Protein AF-A0A936DJQ3-F1 (afdb_monomer)

Mean predicted aligned error: 15.25 Å

Foldseek 3Di:
DDAPVRLLQDPQWDKKKWKFWWQAQAIEICDPLQAQDAAPLRHHYHYFWDQAFFWWKWFFDLQLLETDKIKGKIKGFQPPCRVVVLPVDPWPVKDFCQPQDQLRQDWDFQQDQCQRVCSQAQKDFARAGQHNRRQTRRRGQDPPQRGHATFAGDDPLQRDGGTMITNHHPHQWFIKMWMWMWTFQCVVPVDCVCRNVRTDRCVSIFTQWIFGWHPDWDDDPRMIMTMTITPSRLLWDQFQQVFDQDWWFKFWFDDAACDDQAGFFFKWKWKFFAAPPDRDGDFTAFTDGRVDGQPDRALQSSLVSNQVVQVVRQQHGDPHYHQVVAPLFDWGADQQGKTKTADALPDRGKIKMKIKGACVNCQQSQADQLQLCPDDDDQPDLSNWNKDADPPDPDDDDSYHRMIITIDICFDPDPPTPQPRRNSSDMRIHHHNATSGWGKAALCQVVLLFIKMAIHCVSVPNVFDPLSGFALAKLLAFAAADPVDQQHADDDVNHGWDHKAKKKKWAWFDDRPDPDIDIFIWIFIKTAHADDGSRNRGGHRRMITTRDTADCLQQLDDGPPPSPGMGIAHDPDPDRNGGTMIMGTKHWQANPNRHFFHFLLLSLLLQAAAQQQWPGWPGGPPPPPIDTGAGPQFDDDDDPDHSHRTHNSRHSNHRNVQADDPVQSVVQCVQAPDNLLRGWIQMARRRDISSVSNSLSQVSSSWHWWQQQHHTHIHHPLGDDDLVLAPAEDDPVQQDPVPPPDDQWDKAQAPAAQAFKEKEQESADRSVRGGPDIDMDGAPPVDLPRHPNPHYRYHHNHTRSDPPSSNVSSNSVRVQSNFRWMKTWFRKGFCSNPLSSAIFFRKHFYWYQQDAQNVRHGTDHRWIWTFRMWMWTRRPSGIIITTMIGTGNDPVVPDPPDFQKWWFQDADPVQQKTWTAQCPPPPDDPLPGGSQVNQDFDPDPPLVVQDDWFKKWKWWDPPPDTDTFWIFTFPDWDNDHPTTITHGDPIDGDDDNPTTMMMGTDDPVDDGGRSCCQVPPDPDDPVRDNDPDDDDDDDGPSVD

Secondary structure (DSSP, 8-state):
---HHHHHTSTT--EEEEEEETT-SEEEES-TTTTT-B-TT--EEEE-B--TT-EEEEEEETTTTEEEP--EEEEEE-SSSHHHHHHH---TT-EEGGG-SSSTT--B-TT--GGG-GGGTT-EETTEEPPTTS-TTSS-SSTT--PPPPBPPP-TTTTPPPPEEESS----TT-EEEEEEEEB-TTT--SGGGGGGGBPPGGGPEEEEEEEEEEEEEEETTEEEEEEE-GGGGG--BTTTTS--S-EEEEE--PPP-SSTT---EEEEEEEEE-TTTS-EEEEEEEEEEEEE---SSHHHHHHHHHHHHHHHHHSEETTEEGGGSTT-EEEE-TT--EEEE--TT-SSEEEEEEEEEHHHHHHTT--HHHHHHS---TT-TT--EEEETTSS-S---SSS-EEEEEEESS---TT-TTTTTGGGPPEEE--SSTT-EEEE-SS-GGGT-EEEEEHHHHTT-SS-----B----TTSPPPBPSS-TTSB-EETTEE--EEEEEEEEEEE--TT----EEEEEEEEEEEPBPPGGGTTBBGGGEEEEEEEE-GGGGT---SS-TTS-EEEESS---TTS-PEEEEEEEEE-SS-SSSPEEHHHHHHHHHH--S----BSS-TT-TT--BPPPTTPPSS--SS-SS-S-GGG-----GGGB--HHHHHHHHTTSS-GGGGEE-EEE-TT-BHHHHHHHHHHHTT-EEE-GGG-BEEE-TTS---GGG-SEEE-TTTS-GGGTTS-PPEEES-S-PPP-EEEEEEEEEGGGTEEEEEEEEE-S-TT-TT--S--EEEEE-TTB---TTHHHHHHHHHHHHHS--EEEEEEEEETTTTGGG--TT-EEEEEEEEEEPTTS-EEEEEEEEEEEEEEEEE-SS-EEEEEEEEE-S--TTS------EEEEEEEETTTTEEEE-S-TT---SSS---GGGGGS---STTTTTS--PPEEEEEEE-SS-EEEEEEEEEEEEE--TT--EEEEEEEEE---TTSEEEEEEPPTTS---HHHHHHH--SS-TT----S--------TT--

Nearest PDB structures (foldseek):
  3gs9-assembly1_A  TM=3.770E-01  e=3.860E-04  Listeria monocytogenes EGD-e
  8kea-assembly1_C  TM=2.176E-01  e=6.802E-03  unclassified Caudoviricetes
  8pst-assembly1_A  TM=3.427E-01  e=3.350E+00  Homo sapiens
  8h2i-assembly1_bG  TM=1.828E-01  e=5.032E-01  Paramecium bursaria Chlorella virus 1

pLDDT: mean 82.33, std 13.19, range [28.97, 97.81]

Structure (mmCIF, N/CA/C/O backbone):
data_AF-A0A936DJQ3-F1
#
_entry.id   AF-A0A936DJQ3-F1
#
loop_
_atom_site.group_PDB
_atom_site.id
_atom_site.type_symbol
_atom_site.label_atom_id
_atom_site.label_alt_id
_atom_site.label_comp_id
_atom_site.label_asym_id
_atom_site.label_entity_id
_atom_site.label_seq_id
_atom_site.pdbx_PDB_ins_code
_atom_site.Cartn_x
_atom_site.Cartn_y
_atom_site.Cartn_z
_atom_site.occupancy
_atom_site.B_iso_or_equiv
_atom_site.auth_seq_id
_atom_site.auth_comp_id
_atom_site.auth_asym_id
_atom_site.auth_atom_id
_atom_site.pdbx_PDB_model_num
ATOM 1 N N . MET A 1 1 ? -40.110 3.380 19.541 1.00 77.56 1 MET A N 1
ATOM 2 C CA . MET A 1 1 ? -39.111 2.364 19.922 1.00 77.56 1 MET A CA 1
ATOM 3 C C . MET A 1 1 ? -37.805 3.095 20.155 1.00 77.56 1 MET A C 1
ATOM 5 O O . MET A 1 1 ? -37.527 3.978 19.347 1.00 77.56 1 MET A O 1
ATOM 9 N N . PRO A 1 2 ? -37.067 2.803 21.234 1.00 82.44 2 PRO A N 1
ATOM 10 C CA . PRO A 1 2 ? -35.755 3.392 21.459 1.00 82.44 2 PRO A CA 1
ATOM 11 C C . PRO A 1 2 ? -34.758 2.953 20.378 1.00 82.44 2 PRO A C 1
ATOM 13 O O . PRO A 1 2 ? -34.862 1.859 19.815 1.00 82.44 2 PRO A O 1
ATOM 16 N N . THR A 1 3 ? -33.794 3.817 20.095 1.00 85.25 3 THR A N 1
ATOM 17 C CA . THR A 1 3 ? -32.618 3.519 19.273 1.00 85.25 3 THR A CA 1
ATOM 18 C C . THR A 1 3 ? -31.639 2.623 20.033 1.00 85.25 3 THR A C 1
ATOM 20 O O . THR A 1 3 ? -31.651 2.562 21.266 1.00 85.25 3 THR A O 1
ATOM 23 N N . THR A 1 4 ? -30.734 1.954 19.315 1.00 83.50 4 THR A N 1
ATOM 24 C CA . THR A 1 4 ? -29.664 1.174 19.957 1.00 83.50 4 THR A CA 1
ATOM 25 C C . THR A 1 4 ? -28.762 2.045 20.839 1.00 83.50 4 THR A C 1
ATOM 27 O O . THR A 1 4 ? -28.363 1.614 21.918 1.00 83.50 4 THR A O 1
ATOM 30 N N . THR A 1 5 ? -28.515 3.301 20.454 1.00 81.62 5 THR A N 1
ATOM 31 C CA . THR A 1 5 ? -27.769 4.269 21.275 1.00 81.62 5 THR A CA 1
ATOM 32 C C . THR A 1 5 ? -28.487 4.591 22.588 1.00 81.62 5 THR A C 1
ATOM 34 O O . THR A 1 5 ? -27.849 4.619 23.638 1.00 81.62 5 THR A O 1
ATOM 37 N N . GLU A 1 6 ? -29.807 4.792 22.554 1.00 83.62 6 GLU A N 1
ATOM 38 C CA . GLU A 1 6 ? -30.612 5.035 23.759 1.00 83.62 6 GLU A CA 1
ATOM 39 C C . GLU A 1 6 ? -30.636 3.809 24.677 1.00 83.62 6 GLU A C 1
ATOM 41 O O . GLU A 1 6 ? -30.460 3.955 25.884 1.00 83.62 6 GLU A O 1
ATOM 46 N N . LEU A 1 7 ? -30.781 2.601 24.117 1.00 83.69 7 LEU A N 1
ATOM 47 C CA . LEU A 1 7 ? -30.715 1.351 24.882 1.00 83.69 7 LEU A CA 1
ATOM 48 C C . LEU A 1 7 ? -29.338 1.147 25.525 1.00 83.69 7 LEU A C 1
ATOM 50 O O . LEU A 1 7 ? -29.260 0.760 26.687 1.00 83.69 7 LEU A O 1
ATOM 54 N N . ALA A 1 8 ? -28.259 1.433 24.795 1.00 78.44 8 ALA A N 1
ATOM 55 C CA . ALA A 1 8 ? -26.889 1.294 25.281 1.00 78.44 8 ALA A CA 1
ATOM 56 C C . ALA A 1 8 ? -26.531 2.293 26.394 1.00 78.44 8 ALA A C 1
ATOM 58 O O . ALA A 1 8 ? -25.610 2.044 27.167 1.00 78.44 8 ALA A O 1
ATOM 59 N N . ALA A 1 9 ? -27.239 3.421 26.489 1.00 75.75 9 ALA A N 1
ATOM 60 C CA . ALA A 1 9 ? -27.050 4.399 27.557 1.00 75.75 9 ALA A CA 1
ATOM 61 C C . ALA A 1 9 ? -27.770 4.017 28.867 1.00 75.75 9 ALA A C 1
ATOM 63 O O . ALA A 1 9 ? -27.517 4.633 29.904 1.00 75.75 9 ALA A O 1
ATOM 64 N N . MET A 1 10 ? -28.663 3.020 28.845 1.00 77.25 10 MET A N 1
ATOM 65 C CA . MET A 1 10 ? -29.419 2.583 30.021 1.00 77.25 10 MET A CA 1
ATOM 66 C C . MET A 1 10 ? -28.579 1.698 30.950 1.00 77.25 10 MET A C 1
ATOM 68 O O . MET A 1 10 ? -27.869 0.798 30.509 1.00 77.25 10 MET A O 1
ATOM 72 N N . THR A 1 11 ? -28.725 1.901 32.262 1.00 64.50 11 THR A N 1
ATOM 73 C CA . THR A 1 11 ? -28.016 1.146 33.312 1.00 64.50 11 THR A CA 1
ATOM 74 C C . THR A 1 11 ? -28.347 -0.347 33.362 1.00 64.50 11 THR A C 1
ATOM 76 O O . THR A 1 11 ? -27.520 -1.110 33.837 1.00 64.50 11 THR A O 1
ATOM 79 N N . ASP A 1 12 ? -29.511 -0.767 32.857 1.00 69.19 12 ASP A N 1
ATOM 80 C CA . ASP A 1 12 ? -29.967 -2.168 32.866 1.00 69.19 12 ASP A CA 1
ATOM 81 C C . ASP A 1 12 ? -30.113 -2.734 31.440 1.00 69.19 12 ASP A C 1
ATOM 83 O O . ASP A 1 12 ? -30.992 -3.551 31.162 1.00 69.19 12 ASP A O 1
ATOM 87 N N . SER A 1 13 ? -29.278 -2.267 30.503 1.00 76.75 13 SER A N 1
ATOM 88 C CA . SER A 1 13 ? -29.360 -2.698 29.105 1.00 76.75 13 SER A CA 1
ATOM 89 C C . SER A 1 13 ? -29.174 -4.218 28.970 1.00 76.75 13 SER A C 1
ATOM 91 O O . SER A 1 13 ? -28.133 -4.784 29.315 1.00 76.75 13 SER A O 1
ATOM 93 N N . GLU A 1 14 ? -30.190 -4.904 28.447 1.00 85.50 14 GLU A N 1
ATOM 94 C CA . GLU A 1 14 ? -30.070 -6.322 28.115 1.00 85.50 14 GLU A CA 1
ATOM 95 C C . GLU A 1 14 ? -29.365 -6.489 26.761 1.00 85.50 14 GLU A C 1
ATOM 97 O O . GLU A 1 14 ? -29.779 -5.911 25.751 1.00 85.50 14 GLU A O 1
ATOM 102 N N . SER A 1 15 ? -28.286 -7.278 26.740 1.00 88.88 15 SER A N 1
ATOM 103 C CA . SER A 1 15 ? -27.482 -7.511 25.538 1.00 88.88 15 SER A CA 1
ATOM 104 C C . SER A 1 15 ? -26.876 -8.913 25.474 1.00 88.88 15 SER A C 1
ATOM 106 O O . SER A 1 15 ? -26.479 -9.488 26.494 1.00 88.88 15 SER A O 1
ATOM 108 N N . ALA A 1 16 ? -26.743 -9.409 24.249 1.00 91.56 16 ALA A N 1
ATOM 109 C CA . ALA A 1 16 ? -26.093 -10.666 23.900 1.00 91.56 16 ALA A CA 1
ATOM 110 C C . ALA A 1 16 ? -24.853 -10.400 23.044 1.00 91.56 16 ALA A C 1
ATOM 112 O O . ALA A 1 16 ? -24.745 -9.369 22.374 1.00 91.56 16 ALA A O 1
ATOM 113 N N . LEU A 1 17 ? -23.911 -11.329 23.079 1.00 93.62 17 LEU A N 1
ATOM 114 C CA . LEU A 1 17 ? -22.747 -11.366 22.214 1.00 93.62 17 LEU A CA 1
ATOM 115 C C . LEU A 1 17 ? -23.002 -12.304 21.038 1.00 93.62 17 LEU A C 1
ATOM 117 O O . LEU A 1 17 ? -23.672 -13.323 21.186 1.00 93.62 17 LEU A O 1
ATOM 121 N N . ALA A 1 18 ? -22.441 -11.976 19.881 1.00 95.00 18 ALA A N 1
ATOM 122 C CA . ALA A 1 18 ? -22.432 -12.843 18.713 1.00 95.00 18 ALA A CA 1
ATOM 123 C C . ALA A 1 18 ? -21.063 -12.774 18.034 1.00 95.00 18 ALA A C 1
ATOM 125 O O . ALA A 1 18 ? -20.568 -11.679 17.764 1.00 95.00 18 ALA A O 1
ATOM 126 N N . VAL A 1 19 ? -20.451 -13.927 17.768 1.00 95.81 19 VAL A N 1
ATOM 127 C CA . VAL A 1 19 ? -19.217 -14.026 16.979 1.00 95.81 19 VAL A CA 1
ATOM 128 C C . VAL A 1 19 ? -19.539 -14.536 15.578 1.00 95.81 19 VAL A C 1
ATOM 130 O O . VAL A 1 19 ? -20.241 -15.538 15.424 1.00 95.81 19 VAL A O 1
ATOM 133 N N . LEU A 1 20 ? -19.054 -13.814 14.568 1.00 95.75 20 LEU A N 1
ATOM 134 C CA . LEU A 1 20 ? -19.216 -14.126 13.147 1.00 95.75 20 LEU A CA 1
ATOM 135 C C . LEU A 1 20 ? -17.843 -14.433 12.549 1.00 95.75 20 LEU A C 1
ATOM 137 O O . LEU A 1 20 ? -16.872 -13.739 12.857 1.00 95.75 20 LEU A O 1
ATOM 141 N N . ILE A 1 21 ? -17.775 -15.448 11.688 1.00 95.31 21 ILE A N 1
ATOM 142 C CA . ILE A 1 21 ? -16.554 -15.885 11.002 1.00 95.31 21 ILE A CA 1
ATOM 143 C C . ILE A 1 21 ? -16.819 -15.852 9.496 1.00 95.31 21 ILE A C 1
ATOM 145 O O . ILE A 1 21 ? -17.820 -16.393 9.034 1.00 95.31 21 ILE A O 1
ATOM 149 N N . ASP A 1 22 ? -15.919 -15.221 8.748 1.00 94.69 22 ASP A N 1
ATOM 150 C CA . ASP A 1 22 ? -16.039 -15.018 7.303 1.00 94.69 22 ASP A CA 1
ATOM 151 C C . ASP A 1 22 ? -16.128 -16.363 6.561 1.00 94.69 22 ASP A C 1
ATOM 153 O O . ASP A 1 22 ? -15.335 -17.280 6.814 1.00 94.69 22 ASP A O 1
ATOM 157 N N . GLY A 1 23 ? -17.113 -16.494 5.670 1.00 93.12 23 GLY A N 1
ATOM 158 C CA . GLY A 1 23 ? -17.361 -17.703 4.879 1.00 93.12 23 GLY A CA 1
ATOM 159 C C . GLY A 1 23 ? -17.972 -18.882 5.652 1.00 93.12 23 GLY A C 1
ATOM 160 O O . GLY A 1 23 ? -18.104 -19.969 5.092 1.00 93.12 23 GLY A O 1
ATOM 161 N N . ILE A 1 24 ? -18.357 -18.699 6.920 1.00 93.44 24 ILE A N 1
ATOM 162 C CA . ILE A 1 24 ? -18.933 -19.749 7.773 1.00 93.44 24 ILE A CA 1
ATOM 163 C C . ILE A 1 24 ? -20.386 -19.405 8.112 1.00 93.44 24 ILE A C 1
ATOM 165 O O . ILE A 1 24 ? -20.662 -18.385 8.734 1.00 93.44 24 ILE A O 1
ATOM 169 N N . GLU A 1 25 ? -21.332 -20.272 7.740 1.00 92.81 25 GLU A N 1
ATOM 170 C CA . GLU A 1 25 ? -22.766 -20.034 7.964 1.00 92.81 25 GLU A CA 1
ATOM 171 C C . GLU A 1 25 ? -23.145 -19.829 9.447 1.00 92.81 25 GLU A C 1
ATOM 173 O O . GLU A 1 25 ? -23.802 -18.825 9.746 1.00 92.81 25 GLU A O 1
ATOM 178 N N . PRO A 1 26 ? -22.792 -20.726 10.393 1.00 94.44 26 PRO A N 1
ATOM 179 C CA . PRO A 1 26 ? -23.176 -20.534 11.784 1.00 94.44 26 PRO A CA 1
ATOM 180 C C . PRO A 1 26 ? -22.407 -19.375 12.431 1.00 94.44 26 PRO A C 1
ATOM 182 O O . PRO A 1 26 ? -21.178 -19.368 12.487 1.00 94.44 26 PRO A O 1
ATOM 185 N N . ALA A 1 27 ? -23.157 -18.428 12.989 1.00 94.75 27 ALA A N 1
ATOM 186 C CA . ALA A 1 27 ? -22.667 -17.469 13.974 1.00 94.75 27 ALA A CA 1
ATOM 187 C C . ALA A 1 27 ? -22.984 -17.988 15.381 1.00 94.75 27 ALA A C 1
ATOM 189 O O . ALA A 1 27 ? -23.994 -18.662 15.568 1.00 94.75 27 ALA A O 1
ATOM 190 N N . PHE A 1 28 ? -22.181 -17.654 16.391 1.00 95.88 28 PHE A N 1
ATOM 191 C CA . PHE A 1 28 ? -22.370 -18.199 17.744 1.00 95.88 28 PHE A CA 1
ATOM 192 C C . PHE A 1 28 ? -22.689 -17.108 18.764 1.00 95.88 28 PHE A C 1
ATOM 194 O O . PHE A 1 28 ? -21.957 -16.126 18.872 1.00 95.88 28 PHE A O 1
ATOM 201 N N . THR A 1 29 ? -23.762 -17.295 19.536 1.00 95.25 29 THR A N 1
ATOM 202 C CA . THR A 1 29 ? -24.233 -16.369 20.576 1.00 95.25 29 THR A CA 1
ATOM 203 C C . THR A 1 29 ? -24.241 -16.987 21.969 1.00 95.25 29 THR A C 1
ATOM 205 O O . THR A 1 29 ? -24.258 -18.211 22.118 1.00 95.25 29 THR A O 1
ATOM 208 N N . ASP A 1 30 ? -24.210 -16.131 22.989 1.00 93.75 30 ASP A N 1
ATOM 209 C CA . ASP A 1 30 ? -24.324 -16.484 24.404 1.00 93.75 30 ASP A CA 1
ATOM 210 C C . ASP A 1 30 ? -25.775 -16.486 24.926 1.00 93.75 30 ASP A C 1
ATOM 212 O O . ASP A 1 30 ? -26.003 -16.914 26.058 1.00 93.75 30 ASP A O 1
ATOM 216 N N . ASP A 1 31 ? -26.761 -16.047 24.130 1.00 92.12 31 ASP A N 1
ATOM 217 C CA . ASP A 1 31 ? -28.162 -15.940 24.556 1.00 92.12 31 ASP A CA 1
ATOM 218 C C . ASP A 1 31 ? -29.118 -16.792 23.702 1.00 92.12 31 ASP A C 1
ATOM 220 O O . ASP A 1 31 ? -29.224 -16.657 22.480 1.00 92.12 31 ASP A O 1
ATOM 224 N N . ALA A 1 32 ? -29.875 -17.666 24.369 1.00 89.38 32 ALA A N 1
ATOM 225 C CA . ALA A 1 32 ? -30.810 -18.587 23.726 1.00 89.38 32 ALA A CA 1
ATOM 226 C C . ALA A 1 32 ? -32.002 -17.889 23.045 1.00 89.38 32 ALA A C 1
ATOM 228 O O . ALA A 1 32 ? -32.647 -18.491 22.192 1.00 89.38 32 ALA A O 1
ATOM 229 N N . GLN A 1 33 ? -32.329 -16.648 23.419 1.00 88.19 33 GLN A N 1
ATOM 230 C CA . GLN A 1 33 ? -33.408 -15.874 22.800 1.00 88.19 33 GLN A CA 1
ATOM 231 C C . GLN A 1 33 ? -32.971 -15.188 21.505 1.00 88.19 33 GLN A C 1
ATOM 233 O O . GLN A 1 33 ? -33.834 -14.850 20.694 1.00 88.19 33 GLN A O 1
ATOM 238 N N . LEU A 1 34 ? -31.665 -14.951 21.340 1.00 87.69 34 LEU A N 1
ATOM 239 C CA . LEU A 1 34 ? -31.083 -14.468 20.088 1.00 87.69 34 LEU A CA 1
ATOM 240 C C . LEU A 1 34 ? -30.873 -15.629 19.101 1.00 87.69 34 LEU A C 1
ATOM 242 O O . LEU A 1 34 ? -30.971 -15.438 17.890 1.00 87.69 34 LEU A O 1
ATOM 246 N N . ALA A 1 35 ? -30.621 -16.839 19.611 1.00 88.44 35 ALA A N 1
ATOM 247 C CA . ALA A 1 35 ? -30.479 -18.037 18.791 1.00 88.44 35 ALA A CA 1
ATOM 248 C C . ALA A 1 35 ? -31.714 -18.289 17.898 1.00 88.44 35 ALA A C 1
ATOM 250 O O . ALA A 1 35 ? -32.866 -18.071 18.286 1.00 88.44 35 ALA A O 1
ATOM 251 N N . GLY A 1 36 ? -31.458 -18.749 16.673 1.00 82.75 36 GLY A N 1
ATOM 252 C CA . GLY A 1 36 ? -32.456 -18.972 15.627 1.00 82.75 36 GLY A CA 1
ATOM 253 C C . GLY A 1 36 ? -32.788 -17.738 14.781 1.00 82.75 36 GLY A C 1
ATOM 254 O O . GLY A 1 36 ? -33.620 -17.852 13.884 1.00 82.75 36 GLY A O 1
ATOM 255 N N . LEU A 1 37 ? -32.182 -16.578 15.054 1.00 85.69 37 LEU A N 1
ATOM 256 C CA . LEU A 1 37 ? -32.217 -15.430 14.146 1.00 85.69 37 LEU A CA 1
ATOM 257 C C . LEU A 1 37 ? -31.236 -15.619 12.987 1.00 85.69 37 LEU A C 1
ATOM 259 O O . LEU A 1 37 ? -30.216 -16.297 13.118 1.00 85.69 37 LEU A O 1
ATOM 263 N N . THR A 1 38 ? -31.529 -14.955 11.873 1.00 86.25 38 THR A N 1
ATOM 264 C CA . THR A 1 38 ? -30.610 -14.824 10.741 1.00 86.25 38 THR A CA 1
ATOM 265 C C . THR A 1 38 ? -30.121 -13.383 10.665 1.00 86.25 38 THR A C 1
ATOM 267 O O . THR A 1 38 ? -30.915 -12.451 10.814 1.00 86.25 38 THR A O 1
ATOM 270 N N . THR A 1 39 ? -28.820 -13.179 10.471 1.00 84.94 39 THR A N 1
ATOM 271 C CA . THR A 1 39 ? -28.274 -11.835 10.231 1.00 84.94 39 THR A CA 1
ATOM 272 C C . THR A 1 39 ? -28.686 -11.333 8.843 1.00 84.94 39 THR A C 1
ATOM 274 O O . THR A 1 39 ? -29.070 -12.122 7.981 1.00 84.94 39 THR A O 1
ATOM 277 N N . GLY A 1 40 ? -28.569 -10.024 8.586 1.00 76.31 40 GLY A N 1
ATOM 278 C CA . GLY A 1 40 ? -28.759 -9.480 7.228 1.00 76.31 40 GLY A CA 1
ATOM 279 C C . GLY A 1 40 ? -27.827 -10.126 6.192 1.00 76.31 40 GLY A C 1
ATOM 280 O O . GLY A 1 40 ? -28.215 -10.314 5.049 1.00 76.31 40 GLY A O 1
ATOM 281 N N . THR A 1 41 ? -26.656 -10.579 6.643 1.00 75.62 41 THR A N 1
ATOM 282 C CA . THR A 1 41 ? -25.625 -11.286 5.867 1.00 75.62 41 THR A CA 1
ATOM 283 C C . THR A 1 41 ? -25.841 -12.800 5.740 1.00 75.62 41 THR A C 1
ATOM 285 O O . THR A 1 41 ? -24.979 -13.522 5.239 1.00 75.62 41 THR A O 1
ATOM 288 N N . GLY A 1 42 ? -26.975 -13.316 6.222 1.00 86.44 42 GLY A N 1
ATOM 289 C CA . GLY A 1 42 ? -27.366 -14.715 6.064 1.00 86.44 42 GLY A CA 1
ATOM 290 C C . GLY A 1 42 ? -26.829 -15.690 7.115 1.00 86.44 42 GLY A C 1
ATOM 291 O O . GLY A 1 42 ? -27.178 -16.867 7.042 1.00 86.44 42 GLY A O 1
ATOM 292 N N . HIS A 1 43 ? -26.036 -15.259 8.104 1.00 92.19 43 HIS A N 1
ATOM 293 C CA . HIS A 1 43 ? -25.568 -16.168 9.157 1.00 92.19 43 HIS A CA 1
ATOM 294 C C . HIS A 1 43 ? -26.733 -16.685 9.995 1.00 92.19 43 HIS A C 1
ATOM 296 O O . HIS A 1 43 ? -27.567 -15.904 10.458 1.00 92.19 43 HIS A O 1
ATOM 302 N N . ALA A 1 44 ? -26.742 -17.987 10.270 1.00 93.00 44 ALA A N 1
ATOM 303 C CA . ALA A 1 44 ? -27.659 -18.581 11.233 1.00 93.00 44 ALA A CA 1
ATOM 304 C C . ALA A 1 44 ? -27.070 -18.446 12.644 1.00 93.00 44 ALA A C 1
ATOM 306 O O . ALA A 1 44 ? -26.034 -19.039 12.943 1.00 93.00 44 ALA A O 1
ATOM 307 N N . ILE A 1 45 ? -27.716 -17.677 13.522 1.00 93.06 45 ILE A N 1
ATOM 308 C CA . ILE A 1 45 ? -27.241 -17.479 14.895 1.00 93.06 45 ILE A CA 1
ATOM 309 C C . ILE A 1 45 ? -27.582 -18.715 15.738 1.00 93.06 45 ILE A C 1
ATOM 311 O O . ILE A 1 45 ? -28.750 -19.043 15.949 1.00 93.06 45 ILE A O 1
ATOM 315 N N . ARG A 1 46 ? -26.553 -19.379 16.261 1.00 94.44 46 ARG A N 1
ATOM 316 C CA . ARG A 1 46 ? -26.609 -20.592 17.084 1.00 94.44 46 ARG A CA 1
ATOM 317 C C . ARG A 1 46 ? -26.192 -20.291 18.512 1.00 94.44 46 ARG A C 1
ATOM 319 O O . ARG A 1 46 ? -25.277 -19.506 18.752 1.00 94.44 46 ARG A O 1
ATOM 326 N N . LEU A 1 47 ? -26.832 -20.939 19.477 1.00 94.69 47 LEU A N 1
ATOM 327 C CA . LEU A 1 47 ? -26.386 -20.866 20.866 1.00 94.69 47 LEU A CA 1
ATOM 328 C C . LEU A 1 47 ? -25.070 -21.637 21.023 1.00 94.69 47 LEU A C 1
ATOM 330 O O . LEU A 1 47 ? -24.966 -22.769 20.558 1.00 94.69 47 LEU A O 1
ATOM 334 N N . GLY A 1 48 ? -24.089 -21.062 21.717 1.00 94.00 48 GLY A N 1
ATOM 335 C CA . GLY A 1 48 ? -22.856 -21.780 22.043 1.00 94.00 48 GLY A CA 1
ATOM 336 C C . GLY A 1 48 ? -21.717 -20.920 22.574 1.00 94.00 48 GLY A C 1
ATOM 337 O O . GLY A 1 48 ? -20.866 -21.435 23.296 1.00 94.00 48 GLY A O 1
ATOM 338 N N . LEU A 1 49 ? -21.679 -19.620 22.270 1.00 95.44 49 LEU A N 1
ATOM 339 C CA . LEU A 1 49 ? -20.594 -18.750 22.722 1.00 95.44 49 LEU A CA 1
ATOM 340 C C . LEU A 1 49 ? -20.589 -18.655 24.253 1.00 95.44 49 LEU A C 1
ATOM 342 O O . LEU A 1 49 ? -21.576 -18.280 24.884 1.00 95.44 49 LEU A O 1
ATOM 346 N N . THR A 1 50 ? -19.452 -18.972 24.860 1.00 93.38 50 THR A N 1
ATOM 347 C CA . THR A 1 50 ? -19.274 -18.847 26.305 1.00 93.38 50 THR A CA 1
ATOM 348 C C . THR A 1 50 ? -18.934 -17.405 26.647 1.00 93.38 50 THR A C 1
ATOM 350 O O . THR A 1 50 ? -17.871 -16.904 26.285 1.00 93.38 50 THR A O 1
ATOM 353 N N . ARG A 1 51 ? -19.846 -16.734 27.355 1.00 90.88 51 ARG A N 1
ATOM 354 C CA . ARG A 1 51 ? -19.651 -15.353 27.814 1.00 90.88 51 ARG A CA 1
ATOM 355 C C . ARG A 1 51 ? -18.673 -15.259 28.980 1.00 90.88 51 ARG A C 1
ATOM 357 O O . ARG A 1 51 ? -17.818 -14.381 28.991 1.00 90.88 51 ARG A O 1
ATOM 364 N N . ASP A 1 52 ? -18.839 -16.113 29.987 1.00 86.31 52 ASP A N 1
ATOM 365 C CA . ASP A 1 52 ? -18.094 -15.997 31.241 1.00 86.31 52 ASP A CA 1
ATOM 366 C C . ASP A 1 52 ? -16.608 -16.302 31.023 1.00 86.31 52 ASP A C 1
ATOM 368 O O . ASP A 1 52 ? -16.252 -17.347 30.482 1.00 86.31 52 ASP A O 1
ATOM 372 N N . GLY A 1 53 ? -15.740 -15.366 31.408 1.00 84.44 53 GLY A N 1
ATOM 373 C CA . GLY A 1 53 ? -14.294 -15.486 31.217 1.00 84.44 53 GLY A CA 1
ATOM 374 C C . GLY A 1 53 ? -13.781 -15.093 29.827 1.00 84.44 53 GLY A C 1
ATOM 375 O O . GLY A 1 53 ? -12.563 -15.017 29.657 1.00 84.44 53 GLY A O 1
ATOM 376 N N . LEU A 1 54 ? -14.653 -14.770 28.859 1.00 93.12 54 LEU A N 1
ATOM 377 C CA . LEU A 1 54 ? -14.224 -14.230 27.565 1.00 93.12 54 LEU A CA 1
ATOM 378 C C . LEU A 1 54 ? -13.498 -12.899 27.786 1.00 93.12 54 LEU A C 1
ATOM 380 O O . LEU A 1 54 ? -14.071 -11.942 28.311 1.00 93.12 54 LEU A O 1
ATOM 384 N N . SER A 1 55 ? -12.231 -12.835 27.387 1.00 93.31 55 SER A N 1
ATOM 385 C CA . SER A 1 55 ? -11.379 -11.667 27.592 1.00 93.31 55 SER A CA 1
ATOM 386 C C . SER A 1 55 ? -10.601 -11.351 26.331 1.00 93.31 55 SER A C 1
ATOM 388 O O . SER A 1 55 ? -9.978 -12.239 25.755 1.00 93.31 55 SER A O 1
ATOM 390 N N . TRP A 1 56 ? -10.603 -10.085 25.933 1.00 94.69 56 TRP A N 1
ATOM 391 C CA . TRP A 1 56 ? -9.780 -9.583 24.839 1.00 94.69 56 TRP A CA 1
ATOM 392 C C . TRP A 1 56 ? -9.042 -8.327 25.275 1.00 94.69 56 TRP A C 1
ATOM 394 O O . TRP A 1 56 ? -9.478 -7.580 26.158 1.00 94.69 56 TRP A O 1
ATOM 404 N N . ARG A 1 57 ? -7.899 -8.097 24.641 1.00 94.88 57 ARG A N 1
ATOM 405 C CA . ARG A 1 57 ? -7.107 -6.881 24.786 1.00 94.88 57 ARG A CA 1
ATOM 406 C C . ARG A 1 57 ? -6.876 -6.302 23.402 1.00 94.88 57 ARG A C 1
ATOM 408 O O . ARG A 1 57 ? -6.809 -7.056 22.448 1.00 94.88 57 ARG A O 1
ATOM 415 N N . ILE A 1 58 ? -6.772 -4.986 23.302 1.00 96.38 58 ILE A N 1
ATOM 416 C CA . ILE A 1 58 ? -6.282 -4.291 22.114 1.00 96.38 58 ILE A CA 1
ATOM 417 C C . ILE A 1 58 ? -5.350 -3.199 22.618 1.00 96.38 58 ILE A C 1
ATOM 419 O O . ILE A 1 58 ? -5.715 -2.458 23.533 1.00 96.38 58 ILE A O 1
ATOM 423 N N . ALA A 1 59 ? -4.143 -3.112 22.073 1.00 95.31 59 ALA A N 1
ATOM 424 C CA . ALA A 1 59 ? -3.134 -2.174 22.544 1.00 95.31 59 ALA A CA 1
ATOM 425 C C . ALA A 1 59 ? -2.334 -1.574 21.387 1.00 95.31 59 ALA A C 1
ATOM 427 O O . ALA A 1 59 ? -2.214 -2.182 20.327 1.00 95.31 59 ALA A O 1
ATOM 428 N N . CYS A 1 60 ? -1.769 -0.390 21.605 1.00 94.69 60 CYS A N 1
ATOM 429 C CA . CYS A 1 60 ? -0.817 0.236 20.698 1.00 94.69 60 CYS A CA 1
ATOM 430 C C . CYS A 1 60 ? 0.494 0.555 21.416 1.00 94.69 60 CYS A C 1
ATOM 432 O O . CYS A 1 60 ? 0.535 0.782 22.627 1.00 94.69 60 CYS A O 1
ATOM 434 N N . ASP A 1 61 ? 1.575 0.584 20.647 1.00 91.88 61 ASP A N 1
ATOM 435 C CA . ASP A 1 61 ? 2.867 1.076 21.092 1.00 91.88 61 ASP A CA 1
ATOM 436 C C . ASP A 1 61 ? 3.186 2.384 20.371 1.00 91.88 61 ASP A C 1
ATOM 438 O O . ASP A 1 61 ? 3.439 2.426 19.169 1.00 91.88 61 ASP A O 1
ATOM 442 N N . LEU A 1 62 ? 3.194 3.470 21.140 1.00 89.31 62 LEU A N 1
ATOM 443 C CA . LEU A 1 62 ? 3.439 4.815 20.632 1.00 89.31 62 LEU A CA 1
ATOM 444 C C . LEU A 1 62 ? 4.889 5.035 20.176 1.00 89.31 62 LEU A C 1
ATOM 446 O O . LEU A 1 62 ? 5.133 5.981 19.434 1.00 89.31 62 LEU A O 1
ATOM 450 N N . ARG A 1 63 ? 5.854 4.192 20.584 1.00 84.81 63 ARG A N 1
ATOM 451 C CA . ARG A 1 63 ? 7.240 4.283 20.086 1.00 84.81 63 ARG A CA 1
ATOM 452 C C . ARG A 1 63 ? 7.387 3.676 18.702 1.00 84.81 63 ARG A C 1
ATOM 454 O O . ARG A 1 63 ? 8.066 4.244 17.853 1.00 84.81 63 ARG A O 1
ATOM 461 N N . THR A 1 64 ? 6.784 2.510 18.482 1.00 86.81 64 THR A N 1
ATOM 462 C CA . THR A 1 64 ? 6.799 1.871 17.161 1.00 86.81 64 THR A CA 1
ATOM 463 C C . THR A 1 64 ? 5.722 2.425 16.235 1.00 86.81 64 THR A C 1
ATOM 465 O O . THR A 1 64 ? 5.830 2.234 15.026 1.00 86.81 64 THR A O 1
ATOM 468 N N . GLY A 1 65 ? 4.711 3.103 16.779 1.00 91.62 65 GLY A N 1
ATOM 469 C CA . GLY A 1 65 ? 3.565 3.621 16.042 1.00 91.62 65 GLY A CA 1
ATOM 470 C C . GLY A 1 65 ? 2.581 2.536 15.596 1.00 91.62 65 GLY A C 1
ATOM 471 O O . GLY A 1 65 ? 1.710 2.815 14.779 1.00 91.62 65 GLY A O 1
ATOM 472 N N . MET A 1 66 ? 2.708 1.304 16.098 1.00 95.44 66 MET A N 1
ATOM 473 C CA . MET A 1 66 ? 1.942 0.144 15.631 1.00 95.44 66 MET A CA 1
ATOM 474 C C . MET A 1 66 ? 1.026 -0.420 16.720 1.00 95.44 66 MET A C 1
ATOM 476 O O . MET A 1 66 ? 1.227 -0.196 17.915 1.00 95.44 66 MET A O 1
ATOM 480 N N . LEU A 1 67 ? 0.016 -1.182 16.299 1.00 96.06 67 LEU A N 1
ATOM 481 C CA . LEU A 1 67 ? -0.774 -2.018 17.202 1.00 96.06 67 LEU A CA 1
ATOM 482 C C . LEU A 1 67 ? 0.075 -3.195 17.710 1.00 96.06 67 LEU A C 1
ATOM 484 O O . LEU A 1 67 ? 0.935 -3.699 16.987 1.00 96.06 67 LEU A O 1
ATOM 488 N N . LEU A 1 68 ? -0.165 -3.610 18.952 1.00 95.00 68 LEU A N 1
ATOM 489 C CA . LEU A 1 68 ? 0.492 -4.757 19.575 1.00 95.00 68 LEU A CA 1
ATOM 490 C C . LEU A 1 68 ? -0.325 -6.031 19.368 1.00 95.00 68 LEU A C 1
ATOM 492 O O . LEU A 1 68 ? -1.551 -6.002 19.471 1.00 95.00 68 LEU A O 1
ATOM 496 N N . ASP A 1 69 ? 0.377 -7.147 19.192 1.00 93.44 69 ASP A N 1
ATOM 497 C CA . ASP A 1 69 ? -0.207 -8.482 19.064 1.00 93.44 69 ASP A CA 1
ATOM 498 C C . ASP A 1 69 ? -1.110 -8.795 20.258 1.00 93.44 69 ASP A C 1
ATOM 500 O O . ASP A 1 69 ? -0.710 -8.720 21.427 1.00 93.44 69 ASP A O 1
ATOM 504 N N . SER A 1 70 ? -2.358 -9.111 19.940 1.00 92.19 70 SER A N 1
ATOM 505 C CA . SER A 1 70 ? -3.472 -9.108 20.874 1.00 92.19 70 SER A CA 1
ATOM 506 C C . SER A 1 70 ? -4.341 -10.355 20.679 1.00 92.19 70 SER A C 1
ATOM 508 O O . SER A 1 70 ? -5.495 -10.250 20.255 1.00 92.19 70 SER A O 1
ATOM 510 N N . PRO A 1 71 ? -3.811 -11.556 20.987 1.00 93.12 71 PRO A N 1
ATOM 511 C CA . PRO A 1 71 ? -4.538 -12.794 20.767 1.00 93.12 71 PRO A CA 1
ATOM 512 C C . PRO A 1 71 ? -5.769 -12.897 21.674 1.00 93.12 71 PRO A C 1
ATOM 514 O O . PRO A 1 71 ? -5.753 -12.477 22.836 1.00 93.12 71 PRO A O 1
ATOM 517 N N . VAL A 1 72 ? -6.819 -13.525 21.153 1.00 94.88 72 VAL A N 1
ATOM 518 C CA . VAL A 1 72 ? -8.053 -13.855 21.871 1.00 94.88 72 VAL A CA 1
ATOM 519 C C . VAL A 1 72 ? -8.368 -15.340 21.708 1.00 94.88 72 VAL A C 1
ATOM 521 O O . VAL A 1 72 ? -7.952 -15.991 20.748 1.00 94.88 72 VAL A O 1
ATOM 524 N N . THR A 1 73 ? -9.105 -15.902 22.661 1.00 95.44 73 THR A N 1
ATOM 525 C CA . THR A 1 73 ? -9.646 -17.259 22.556 1.00 95.44 73 THR A CA 1
ATOM 526 C C . THR A 1 73 ? -11.153 -17.216 22.740 1.00 95.44 73 THR A C 1
ATOM 528 O O . THR A 1 73 ? -11.644 -16.734 23.760 1.00 95.44 73 THR A O 1
ATOM 531 N N . PHE A 1 74 ? -11.880 -17.736 21.756 1.00 95.38 74 PHE A N 1
ATOM 532 C CA . PHE A 1 74 ? -13.321 -17.933 21.830 1.00 95.38 74 PHE A CA 1
ATOM 533 C C . PHE A 1 74 ? -13.608 -19.358 22.280 1.00 95.38 74 PHE A C 1
ATOM 535 O O . PHE A 1 74 ? -13.105 -20.305 21.684 1.00 95.38 74 PHE A O 1
ATOM 542 N N . THR A 1 75 ? -14.420 -19.517 23.324 1.00 95.31 75 THR A N 1
ATOM 543 C CA . THR A 1 75 ? -14.923 -20.831 23.737 1.00 95.31 75 THR A CA 1
ATOM 544 C C . THR A 1 75 ? -16.361 -20.990 23.266 1.00 95.31 75 THR A C 1
ATOM 546 O O . THR A 1 75 ? -17.227 -20.196 23.637 1.00 95.31 75 THR A O 1
ATOM 549 N N . ILE A 1 76 ? -16.619 -22.007 22.452 1.00 95.44 76 ILE A N 1
ATOM 550 C CA . ILE A 1 76 ? -17.927 -22.297 21.869 1.00 95.44 76 ILE A CA 1
ATOM 551 C C . ILE A 1 76 ? -18.343 -23.705 22.283 1.00 95.44 76 ILE A C 1
ATOM 553 O O . ILE A 1 76 ? -17.647 -24.682 22.018 1.00 95.44 76 ILE A O 1
ATOM 557 N N . TYR A 1 77 ? -19.486 -23.816 22.945 1.00 95.62 77 TYR A N 1
ATOM 558 C CA . TYR A 1 77 ? -20.098 -25.093 23.264 1.00 95.62 77 TYR A CA 1
ATOM 559 C C . TYR A 1 77 ? -20.995 -25.544 22.113 1.00 95.62 77 TYR A C 1
ATOM 561 O O . TYR A 1 77 ? -21.995 -24.904 21.792 1.00 95.62 77 TYR A O 1
ATOM 569 N N . ASP A 1 78 ? -20.645 -26.669 21.506 1.00 94.12 78 ASP A N 1
ATOM 570 C CA . ASP A 1 78 ? -21.311 -27.204 20.328 1.00 94.12 78 ASP A CA 1
ATOM 571 C C . ASP A 1 78 ? -22.562 -28.021 20.706 1.00 94.12 78 ASP A C 1
ATOM 573 O O . ASP A 1 78 ? -22.551 -29.255 20.833 1.00 94.12 78 ASP A O 1
ATOM 577 N N . PHE A 1 79 ? -23.667 -27.316 20.962 1.00 91.06 79 PHE A N 1
ATOM 578 C CA . PHE A 1 79 ? -24.946 -27.937 21.321 1.00 91.06 79 PHE A CA 1
ATOM 579 C C . PHE A 1 79 ? -25.558 -28.727 20.155 1.00 91.06 79 PHE A C 1
ATOM 581 O O . PHE A 1 79 ? -26.069 -29.833 20.364 1.00 91.06 79 PHE A O 1
ATOM 588 N N . GLU A 1 80 ? -25.475 -28.188 18.940 1.00 87.44 80 GLU A N 1
ATOM 589 C CA . GLU A 1 80 ? -26.143 -28.717 17.741 1.00 87.44 80 GLU A CA 1
ATOM 590 C C . GLU A 1 80 ? -25.235 -29.629 16.891 1.00 87.44 80 GLU A C 1
ATOM 592 O O . GLU A 1 80 ? -25.716 -30.316 15.986 1.00 87.44 80 GLU A O 1
ATOM 597 N N . GLY A 1 81 ? -23.943 -29.727 17.228 1.00 89.19 81 GLY A N 1
ATOM 598 C CA . GLY A 1 81 ? -22.963 -30.510 16.472 1.00 89.19 81 GLY A CA 1
ATOM 599 C C . GLY A 1 81 ? -22.478 -29.797 15.206 1.00 89.19 81 GLY A C 1
ATOM 600 O O . GLY A 1 81 ? -22.016 -30.464 14.284 1.00 89.19 81 GLY A O 1
ATOM 601 N N . ASP A 1 82 ? -22.642 -28.475 15.124 1.00 88.12 82 ASP A N 1
ATOM 602 C CA . ASP A 1 82 ? -22.308 -27.671 13.949 1.00 88.12 82 ASP A CA 1
ATOM 603 C C . ASP A 1 82 ? -20.796 -27.545 13.776 1.00 88.12 82 ASP A C 1
ATOM 605 O O . ASP A 1 82 ? -20.292 -27.779 12.680 1.00 88.12 82 ASP A O 1
ATOM 609 N N . LEU A 1 83 ? -20.056 -27.264 14.856 1.00 88.94 83 LEU A N 1
ATOM 610 C CA . LEU A 1 83 ? -18.590 -27.221 14.801 1.00 88.94 83 LEU A CA 1
ATOM 611 C C . LEU A 1 83 ? -18.022 -28.608 14.501 1.00 88.94 83 LEU A C 1
ATOM 613 O O . LEU A 1 83 ? -17.207 -28.756 13.595 1.00 88.94 83 LEU A O 1
ATOM 617 N N . ALA A 1 84 ? -18.514 -29.649 15.176 1.00 88.62 84 ALA A N 1
ATOM 618 C CA . ALA A 1 84 ? -18.106 -31.020 14.889 1.00 88.62 84 ALA A CA 1
ATOM 619 C C . ALA A 1 84 ? -18.371 -31.421 13.427 1.00 88.62 84 ALA A C 1
ATOM 621 O O . ALA A 1 84 ? -17.572 -32.151 12.849 1.00 88.62 84 ALA A O 1
ATOM 622 N N . ARG A 1 85 ? -19.458 -30.934 12.811 1.00 86.88 85 ARG A N 1
ATOM 623 C CA . ARG A 1 85 ? -19.760 -31.173 11.392 1.00 86.88 85 ARG A CA 1
ATOM 624 C C . ARG A 1 85 ? -18.809 -30.418 10.465 1.00 86.88 85 ARG A C 1
ATOM 626 O O . ARG A 1 85 ? -18.355 -31.008 9.493 1.00 86.88 85 ARG A O 1
ATOM 633 N N . LEU A 1 86 ? -18.493 -29.161 10.783 1.00 86.69 86 LEU A N 1
ATOM 634 C CA . LEU A 1 86 ? -17.564 -28.339 10.000 1.00 86.69 86 LEU A CA 1
ATOM 635 C C . LEU A 1 86 ? -16.145 -28.929 9.974 1.00 86.69 86 LEU A C 1
ATOM 637 O O . LEU A 1 86 ? -15.507 -28.899 8.930 1.00 86.69 86 LEU A O 1
ATOM 641 N N . PHE A 1 87 ? -15.673 -29.494 11.092 1.00 83.19 87 PHE A N 1
ATOM 642 C CA . PHE A 1 87 ? -14.338 -30.109 11.197 1.00 83.19 87 PHE A CA 1
ATOM 643 C C . PHE A 1 87 ? -14.302 -31.613 10.871 1.00 83.19 87 PHE A C 1
ATOM 645 O O . PHE A 1 87 ? -13.235 -32.158 10.608 1.00 83.19 87 PHE A O 1
ATOM 652 N N . GLY A 1 88 ? -15.436 -32.313 10.955 1.00 71.38 88 GLY A N 1
ATOM 653 C CA . GLY A 1 88 ? -15.512 -33.773 10.830 1.00 71.38 88 GLY A CA 1
ATOM 654 C C . GLY A 1 88 ? -15.790 -34.292 9.420 1.00 71.38 88 GLY A C 1
ATOM 655 O O . GLY A 1 88 ? -15.839 -35.507 9.226 1.00 71.38 88 GLY A O 1
ATOM 656 N N . ALA A 1 89 ? -16.017 -33.413 8.446 1.00 62.91 89 ALA A N 1
ATOM 657 C CA . ALA A 1 89 ? -16.187 -33.829 7.065 1.00 62.91 89 ALA A CA 1
ATOM 658 C C . ALA A 1 89 ? -14.825 -34.246 6.482 1.00 62.91 89 ALA A C 1
ATOM 660 O O . ALA A 1 89 ? -13.966 -33.401 6.251 1.00 62.91 89 ALA A O 1
ATOM 661 N N . ASN A 1 90 ? -14.618 -35.552 6.268 1.00 54.00 90 ASN A N 1
ATOM 662 C CA . ASN A 1 90 ? -13.494 -36.043 5.466 1.00 54.00 90 ASN A CA 1
ATOM 663 C C . ASN A 1 90 ? -13.620 -35.439 4.067 1.00 54.00 90 ASN A C 1
ATOM 665 O O . ASN A 1 90 ? -14.584 -35.735 3.359 1.00 54.00 90 ASN A O 1
ATOM 669 N N . ASP A 1 91 ? -12.685 -34.571 3.698 1.00 61.97 91 ASP A N 1
ATOM 670 C CA . ASP A 1 91 ? -12.784 -33.811 2.462 1.00 61.97 91 ASP A CA 1
ATOM 671 C C . ASP A 1 91 ? -12.139 -34.547 1.283 1.00 61.97 91 ASP A C 1
ATOM 673 O O . ASP A 1 91 ? -11.144 -34.111 0.710 1.00 61.97 91 ASP A O 1
ATOM 677 N N . ASP A 1 92 ? -12.746 -35.671 0.894 1.00 65.69 92 ASP A N 1
ATOM 678 C CA . ASP A 1 92 ? -12.425 -36.357 -0.366 1.00 65.69 92 ASP A CA 1
ATOM 679 C C . ASP A 1 92 ? -12.804 -35.493 -1.601 1.00 65.69 92 ASP A C 1
ATOM 681 O O . ASP A 1 92 ? -12.571 -35.910 -2.735 1.00 65.69 92 ASP A O 1
ATOM 685 N N . SER A 1 93 ? -13.410 -34.308 -1.392 1.00 73.62 93 SER A N 1
ATOM 686 C CA . SER A 1 93 ? -13.794 -33.342 -2.433 1.00 73.62 93 SER A CA 1
ATOM 687 C C . SER A 1 93 ? -12.741 -32.259 -2.691 1.00 73.62 93 SER A C 1
ATOM 689 O O . SER A 1 93 ? -12.893 -31.497 -3.647 1.00 73.62 93 SER A O 1
ATOM 691 N N . GLN A 1 94 ? -11.683 -32.187 -1.870 1.00 83.88 94 GLN A N 1
ATOM 692 C CA . GLN A 1 94 ? -10.639 -31.179 -2.021 1.00 83.88 94 GLN A CA 1
ATOM 693 C C . GLN A 1 94 ? -9.960 -31.307 -3.389 1.00 83.88 94 GLN A C 1
ATOM 695 O O . GLN A 1 94 ? -9.373 -32.335 -3.727 1.00 83.88 94 GLN A O 1
ATOM 700 N N . GLN A 1 95 ? -9.970 -30.210 -4.136 1.00 86.31 95 GLN A N 1
ATOM 701 C CA . GLN A 1 95 ? -9.278 -30.075 -5.414 1.00 86.31 95 GLN A CA 1
ATOM 702 C C . GLN A 1 95 ? -8.675 -28.674 -5.541 1.00 86.31 95 GLN A C 1
ATOM 704 O O . GLN A 1 95 ? -9.059 -27.756 -4.814 1.00 86.31 95 GLN A O 1
ATOM 709 N N . SER A 1 96 ? -7.704 -28.487 -6.433 1.00 86.69 96 SER A N 1
ATOM 710 C CA . SER A 1 96 ? -7.234 -27.139 -6.768 1.00 86.69 96 SER A CA 1
ATOM 711 C C . SER A 1 96 ? -8.283 -26.436 -7.631 1.00 86.69 96 SER A C 1
ATOM 713 O O . SER A 1 96 ? -8.980 -27.089 -8.407 1.00 86.69 96 SER A O 1
ATOM 715 N N . LEU A 1 97 ? -8.376 -25.105 -7.566 1.00 86.81 97 LEU A N 1
ATOM 716 C CA . LEU A 1 97 ? -9.258 -24.324 -8.445 1.00 86.81 97 LEU A CA 1
ATOM 717 C C . LEU A 1 97 ? -9.036 -24.641 -9.937 1.00 86.81 97 LEU A C 1
ATOM 719 O O . LEU A 1 97 ? -9.982 -24.628 -10.723 1.00 86.81 97 LEU A O 1
ATOM 723 N N . GLY A 1 98 ? -7.800 -24.982 -10.317 1.00 81.94 98 GLY A N 1
ATOM 724 C CA . GLY A 1 98 ? -7.456 -25.389 -11.681 1.00 81.94 98 GLY A CA 1
ATOM 725 C C . GLY A 1 98 ? -8.073 -26.717 -12.138 1.00 81.94 98 GLY A C 1
ATOM 726 O O . GLY A 1 98 ? -8.223 -26.912 -13.342 1.00 81.94 98 GLY A O 1
ATOM 727 N N . ASP A 1 99 ? -8.473 -27.590 -11.211 1.00 79.81 99 ASP A N 1
ATOM 728 C CA . ASP A 1 99 ? -8.955 -28.949 -11.498 1.00 79.81 99 ASP A CA 1
ATOM 729 C C . ASP A 1 99 ? -10.490 -29.031 -11.653 1.00 79.81 99 ASP A C 1
ATOM 731 O O . ASP A 1 99 ? -11.029 -30.081 -12.013 1.00 79.81 99 ASP A O 1
ATOM 735 N N . VAL A 1 100 ? -11.217 -27.932 -11.407 1.00 79.00 100 VAL A N 1
ATOM 736 C CA . VAL A 1 100 ? -12.690 -27.919 -11.393 1.00 79.00 100 VAL A CA 1
ATOM 737 C C . VAL A 1 100 ? -13.265 -27.916 -12.828 1.00 79.00 100 VAL A C 1
ATOM 739 O O . VAL A 1 100 ? -12.954 -27.003 -13.582 1.00 79.00 100 VAL A O 1
ATOM 742 N N . PRO A 1 101 ? -14.144 -28.859 -13.239 1.00 70.44 101 PRO A N 1
ATOM 743 C CA . PRO A 1 101 ? -14.456 -29.133 -14.658 1.00 70.44 101 PRO A CA 1
ATOM 744 C C . PRO A 1 101 ? -15.106 -28.029 -15.519 1.00 70.44 101 PRO A C 1
ATOM 746 O O . PRO A 1 101 ? -15.066 -28.128 -16.746 1.00 70.44 101 PRO A O 1
ATOM 749 N N . LEU A 1 102 ? -15.758 -27.019 -14.934 1.00 64.44 102 LEU A N 1
ATOM 750 C CA . LEU A 1 102 ? -16.531 -25.991 -15.654 1.00 64.44 102 LEU A CA 1
ATOM 751 C C . LEU A 1 102 ? -15.856 -24.637 -15.415 1.00 64.44 102 LEU A C 1
ATOM 753 O O . LEU A 1 102 ? -15.739 -24.208 -14.282 1.00 64.44 102 LEU A O 1
ATOM 757 N N . GLY A 1 103 ? -15.324 -23.992 -16.457 1.00 56.88 103 GLY A N 1
ATOM 758 C CA . GLY A 1 103 ? -14.392 -22.869 -16.253 1.00 56.88 103 GLY A CA 1
ATOM 759 C C . GLY A 1 103 ? -13.046 -23.292 -15.641 1.00 56.88 103 GLY A C 1
ATOM 760 O O . GLY A 1 103 ? -12.353 -22.454 -15.065 1.00 56.88 103 GLY A O 1
ATOM 761 N N . ALA A 1 104 ? -12.694 -24.580 -15.766 1.00 63.06 104 ALA A N 1
ATOM 762 C CA . ALA A 1 104 ? -11.395 -25.137 -15.402 1.00 63.06 104 ALA A CA 1
ATOM 763 C C . ALA A 1 104 ? -10.269 -24.256 -15.944 1.00 63.06 104 ALA A C 1
ATOM 765 O O . ALA A 1 104 ? -10.220 -23.981 -17.146 1.00 63.06 104 ALA A O 1
ATOM 766 N N . GLY A 1 105 ? -9.362 -23.832 -15.066 1.00 65.31 105 GLY A N 1
ATOM 767 C CA . GLY A 1 105 ? -8.187 -23.082 -15.484 1.00 65.31 105 GLY A CA 1
ATOM 768 C C . GLY A 1 105 ? -8.381 -21.582 -15.709 1.00 65.31 105 GLY A C 1
ATOM 769 O O . GLY A 1 105 ? -7.693 -21.023 -16.551 1.00 65.31 105 GLY A O 1
ATOM 770 N N . LEU A 1 106 ? -9.266 -20.912 -14.972 1.00 81.31 106 LEU A N 1
ATOM 771 C CA . LEU A 1 106 ? -9.262 -19.445 -14.889 1.00 81.31 106 LEU A CA 1
ATOM 772 C C . LEU A 1 106 ? -9.082 -19.004 -13.436 1.00 81.31 106 LEU A C 1
ATOM 774 O O . LEU A 1 106 ? -9.687 -19.597 -12.537 1.00 81.31 106 LEU A O 1
ATOM 778 N N . ALA A 1 107 ? -8.250 -17.984 -13.220 1.00 86.12 107 ALA A N 1
ATOM 779 C CA . ALA A 1 107 ? -8.195 -17.277 -11.945 1.00 86.12 107 ALA A CA 1
ATOM 780 C C . ALA A 1 107 ? -9.555 -16.617 -11.654 1.00 86.12 107 ALA A C 1
ATOM 782 O O . ALA A 1 107 ? -10.375 -16.452 -12.559 1.00 86.12 107 ALA A O 1
ATOM 783 N N . ILE A 1 108 ? -9.808 -16.283 -10.388 1.00 89.81 108 ILE A N 1
ATOM 784 C CA . ILE A 1 108 ? -11.007 -15.541 -9.985 1.00 89.81 108 ILE A CA 1
ATOM 785 C C . ILE A 1 108 ? -10.569 -14.217 -9.371 1.00 89.81 108 ILE A C 1
ATOM 787 O O . ILE A 1 108 ? -9.930 -14.196 -8.315 1.00 89.81 108 ILE A O 1
ATOM 791 N N . HIS A 1 109 ? -10.958 -13.117 -10.000 1.00 89.38 109 HIS A N 1
ATOM 792 C CA . HIS A 1 109 ? -10.715 -11.761 -9.521 1.00 89.38 109 HIS A CA 1
ATOM 793 C C . HIS A 1 109 ? -11.819 -11.297 -8.569 1.00 89.38 109 HIS A C 1
ATOM 795 O O . HIS A 1 109 ? -12.921 -11.849 -8.584 1.00 89.38 109 HIS A O 1
ATOM 801 N N . PRO A 1 110 ? -11.574 -10.292 -7.713 1.00 91.31 110 PRO A N 1
ATOM 802 C CA . PRO A 1 110 ? -12.570 -9.776 -6.768 1.00 91.31 110 PRO A CA 1
ATOM 803 C C . PRO A 1 110 ? -13.906 -9.347 -7.395 1.00 91.31 110 PRO A C 1
ATOM 805 O O . PRO A 1 110 ? -14.946 -9.571 -6.778 1.00 91.31 110 PRO A O 1
ATOM 808 N N . SER A 1 111 ? -13.879 -8.773 -8.603 1.00 87.69 111 SER A N 1
ATOM 809 C CA . SER A 1 111 ? -15.052 -8.249 -9.322 1.00 87.69 111 SER A CA 1
ATOM 810 C C . SER A 1 111 ? -15.773 -9.280 -10.203 1.00 87.69 111 SER A C 1
ATOM 812 O O . SER A 1 111 ? -16.838 -8.977 -10.741 1.00 87.69 111 SER A O 1
ATOM 814 N N . ASP A 1 112 ? -15.249 -10.505 -10.339 1.00 88.62 112 ASP A N 1
ATOM 815 C CA . ASP A 1 112 ? -15.843 -11.509 -11.230 1.00 88.62 112 ASP A CA 1
ATOM 816 C C . ASP A 1 112 ? -17.266 -11.917 -10.812 1.00 88.62 112 ASP A C 1
ATOM 818 O O . ASP A 1 112 ? -17.513 -12.303 -9.659 1.00 88.62 112 ASP A O 1
ATOM 822 N N . ASP A 1 113 ? -18.173 -11.951 -11.795 1.00 86.81 113 ASP A N 1
ATOM 823 C CA . ASP A 1 113 ? -19.503 -12.553 -11.674 1.00 86.81 113 ASP A CA 1
ATOM 824 C C . ASP A 1 113 ? -19.435 -14.080 -11.853 1.00 86.81 113 ASP A C 1
ATOM 826 O O . ASP A 1 113 ? -19.209 -14.612 -12.945 1.00 86.81 113 ASP A O 1
ATOM 830 N N . LEU A 1 114 ? -19.694 -14.805 -10.763 1.00 89.06 114 LEU A N 1
ATOM 831 C CA . LEU A 1 114 ? -19.679 -16.268 -10.733 1.00 89.06 114 LEU A CA 1
ATOM 832 C C . LEU A 1 114 ? -21.063 -16.899 -10.942 1.00 89.06 114 LEU A C 1
ATOM 834 O O . LEU A 1 114 ? -21.221 -18.110 -10.755 1.00 89.06 114 LEU A O 1
ATOM 838 N N . ALA A 1 115 ? -22.077 -16.144 -11.377 1.00 88.00 115 ALA A N 1
ATOM 839 C CA . ALA A 1 115 ? -23.388 -16.702 -11.716 1.00 88.00 115 ALA A CA 1
ATOM 840 C C . ALA A 1 115 ? -23.294 -17.809 -12.786 1.00 88.00 115 ALA A C 1
ATOM 842 O O . ALA A 1 115 ? -24.051 -18.781 -12.742 1.00 88.00 115 ALA A O 1
ATOM 843 N N . SER A 1 116 ? -22.333 -17.698 -13.712 1.00 86.38 116 SER A N 1
ATOM 844 C CA . SER A 1 116 ? -22.081 -18.683 -14.775 1.00 86.38 116 SER A CA 1
ATOM 845 C C . SER A 1 116 ? -21.228 -19.889 -14.338 1.00 86.38 116 SER A C 1
ATOM 847 O O . SER A 1 116 ? -21.292 -20.943 -14.972 1.00 86.38 116 SER A O 1
ATOM 849 N N . ARG A 1 117 ? -20.476 -19.773 -13.234 1.00 86.50 117 ARG A N 1
ATOM 850 C CA . ARG A 1 117 ? -19.607 -20.818 -12.659 1.00 86.50 117 ARG A CA 1
ATOM 851 C C . ARG A 1 117 ? -20.374 -21.704 -11.677 1.00 86.50 117 ARG A C 1
ATOM 853 O O . ARG A 1 117 ? -20.096 -21.739 -10.479 1.00 86.50 117 ARG A O 1
ATOM 860 N N . THR A 1 118 ? -21.385 -22.413 -12.186 1.00 90.31 118 THR A N 1
ATOM 861 C CA . THR A 1 118 ? -22.269 -23.272 -11.369 1.00 90.31 118 THR A CA 1
ATOM 862 C C . THR A 1 118 ? -21.536 -24.408 -10.656 1.00 90.31 118 THR A C 1
ATOM 864 O O . THR A 1 118 ? -22.049 -24.956 -9.688 1.00 90.31 118 THR A O 1
ATOM 867 N N . ASP A 1 119 ? -20.344 -24.761 -11.133 1.00 88.88 119 ASP A N 1
ATOM 868 C CA . ASP A 1 119 ? -19.418 -25.704 -10.508 1.00 88.88 119 ASP A CA 1
ATOM 869 C C . ASP A 1 119 ? -18.906 -25.241 -9.140 1.00 88.88 119 ASP A C 1
ATOM 871 O O . ASP A 1 119 ? -18.625 -26.081 -8.294 1.00 88.88 119 ASP A O 1
ATOM 875 N N . LEU A 1 120 ? -18.827 -23.928 -8.905 1.00 91.38 120 LEU A N 1
ATOM 876 C CA . LEU A 1 120 ? -18.376 -23.350 -7.637 1.00 91.38 120 LEU A CA 1
ATOM 877 C C . LEU A 1 120 ? -19.532 -23.030 -6.682 1.00 91.38 120 LEU A C 1
ATOM 879 O O . LEU A 1 120 ? -19.300 -22.628 -5.541 1.00 91.38 120 LEU A O 1
ATOM 883 N N . HIS A 1 121 ? -20.787 -23.159 -7.123 1.00 93.38 121 HIS A N 1
ATOM 884 C CA . HIS A 1 121 ? -21.944 -22.733 -6.334 1.00 93.38 121 HIS A CA 1
ATOM 885 C C . HIS A 1 121 ? -22.063 -23.550 -5.052 1.00 93.38 121 HIS A C 1
ATOM 887 O O . HIS A 1 121 ? -22.234 -24.765 -5.076 1.00 93.38 121 HIS A O 1
ATOM 893 N N . GLY A 1 122 ? -22.032 -22.861 -3.912 1.00 91.62 122 GLY A N 1
ATOM 894 C CA . GLY A 1 122 ? -22.078 -23.519 -2.613 1.00 91.62 122 GLY A CA 1
ATOM 895 C C . GLY A 1 122 ? -20.774 -24.209 -2.214 1.00 91.62 122 GLY A C 1
ATOM 896 O O . GLY A 1 122 ? -20.812 -24.982 -1.262 1.00 91.62 122 GLY A O 1
ATOM 897 N N . LEU A 1 123 ? -19.649 -23.937 -2.880 1.00 92.00 123 LEU A N 1
ATOM 898 C CA . LEU A 1 123 ? -18.321 -24.401 -2.473 1.00 92.00 123 LEU A CA 1
ATOM 899 C C . LEU A 1 123 ? -17.551 -23.304 -1.727 1.00 92.00 123 LEU A C 1
ATOM 901 O O . LEU A 1 123 ? -17.883 -22.117 -1.785 1.00 92.00 123 LEU A O 1
ATOM 905 N N . ASN A 1 124 ? -16.520 -23.707 -0.993 1.00 92.31 124 ASN A N 1
ATOM 906 C CA . ASN A 1 124 ? -15.484 -22.809 -0.498 1.00 92.31 124 ASN A CA 1
ATOM 907 C C . ASN A 1 124 ? -14.361 -22.728 -1.530 1.00 92.31 124 ASN A C 1
ATOM 909 O O . ASN A 1 124 ? -13.933 -23.759 -2.040 1.00 92.31 124 ASN A O 1
ATOM 913 N N . VAL A 1 125 ? -13.868 -21.520 -1.786 1.00 92.81 125 VAL A N 1
ATOM 914 C CA . VAL A 1 125 ? -12.649 -21.260 -2.556 1.00 92.81 125 VAL A CA 1
ATOM 915 C C . VAL A 1 125 ? -11.692 -20.530 -1.615 1.00 92.81 125 VAL A C 1
ATOM 917 O O . VAL A 1 125 ? -11.929 -19.387 -1.219 1.00 92.81 125 VAL A O 1
ATOM 920 N N . GLY A 1 126 ? -10.660 -21.230 -1.144 1.00 92.06 126 GLY A N 1
ATOM 921 C CA . GLY A 1 126 ? -9.807 -20.762 -0.054 1.00 92.06 126 GLY A CA 1
ATOM 922 C C . GLY A 1 126 ? -10.613 -20.451 1.215 1.00 92.06 126 GLY A C 1
ATOM 923 O O . GLY A 1 126 ? -11.219 -21.333 1.828 1.00 92.06 126 GLY A O 1
ATOM 924 N N . VAL A 1 127 ? -10.614 -19.178 1.623 1.00 92.88 127 VAL A N 1
ATOM 925 C CA . VAL A 1 127 ? -11.393 -18.685 2.775 1.00 92.88 127 VAL A CA 1
ATOM 926 C C . VAL A 1 127 ? -12.766 -18.116 2.388 1.00 92.88 127 VAL A C 1
ATOM 928 O O . VAL A 1 127 ? -13.591 -17.871 3.267 1.00 92.88 127 VAL A O 1
ATOM 931 N N . GLU A 1 128 ? -13.042 -17.924 1.098 1.00 94.31 128 GLU A N 1
ATOM 932 C CA . GLU A 1 128 ? -14.308 -17.381 0.600 1.00 94.31 128 GLU A CA 1
ATOM 933 C C . GLU A 1 128 ? -15.347 -18.497 0.434 1.00 94.31 128 GLU A C 1
ATOM 935 O O . GLU A 1 128 ? -15.036 -19.580 -0.059 1.00 94.31 128 GLU A O 1
ATOM 940 N N . ARG A 1 129 ? -16.602 -18.232 0.807 1.00 94.31 129 ARG A N 1
ATOM 941 C CA . ARG A 1 129 ? -17.734 -19.106 0.481 1.00 94.31 129 ARG A CA 1
ATOM 942 C C . ARG A 1 129 ? -18.477 -18.539 -0.720 1.00 94.31 129 ARG A C 1
ATOM 944 O O . ARG A 1 129 ? -18.960 -17.411 -0.654 1.00 94.31 129 ARG A O 1
ATOM 951 N N . ILE A 1 130 ? -18.639 -19.332 -1.773 1.00 94.56 130 ILE A N 1
ATOM 952 C CA . ILE A 1 130 ? -19.462 -18.959 -2.924 1.00 94.56 130 ILE A CA 1
ATOM 953 C C . ILE A 1 130 ? -20.907 -19.370 -2.660 1.00 94.56 130 ILE A C 1
ATOM 955 O O . ILE A 1 130 ? -21.209 -20.467 -2.182 1.00 94.56 130 ILE A O 1
ATOM 959 N N . GLY A 1 131 ? -21.835 -18.462 -2.936 1.00 92.50 131 GLY A N 1
ATOM 960 C CA . GLY A 1 131 ? -23.249 -18.700 -2.731 1.00 92.50 131 GLY A CA 1
ATOM 961 C C . GLY A 1 131 ? -23.865 -19.683 -3.720 1.00 92.50 131 GLY A C 1
ATOM 962 O O . GLY A 1 131 ? -23.333 -19.968 -4.786 1.00 92.50 131 GLY A O 1
ATOM 963 N N . SER A 1 132 ? -25.042 -20.192 -3.360 1.00 91.19 132 SER A N 1
ATOM 964 C CA . SER A 1 132 ? -25.831 -21.132 -4.166 1.00 91.19 132 SER A CA 1
ATOM 965 C C . SER A 1 132 ? -26.291 -20.586 -5.523 1.00 91.19 132 SER A C 1
ATOM 967 O O . SER A 1 132 ? -26.857 -21.340 -6.304 1.00 91.19 132 SER A O 1
ATOM 969 N N . SER A 1 133 ? -26.139 -19.285 -5.775 1.00 90.00 133 SER A N 1
ATOM 970 C CA . SER A 1 133 ? -26.395 -18.674 -7.086 1.00 90.00 133 SER A CA 1
ATOM 971 C C . SER A 1 133 ? -25.160 -17.959 -7.640 1.00 90.00 133 SER A C 1
ATOM 973 O O . SER A 1 133 ? -25.307 -17.096 -8.497 1.00 90.00 133 SER A O 1
ATOM 975 N N . GLY A 1 134 ? -23.965 -18.265 -7.124 1.00 88.69 134 GLY A N 1
ATOM 976 C CA . GLY A 1 134 ? -22.716 -17.614 -7.527 1.00 88.69 134 GLY A CA 1
ATOM 977 C C . GLY A 1 134 ? -22.411 -16.309 -6.792 1.00 88.69 134 GLY A C 1
ATOM 978 O O . GLY A 1 134 ? -21.502 -15.596 -7.196 1.00 88.69 134 GLY A O 1
ATOM 979 N N . GLN A 1 135 ? -23.139 -15.984 -5.714 1.00 90.88 135 GLN A N 1
ATOM 980 C CA . GLN A 1 135 ? -22.837 -14.790 -4.917 1.00 90.88 135 GLN A CA 1
ATOM 981 C C . GLN A 1 135 ? -21.415 -14.870 -4.348 1.00 90.88 135 GLN A C 1
ATOM 983 O O . GLN A 1 135 ? -21.058 -15.880 -3.732 1.00 90.88 135 GLN A O 1
ATOM 988 N N . ARG A 1 136 ? -20.635 -13.803 -4.522 1.00 91.81 136 ARG A N 1
ATOM 989 C CA . ARG A 1 136 ? -19.317 -13.655 -3.901 1.00 91.81 136 ARG A CA 1
ATOM 990 C C . ARG A 1 136 ? -19.448 -13.493 -2.391 1.00 91.81 136 ARG A C 1
ATOM 992 O O . ARG A 1 136 ? -20.481 -13.049 -1.896 1.00 91.81 136 ARG A O 1
ATOM 999 N N . ARG A 1 137 ? -18.410 -13.928 -1.674 1.00 90.62 137 ARG A N 1
ATOM 1000 C CA . ARG A 1 137 ? -18.226 -13.781 -0.223 1.00 90.62 137 ARG A CA 1
ATOM 1001 C C . ARG A 1 137 ? -19.499 -13.966 0.602 1.00 90.62 137 ARG A C 1
ATOM 1003 O O . ARG A 1 137 ? -19.889 -13.119 1.400 1.00 90.62 137 ARG A O 1
ATOM 1010 N N . ARG A 1 138 ? -20.153 -15.112 0.444 1.00 91.69 138 ARG A N 1
ATOM 1011 C CA . ARG A 1 138 ? -21.326 -15.451 1.247 1.00 91.69 138 ARG A CA 1
ATOM 1012 C C . ARG A 1 138 ? -20.937 -15.596 2.720 1.00 91.69 138 ARG A C 1
ATOM 1014 O O . ARG A 1 138 ? -19.929 -16.222 3.035 1.00 91.69 138 ARG A O 1
ATOM 1021 N N . TYR A 1 139 ? -21.785 -15.082 3.611 1.00 92.88 139 TYR A N 1
ATOM 1022 C CA . TYR A 1 139 ? -21.548 -15.029 5.061 1.00 92.88 139 TYR A CA 1
ATOM 1023 C C . TYR A 1 139 ? -20.358 -14.135 5.467 1.00 92.88 139 TYR A C 1
ATOM 1025 O O . TYR A 1 139 ? -19.431 -14.612 6.133 1.00 92.88 139 TYR A O 1
ATOM 1033 N N . PRO A 1 140 ? -20.353 -12.844 5.075 1.00 92.94 140 PRO A N 1
ATOM 1034 C CA . PRO A 1 140 ? -19.312 -11.924 5.497 1.00 92.94 140 PRO A CA 1
ATOM 1035 C C . PRO A 1 140 ? -19.413 -11.627 6.996 1.00 92.94 140 PRO A C 1
ATOM 1037 O O . PRO A 1 140 ? -20.484 -11.313 7.528 1.00 92.94 140 PRO A O 1
ATOM 1040 N N . CYS A 1 141 ? -18.269 -11.657 7.685 1.00 92.81 141 CYS A N 1
ATOM 1041 C CA . CYS A 1 141 ? -18.220 -11.332 9.113 1.00 92.81 141 CYS A CA 1
ATOM 1042 C C . CYS A 1 141 ? -18.478 -9.845 9.402 1.00 92.81 141 CYS A C 1
ATOM 1044 O O . CYS A 1 141 ? -18.819 -9.491 10.529 1.00 92.81 141 CYS A O 1
ATOM 1046 N N . THR A 1 142 ? -18.292 -8.980 8.403 1.00 90.56 142 THR A N 1
ATOM 1047 C CA . THR A 1 142 ? -18.656 -7.565 8.454 1.00 90.56 142 THR A CA 1
ATOM 1048 C C . THR A 1 142 ? -19.972 -7.380 7.696 1.00 90.56 142 THR A C 1
ATOM 1050 O O . THR A 1 142 ? -20.009 -7.686 6.505 1.00 90.56 142 THR A O 1
ATOM 1053 N N . PRO A 1 143 ? -21.042 -6.898 8.357 1.00 82.88 143 PRO A N 1
ATOM 1054 C CA . PRO A 1 143 ? -22.304 -6.581 7.705 1.00 82.88 143 PRO A CA 1
ATOM 1055 C C . PRO A 1 143 ? -22.109 -5.733 6.450 1.00 82.88 143 PRO A C 1
ATOM 1057 O O . PRO A 1 143 ? -21.317 -4.795 6.475 1.00 82.88 143 PRO A O 1
ATOM 1060 N N . ASP A 1 144 ? -22.822 -6.096 5.384 1.00 79.44 144 ASP A N 1
ATOM 1061 C CA . ASP A 1 144 ? -22.896 -5.369 4.110 1.00 79.44 144 ASP A CA 1
ATOM 1062 C C . ASP A 1 144 ? -21.559 -5.211 3.349 1.00 79.44 144 ASP A C 1
ATOM 1064 O O . ASP A 1 144 ? -21.465 -4.418 2.417 1.00 79.44 144 ASP A O 1
ATOM 1068 N N . PHE A 1 145 ? -20.526 -5.991 3.699 1.00 89.25 145 PHE A N 1
ATOM 1069 C CA . PHE A 1 145 ? -19.249 -6.026 2.977 1.00 89.25 145 PHE A CA 1
ATOM 1070 C C . PHE A 1 145 ? -19.070 -7.342 2.206 1.00 89.25 145 PHE A C 1
ATOM 1072 O O . PHE A 1 145 ? -18.459 -8.292 2.698 1.00 89.25 145 PHE A O 1
ATOM 1079 N N . GLU A 1 146 ? -19.608 -7.389 0.987 1.00 88.25 146 GLU A N 1
ATOM 1080 C CA . GLU A 1 146 ? -19.681 -8.596 0.140 1.00 88.25 146 GLU A CA 1
ATOM 1081 C C . GLU A 1 146 ? -18.605 -8.654 -0.963 1.00 88.25 146 GLU A C 1
ATOM 1083 O O . GLU A 1 146 ? -18.659 -9.509 -1.844 1.00 88.25 146 GLU A O 1
ATOM 1088 N N . VAL A 1 147 ? -17.592 -7.783 -0.902 1.00 92.31 147 VAL A N 1
ATOM 1089 C CA . VAL A 1 147 ? -16.504 -7.742 -1.894 1.00 92.31 147 VAL A CA 1
ATOM 1090 C C . VAL A 1 147 ? -15.722 -9.059 -1.904 1.00 92.31 147 VAL A C 1
ATOM 1092 O O . VAL A 1 147 ? -15.195 -9.462 -0.859 1.00 92.31 147 VAL A O 1
ATOM 1095 N N . GLY A 1 148 ? -15.640 -9.701 -3.076 1.00 92.25 148 GLY A N 1
ATOM 1096 C CA . GLY A 1 148 ? -14.963 -10.982 -3.300 1.00 92.25 148 GLY A CA 1
ATOM 1097 C C . GLY A 1 148 ? -13.450 -10.942 -3.057 1.00 92.25 148 GLY A C 1
ATOM 1098 O O . GLY A 1 148 ? -12.845 -9.878 -2.934 1.00 92.25 148 GLY A O 1
ATOM 1099 N N . LEU A 1 149 ? -12.824 -12.118 -2.959 1.00 92.06 149 LEU A N 1
ATOM 1100 C CA . LEU A 1 149 ? -11.370 -12.251 -2.821 1.00 92.06 149 LEU A CA 1
ATOM 1101 C C . LEU A 1 149 ? -10.713 -12.660 -4.146 1.00 92.06 149 LEU A C 1
ATOM 1103 O O . LEU A 1 149 ? -11.350 -13.252 -5.013 1.00 92.06 149 LEU A O 1
ATOM 1107 N N . GLU A 1 150 ? -9.426 -12.349 -4.284 1.00 90.44 150 GLU A N 1
ATOM 1108 C CA . GLU A 1 150 ? -8.591 -12.821 -5.392 1.00 90.44 150 GLU A CA 1
ATOM 1109 C C . GLU A 1 150 ? -8.169 -14.277 -5.147 1.00 90.44 150 GLU A C 1
ATOM 1111 O O . GLU A 1 150 ? -7.672 -14.610 -4.065 1.00 90.44 150 GLU A O 1
ATOM 1116 N N . HIS A 1 151 ? -8.353 -15.136 -6.151 1.00 89.25 151 HIS A N 1
ATOM 1117 C CA . HIS A 1 151 ? -7.980 -16.550 -6.114 1.00 89.25 151 HIS A CA 1
ATOM 1118 C C . HIS A 1 151 ? -7.157 -16.915 -7.344 1.00 89.25 151 HIS A C 1
ATOM 1120 O O . HIS A 1 151 ? -7.648 -16.883 -8.473 1.00 89.25 151 HIS A O 1
ATOM 1126 N N . GLY A 1 152 ? -5.904 -17.290 -7.104 1.00 83.56 152 GLY A N 1
ATOM 1127 C CA . GLY A 1 152 ? -4.971 -17.694 -8.149 1.00 83.56 152 GLY A CA 1
ATOM 1128 C C . GLY A 1 152 ? -5.051 -19.182 -8.488 1.00 83.56 152 GLY A C 1
ATOM 1129 O O . GLY A 1 152 ? -5.566 -20.009 -7.727 1.00 83.56 152 GLY A O 1
ATOM 1130 N N . LEU A 1 153 ? -4.484 -19.523 -9.641 1.00 81.81 153 LEU A N 1
ATOM 1131 C CA . LEU A 1 153 ? -4.251 -20.897 -10.071 1.00 81.81 153 LEU A CA 1
ATOM 1132 C C . LEU A 1 153 ? -2.845 -21.351 -9.679 1.00 81.81 153 LEU A C 1
ATOM 1134 O O . LEU A 1 153 ? -1.960 -20.535 -9.429 1.00 81.81 153 LEU A O 1
ATOM 1138 N N . SER A 1 154 ? -2.633 -22.667 -9.654 1.00 75.94 154 SER A N 1
ATOM 1139 C CA . SER A 1 154 ? -1.274 -23.186 -9.546 1.00 75.94 154 SER A CA 1
ATOM 1140 C C . SER A 1 154 ? -0.582 -23.092 -10.898 1.00 75.94 154 SER A C 1
ATOM 1142 O O . SER A 1 154 ? -1.099 -23.602 -11.892 1.00 75.94 154 SER A O 1
ATOM 1144 N N . LEU A 1 155 ? 0.589 -22.462 -10.915 1.00 70.19 155 LEU A N 1
ATOM 1145 C CA . LEU A 1 155 ? 1.465 -22.416 -12.077 1.00 70.19 155 LEU A CA 1
ATOM 1146 C C . LEU A 1 155 ? 2.763 -23.163 -11.732 1.00 70.19 155 LEU A C 1
ATOM 1148 O O . LEU A 1 155 ? 3.533 -22.673 -10.899 1.00 70.19 155 LEU A O 1
ATOM 1152 N N . PRO A 1 156 ? 3.014 -24.344 -12.336 1.00 64.69 156 PRO A N 1
ATOM 1153 C CA . PRO A 1 156 ? 4.167 -25.187 -12.005 1.00 64.69 156 PRO A CA 1
ATOM 1154 C C . PRO A 1 156 ? 5.522 -24.484 -12.152 1.00 64.69 156 PRO A C 1
ATOM 1156 O O . PRO A 1 156 ? 6.465 -24.813 -11.438 1.00 64.69 156 PRO A O 1
ATOM 1159 N N . GLU A 1 157 ? 5.612 -23.514 -13.061 1.00 65.75 157 GLU A N 1
ATOM 1160 C CA . GLU A 1 157 ? 6.827 -22.744 -13.358 1.00 65.75 157 GLU A CA 1
ATOM 1161 C C . GLU A 1 157 ? 7.214 -21.760 -12.240 1.00 65.75 157 GLU A C 1
ATOM 1163 O O . GLU A 1 157 ? 8.390 -21.421 -12.108 1.00 65.75 157 GLU A O 1
ATOM 1168 N N . PHE A 1 158 ? 6.258 -21.351 -11.397 1.00 64.69 158 PHE A N 1
ATOM 1169 C CA . PHE A 1 158 ? 6.440 -20.292 -10.392 1.00 64.69 158 PHE A CA 1
ATOM 1170 C C . PHE A 1 158 ? 6.280 -20.759 -8.942 1.00 64.69 158 PHE A C 1
ATOM 1172 O O . PHE A 1 158 ? 6.334 -19.935 -8.034 1.00 64.69 158 PHE A O 1
ATOM 1179 N N . ASP A 1 159 ? 6.072 -22.061 -8.713 1.00 64.94 159 ASP A N 1
ATOM 1180 C CA . ASP A 1 159 ? 5.808 -22.634 -7.380 1.00 64.94 159 ASP A CA 1
ATOM 1181 C C . ASP A 1 159 ? 4.638 -21.935 -6.645 1.00 64.94 159 ASP A C 1
ATOM 1183 O O . ASP A 1 159 ? 4.616 -21.797 -5.420 1.00 64.94 159 ASP A O 1
ATOM 1187 N N . LEU A 1 160 ? 3.646 -21.458 -7.410 1.00 68.12 160 LEU A N 1
ATOM 1188 C CA . LEU A 1 160 ? 2.442 -20.835 -6.865 1.00 68.12 160 LEU A CA 1
ATOM 1189 C C . LEU A 1 160 ? 1.413 -21.910 -6.507 1.00 68.12 160 LEU A C 1
ATOM 1191 O O . LEU A 1 160 ? 1.061 -22.773 -7.320 1.00 68.12 160 LEU A O 1
ATOM 1195 N N . VAL A 1 161 ? 0.901 -21.841 -5.278 1.00 74.31 161 VAL A N 1
ATOM 1196 C CA . VAL A 1 161 ? -0.161 -22.728 -4.793 1.00 74.31 161 VAL A CA 1
ATOM 1197 C C . VAL A 1 161 ? -1.511 -22.159 -5.220 1.00 74.31 161 VAL A C 1
ATOM 1199 O O . VAL A 1 161 ? -1.849 -21.029 -4.874 1.00 74.31 161 VAL A O 1
ATOM 1202 N N . GLY A 1 162 ? -2.287 -22.949 -5.961 1.00 80.94 162 GLY A N 1
ATOM 1203 C CA . GLY A 1 162 ? -3.644 -22.570 -6.355 1.00 80.94 162 GLY A CA 1
ATOM 1204 C C . GLY A 1 162 ? -4.607 -22.546 -5.168 1.00 80.94 162 GLY A C 1
ATOM 1205 O O . GLY A 1 162 ? -4.426 -23.280 -4.192 1.00 80.94 162 GLY A O 1
ATOM 1206 N N . SER A 1 163 ? -5.657 -21.729 -5.259 1.00 90.44 163 SER A N 1
ATOM 1207 C CA . SER A 1 163 ? -6.698 -21.701 -4.229 1.00 90.44 163 SER A CA 1
ATOM 1208 C C . SER A 1 163 ? -7.385 -23.071 -4.121 1.00 90.44 163 SER A C 1
ATOM 1210 O O . SER A 1 163 ? -7.851 -23.599 -5.134 1.00 90.44 163 SER A O 1
ATOM 1212 N N . PRO A 1 164 ? -7.480 -23.666 -2.918 1.00 90.69 164 PRO A N 1
ATOM 1213 C CA . PRO A 1 164 ? -8.189 -24.924 -2.744 1.00 90.69 164 PRO A CA 1
ATOM 1214 C C . PRO A 1 164 ? -9.699 -24.714 -2.880 1.00 90.69 164 PRO A C 1
ATOM 1216 O O . PRO A 1 164 ? -10.234 -23.710 -2.406 1.00 90.69 164 PRO A O 1
ATOM 1219 N N . VAL A 1 165 ? -10.380 -25.683 -3.484 1.00 91.56 165 VAL A N 1
ATOM 1220 C CA . VAL A 1 165 ? -11.834 -25.717 -3.647 1.00 91.56 165 VAL A CA 1
ATOM 1221 C C . VAL A 1 165 ? -12.396 -26.941 -2.939 1.00 91.56 165 VAL A C 1
ATOM 1223 O O . VAL A 1 165 ? -11.896 -28.051 -3.129 1.00 91.56 165 VAL A O 1
ATOM 1226 N N . SER A 1 166 ? -13.428 -26.734 -2.124 1.00 91.12 166 SER A N 1
ATOM 1227 C CA . SER A 1 166 ? -13.994 -27.786 -1.277 1.00 91.12 166 SER A CA 1
ATOM 1228 C C . SER A 1 166 ? -15.436 -27.525 -0.847 1.00 91.12 166 SER A C 1
ATOM 1230 O O . SER A 1 166 ? -15.862 -26.380 -0.664 1.00 91.12 166 SER A O 1
ATOM 1232 N N . ASP A 1 167 ? -16.189 -28.591 -0.568 1.00 88.00 167 ASP A N 1
ATOM 1233 C CA . ASP A 1 167 ? -17.529 -28.483 0.027 1.00 88.00 167 ASP A CA 1
ATOM 1234 C C . ASP A 1 167 ? -17.485 -27.842 1.426 1.00 88.00 167 ASP A C 1
ATOM 1236 O O . ASP A 1 167 ? -18.353 -27.037 1.789 1.00 88.00 167 ASP A O 1
ATOM 1240 N N . ASN A 1 168 ? -16.447 -28.166 2.204 1.00 87.75 168 ASN A N 1
ATOM 1241 C CA . ASN A 1 168 ? -16.277 -27.768 3.602 1.00 87.75 168 ASN A CA 1
ATOM 1242 C C . ASN A 1 168 ? -15.122 -26.770 3.773 1.00 87.75 168 ASN A C 1
ATOM 1244 O O . ASN A 1 168 ? -14.189 -26.765 2.973 1.00 87.75 168 ASN A O 1
ATOM 1248 N N . PRO A 1 169 ? -15.153 -25.903 4.798 1.00 88.88 169 PRO A N 1
ATOM 1249 C CA . PRO A 1 169 ? -14.076 -24.951 5.037 1.00 88.88 169 PRO A CA 1
ATOM 1250 C C . PRO A 1 169 ? -12.834 -25.683 5.563 1.00 88.88 169 PRO A C 1
ATOM 1252 O O . PRO A 1 169 ? -12.732 -25.959 6.754 1.00 88.88 169 PRO A O 1
ATOM 1255 N N . ILE A 1 170 ? -11.885 -25.995 4.681 1.00 87.00 170 ILE A N 1
ATOM 1256 C CA . ILE A 1 170 ? -10.620 -26.641 5.070 1.00 87.00 170 ILE A CA 1
ATOM 1257 C C . ILE A 1 170 ? -9.533 -25.636 5.452 1.00 87.00 170 ILE A C 1
ATOM 1259 O O . ILE A 1 170 ? -8.680 -25.935 6.281 1.00 87.00 170 ILE A O 1
ATOM 1263 N N . VAL A 1 171 ? -9.582 -24.422 4.894 1.00 88.44 171 VAL A N 1
ATOM 1264 C CA . VAL A 1 171 ? -8.682 -23.327 5.273 1.00 88.44 171 VAL A CA 1
ATOM 1265 C C . VAL A 1 171 ? -9.346 -22.510 6.374 1.00 88.44 171 VAL A C 1
ATOM 1267 O O . VAL A 1 171 ? -10.305 -21.780 6.112 1.00 88.44 171 VAL A O 1
ATOM 1270 N N . TRP A 1 172 ? -8.849 -22.631 7.606 1.00 89.62 172 TRP A N 1
ATOM 1271 C CA . TRP A 1 172 ? -9.324 -21.853 8.759 1.00 89.62 172 TRP A CA 1
ATOM 1272 C C . TRP A 1 172 ? -8.430 -20.659 9.075 1.00 89.62 172 TRP A C 1
ATOM 1274 O O . TRP A 1 172 ? -8.936 -19.594 9.437 1.00 89.62 172 TRP A O 1
ATOM 1284 N N . ALA A 1 173 ? -7.114 -20.815 8.924 1.00 91.38 173 ALA A N 1
ATOM 1285 C CA . ALA A 1 173 ? -6.157 -19.742 9.150 1.00 91.38 173 ALA A CA 1
ATOM 1286 C C . ALA A 1 173 ? -6.439 -18.569 8.200 1.00 91.38 173 ALA A C 1
ATOM 1288 O O . ALA A 1 173 ? -6.696 -18.756 7.013 1.00 91.38 173 ALA A O 1
ATOM 1289 N N . GLY A 1 174 ? -6.403 -17.346 8.728 1.00 91.38 174 GLY A N 1
ATOM 1290 C CA . GLY A 1 174 ? -6.613 -16.125 7.948 1.00 91.38 174 GLY A CA 1
ATOM 1291 C C . GLY A 1 174 ? -8.076 -15.713 7.749 1.00 91.38 174 GLY A C 1
ATOM 1292 O O . GLY A 1 174 ? -8.313 -14.576 7.341 1.00 91.38 174 GLY A O 1
ATOM 1293 N N . ARG A 1 175 ? -9.068 -16.551 8.098 1.00 94.31 175 ARG A N 1
ATOM 1294 C CA . ARG A 1 175 ? -10.485 -16.135 8.090 1.00 94.31 175 ARG A CA 1
ATOM 1295 C C . ARG A 1 175 ? -10.699 -14.957 9.032 1.00 94.31 175 ARG A C 1
ATOM 1297 O O . ARG A 1 175 ? -10.286 -15.005 10.194 1.00 94.31 175 ARG A O 1
ATOM 1304 N N . ARG A 1 176 ? -11.376 -13.914 8.548 1.00 95.56 176 ARG A N 1
ATOM 1305 C CA . ARG A 1 176 ? -11.751 -12.761 9.372 1.00 95.56 176 ARG A CA 1
ATOM 1306 C C . ARG A 1 176 ? -12.834 -13.162 10.374 1.00 95.56 176 ARG A C 1
ATOM 1308 O O . ARG A 1 176 ? -13.718 -13.960 10.073 1.00 95.56 176 ARG A O 1
ATOM 1315 N N . VAL A 1 177 ? -12.752 -12.616 11.581 1.00 96.06 177 VAL A N 1
ATOM 1316 C CA . VAL A 1 177 ? -13.681 -12.894 12.680 1.00 96.06 177 VAL A CA 1
ATOM 1317 C C . VAL A 1 177 ? -14.004 -11.604 13.423 1.00 96.06 177 VAL A C 1
ATOM 1319 O O . VAL A 1 177 ? -13.128 -10.764 13.636 1.00 96.06 177 VAL A O 1
ATOM 1322 N N . VAL A 1 178 ? -15.265 -11.431 13.816 1.00 96.50 178 VAL A N 1
ATOM 1323 C CA . VAL A 1 178 ? -15.740 -10.220 14.496 1.00 96.50 178 VAL A CA 1
ATOM 1324 C C . VAL A 1 178 ? -16.671 -10.587 15.647 1.00 96.50 178 VAL A C 1
ATOM 1326 O O . VAL A 1 178 ? -17.533 -11.455 15.515 1.00 96.50 178 VAL A O 1
ATOM 1329 N N . LEU A 1 179 ? -16.499 -9.908 16.783 1.00 95.38 179 LEU A N 1
ATOM 1330 C CA . LEU A 1 179 ? -17.370 -10.007 17.950 1.00 95.38 179 LEU A CA 1
ATOM 1331 C C . LEU A 1 179 ? -18.295 -8.788 18.012 1.00 95.38 179 LEU A C 1
ATOM 1333 O O . LEU A 1 179 ? -17.840 -7.647 18.141 1.00 95.38 179 LEU A O 1
ATOM 1337 N N . TYR A 1 180 ? -19.595 -9.051 18.002 1.00 94.38 180 TYR A N 1
ATOM 1338 C CA . TYR A 1 180 ? -20.655 -8.059 18.101 1.00 94.38 180 TYR A CA 1
ATOM 1339 C C . TYR A 1 180 ? -21.408 -8.159 19.420 1.00 94.38 180 TYR A C 1
ATOM 1341 O O . TYR A 1 180 ? -21.542 -9.230 20.012 1.00 94.38 180 TYR A O 1
ATOM 1349 N N . ARG A 1 181 ? -21.962 -7.025 19.842 1.00 92.00 181 ARG A N 1
ATOM 1350 C CA . ARG A 1 181 ? -22.976 -6.911 20.881 1.00 92.00 181 ARG A CA 1
ATOM 1351 C C . ARG A 1 181 ? -24.307 -6.524 20.251 1.00 92.00 181 ARG A C 1
ATOM 1353 O O . ARG A 1 181 ? -24.429 -5.462 19.645 1.00 92.00 181 ARG A O 1
ATOM 1360 N N . CYS A 1 182 ? -25.312 -7.358 20.469 1.00 91.50 182 CYS A N 1
ATOM 1361 C CA . CYS A 1 182 ? -26.693 -7.110 20.076 1.00 91.50 182 CYS A CA 1
ATOM 1362 C C . CYS A 1 182 ? -27.487 -6.634 21.295 1.00 91.50 182 CYS A C 1
ATOM 1364 O O . CYS A 1 182 ? -27.341 -7.198 22.380 1.00 91.50 182 CYS A O 1
ATOM 1366 N N . PHE A 1 183 ? -28.329 -5.615 21.129 1.00 90.62 183 PHE A N 1
ATOM 1367 C CA . PHE A 1 183 ? -29.169 -5.082 22.205 1.00 90.62 183 PHE A CA 1
ATOM 1368 C C . PHE A 1 183 ? -30.609 -5.581 22.092 1.00 90.62 183 PHE A C 1
ATOM 1370 O O . PHE A 1 183 ? -31.153 -5.712 20.994 1.00 90.62 183 PHE A O 1
ATOM 1377 N N . ARG A 1 184 ? -31.245 -5.815 23.241 1.00 89.00 184 ARG A N 1
ATOM 1378 C CA . ARG A 1 184 ? -32.676 -6.104 23.336 1.00 89.00 184 ARG A CA 1
ATOM 1379 C C . ARG A 1 184 ? -33.449 -4.820 23.640 1.00 89.00 184 ARG A C 1
ATOM 1381 O O . ARG A 1 184 ? -33.158 -4.115 24.610 1.00 89.00 184 ARG A O 1
ATOM 1388 N N . ASP A 1 185 ? -34.487 -4.553 22.855 1.00 89.44 185 ASP A N 1
ATOM 1389 C CA . ASP A 1 185 ? -35.489 -3.518 23.110 1.00 89.44 185 ASP A CA 1
ATOM 1390 C C . ASP A 1 185 ? -36.450 -3.960 24.224 1.00 89.44 185 ASP A C 1
ATOM 1392 O O . ASP A 1 185 ? -37.615 -4.304 24.016 1.00 89.44 185 ASP A O 1
ATOM 1396 N N . HIS A 1 186 ? -35.930 -3.953 25.448 1.00 84.31 186 HIS A N 1
ATOM 1397 C CA . HIS A 1 186 ? -36.674 -4.262 26.664 1.00 84.31 186 HIS A CA 1
ATOM 1398 C C . HIS A 1 186 ? -37.630 -3.129 27.091 1.00 84.31 186 HIS A C 1
ATOM 1400 O O . HIS A 1 186 ? -38.382 -3.297 28.048 1.00 84.31 186 HIS A O 1
ATOM 1406 N N . VAL A 1 187 ? -37.629 -1.988 26.391 1.00 86.44 187 VAL A N 1
ATOM 1407 C CA . VAL A 1 187 ? -38.545 -0.866 26.649 1.00 86.44 187 VAL A CA 1
ATOM 1408 C C . VAL A 1 187 ? -39.856 -1.091 25.906 1.00 86.44 187 VAL A C 1
ATOM 1410 O O . VAL A 1 187 ? -40.927 -1.047 26.509 1.00 86.44 187 VAL A O 1
ATOM 1413 N N . THR A 1 188 ? -39.779 -1.370 24.601 1.00 87.69 188 THR A N 1
ATOM 1414 C CA . THR A 1 188 ? -40.955 -1.701 23.787 1.00 87.69 188 THR A CA 1
ATOM 1415 C C . THR A 1 188 ? -41.457 -3.109 24.110 1.00 87.69 188 THR A C 1
ATOM 1417 O O . THR A 1 188 ? -42.665 -3.336 24.180 1.00 87.69 188 THR A O 1
ATOM 1420 N N . TYR A 1 189 ? -40.540 -4.050 24.361 1.00 87.31 189 TYR A N 1
ATOM 1421 C CA . TYR A 1 189 ? -40.847 -5.450 24.651 1.00 87.31 189 TYR A CA 1
ATOM 1422 C C . TYR A 1 189 ? -40.304 -5.869 26.024 1.00 87.31 189 TYR A C 1
ATOM 1424 O O . TYR A 1 189 ? -39.340 -6.633 26.098 1.00 87.31 189 TYR A O 1
ATOM 1432 N N . PRO A 1 190 ? -40.921 -5.430 27.137 1.00 82.31 190 PRO A N 1
ATOM 1433 C CA . PRO A 1 190 ? -40.411 -5.701 28.484 1.00 82.31 190 PRO A CA 1
ATOM 1434 C C . PRO A 1 190 ? -40.393 -7.194 28.832 1.00 82.31 190 PRO A C 1
ATOM 1436 O O . PRO A 1 190 ? -39.433 -7.696 29.421 1.00 82.31 190 PRO A O 1
ATOM 1439 N N . SER A 1 191 ? -41.402 -7.953 28.397 1.00 82.75 191 SER A N 1
ATOM 1440 C CA . SER A 1 191 ? -41.451 -9.400 28.627 1.00 82.75 191 SER A CA 1
ATOM 1441 C C . SER A 1 191 ? -40.469 -10.164 27.739 1.00 82.75 191 SER A C 1
ATOM 1443 O O . SER A 1 191 ? -40.487 -10.028 26.514 1.00 82.75 191 SER A O 1
ATOM 1445 N N . ARG A 1 192 ? -39.687 -11.067 28.344 1.00 78.25 192 ARG A N 1
ATOM 1446 C CA . ARG A 1 192 ? -38.812 -12.014 27.628 1.00 78.25 192 ARG A CA 1
ATOM 1447 C C . ARG A 1 192 ? -39.576 -13.002 26.742 1.00 78.25 192 ARG A C 1
ATOM 1449 O O . ARG A 1 192 ? -38.969 -13.644 25.893 1.00 78.25 192 ARG A O 1
ATOM 1456 N N . SER A 1 193 ? -40.899 -13.105 26.891 1.00 81.25 193 SER A N 1
ATOM 1457 C CA . SER A 1 193 ? -41.754 -13.925 26.022 1.00 81.25 193 SER A CA 1
ATOM 1458 C C . SER A 1 193 ? -41.840 -13.417 24.580 1.00 81.25 193 SER A C 1
ATOM 1460 O O . SER A 1 193 ? -42.262 -14.172 23.713 1.00 81.25 193 SER A O 1
ATOM 1462 N N . ALA A 1 194 ? -41.455 -12.163 24.312 1.00 79.38 194 ALA A N 1
ATOM 1463 C CA . ALA A 1 194 ? -41.377 -11.628 22.951 1.00 79.38 194 ALA A CA 1
ATOM 1464 C C . ALA A 1 194 ? -40.250 -12.278 22.117 1.00 79.38 194 ALA A C 1
ATOM 1466 O O . ALA A 1 194 ? -40.228 -12.138 20.893 1.00 79.38 194 ALA A O 1
ATOM 1467 N N . GLY A 1 195 ? -39.341 -13.024 22.762 1.00 82.38 195 GLY A N 1
ATOM 1468 C CA . GLY A 1 195 ? -38.301 -13.807 22.096 1.00 82.38 195 GLY A CA 1
ATOM 1469 C C . GLY A 1 195 ? -37.495 -12.972 21.102 1.00 82.38 195 GLY A C 1
ATOM 1470 O O . GLY A 1 195 ? -37.072 -11.860 21.412 1.00 82.38 195 GLY A O 1
ATOM 1471 N N . GLN A 1 196 ? -37.338 -13.500 19.890 1.00 81.25 196 GLN A N 1
ATOM 1472 C CA . GLN A 1 196 ? -36.553 -12.899 18.811 1.00 81.25 196 GLN A CA 1
ATOM 1473 C C . GLN A 1 196 ? -37.016 -11.488 18.405 1.00 81.25 196 GLN A C 1
ATOM 1475 O O . GLN A 1 196 ? -36.188 -10.637 18.103 1.00 81.25 196 GLN A O 1
ATOM 1480 N N . THR A 1 197 ? -38.322 -11.198 18.466 1.00 82.94 197 THR A N 1
ATOM 1481 C CA . THR A 1 197 ? -38.870 -9.880 18.071 1.00 82.94 197 THR A CA 1
ATOM 1482 C C . THR A 1 197 ? -38.471 -8.732 18.998 1.00 82.94 197 THR A C 1
ATOM 1484 O O . THR A 1 197 ? -38.609 -7.570 18.623 1.00 82.94 197 THR A O 1
ATOM 1487 N N . ALA A 1 198 ? -37.963 -9.041 20.196 1.00 87.50 198 ALA A N 1
ATOM 1488 C CA . ALA A 1 198 ? -37.470 -8.038 21.131 1.00 87.50 198 ALA A CA 1
ATOM 1489 C C . ALA A 1 198 ? -36.034 -7.584 20.835 1.00 87.50 198 ALA A C 1
ATOM 1491 O O . ALA A 1 198 ? -35.571 -6.637 21.463 1.00 87.50 198 ALA A O 1
ATOM 1492 N N . TRP A 1 199 ? -35.304 -8.249 19.938 1.00 89.75 199 TRP A N 1
ATOM 1493 C CA . TRP A 1 199 ? -33.925 -7.885 19.618 1.00 89.75 199 TRP A CA 1
ATOM 1494 C C . TRP A 1 199 ? -33.869 -6.807 18.541 1.00 89.75 199 TRP A C 1
ATOM 1496 O O . TRP A 1 199 ? -34.667 -6.797 17.604 1.00 89.75 199 TRP A O 1
ATOM 1506 N N . ARG A 1 200 ? -32.913 -5.883 18.679 1.00 89.00 200 ARG A N 1
ATOM 1507 C CA . ARG A 1 200 ? -32.624 -4.906 17.629 1.00 89.00 200 ARG A CA 1
ATOM 1508 C C . ARG A 1 200 ? -32.094 -5.627 16.382 1.00 89.00 200 ARG A C 1
ATOM 1510 O O . ARG A 1 200 ? -31.437 -6.662 16.525 1.00 89.00 200 ARG A O 1
ATOM 1517 N N . PRO A 1 201 ? -32.356 -5.097 15.173 1.00 85.12 201 PRO A N 1
ATOM 1518 C CA . PRO A 1 201 ? -31.785 -5.642 13.949 1.00 85.12 201 PRO A CA 1
ATOM 1519 C C . PRO A 1 201 ? -30.266 -5.776 14.061 1.00 85.12 201 PRO A C 1
ATOM 1521 O O . PRO A 1 201 ? -29.605 -4.895 14.608 1.00 85.12 201 PRO A O 1
ATOM 1524 N N . PHE A 1 202 ? -29.704 -6.852 13.508 1.00 84.56 202 PHE A N 1
ATOM 1525 C CA . PHE A 1 202 ? -28.263 -7.101 13.603 1.00 84.56 202 PHE A CA 1
ATOM 1526 C C . PHE A 1 202 ? -27.417 -6.007 12.925 1.00 84.56 202 PHE A C 1
ATOM 1528 O O . PHE A 1 202 ? -26.300 -5.753 13.356 1.00 84.56 202 PHE A O 1
ATOM 1535 N N . ALA A 1 203 ? -27.963 -5.303 11.926 1.00 82.69 203 ALA A N 1
ATOM 1536 C CA . ALA A 1 203 ? -27.325 -4.131 11.317 1.00 82.69 203 ALA A CA 1
ATOM 1537 C C . ALA A 1 203 ? -27.055 -2.988 12.323 1.00 82.69 203 ALA A C 1
ATOM 1539 O O . ALA A 1 203 ? -26.191 -2.151 12.093 1.00 82.69 203 ALA A O 1
ATOM 1540 N N . GLU A 1 204 ? -27.759 -2.959 13.461 1.00 87.38 204 GLU A N 1
ATOM 1541 C CA . GLU A 1 204 ? -27.520 -2.005 14.552 1.00 87.38 204 GLU A CA 1
ATOM 1542 C C . GLU A 1 204 ? -26.563 -2.553 15.632 1.00 87.38 204 GLU A C 1
ATOM 1544 O O . GLU A 1 204 ? -26.350 -1.900 16.655 1.00 87.38 204 GLU A O 1
ATOM 1549 N N . ALA A 1 205 ? -26.007 -3.759 15.463 1.00 89.31 205 ALA A N 1
ATOM 1550 C CA . ALA A 1 205 ? -25.132 -4.368 16.457 1.00 89.31 205 ALA A CA 1
ATOM 1551 C C . ALA A 1 205 ? -23.817 -3.587 16.617 1.00 89.31 205 ALA A C 1
ATOM 1553 O O . ALA A 1 205 ? -23.204 -3.121 15.658 1.00 89.31 205 ALA A O 1
ATOM 1554 N N . VAL A 1 206 ? -23.338 -3.487 17.857 1.00 90.31 206 VAL A N 1
ATOM 1555 C CA . VAL A 1 206 ? -22.110 -2.758 18.184 1.00 90.31 206 VAL A CA 1
ATOM 1556 C C . VAL A 1 206 ? -20.925 -3.710 18.127 1.00 90.31 206 VAL A C 1
ATOM 1558 O O . VAL A 1 206 ? -20.858 -4.680 18.880 1.00 90.31 206 VAL A O 1
ATOM 1561 N N . ARG A 1 207 ? -19.956 -3.428 17.260 1.00 92.44 207 ARG A N 1
ATOM 1562 C CA . ARG A 1 207 ? -18.695 -4.176 17.197 1.00 92.44 207 ARG A CA 1
ATOM 1563 C C . ARG A 1 207 ? -17.853 -3.922 18.450 1.00 92.44 207 ARG A C 1
ATOM 1565 O O . ARG A 1 207 ? -17.588 -2.774 18.796 1.00 92.44 207 ARG A O 1
ATOM 1572 N N . LEU A 1 208 ? -17.382 -4.994 19.084 1.00 92.12 208 LEU A N 1
ATOM 1573 C CA . LEU A 1 208 ? -16.536 -4.943 20.283 1.00 92.12 208 LEU A CA 1
ATOM 1574 C C . LEU A 1 208 ? -15.074 -5.329 20.024 1.00 92.12 208 LEU A C 1
ATOM 1576 O O . LEU A 1 208 ? -14.191 -4.889 20.759 1.00 92.12 208 LEU A O 1
ATOM 1580 N N . TRP A 1 209 ? -14.823 -6.176 19.023 1.00 95.06 209 TRP A N 1
ATOM 1581 C CA . TRP A 1 209 ? -13.497 -6.694 18.672 1.00 95.06 209 TRP A CA 1
ATOM 1582 C C . TRP A 1 209 ? -13.526 -7.316 17.265 1.00 95.06 209 TRP A C 1
ATOM 1584 O O . TRP A 1 209 ? -14.586 -7.758 16.824 1.00 95.06 209 TRP A O 1
ATOM 1594 N N . TRP A 1 210 ? -12.386 -7.372 16.572 1.00 96.88 210 TRP A N 1
ATOM 1595 C CA . TRP A 1 210 ? -12.219 -8.087 15.300 1.00 96.88 210 TRP A CA 1
ATOM 1596 C C . TRP A 1 210 ? -10.782 -8.590 15.120 1.00 96.88 210 TRP A C 1
ATOM 1598 O O . TRP A 1 210 ? -9.876 -8.123 15.812 1.00 96.88 210 TRP A O 1
ATOM 1608 N N . GLY A 1 211 ? -10.583 -9.519 14.184 1.00 97.06 211 GLY A N 1
ATOM 1609 C CA . GLY A 1 211 ? -9.304 -10.196 14.006 1.00 97.06 211 GLY A CA 1
ATOM 1610 C C . GLY A 1 211 ? -9.293 -11.292 12.940 1.00 97.06 211 GLY A C 1
ATOM 1611 O O . GLY A 1 211 ? -10.210 -11.357 12.116 1.00 97.06 211 GLY A O 1
ATOM 1612 N N . THR A 1 212 ? -8.275 -12.157 12.946 1.00 97.00 212 THR A N 1
ATOM 1613 C CA . THR A 1 212 ? -8.178 -13.340 12.065 1.00 97.00 212 THR A CA 1
ATOM 1614 C C . THR A 1 212 ? -7.962 -14.628 12.853 1.00 97.00 212 THR A C 1
ATOM 1616 O O . THR A 1 212 ? -7.287 -14.636 13.879 1.00 97.00 212 THR A O 1
ATOM 1619 N N . LEU A 1 213 ? -8.529 -15.739 12.384 1.00 96.19 213 LEU A N 1
ATOM 1620 C CA . LEU A 1 213 ? -8.304 -17.063 12.973 1.00 96.19 213 LEU A CA 1
ATOM 1621 C C . LEU A 1 213 ? -6.884 -17.579 12.682 1.00 96.19 213 LEU A C 1
ATOM 1623 O O . LEU A 1 213 ? -6.338 -17.330 11.607 1.00 96.19 213 LEU A O 1
ATOM 1627 N N . ARG A 1 214 ? -6.312 -18.342 13.624 1.00 93.06 214 ARG A N 1
ATOM 1628 C CA . ARG A 1 214 ? -4.959 -18.930 13.512 1.00 93.06 214 ARG A CA 1
ATOM 1629 C C . ARG A 1 214 ? -4.916 -20.388 13.043 1.00 93.06 214 ARG A C 1
ATOM 1631 O O . ARG A 1 214 ? -3.827 -20.914 12.869 1.00 93.06 214 ARG A O 1
ATOM 1638 N N . ASP A 1 215 ? -6.072 -21.034 12.889 1.00 87.44 215 ASP A N 1
ATOM 1639 C CA . ASP A 1 215 ? -6.173 -22.504 12.782 1.00 87.44 215 ASP A CA 1
ATOM 1640 C C . ASP A 1 215 ? -5.527 -23.240 13.973 1.00 87.44 215 ASP A C 1
ATOM 1642 O O . ASP A 1 215 ? -4.917 -24.298 13.866 1.00 87.44 215 ASP A O 1
ATOM 1646 N N . GLU A 1 216 ? -5.648 -22.637 15.156 1.00 88.00 216 GLU A N 1
ATOM 1647 C CA . GLU A 1 216 ? -5.209 -23.219 16.417 1.00 88.00 216 GLU A CA 1
ATOM 1648 C C . GLU A 1 216 ? -6.396 -23.316 17.372 1.00 88.00 216 GLU A C 1
ATOM 1650 O O . GLU A 1 216 ? -7.156 -22.355 17.555 1.00 88.00 216 GLU A O 1
ATOM 1655 N N . GLY A 1 217 ? -6.522 -24.456 18.046 1.00 86.44 217 GLY A N 1
ATOM 1656 C CA . GLY A 1 217 ? -7.597 -24.672 18.994 1.00 86.44 217 GLY A CA 1
ATOM 1657 C C . GLY A 1 217 ? -7.512 -25.991 19.746 1.00 86.44 217 GLY A C 1
ATOM 1658 O O . GLY A 1 217 ? -6.658 -26.832 19.482 1.00 86.44 217 GLY A O 1
ATOM 1659 N N . GLU A 1 218 ? -8.412 -26.154 20.708 1.00 92.81 218 GLU A N 1
ATOM 1660 C CA . GLU A 1 218 ? -8.537 -27.366 21.518 1.00 92.81 218 GLU A CA 1
ATOM 1661 C C . GLU A 1 218 ? -10.008 -27.753 21.645 1.00 92.81 218 GLU A C 1
ATOM 1663 O O . GLU A 1 218 ? -10.884 -26.888 21.702 1.00 92.81 218 GLU A O 1
ATOM 1668 N N . VAL A 1 219 ? -10.282 -29.055 21.734 1.00 91.69 219 VAL A N 1
ATOM 1669 C CA . VAL A 1 219 ? -11.635 -29.579 21.941 1.00 91.69 219 VAL A CA 1
ATOM 1670 C C . VAL A 1 219 ? -11.653 -30.459 23.180 1.00 91.69 219 VAL A C 1
ATOM 1672 O O . VAL A 1 219 ? -10.868 -31.397 23.305 1.00 91.69 219 VAL A O 1
ATOM 1675 N N . SER A 1 220 ? -12.579 -30.174 24.094 1.00 91.88 220 SER A N 1
ATOM 1676 C CA . SER A 1 220 ? -12.837 -30.986 25.283 1.00 91.88 220 SER A CA 1
ATOM 1677 C C . SER A 1 220 ? -14.320 -31.339 25.355 1.00 91.88 220 SER A C 1
ATOM 1679 O O . SER A 1 220 ? -15.176 -30.516 25.696 1.00 91.88 220 SER A O 1
ATOM 1681 N N . GLY A 1 221 ? -14.649 -32.576 24.978 1.00 90.56 221 GLY A N 1
ATOM 1682 C CA . GLY A 1 221 ? -16.035 -33.012 24.817 1.00 90.56 221 GLY A CA 1
ATOM 1683 C C . GLY A 1 221 ? -16.736 -32.232 23.701 1.00 90.56 221 GLY A C 1
ATOM 1684 O O . GLY A 1 221 ? -16.458 -32.458 22.531 1.00 90.56 221 GLY A O 1
ATOM 1685 N N . ARG A 1 222 ? -17.655 -31.331 24.072 1.00 92.88 222 ARG A N 1
ATOM 1686 C CA . ARG A 1 222 ? -18.379 -30.433 23.148 1.00 92.88 222 ARG A CA 1
ATOM 1687 C C . ARG A 1 222 ? -17.923 -28.975 23.226 1.00 92.88 222 ARG A C 1
ATOM 1689 O O . ARG A 1 222 ? -18.474 -28.139 22.522 1.00 92.88 222 ARG A O 1
ATOM 1696 N N . ALA A 1 223 ? -16.967 -28.649 24.091 1.00 94.19 223 ALA A N 1
ATOM 1697 C CA . ALA A 1 223 ? -16.418 -27.302 24.185 1.00 94.19 223 ALA A CA 1
ATOM 1698 C C . ALA A 1 223 ? -15.225 -27.165 23.234 1.00 94.19 223 ALA A C 1
ATOM 1700 O O . ALA A 1 223 ? -14.254 -27.912 23.353 1.00 94.19 223 ALA A O 1
ATOM 1701 N N . TRP A 1 224 ? -15.313 -26.206 22.319 1.00 94.31 224 TRP A N 1
ATOM 1702 C CA . TRP A 1 224 ? -14.288 -25.850 21.346 1.00 94.31 224 TRP A CA 1
ATOM 1703 C C . TRP A 1 224 ? -13.642 -24.531 21.746 1.00 94.31 224 TRP A C 1
ATOM 1705 O O . TRP A 1 224 ? -14.342 -23.560 22.019 1.00 94.31 224 TRP A O 1
ATOM 1715 N N . SER A 1 225 ? -12.318 -24.483 21.742 1.00 94.12 225 SER A N 1
ATOM 1716 C CA . SER A 1 225 ? -11.533 -23.271 21.958 1.00 94.12 225 SER A CA 1
ATOM 1717 C C . SER A 1 225 ? -10.869 -22.884 20.647 1.00 94.12 225 SER A C 1
ATOM 1719 O O . SER A 1 225 ? -10.004 -23.616 20.184 1.00 94.12 225 SER A O 1
ATOM 1721 N N . LEU A 1 226 ? -11.252 -21.750 20.061 1.00 94.19 226 LEU A N 1
ATOM 1722 C CA . LEU A 1 226 ? -10.690 -21.232 18.810 1.00 94.19 226 LEU A CA 1
ATOM 1723 C C . LEU A 1 226 ? -9.813 -20.013 19.100 1.00 94.19 226 LEU A C 1
ATOM 1725 O O . LEU A 1 226 ? -10.253 -19.089 19.792 1.00 94.19 226 LEU A O 1
ATOM 1729 N N . ARG A 1 227 ? -8.584 -19.994 18.577 1.00 95.75 227 ARG A N 1
ATOM 1730 C CA . ARG A 1 227 ? -7.648 -18.875 18.752 1.00 95.75 227 ARG A CA 1
ATOM 1731 C C . ARG A 1 227 ? -7.658 -17.934 17.554 1.00 95.75 227 ARG A C 1
ATOM 1733 O O . ARG A 1 227 ? -7.682 -18.368 16.401 1.00 95.75 227 ARG A O 1
ATOM 1740 N N . ALA A 1 228 ? -7.582 -16.642 17.850 1.00 96.94 228 ALA A N 1
ATOM 1741 C CA . ALA A 1 228 ? -7.540 -15.585 16.852 1.00 96.94 228 ALA A CA 1
ATOM 1742 C C . ALA A 1 228 ? -6.552 -14.478 17.244 1.00 96.94 228 ALA A C 1
ATOM 1744 O O . ALA A 1 228 ? -6.332 -14.231 18.431 1.00 96.94 228 ALA A O 1
ATOM 1745 N N . ASP A 1 229 ? -5.984 -13.812 16.245 1.00 97.00 229 ASP A N 1
ATOM 1746 C CA . ASP A 1 229 ? -5.220 -12.572 16.388 1.00 97.00 229 ASP A CA 1
ATOM 1747 C C . ASP A 1 229 ? -6.130 -11.354 16.370 1.00 97.00 229 ASP A C 1
ATOM 1749 O O . ASP A 1 229 ? -7.196 -11.407 15.770 1.00 97.00 229 ASP A O 1
ATOM 1753 N N . GLY A 1 230 ? -5.720 -10.260 17.013 1.00 96.06 230 GLY A N 1
ATOM 1754 C CA . GLY A 1 230 ? -6.513 -9.041 17.145 1.00 96.06 230 GLY A CA 1
ATOM 1755 C C . GLY A 1 230 ? -6.548 -8.178 15.879 1.00 96.06 230 GLY A C 1
ATOM 1756 O O . GLY A 1 230 ? -6.123 -8.612 14.805 1.00 96.06 230 GLY A O 1
ATOM 1757 N N . PRO A 1 231 ? -7.021 -6.923 15.984 1.00 96.56 231 PRO A N 1
ATOM 1758 C CA . PRO A 1 231 ? -7.100 -5.981 14.865 1.00 96.56 231 PRO A CA 1
ATOM 1759 C C . PRO A 1 231 ? -5.788 -5.768 14.097 1.00 96.56 231 PRO A C 1
ATOM 1761 O O . PRO A 1 231 ? -5.797 -5.427 12.917 1.00 96.56 231 PRO A O 1
ATOM 1764 N N . GLU A 1 232 ? -4.639 -5.951 14.737 1.00 96.25 232 GLU A N 1
ATOM 1765 C CA . GLU A 1 232 ? -3.325 -5.873 14.101 1.00 96.25 232 GLU A CA 1
ATOM 1766 C C . GLU A 1 232 ? -3.133 -6.896 12.973 1.00 96.25 232 GLU A C 1
ATOM 1768 O O . GLU A 1 232 ? -2.347 -6.652 12.059 1.00 96.25 232 GLU A O 1
ATOM 1773 N N . SER A 1 233 ? -3.858 -8.017 13.008 1.00 96.31 233 SER A N 1
ATOM 1774 C CA . SER A 1 233 ? -3.785 -9.058 11.980 1.00 96.31 233 SER A CA 1
ATOM 1775 C C . SER A 1 233 ? -4.320 -8.609 10.624 1.00 96.31 233 SER A C 1
ATOM 1777 O O . SER A 1 233 ? -3.777 -9.006 9.601 1.00 96.31 233 SER A O 1
ATOM 1779 N N . TRP A 1 234 ? -5.316 -7.717 10.587 1.00 96.19 234 TRP A N 1
ATOM 1780 C CA . TRP A 1 234 ? -5.858 -7.186 9.327 1.00 96.19 234 TRP A CA 1
ATOM 1781 C C . TRP A 1 234 ? -4.880 -6.239 8.623 1.00 96.19 234 TRP A C 1
ATOM 1783 O O . TRP A 1 234 ? -5.063 -5.922 7.453 1.00 96.19 234 TRP A O 1
ATOM 1793 N N . LEU A 1 235 ? -3.827 -5.802 9.322 1.00 96.50 235 LEU A N 1
ATOM 1794 C CA . LEU A 1 235 ? -2.737 -5.006 8.761 1.00 96.50 235 LEU A CA 1
ATOM 1795 C C . LEU A 1 235 ? -1.598 -5.872 8.201 1.00 96.50 235 LEU A C 1
ATOM 1797 O O . LEU A 1 235 ? -0.587 -5.320 7.761 1.00 96.50 235 LEU A O 1
ATOM 1801 N N . ARG A 1 236 ? -1.726 -7.208 8.242 1.00 94.38 236 ARG A N 1
ATOM 1802 C CA . ARG A 1 236 ? -0.702 -8.172 7.818 1.00 94.38 236 ARG A CA 1
ATOM 1803 C C . ARG A 1 236 ? -1.155 -8.932 6.578 1.00 94.38 236 ARG A C 1
ATOM 1805 O O . ARG A 1 236 ? -2.114 -9.694 6.617 1.00 94.38 236 ARG A O 1
ATOM 1812 N N . LYS A 1 237 ? -0.409 -8.753 5.496 1.00 92.06 237 LYS A N 1
ATOM 1813 C CA . LYS A 1 237 ? -0.523 -9.503 4.251 1.00 92.06 237 LYS A CA 1
ATOM 1814 C C . LYS A 1 237 ? 0.832 -9.460 3.533 1.00 92.06 237 LYS A C 1
ATOM 1816 O O . LYS A 1 237 ? 1.425 -8.377 3.467 1.00 92.06 237 LYS A O 1
ATOM 1821 N N . PRO A 1 238 ? 1.331 -10.584 2.990 1.00 90.19 238 PRO A N 1
ATOM 1822 C CA . PRO A 1 238 ? 2.403 -10.541 2.004 1.00 90.19 238 PRO A CA 1
ATOM 1823 C C . PRO A 1 238 ? 1.854 -9.902 0.724 1.00 90.19 238 PRO A C 1
ATOM 1825 O O . PRO A 1 238 ? 0.939 -10.432 0.095 1.00 90.19 238 PRO A O 1
ATOM 1828 N N . LEU A 1 239 ? 2.371 -8.730 0.369 1.00 89.81 239 LEU A N 1
ATOM 1829 C CA . LEU A 1 239 ? 1.933 -8.006 -0.819 1.00 89.81 239 LEU A CA 1
ATOM 1830 C C . LEU A 1 239 ? 2.545 -8.640 -2.066 1.00 89.81 239 LEU A C 1
ATOM 1832 O O . LEU A 1 239 ? 3.714 -9.026 -2.057 1.00 89.81 239 LEU A O 1
ATOM 1836 N N . ALA A 1 240 ? 1.748 -8.729 -3.133 1.00 86.31 240 ALA A N 1
ATOM 1837 C CA . ALA A 1 240 ? 2.185 -9.196 -4.447 1.00 86.31 240 ALA A CA 1
ATOM 1838 C C . ALA A 1 240 ? 2.897 -10.554 -4.462 1.00 86.31 240 ALA A C 1
ATOM 1840 O O . ALA A 1 240 ? 3.818 -10.766 -5.240 1.00 86.31 240 ALA A O 1
ATOM 1841 N N . ILE A 1 241 ? 2.465 -11.487 -3.612 1.00 80.19 241 ILE A N 1
ATOM 1842 C CA . ILE A 1 241 ? 3.059 -12.829 -3.530 1.00 80.19 241 ILE A CA 1
ATOM 1843 C C . ILE A 1 241 ? 2.962 -13.619 -4.846 1.00 80.19 241 ILE A C 1
ATOM 1845 O O . ILE A 1 241 ? 3.763 -14.512 -5.075 1.00 80.19 241 ILE A O 1
ATOM 1849 N N . ALA A 1 242 ? 2.000 -13.272 -5.707 1.00 77.19 242 ALA A N 1
ATOM 1850 C CA . ALA A 1 242 ? 1.821 -13.882 -7.020 1.00 77.19 242 ALA A CA 1
ATOM 1851 C C . ALA A 1 242 ? 2.755 -13.309 -8.102 1.00 77.19 242 ALA A C 1
ATOM 1853 O O . ALA A 1 242 ? 2.767 -13.824 -9.208 1.00 77.19 242 ALA A O 1
ATOM 1854 N N . TYR A 1 243 ? 3.502 -12.234 -7.831 1.00 85.69 243 TYR A N 1
ATOM 1855 C CA . TYR A 1 243 ? 4.363 -11.592 -8.829 1.00 85.69 243 TYR A CA 1
ATOM 1856 C C . TYR A 1 243 ? 5.712 -12.305 -8.906 1.00 85.69 243 TYR A C 1
ATOM 1858 O O . TYR A 1 243 ? 6.196 -12.841 -7.909 1.00 85.69 243 TYR A O 1
ATOM 1866 N N . GLN A 1 244 ? 6.354 -12.223 -10.070 1.00 85.75 244 GLN A N 1
ATOM 1867 C CA . GLN A 1 244 ? 7.697 -12.747 -10.288 1.00 85.75 244 GLN A CA 1
ATOM 1868 C C . GLN A 1 244 ? 8.700 -12.090 -9.324 1.00 85.75 244 GLN A C 1
ATOM 1870 O O . GLN A 1 244 ? 9.008 -10.905 -9.438 1.00 85.75 244 GLN A O 1
ATOM 1875 N N . ASP A 1 245 ? 9.233 -12.858 -8.377 1.00 80.44 245 ASP A N 1
ATOM 1876 C CA . ASP A 1 245 ? 10.199 -12.383 -7.381 1.00 80.44 245 ASP A CA 1
ATOM 1877 C C . ASP A 1 245 ? 11.651 -12.473 -7.879 1.00 80.44 245 ASP A C 1
ATOM 1879 O O . ASP A 1 245 ? 12.488 -11.630 -7.546 1.00 80.44 245 ASP A O 1
ATOM 1883 N N . LYS A 1 246 ? 11.947 -13.481 -8.706 1.00 85.25 246 LYS A N 1
ATOM 1884 C CA . LYS A 1 246 ? 13.272 -13.713 -9.282 1.00 85.25 246 LYS A CA 1
ATOM 1885 C C . LYS A 1 246 ? 13.482 -12.861 -10.534 1.00 85.25 246 LYS A C 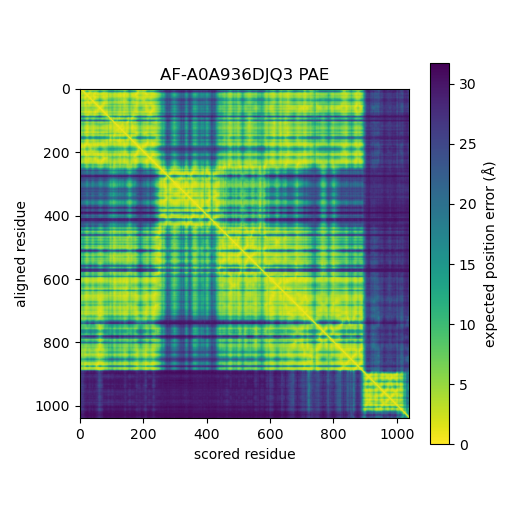1
ATOM 1887 O O . LYS A 1 246 ? 12.679 -12.957 -11.464 1.00 85.25 246 LYS A O 1
ATOM 1892 N N . PRO A 1 247 ? 14.577 -12.088 -10.610 1.00 87.44 247 PRO A N 1
ATOM 1893 C CA . PRO A 1 247 ? 14.937 -11.364 -11.820 1.00 87.44 247 PRO A CA 1
ATOM 1894 C C . PRO A 1 247 ? 15.068 -12.290 -13.032 1.00 87.44 247 PRO A C 1
ATOM 1896 O O . PRO A 1 247 ? 15.589 -13.399 -12.921 1.00 87.44 247 PRO A O 1
ATOM 1899 N N . VAL A 1 248 ? 14.642 -11.806 -14.195 1.00 87.75 248 VAL A N 1
ATOM 1900 C CA . VAL A 1 248 ? 14.736 -12.503 -15.483 1.00 87.75 248 VAL A CA 1
ATOM 1901 C C . VAL A 1 248 ? 15.640 -11.731 -16.437 1.00 87.75 248 VAL A C 1
ATOM 1903 O O . VAL A 1 248 ? 15.770 -10.512 -16.320 1.00 87.75 248 VAL A O 1
ATOM 1906 N N . ARG A 1 249 ? 16.272 -12.420 -17.392 1.00 87.62 249 ARG A N 1
ATOM 1907 C CA . ARG A 1 249 ? 17.061 -11.753 -18.440 1.00 87.62 249 ARG A CA 1
ATOM 1908 C C . ARG A 1 249 ? 16.154 -10.831 -19.255 1.00 87.62 249 ARG A C 1
ATOM 1910 O O . ARG A 1 249 ? 15.022 -11.207 -19.552 1.00 87.62 249 ARG A O 1
ATOM 1917 N N . ALA A 1 250 ? 16.661 -9.661 -19.633 1.00 89.12 250 ALA A N 1
ATOM 1918 C CA . ALA A 1 250 ? 15.965 -8.716 -20.494 1.00 89.12 250 ALA A CA 1
ATOM 1919 C C . ALA A 1 250 ? 16.825 -8.314 -21.697 1.00 89.12 250 ALA A C 1
ATOM 1921 O O . ALA A 1 250 ? 18.006 -7.994 -21.560 1.00 89.12 250 ALA A O 1
ATOM 1922 N N . VAL A 1 251 ? 16.213 -8.304 -22.878 1.00 85.75 251 VAL A N 1
ATOM 1923 C CA . VAL A 1 251 ? 16.837 -7.903 -24.142 1.00 85.75 251 VAL A CA 1
ATOM 1924 C C . VAL A 1 251 ? 15.975 -6.833 -24.796 1.00 85.75 251 VAL A C 1
ATOM 1926 O O . VAL A 1 251 ? 14.810 -7.076 -25.103 1.00 85.75 251 VAL A O 1
ATOM 1929 N N . GLY A 1 252 ? 16.544 -5.642 -24.989 1.00 86.31 252 GLY A N 1
ATOM 1930 C CA . GLY A 1 252 ? 15.887 -4.550 -25.702 1.00 86.31 252 GLY A CA 1
ATOM 1931 C C . GLY A 1 252 ? 15.989 -4.743 -27.211 1.00 86.31 252 GLY A C 1
ATOM 1932 O O . GLY A 1 252 ? 17.085 -4.903 -27.747 1.00 86.31 252 GLY A O 1
ATOM 1933 N N . GLU A 1 253 ? 14.855 -4.697 -27.900 1.00 83.38 253 GLU A N 1
ATOM 1934 C CA . GLU A 1 253 ? 14.805 -4.636 -29.355 1.00 83.38 253 GLU A CA 1
ATOM 1935 C C . GLU A 1 253 ? 15.079 -3.206 -29.815 1.00 83.38 253 GLU A C 1
ATOM 1937 O O . GLU A 1 253 ? 14.573 -2.235 -29.244 1.00 83.38 253 GLU A O 1
ATOM 1942 N N . VAL A 1 254 ? 15.890 -3.061 -30.858 1.00 79.56 254 VAL A N 1
ATOM 1943 C CA . VAL A 1 254 ? 16.153 -1.767 -31.484 1.00 79.56 254 VAL A CA 1
ATOM 1944 C C . VAL A 1 254 ? 15.491 -1.770 -32.849 1.00 79.56 254 VAL A C 1
ATOM 1946 O O . VAL A 1 254 ? 15.911 -2.477 -33.760 1.00 79.56 254 VAL A O 1
ATOM 1949 N N . THR A 1 255 ? 14.436 -0.973 -32.984 1.00 79.50 255 THR A N 1
ATOM 1950 C CA . THR A 1 255 ? 13.763 -0.755 -34.263 1.00 79.50 255 THR A CA 1
ATOM 1951 C C . THR A 1 255 ? 14.370 0.461 -34.943 1.00 79.50 255 THR A C 1
ATOM 1953 O O . THR A 1 255 ? 14.415 1.540 -34.350 1.00 79.50 255 THR A O 1
ATOM 1956 N N . LEU A 1 256 ? 14.809 0.286 -36.186 1.00 84.31 256 LEU A N 1
ATOM 1957 C CA . LEU A 1 256 ? 15.294 1.379 -37.019 1.00 84.31 256 LEU A CA 1
ATOM 1958 C C . LEU A 1 256 ? 14.116 2.066 -37.708 1.00 84.31 256 LEU A C 1
ATOM 1960 O O . LEU A 1 256 ? 13.205 1.411 -38.221 1.00 84.31 256 LEU A O 1
ATOM 1964 N N . VAL A 1 257 ? 14.127 3.394 -37.740 1.00 83.31 257 VAL A N 1
ATOM 1965 C CA . VAL A 1 257 ? 13.169 4.159 -38.545 1.00 83.31 257 VAL A CA 1
ATOM 1966 C C . VAL A 1 257 ? 13.537 4.012 -40.025 1.00 83.31 257 VAL A C 1
ATOM 1968 O O . VAL A 1 257 ? 14.611 4.421 -40.443 1.00 83.31 257 VAL A O 1
ATOM 1971 N N . THR A 1 258 ? 12.646 3.456 -40.845 1.00 85.25 258 THR A N 1
ATOM 1972 C CA . THR A 1 258 ? 12.934 3.136 -42.261 1.00 85.25 258 THR A CA 1
ATOM 1973 C C . THR A 1 258 ? 12.354 4.139 -43.265 1.00 85.25 258 THR A C 1
ATOM 1975 O O . THR A 1 258 ? 12.433 3.946 -44.478 1.00 85.25 258 THR A O 1
ATOM 1978 N N . SER A 1 259 ? 11.739 5.230 -42.797 1.00 80.81 259 SER A N 1
ATOM 1979 C CA . SER A 1 259 ? 11.077 6.214 -43.666 1.00 80.81 259 SER A CA 1
ATOM 1980 C C . SER A 1 259 ? 10.986 7.600 -43.025 1.00 80.81 259 SER A C 1
ATOM 1982 O O . SER A 1 259 ? 10.913 7.698 -41.802 1.00 80.81 259 SER A O 1
ATOM 1984 N N . GLY A 1 260 ? 10.885 8.647 -43.848 1.00 81.25 260 GLY A N 1
ATOM 1985 C CA . GLY A 1 260 ? 10.794 10.043 -43.400 1.00 81.25 260 GLY A CA 1
ATOM 1986 C C . GLY A 1 260 ? 12.162 10.687 -43.163 1.00 81.25 260 GLY A C 1
ATOM 1987 O O . GLY A 1 260 ? 13.186 10.107 -43.511 1.00 81.25 260 GLY A O 1
ATOM 1988 N N . ASP A 1 261 ? 12.164 11.884 -42.575 1.00 79.31 261 ASP A N 1
ATOM 1989 C CA . ASP A 1 261 ? 13.382 12.682 -42.342 1.00 79.31 261 ASP A CA 1
ATOM 1990 C C . ASP A 1 261 ? 14.223 12.177 -41.148 1.00 79.31 261 ASP A C 1
ATOM 1992 O O . ASP A 1 261 ? 15.339 12.637 -40.921 1.00 79.31 261 ASP A O 1
ATOM 1996 N N . GLU A 1 262 ? 13.699 11.216 -40.384 1.00 82.00 262 GLU A N 1
ATOM 1997 C CA . GLU A 1 262 ? 14.348 10.595 -39.218 1.00 82.00 262 GLU A CA 1
ATOM 1998 C C . GLU A 1 262 ? 14.869 9.184 -39.537 1.00 82.00 262 GLU A C 1
ATOM 2000 O O . GLU A 1 262 ? 14.908 8.324 -38.669 1.00 82.00 262 GLU A O 1
ATOM 2005 N N . ARG A 1 263 ? 15.200 8.898 -40.800 1.00 86.19 263 ARG A N 1
ATOM 2006 C CA . ARG A 1 263 ? 15.530 7.546 -41.269 1.00 86.19 263 ARG A CA 1
ATOM 2007 C C . ARG A 1 263 ? 16.897 7.051 -40.759 1.00 86.19 263 ARG A C 1
ATOM 2009 O O . ARG A 1 263 ? 17.900 7.731 -40.942 1.00 86.19 263 ARG A O 1
ATOM 2016 N N . GLU A 1 264 ? 16.966 5.836 -40.213 1.00 88.38 264 GLU A N 1
ATOM 2017 C CA . GLU A 1 264 ? 18.109 5.254 -39.469 1.00 88.38 264 GLU A CA 1
ATOM 2018 C C . GLU A 1 264 ? 18.701 3.971 -40.096 1.00 88.38 264 GLU A C 1
ATOM 2020 O O . GLU A 1 264 ? 19.684 3.432 -39.594 1.00 88.38 264 GLU A O 1
ATOM 2025 N N . ASP A 1 265 ? 18.097 3.447 -41.163 1.00 90.81 265 ASP A N 1
ATOM 2026 C CA . ASP A 1 265 ? 18.415 2.153 -41.795 1.00 90.81 265 ASP A CA 1
ATOM 2027 C C . ASP A 1 265 ? 19.421 2.249 -42.958 1.00 90.81 265 ASP A C 1
ATOM 2029 O O . ASP A 1 265 ? 19.704 1.247 -43.610 1.00 90.81 265 ASP A O 1
ATOM 2033 N N . GLY A 1 266 ? 19.940 3.437 -43.273 1.00 90.12 266 GLY A N 1
ATOM 2034 C CA . GLY A 1 266 ? 20.834 3.640 -44.412 1.00 90.12 266 GLY A CA 1
ATOM 2035 C C . GLY A 1 266 ? 22.247 3.102 -44.189 1.00 90.12 266 GLY A C 1
ATOM 2036 O O . GLY A 1 266 ? 22.817 3.266 -43.111 1.00 90.12 266 GLY A O 1
ATOM 2037 N N . ILE A 1 267 ? 22.849 2.546 -45.244 1.00 92.31 267 ILE A N 1
ATOM 2038 C CA . ILE A 1 267 ? 24.266 2.161 -45.262 1.00 92.31 267 ILE A CA 1
ATOM 2039 C C . ILE A 1 267 ? 24.993 2.937 -46.366 1.00 92.31 267 ILE A C 1
ATOM 2041 O O . ILE A 1 267 ? 24.489 3.072 -47.481 1.00 92.31 267 ILE A O 1
ATOM 2045 N N . LEU A 1 268 ? 26.186 3.455 -46.071 1.00 91.31 268 LEU A N 1
ATOM 2046 C CA . LEU A 1 268 ? 27.102 3.983 -47.083 1.00 91.31 268 LEU A CA 1
ATOM 2047 C C . LEU A 1 268 ? 28.476 3.340 -46.925 1.00 91.31 268 LEU A C 1
ATOM 2049 O O . LEU A 1 268 ? 29.043 3.344 -45.834 1.00 91.31 268 LEU A O 1
ATOM 2053 N N . VAL A 1 269 ? 29.025 2.849 -48.035 1.00 92.06 269 VAL A N 1
ATOM 2054 C CA . VAL A 1 269 ? 30.392 2.333 -48.138 1.00 92.06 269 VAL A CA 1
ATOM 2055 C C . VAL A 1 269 ? 31.111 3.026 -49.295 1.00 92.06 269 VAL A C 1
ATOM 2057 O O . VAL A 1 269 ? 30.648 3.000 -50.436 1.00 92.06 269 VAL A O 1
ATOM 2060 N N . ASN A 1 270 ? 32.257 3.642 -49.014 1.00 89.88 270 ASN A N 1
ATOM 2061 C CA . ASN A 1 270 ? 33.129 4.263 -50.012 1.00 89.88 270 ASN A CA 1
ATOM 2062 C C . ASN A 1 270 ? 34.551 3.705 -49.885 1.00 89.88 270 ASN A C 1
ATOM 2064 O O . ASN A 1 270 ? 35.147 3.778 -48.812 1.00 89.88 270 ASN A O 1
ATOM 2068 N N . LEU A 1 271 ? 35.087 3.165 -50.976 1.00 92.50 271 LEU A N 1
ATOM 2069 C CA . LEU A 1 271 ? 36.402 2.541 -51.070 1.00 92.50 271 LEU A CA 1
ATOM 2070 C C . LEU A 1 271 ? 37.295 3.357 -52.005 1.00 92.50 271 LEU A C 1
ATOM 2072 O O . LEU A 1 271 ? 37.010 3.492 -53.200 1.00 92.50 271 LEU A O 1
ATOM 2076 N N . TYR A 1 272 ? 38.394 3.880 -51.468 1.00 89.19 272 TYR A N 1
ATOM 2077 C CA . TYR A 1 272 ? 39.348 4.689 -52.224 1.00 89.19 272 TYR A CA 1
ATOM 2078 C C . TYR A 1 272 ? 40.774 4.577 -51.689 1.00 89.19 272 TYR A C 1
ATOM 2080 O O . TYR A 1 272 ? 41.017 4.050 -50.602 1.00 89.19 272 TYR A O 1
ATOM 2088 N N . THR A 1 273 ? 41.732 5.093 -52.453 1.00 87.88 273 THR A N 1
ATOM 2089 C CA . THR A 1 273 ? 43.114 5.314 -52.012 1.00 87.88 273 THR A CA 1
ATOM 2090 C C . THR A 1 273 ? 43.388 6.802 -51.803 1.00 87.88 273 THR A C 1
ATOM 2092 O O . THR A 1 273 ? 42.730 7.668 -52.377 1.00 87.88 273 THR A O 1
ATOM 2095 N N . THR A 1 274 ? 44.349 7.121 -50.937 1.00 81.38 274 THR A N 1
ATOM 2096 C CA . THR A 1 274 ? 44.789 8.503 -50.673 1.00 81.38 274 THR A CA 1
ATOM 2097 C C . THR A 1 274 ? 46.240 8.702 -51.059 1.00 81.38 274 THR A C 1
ATOM 2099 O O . THR A 1 274 ? 47.063 7.840 -50.770 1.00 81.38 274 THR A O 1
ATOM 2102 N N . SER A 1 275 ? 46.585 9.859 -51.625 1.00 68.00 275 SER A N 1
ATOM 2103 C CA . SER A 1 275 ? 47.981 10.153 -51.967 1.00 68.00 275 SER A CA 1
ATOM 2104 C C . SER A 1 275 ? 48.855 10.372 -50.722 1.00 68.00 275 SER A C 1
ATOM 2106 O O . SER A 1 275 ? 48.395 10.836 -49.672 1.00 68.00 275 SER A O 1
ATOM 2108 N N . SER A 1 276 ? 50.167 10.148 -50.858 1.00 59.75 276 SER A N 1
ATOM 2109 C CA . SER A 1 276 ? 51.172 10.426 -49.816 1.00 59.75 276 SER A CA 1
ATOM 2110 C C . SER A 1 276 ? 51.290 11.910 -49.422 1.00 59.75 276 SER A C 1
ATOM 2112 O O . SER A 1 276 ? 52.063 12.246 -48.526 1.00 59.75 276 SER A O 1
ATOM 2114 N N . SER A 1 277 ? 50.561 12.809 -50.098 1.00 52.22 277 SER A N 1
ATOM 2115 C CA . SER A 1 277 ? 50.788 14.261 -50.103 1.00 52.22 277 SER A CA 1
ATOM 2116 C C . SER A 1 277 ? 49.606 15.084 -49.571 1.00 52.22 277 SER A C 1
ATOM 2118 O O . SER A 1 277 ? 49.440 16.229 -49.988 1.00 52.22 277 SER A O 1
ATOM 2120 N N . GLY A 1 278 ? 48.786 14.541 -48.661 1.00 51.47 278 GLY A N 1
ATOM 2121 C CA . GLY A 1 278 ? 47.832 15.362 -47.894 1.00 51.47 278 GLY A CA 1
ATOM 2122 C C . GLY A 1 278 ? 46.390 14.865 -47.782 1.00 51.47 278 GLY A C 1
ATOM 2123 O O . GLY A 1 278 ? 45.497 15.699 -47.678 1.00 51.47 278 GLY A O 1
ATOM 2124 N N . GLY A 1 279 ? 46.134 13.551 -47.790 1.00 56.69 279 GLY A N 1
ATOM 2125 C CA . GLY A 1 279 ? 44.805 13.009 -47.449 1.00 56.69 279 GLY A CA 1
ATOM 2126 C C . GLY A 1 279 ? 43.704 13.283 -48.481 1.00 56.69 279 GLY A C 1
ATOM 2127 O O . GLY A 1 279 ? 42.523 13.173 -48.165 1.00 56.69 279 GLY A O 1
ATOM 2128 N N . ILE A 1 280 ? 44.082 13.644 -49.709 1.00 64.38 280 ILE A N 1
ATOM 2129 C CA . ILE A 1 280 ? 43.163 13.811 -50.840 1.00 64.38 280 ILE A CA 1
ATOM 2130 C C . ILE A 1 280 ? 42.864 12.424 -51.427 1.00 64.38 280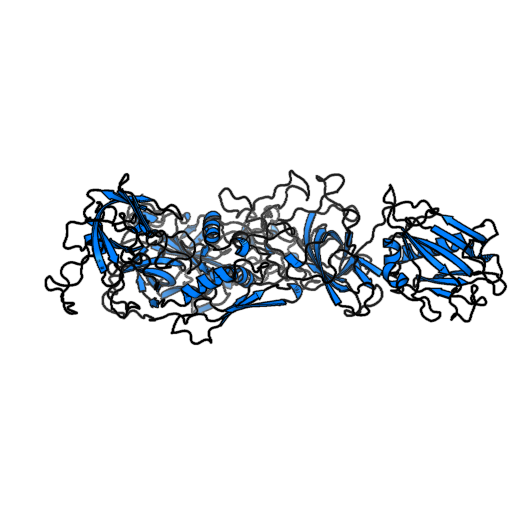 ILE A C 1
ATOM 2132 O O . ILE A 1 280 ? 43.792 11.628 -51.599 1.00 64.38 280 ILE A O 1
ATOM 2136 N N . ILE A 1 281 ? 41.584 12.152 -51.712 1.00 70.69 281 ILE A N 1
ATOM 2137 C CA . ILE A 1 281 ? 41.119 10.968 -52.455 1.00 70.69 281 ILE A CA 1
ATOM 2138 C C . ILE A 1 281 ? 41.807 10.970 -53.828 1.00 70.69 281 ILE A C 1
ATOM 2140 O O . ILE A 1 281 ? 41.630 11.931 -54.575 1.00 70.69 281 ILE A O 1
ATOM 2144 N N . ASP A 1 282 ? 42.606 9.943 -54.118 1.00 72.31 282 ASP A N 1
ATOM 2145 C CA . ASP A 1 282 ? 43.413 9.841 -55.345 1.00 72.31 282 ASP A CA 1
ATOM 2146 C C . ASP A 1 282 ? 42.685 8.991 -56.394 1.00 72.31 282 ASP A C 1
ATOM 2148 O O . ASP A 1 282 ? 42.347 9.497 -57.460 1.00 72.31 282 ASP A O 1
ATOM 2152 N N . ASP A 1 283 ? 42.316 7.758 -56.028 1.00 83.94 283 ASP A N 1
ATOM 2153 C CA . ASP A 1 283 ? 41.532 6.851 -56.871 1.00 83.94 283 ASP A CA 1
ATOM 2154 C C . ASP A 1 283 ? 40.321 6.307 -56.098 1.00 83.94 283 ASP A C 1
ATOM 2156 O O . ASP A 1 283 ? 40.453 5.836 -54.962 1.00 83.94 283 ASP A O 1
ATOM 2160 N N . GLN A 1 284 ? 39.142 6.306 -56.720 1.00 86.81 284 GLN A N 1
ATOM 2161 C CA . GLN A 1 284 ? 37.913 5.751 -56.153 1.00 86.81 284 GLN A CA 1
ATOM 2162 C C . GLN A 1 284 ? 37.524 4.454 -56.871 1.00 86.81 284 GLN A C 1
ATOM 2164 O O . GLN A 1 284 ? 37.244 4.431 -58.069 1.00 86.81 284 GLN A O 1
ATOM 2169 N N . TYR A 1 285 ? 37.445 3.361 -56.114 1.00 88.06 285 TYR A N 1
ATOM 2170 C CA . TYR A 1 285 ? 37.264 2.006 -56.647 1.00 88.06 285 TYR A CA 1
ATOM 2171 C C . TYR A 1 285 ? 35.892 1.398 -56.331 1.00 88.06 285 TYR A C 1
ATOM 2173 O O . TYR A 1 285 ? 35.523 0.391 -56.921 1.00 88.06 285 TYR A O 1
ATOM 2181 N N . GLY A 1 286 ? 35.125 1.973 -55.405 1.00 87.44 286 GLY A N 1
ATOM 2182 C CA . GLY A 1 286 ? 33.780 1.491 -55.092 1.00 87.44 286 GLY A CA 1
ATOM 2183 C C . GLY A 1 286 ? 33.004 2.499 -54.257 1.00 87.44 286 GLY A C 1
ATOM 2184 O O . GLY A 1 286 ? 33.528 3.021 -53.278 1.00 87.44 286 GLY A O 1
ATOM 2185 N N . LEU A 1 287 ? 31.763 2.791 -54.643 1.00 88.12 287 LEU A N 1
ATOM 2186 C CA . LEU A 1 287 ? 30.864 3.663 -53.890 1.00 88.12 287 LEU A CA 1
ATOM 2187 C C . LEU A 1 287 ? 29.453 3.084 -53.920 1.00 88.12 287 LEU A C 1
ATOM 2189 O O . LEU A 1 287 ? 28.835 3.004 -54.980 1.00 88.12 287 LEU A O 1
ATOM 2193 N N . GLN A 1 288 ? 28.942 2.742 -52.744 1.00 87.69 288 GLN A N 1
ATOM 2194 C CA . GLN A 1 288 ? 27.532 2.472 -52.508 1.00 87.69 288 GLN A CA 1
ATOM 2195 C C . GLN A 1 288 ? 27.041 3.484 -51.480 1.00 87.69 288 GLN A C 1
ATOM 2197 O O . GLN A 1 288 ? 27.448 3.463 -50.322 1.00 87.69 288 GLN A O 1
ATOM 2202 N N . GLN A 1 289 ? 26.218 4.433 -51.914 1.00 87.25 289 GLN A N 1
ATOM 2203 C CA . GLN A 1 289 ? 25.731 5.512 -51.061 1.00 87.25 289 GLN A CA 1
ATOM 2204 C C . GLN A 1 289 ? 24.228 5.365 -50.847 1.00 87.25 289 GLN A C 1
ATOM 2206 O O . GLN A 1 289 ? 23.451 5.759 -51.715 1.00 87.25 289 GLN A O 1
ATOM 2211 N N . PHE A 1 290 ? 23.830 4.828 -49.689 1.00 84.56 290 PHE A N 1
ATOM 2212 C CA . PHE A 1 290 ? 22.427 4.669 -49.283 1.00 84.56 290 PHE A CA 1
ATOM 2213 C C . PHE A 1 290 ? 21.569 3.983 -50.360 1.00 84.56 290 PHE A C 1
ATOM 2215 O O . PHE A 1 290 ? 20.417 4.354 -50.590 1.00 84.56 290 PHE A O 1
ATOM 2222 N N . VAL A 1 291 ? 22.173 3.018 -51.063 1.00 78.19 291 VAL A N 1
ATOM 2223 C CA . VAL A 1 291 ? 21.531 2.223 -52.119 1.00 78.19 291 VAL A CA 1
ATOM 2224 C C . VAL A 1 291 ? 20.800 1.035 -51.496 1.00 78.19 291 VAL A C 1
ATOM 2226 O O . VAL A 1 291 ? 19.667 0.741 -51.881 1.00 78.19 291 VAL A O 1
ATOM 2229 N N . THR A 1 292 ? 21.425 0.416 -50.493 1.00 80.19 292 THR A N 1
ATOM 2230 C CA . THR A 1 292 ? 20.848 -0.635 -49.654 1.00 80.19 292 THR A CA 1
ATOM 2231 C C . THR A 1 292 ? 20.462 -0.071 -48.290 1.00 80.19 292 THR A C 1
ATOM 2233 O O . THR A 1 292 ? 21.040 0.902 -47.794 1.00 80.19 292 THR A O 1
ATOM 2236 N N . PHE A 1 293 ? 19.459 -0.698 -47.685 1.00 86.69 293 PHE A N 1
ATOM 2237 C CA . PHE A 1 293 ? 18.970 -0.369 -46.357 1.00 86.69 293 PHE A CA 1
ATOM 2238 C C . PHE A 1 293 ? 18.932 -1.627 -45.505 1.00 86.69 293 PHE A C 1
ATOM 2240 O O . PHE A 1 293 ? 18.693 -2.717 -46.023 1.00 86.69 293 PHE A O 1
ATOM 2247 N N . ILE A 1 294 ? 19.148 -1.455 -44.208 1.00 90.00 294 ILE A N 1
ATOM 2248 C CA . ILE A 1 294 ? 19.067 -2.525 -43.223 1.00 90.00 294 ILE A CA 1
ATOM 2249 C C . ILE A 1 294 ? 17.627 -3.039 -43.180 1.00 90.00 294 ILE A C 1
ATOM 2251 O O . ILE A 1 294 ? 16.681 -2.284 -42.950 1.00 90.00 294 ILE A O 1
ATOM 2255 N N . THR A 1 295 ? 17.473 -4.339 -43.400 1.00 86.56 295 THR A N 1
ATOM 2256 C CA . THR A 1 295 ? 16.195 -5.060 -43.332 1.00 86.56 295 THR A CA 1
ATOM 2257 C C . THR A 1 295 ? 16.165 -6.073 -42.193 1.00 86.56 295 THR A C 1
ATOM 2259 O O . THR A 1 295 ? 15.085 -6.477 -41.756 1.00 86.56 295 THR A O 1
ATOM 2262 N N . GLY A 1 296 ? 17.339 -6.462 -41.690 1.00 81.81 296 GLY A N 1
ATOM 2263 C CA . GLY A 1 296 ? 17.499 -7.315 -40.529 1.00 81.81 296 GLY A CA 1
ATOM 2264 C C . GLY A 1 296 ? 16.925 -6.686 -39.261 1.00 81.81 296 GLY A C 1
ATOM 2265 O O . GLY A 1 296 ? 17.033 -5.485 -39.022 1.00 81.81 296 GLY A O 1
ATOM 2266 N N . THR A 1 297 ? 16.326 -7.528 -38.422 1.00 75.06 297 THR A N 1
ATOM 2267 C CA . THR A 1 297 ? 15.730 -7.132 -37.134 1.00 75.06 297 THR A CA 1
ATOM 2268 C C . THR A 1 297 ? 16.503 -7.667 -35.927 1.00 75.06 297 THR A C 1
ATOM 2270 O O . THR A 1 297 ? 16.224 -7.280 -34.796 1.00 75.06 297 THR A O 1
ATOM 2273 N N . THR A 1 298 ? 17.488 -8.540 -36.151 1.00 76.19 298 THR A N 1
ATOM 2274 C CA . THR A 1 298 ? 18.399 -9.074 -35.130 1.00 76.19 298 THR A CA 1
ATOM 2275 C C . THR A 1 298 ? 19.813 -8.570 -35.381 1.00 76.19 298 THR A C 1
ATOM 2277 O O . THR A 1 298 ? 20.166 -8.272 -36.520 1.00 76.19 298 THR A O 1
ATOM 2280 N N . THR A 1 299 ? 20.654 -8.512 -34.346 1.00 78.75 299 THR A N 1
ATOM 2281 C CA . THR A 1 299 ? 22.045 -8.051 -34.479 1.00 78.75 299 THR A CA 1
ATOM 2282 C C . THR A 1 299 ? 22.821 -8.824 -35.551 1.00 78.75 299 THR A C 1
ATOM 2284 O O . THR A 1 299 ? 23.539 -8.214 -36.339 1.00 78.75 299 THR A O 1
ATOM 2287 N N . ASP A 1 300 ? 22.628 -10.143 -35.640 1.00 81.56 300 ASP A N 1
ATOM 2288 C CA . ASP A 1 300 ? 23.269 -10.978 -36.662 1.00 81.56 300 ASP A CA 1
ATOM 2289 C C . ASP A 1 300 ? 22.746 -10.687 -38.074 1.00 81.56 300 ASP A C 1
ATOM 2291 O O . ASP A 1 300 ? 23.535 -10.612 -39.012 1.00 81.56 300 ASP A O 1
ATOM 2295 N N . ALA A 1 301 ? 21.434 -10.478 -38.239 1.00 85.25 301 ALA A N 1
ATOM 2296 C CA . ALA A 1 301 ? 20.857 -10.129 -39.537 1.00 85.25 301 ALA A CA 1
ATOM 2297 C C . ALA A 1 301 ? 21.287 -8.724 -39.989 1.00 85.25 301 ALA A C 1
ATOM 2299 O O . ALA A 1 301 ? 21.653 -8.538 -41.143 1.00 85.25 301 ALA A O 1
ATOM 2300 N N . ILE A 1 302 ? 21.321 -7.755 -39.069 1.00 88.44 302 ILE A N 1
ATOM 2301 C CA . ILE A 1 302 ? 21.832 -6.402 -39.329 1.00 88.44 302 ILE A CA 1
ATOM 2302 C C . ILE A 1 302 ? 23.315 -6.460 -39.713 1.00 88.44 302 ILE A C 1
ATOM 2304 O O . ILE A 1 302 ? 23.740 -5.794 -40.654 1.00 88.44 302 ILE A O 1
ATOM 2308 N N . ARG A 1 303 ? 24.115 -7.279 -39.017 1.00 89.50 303 ARG A N 1
ATOM 2309 C CA . ARG A 1 303 ? 25.519 -7.510 -39.378 1.00 89.50 303 ARG A CA 1
ATOM 2310 C C . ARG A 1 303 ? 25.637 -8.095 -40.777 1.00 89.50 303 ARG A C 1
ATOM 2312 O O . ARG A 1 303 ? 26.487 -7.639 -41.534 1.00 89.50 303 ARG A O 1
ATOM 2319 N N . GLN A 1 304 ? 24.793 -9.064 -41.122 1.00 91.31 304 GLN A N 1
ATOM 2320 C CA . GLN A 1 304 ? 24.791 -9.659 -42.453 1.00 91.31 304 GLN A CA 1
ATOM 2321 C C . GLN A 1 304 ? 24.461 -8.626 -43.537 1.00 91.31 304 GLN A C 1
ATOM 2323 O O . GLN A 1 304 ? 25.177 -8.580 -44.531 1.00 91.31 304 GLN A O 1
ATOM 2328 N N . ASP A 1 305 ? 23.481 -7.743 -43.318 1.00 92.19 305 ASP A N 1
ATOM 2329 C CA . ASP A 1 305 ? 23.167 -6.654 -44.256 1.00 92.19 305 ASP A CA 1
ATOM 2330 C C . ASP A 1 305 ? 24.383 -5.734 -44.489 1.00 92.19 305 ASP A C 1
ATOM 2332 O O . ASP A 1 305 ? 24.663 -5.328 -45.617 1.00 92.19 305 ASP A O 1
ATOM 2336 N N . VAL A 1 306 ? 25.152 -5.431 -43.435 1.00 93.00 306 VAL A N 1
ATOM 2337 C CA . VAL A 1 306 ? 26.382 -4.625 -43.545 1.00 93.00 306 VAL A CA 1
ATOM 2338 C C . VAL A 1 306 ? 27.513 -5.394 -44.237 1.00 93.00 306 VAL A C 1
ATOM 2340 O O . VAL A 1 306 ? 28.227 -4.814 -45.055 1.00 93.00 306 VAL A O 1
ATOM 2343 N N . ILE A 1 307 ? 27.677 -6.691 -43.953 1.00 94.00 307 ILE A N 1
ATOM 2344 C CA . ILE A 1 307 ? 28.641 -7.567 -44.643 1.00 94.00 307 ILE A CA 1
ATOM 2345 C C . ILE A 1 307 ? 28.342 -7.603 -46.145 1.00 94.00 307 ILE A C 1
ATOM 2347 O O . ILE A 1 307 ? 29.254 -7.430 -46.958 1.00 94.00 307 ILE A O 1
ATOM 2351 N N . ASP A 1 308 ? 27.073 -7.794 -46.504 1.00 92.94 308 ASP A N 1
ATOM 2352 C CA . ASP A 1 308 ? 26.617 -7.871 -47.888 1.00 92.94 308 ASP A CA 1
ATOM 2353 C C . ASP A 1 308 ? 26.846 -6.539 -48.613 1.00 92.94 308 ASP A C 1
ATOM 2355 O O . ASP A 1 308 ? 27.304 -6.537 -49.757 1.00 92.94 308 ASP A O 1
ATOM 2359 N N . GLU A 1 309 ? 26.629 -5.404 -47.940 1.00 93.31 309 GLU A N 1
ATOM 2360 C CA . GLU A 1 309 ? 26.878 -4.084 -48.524 1.00 93.31 309 GLU A CA 1
ATOM 2361 C C . GLU A 1 309 ? 28.376 -3.783 -48.703 1.00 93.31 309 GLU A C 1
ATOM 2363 O O . GLU A 1 309 ? 28.777 -3.226 -49.728 1.00 93.31 309 GLU A O 1
ATOM 2368 N N . ILE A 1 310 ? 29.234 -4.195 -47.761 1.00 94.06 310 ILE A N 1
ATOM 2369 C CA . ILE A 1 310 ? 30.696 -4.088 -47.917 1.00 94.06 310 ILE A CA 1
ATOM 2370 C C . ILE A 1 310 ? 31.159 -4.903 -49.133 1.00 94.06 310 ILE A C 1
ATOM 2372 O O . ILE A 1 310 ? 31.943 -4.402 -49.942 1.00 94.06 310 ILE A O 1
ATOM 2376 N N . ALA A 1 311 ? 30.650 -6.127 -49.296 1.00 92.50 311 ALA A N 1
ATOM 2377 C CA . ALA A 1 311 ? 30.955 -6.974 -50.450 1.00 92.50 311 ALA A CA 1
ATOM 2378 C C . ALA A 1 311 ? 30.386 -6.399 -51.764 1.00 92.50 311 ALA A C 1
ATOM 2380 O O . ALA A 1 311 ? 31.027 -6.449 -52.815 1.00 92.50 311 ALA A O 1
ATOM 2381 N N . ALA A 1 312 ? 29.196 -5.796 -51.727 1.00 91.31 312 ALA A N 1
ATOM 2382 C CA . ALA A 1 312 ? 28.613 -5.129 -52.887 1.00 91.31 312 ALA A CA 1
ATOM 2383 C C . ALA A 1 312 ? 29.432 -3.899 -53.309 1.00 91.31 312 ALA A C 1
ATOM 2385 O O . ALA A 1 312 ? 29.617 -3.660 -54.505 1.00 91.31 312 ALA A O 1
ATOM 2386 N N . ALA A 1 313 ? 29.951 -3.129 -52.350 1.00 91.25 313 ALA A N 1
ATOM 2387 C CA . ALA A 1 313 ? 30.828 -1.995 -52.615 1.00 91.25 313 ALA A CA 1
ATOM 2388 C C . ALA A 1 313 ? 32.206 -2.428 -53.133 1.00 91.25 313 ALA A C 1
ATOM 2390 O O . ALA A 1 313 ? 32.745 -1.767 -54.020 1.00 91.25 313 ALA A O 1
ATOM 2391 N N . SER A 1 314 ? 32.754 -3.546 -52.643 1.00 92.38 314 SER A N 1
ATOM 2392 C CA . SER A 1 314 ? 34.040 -4.085 -53.106 1.00 92.38 314 SER A CA 1
ATOM 2393 C C . SER A 1 314 ? 33.985 -4.609 -54.549 1.00 92.38 314 SER A C 1
ATOM 2395 O O . SER A 1 314 ? 34.986 -4.531 -55.271 1.00 92.38 314 SER A O 1
ATOM 2397 N N . ALA A 1 315 ? 32.809 -5.076 -54.985 1.00 90.50 315 ALA A N 1
ATOM 2398 C CA . ALA A 1 315 ? 32.520 -5.523 -56.348 1.00 90.50 315 ALA A CA 1
ATOM 2399 C C . ALA A 1 315 ? 32.002 -4.409 -57.285 1.00 90.50 315 ALA A C 1
ATOM 2401 O O . ALA A 1 315 ? 31.987 -4.588 -58.509 1.00 90.50 315 ALA A O 1
ATOM 2402 N N . ALA A 1 316 ? 31.564 -3.269 -56.742 1.00 87.75 316 ALA A N 1
ATOM 2403 C CA . ALA A 1 316 ? 31.099 -2.130 -57.526 1.00 87.75 316 ALA A CA 1
ATOM 2404 C C . ALA A 1 316 ? 32.249 -1.493 -58.319 1.00 87.75 316 ALA A C 1
ATOM 2406 O O . ALA A 1 316 ? 33.401 -1.508 -57.903 1.00 87.75 316 ALA A O 1
ATOM 2407 N N . THR A 1 317 ? 31.937 -0.920 -59.484 1.00 87.62 317 THR A N 1
ATOM 2408 C CA . THR A 1 317 ? 32.918 -0.174 -60.285 1.00 87.62 317 THR A CA 1
ATOM 2409 C C . THR A 1 317 ? 32.894 1.297 -59.878 1.00 87.62 317 THR A C 1
ATOM 2411 O O . THR A 1 317 ? 31.920 1.994 -60.165 1.00 87.62 317 THR A O 1
ATOM 2414 N N . GLY A 1 318 ? 33.953 1.762 -59.212 1.00 84.62 318 GLY A N 1
ATOM 2415 C CA . GLY A 1 318 ? 34.234 3.186 -59.016 1.00 84.62 318 GLY A CA 1
ATOM 2416 C C . GLY A 1 318 ? 34.773 3.854 -60.287 1.00 84.62 318 GLY A C 1
ATOM 2417 O O . GLY A 1 318 ? 34.794 3.253 -61.364 1.00 84.62 318 GLY A O 1
ATOM 2418 N N . THR A 1 319 ? 35.224 5.106 -60.184 1.00 84.56 319 THR A N 1
ATOM 2419 C CA . THR A 1 319 ? 35.833 5.832 -61.316 1.00 84.56 319 THR A CA 1
ATOM 2420 C C . THR A 1 319 ? 37.106 5.166 -61.829 1.00 84.56 319 THR A C 1
ATOM 2422 O O . THR A 1 319 ? 37.376 5.222 -63.029 1.00 84.56 319 THR A O 1
ATOM 2425 N N . ASP A 1 320 ? 37.832 4.482 -60.945 1.00 86.62 320 ASP A N 1
ATOM 2426 C CA . ASP A 1 320 ? 39.182 3.972 -61.196 1.00 86.62 320 ASP A CA 1
ATOM 2427 C C . ASP A 1 320 ? 39.248 2.433 -61.226 1.00 86.62 320 ASP A C 1
ATOM 2429 O O . ASP A 1 320 ? 40.316 1.828 -61.339 1.00 86.62 320 ASP A O 1
ATOM 2433 N N . GLY A 1 321 ? 38.086 1.773 -61.202 1.00 87.81 321 GLY A N 1
ATOM 2434 C CA . GLY A 1 321 ? 37.946 0.324 -61.353 1.00 87.81 321 GLY A CA 1
ATOM 2435 C C . GLY A 1 321 ? 37.167 -0.313 -60.210 1.00 87.81 321 GLY A C 1
ATOM 2436 O O . GLY A 1 321 ? 36.439 0.369 -59.507 1.00 87.81 321 GLY A O 1
ATOM 2437 N N . VAL A 1 322 ? 37.300 -1.631 -60.057 1.00 91.31 322 VAL A N 1
ATOM 2438 C CA . VAL A 1 322 ? 36.683 -2.415 -58.971 1.00 91.31 322 VAL A CA 1
ATOM 2439 C C . VAL A 1 322 ? 37.744 -2.716 -57.915 1.00 91.31 322 VAL A C 1
ATOM 2441 O O . VAL A 1 322 ? 38.838 -3.153 -58.288 1.00 91.31 322 VAL A O 1
ATOM 2444 N N . TRP A 1 323 ? 37.437 -2.542 -56.626 1.00 92.19 323 TRP A N 1
ATOM 2445 C CA . TRP A 1 323 ? 38.406 -2.725 -55.531 1.00 92.19 323 TRP A CA 1
ATOM 2446 C C . TRP A 1 323 ? 39.062 -4.112 -55.558 1.00 92.19 323 TRP A C 1
ATOM 2448 O O . TRP A 1 323 ? 40.281 -4.214 -55.667 1.00 92.19 323 TRP A O 1
ATOM 2458 N N . GLU A 1 324 ? 38.271 -5.188 -55.570 1.00 88.75 324 GLU A N 1
ATOM 2459 C CA . GLU A 1 324 ? 38.797 -6.568 -55.548 1.00 88.75 324 GLU A CA 1
ATOM 2460 C C . GLU A 1 324 ? 39.442 -7.029 -56.863 1.00 88.75 324 GLU A C 1
ATOM 2462 O O . GLU A 1 324 ? 40.099 -8.069 -56.911 1.00 88.75 324 GLU A O 1
ATOM 2467 N N . SER A 1 325 ? 39.291 -6.264 -57.950 1.00 88.44 325 SER A N 1
ATOM 2468 C CA . SER A 1 325 ? 39.982 -6.569 -59.211 1.00 88.44 325 SER A CA 1
ATOM 2469 C C . SER A 1 325 ? 41.471 -6.208 -59.171 1.00 88.44 325 SER A C 1
ATOM 2471 O O . SER A 1 325 ? 42.249 -6.684 -60.004 1.00 88.44 325 SER A O 1
ATOM 2473 N N . GLN A 1 326 ? 41.877 -5.389 -58.195 1.00 86.62 326 GLN A N 1
ATOM 2474 C CA . GLN A 1 326 ? 43.257 -4.970 -58.007 1.00 86.62 326 GLN A CA 1
ATOM 2475 C C . GLN A 1 326 ? 44.035 -6.009 -57.197 1.00 86.62 326 GLN A C 1
ATOM 2477 O O . GLN A 1 326 ? 43.590 -6.525 -56.172 1.00 86.62 326 GLN A O 1
ATOM 2482 N N . THR A 1 327 ? 45.249 -6.325 -57.649 1.00 86.00 327 THR A N 1
ATOM 2483 C CA . THR A 1 327 ? 46.073 -7.344 -56.985 1.00 86.00 327 THR A CA 1
ATOM 2484 C C . THR A 1 327 ? 46.479 -6.880 -55.583 1.00 86.00 327 THR A C 1
ATOM 2486 O O . THR A 1 327 ? 47.185 -5.886 -55.434 1.00 86.00 327 THR A O 1
ATOM 2489 N N . GLY A 1 328 ? 46.070 -7.635 -54.559 1.00 84.00 328 GLY A N 1
ATOM 2490 C CA . GLY A 1 328 ? 46.384 -7.355 -53.152 1.00 84.00 328 GLY A CA 1
ATOM 2491 C C . GLY A 1 328 ? 45.385 -6.442 -52.431 1.00 84.00 328 GLY A C 1
ATOM 2492 O O . GLY A 1 328 ? 45.623 -6.108 -51.276 1.00 84.00 328 GLY A O 1
ATOM 2493 N N . TYR A 1 329 ? 44.283 -6.052 -53.078 1.00 91.88 329 TYR A N 1
ATOM 2494 C CA . TYR A 1 329 ? 43.227 -5.239 -52.474 1.00 91.88 329 TYR A CA 1
ATOM 2495 C C . TYR A 1 329 ? 42.133 -6.152 -51.920 1.00 91.88 329 TYR A C 1
ATOM 2497 O O . TYR A 1 329 ? 41.686 -7.074 -52.600 1.00 91.88 329 TYR A O 1
ATOM 2505 N N . HIS A 1 330 ? 41.719 -5.922 -50.675 1.00 91.25 330 HIS A N 1
ATOM 2506 C CA . HIS A 1 330 ? 40.703 -6.740 -50.010 1.00 91.25 330 HIS A CA 1
ATOM 2507 C C . HIS A 1 330 ? 39.987 -5.941 -48.921 1.00 91.25 330 HIS A C 1
ATOM 2509 O O . HIS A 1 330 ? 40.632 -5.192 -48.186 1.00 91.25 330 HIS A O 1
ATOM 2515 N N . VAL A 1 331 ? 38.672 -6.113 -48.798 1.00 93.69 331 VAL A N 1
ATOM 2516 C CA . VAL A 1 331 ? 37.877 -5.570 -47.693 1.00 93.69 331 VAL A CA 1
ATOM 2517 C C . VAL A 1 331 ? 36.792 -6.567 -47.298 1.00 93.69 331 VAL A C 1
ATOM 2519 O O . VAL A 1 331 ? 36.206 -7.214 -48.155 1.00 93.69 331 VAL A O 1
ATOM 2522 N N . SER A 1 332 ? 36.549 -6.736 -46.001 1.00 94.19 332 SER A N 1
ATOM 2523 C CA . SER A 1 332 ? 35.524 -7.660 -45.503 1.00 94.19 332 SER A CA 1
ATOM 2524 C C . SER A 1 332 ? 35.149 -7.335 -44.065 1.00 94.19 332 SER A C 1
ATOM 2526 O O . SER A 1 332 ? 35.990 -6.831 -43.321 1.00 94.19 332 SER A O 1
ATOM 2528 N N . MET A 1 333 ? 33.969 -7.758 -43.631 1.00 93.94 333 MET A N 1
ATOM 2529 C CA . MET A 1 333 ? 33.605 -7.869 -42.219 1.00 93.94 333 MET A CA 1
ATOM 2530 C C . MET A 1 333 ? 33.286 -9.338 -41.918 1.00 93.94 333 MET A C 1
ATOM 2532 O O . MET A 1 333 ? 32.704 -10.015 -42.764 1.00 93.94 333 MET A O 1
ATOM 2536 N N . ASP A 1 334 ? 33.731 -9.865 -40.775 1.00 89.06 334 ASP A N 1
ATOM 2537 C CA . ASP A 1 334 ? 33.393 -11.239 -40.375 1.00 89.06 334 ASP A CA 1
ATOM 2538 C C . ASP A 1 334 ? 32.151 -11.322 -39.482 1.00 89.06 334 ASP A C 1
ATOM 2540 O O . ASP A 1 334 ? 31.532 -10.318 -39.129 1.00 89.06 334 ASP A O 1
ATOM 2544 N N . SER A 1 335 ? 31.799 -12.553 -39.107 1.00 81.81 335 SER A N 1
ATOM 2545 C CA . SER A 1 335 ? 30.665 -12.859 -38.240 1.00 81.81 335 SER A CA 1
ATOM 2546 C C . SER A 1 335 ? 30.794 -12.303 -36.819 1.00 81.81 335 SER A C 1
ATOM 2548 O O . SER A 1 335 ? 29.763 -12.104 -36.185 1.00 81.81 335 SER A O 1
ATOM 2550 N N . GLU A 1 336 ? 32.012 -12.038 -36.333 1.00 80.00 336 GLU A N 1
ATOM 2551 C CA . GLU A 1 336 ? 32.273 -11.396 -35.030 1.00 80.00 336 GLU A CA 1
ATOM 2552 C C . GLU A 1 336 ? 32.192 -9.861 -35.131 1.00 80.00 336 GLU A C 1
ATOM 2554 O O . GLU A 1 336 ? 32.175 -9.165 -34.118 1.00 80.00 336 GLU A O 1
ATOM 2559 N N . GLY A 1 337 ? 32.104 -9.324 -36.350 1.00 84.06 337 GLY A N 1
ATOM 2560 C CA . GLY A 1 337 ? 32.042 -7.900 -36.648 1.00 84.06 337 GLY A CA 1
ATOM 2561 C C . GLY A 1 337 ? 33.402 -7.240 -36.865 1.00 84.06 337 GLY A C 1
ATOM 2562 O O . GLY A 1 337 ? 33.472 -6.019 -36.999 1.00 84.06 337 GLY A O 1
ATOM 2563 N N . ALA A 1 338 ? 34.490 -8.009 -36.944 1.00 89.56 338 ALA A N 1
ATOM 2564 C CA . ALA A 1 338 ? 35.807 -7.457 -37.220 1.00 89.56 338 ALA A CA 1
ATOM 2565 C C . ALA A 1 338 ? 35.938 -7.067 -38.699 1.00 89.56 338 ALA A C 1
ATOM 2567 O O . ALA A 1 338 ? 35.774 -7.887 -39.610 1.00 89.56 338 ALA A O 1
ATOM 2568 N N . ILE A 1 339 ? 36.286 -5.805 -38.932 1.00 92.62 339 ILE A N 1
ATOM 2569 C CA . ILE A 1 339 ? 36.472 -5.218 -40.256 1.00 92.62 339 ILE A CA 1
ATOM 2570 C C . ILE A 1 339 ? 37.933 -5.390 -40.669 1.00 92.62 339 ILE A C 1
ATOM 2572 O O . ILE A 1 339 ? 38.854 -5.061 -39.924 1.00 92.62 339 ILE A O 1
ATOM 2576 N N . ARG A 1 340 ? 38.166 -5.890 -41.880 1.00 92.38 340 ARG A N 1
ATOM 2577 C CA . ARG A 1 340 ? 39.498 -6.121 -42.445 1.00 92.38 340 ARG A CA 1
ATOM 2578 C C . ARG A 1 340 ? 39.676 -5.314 -43.715 1.00 92.38 340 ARG A C 1
ATOM 2580 O O . ARG A 1 340 ? 38.790 -5.335 -44.563 1.00 92.38 340 ARG A O 1
ATOM 2587 N N . ILE A 1 341 ? 40.833 -4.678 -43.874 1.00 91.81 341 ILE A N 1
ATOM 2588 C CA . ILE A 1 341 ? 41.195 -3.941 -45.090 1.00 91.81 341 ILE A CA 1
ATOM 2589 C C . ILE A 1 341 ? 42.659 -4.192 -45.476 1.00 91.81 341 ILE A C 1
ATOM 2591 O O . ILE A 1 341 ? 43.531 -4.306 -44.613 1.00 91.81 341 ILE A O 1
ATOM 2595 N N . ALA A 1 342 ? 42.934 -4.287 -46.774 1.00 90.88 342 ALA A N 1
ATOM 2596 C CA . ALA A 1 342 ? 44.273 -4.370 -47.352 1.00 90.88 342 ALA A CA 1
ATOM 2597 C C . ALA A 1 342 ? 44.312 -3.697 -48.734 1.00 90.88 342 ALA A C 1
ATOM 2599 O O . ALA A 1 342 ? 43.304 -3.683 -49.443 1.00 90.88 342 ALA A O 1
ATOM 2600 N N . VAL A 1 343 ? 45.485 -3.190 -49.121 1.00 89.94 343 VAL A N 1
ATOM 2601 C CA . VAL A 1 343 ? 45.815 -2.744 -50.489 1.00 89.94 343 VAL A CA 1
ATOM 2602 C C . VAL A 1 343 ? 47.127 -3.377 -50.936 1.00 89.94 343 VAL A C 1
ATOM 2604 O O . VAL A 1 343 ? 47.875 -3.899 -50.116 1.00 89.94 343 VAL A O 1
ATOM 2607 N N . GLY A 1 344 ? 47.436 -3.341 -52.231 1.00 88.06 344 GLY A N 1
ATOM 2608 C CA . GLY A 1 344 ? 48.681 -3.901 -52.752 1.00 88.06 344 GLY A CA 1
ATOM 2609 C C . GLY A 1 344 ? 49.933 -3.240 -52.155 1.00 88.06 344 GLY A C 1
ATOM 2610 O O . GLY A 1 344 ? 49.997 -2.028 -51.978 1.00 88.06 344 GLY A O 1
ATOM 2611 N N . ALA A 1 345 ? 50.990 -4.023 -51.913 1.00 84.19 345 ALA A N 1
ATOM 2612 C CA . ALA A 1 345 ? 52.258 -3.511 -51.368 1.00 84.19 345 ALA A CA 1
ATOM 2613 C C . ALA A 1 345 ? 52.959 -2.471 -52.272 1.00 84.19 345 ALA A C 1
ATOM 2615 O O . ALA A 1 345 ? 53.832 -1.738 -51.813 1.00 84.19 345 ALA A O 1
ATOM 2616 N N . ALA A 1 346 ? 52.600 -2.431 -53.560 1.00 83.75 346 ALA A N 1
ATOM 2617 C CA . ALA A 1 346 ? 53.112 -1.478 -54.545 1.00 83.75 346 ALA A CA 1
ATOM 2618 C C . ALA A 1 346 ? 52.211 -0.240 -54.726 1.00 83.75 346 ALA A C 1
ATOM 2620 O O . ALA A 1 346 ? 52.531 0.611 -55.550 1.00 83.75 346 ALA A O 1
ATOM 2621 N N . THR A 1 347 ? 51.091 -0.149 -54.002 1.00 82.56 347 THR A N 1
ATOM 2622 C CA . THR A 1 347 ? 50.181 0.998 -54.054 1.00 82.56 347 THR A CA 1
ATOM 2623 C C . THR A 1 347 ? 50.829 2.207 -53.387 1.00 82.56 347 THR A C 1
ATOM 2625 O O . THR A 1 347 ? 51.244 2.121 -52.227 1.00 82.56 347 THR A O 1
ATOM 2628 N N . ASP A 1 348 ? 50.888 3.329 -54.105 1.00 76.69 348 ASP A N 1
ATOM 2629 C CA . ASP A 1 348 ? 51.237 4.631 -53.537 1.00 76.69 348 ASP A CA 1
ATOM 2630 C C . ASP A 1 348 ? 50.032 5.145 -52.739 1.00 76.69 348 ASP A C 1
ATOM 2632 O O . ASP A 1 348 ? 49.016 5.518 -53.319 1.00 76.69 348 ASP A O 1
ATOM 2636 N N . GLY A 1 349 ? 50.121 5.128 -51.403 1.00 78.62 349 GLY A N 1
ATOM 2637 C CA . GLY A 1 349 ? 49.063 5.656 -50.536 1.00 78.62 349 GLY A CA 1
ATOM 2638 C C . GLY A 1 349 ? 48.429 4.671 -49.559 1.00 78.62 349 GLY A C 1
ATOM 2639 O O . GLY A 1 349 ? 48.816 3.509 -49.486 1.00 78.62 349 GLY A O 1
ATOM 2640 N N . ALA A 1 350 ? 47.449 5.147 -48.784 1.00 83.12 350 ALA A N 1
ATOM 2641 C CA . ALA A 1 350 ? 46.638 4.292 -47.912 1.00 83.12 350 ALA A CA 1
ATOM 2642 C C . ALA A 1 350 ? 45.338 3.907 -48.612 1.00 83.12 350 ALA A C 1
ATOM 2644 O O . ALA A 1 350 ? 44.683 4.771 -49.197 1.00 83.12 350 ALA A O 1
ATOM 2645 N N . GLY A 1 351 ? 44.945 2.641 -48.491 1.00 87.56 351 GLY A N 1
ATOM 2646 C CA . GLY A 1 351 ? 43.576 2.220 -48.747 1.00 87.56 351 GLY A CA 1
ATOM 2647 C C . GLY A 1 351 ? 42.663 2.677 -47.625 1.00 87.56 351 GLY A C 1
ATOM 2648 O O . GLY A 1 351 ? 43.025 2.569 -46.452 1.00 87.56 351 GLY A O 1
ATOM 2649 N N . VAL A 1 352 ? 41.491 3.182 -47.983 1.00 87.94 352 VAL A N 1
ATOM 2650 C CA . VAL A 1 352 ? 40.509 3.707 -47.043 1.00 87.94 352 VAL A CA 1
ATOM 2651 C C . VAL A 1 352 ? 39.135 3.153 -47.388 1.00 87.94 352 VAL A C 1
ATOM 2653 O O . VAL A 1 352 ? 38.676 3.273 -48.523 1.00 87.94 352 VAL A O 1
ATOM 2656 N N . MET A 1 353 ? 38.466 2.592 -46.384 1.00 91.00 353 MET A N 1
ATOM 2657 C CA . MET A 1 353 ? 37.025 2.391 -46.393 1.00 91.00 353 MET A CA 1
ATOM 2658 C C . MET A 1 353 ? 36.381 3.438 -45.486 1.00 91.00 353 MET A C 1
ATOM 2660 O O . MET A 1 353 ? 36.714 3.542 -44.304 1.00 91.00 353 MET A O 1
ATOM 2664 N N . GLN A 1 354 ? 35.442 4.201 -46.039 1.00 89.94 354 GLN A N 1
ATOM 2665 C CA . GLN A 1 354 ? 34.487 4.968 -45.251 1.00 89.94 354 GLN A CA 1
ATOM 2666 C C . GLN A 1 354 ? 33.203 4.163 -45.152 1.00 89.94 354 GLN A C 1
ATOM 2668 O O . GLN A 1 354 ? 32.502 4.001 -46.148 1.00 89.94 354 GLN A O 1
ATOM 2673 N N . LEU A 1 355 ? 32.916 3.661 -43.956 1.00 92.19 355 LEU A N 1
ATOM 2674 C CA . LEU A 1 355 ? 31.641 3.033 -43.631 1.00 92.19 355 LEU A CA 1
ATOM 2675 C C . LEU A 1 355 ? 30.831 4.033 -42.814 1.00 92.19 355 LEU A C 1
ATOM 2677 O O . LEU A 1 355 ? 31.323 4.544 -41.812 1.00 92.19 355 LEU A O 1
ATOM 2681 N N . CYS A 1 356 ? 29.621 4.350 -43.253 1.00 91.31 356 CYS A N 1
ATOM 2682 C CA . CYS A 1 356 ? 28.731 5.266 -42.561 1.00 91.31 356 CYS A CA 1
ATOM 2683 C C . CYS A 1 356 ? 27.420 4.560 -42.234 1.00 91.31 356 CYS A C 1
ATOM 2685 O O . CYS A 1 356 ? 26.746 4.030 -43.119 1.00 91.31 356 CYS A O 1
ATOM 2687 N N . LEU A 1 357 ? 27.097 4.561 -40.944 1.00 92.69 357 LEU A N 1
ATOM 2688 C CA . LEU A 1 357 ? 25.917 3.935 -40.361 1.00 92.69 357 LEU A CA 1
ATOM 2689 C C . LEU A 1 357 ? 25.324 4.882 -39.316 1.00 92.69 357 LEU A C 1
ATOM 2691 O O . LEU A 1 357 ? 26.016 5.748 -38.770 1.00 92.69 357 LEU A O 1
ATOM 2695 N N . HIS A 1 358 ? 24.044 4.698 -39.010 1.00 90.00 358 HIS A N 1
ATOM 2696 C CA . HIS A 1 358 ? 23.421 5.375 -37.880 1.00 90.00 358 HIS A CA 1
ATOM 2697 C C . HIS A 1 358 ? 24.057 4.923 -36.554 1.00 90.00 358 HIS A C 1
ATOM 2699 O O . HIS A 1 358 ? 24.439 3.757 -36.408 1.00 90.00 358 HIS A O 1
ATOM 2705 N N . ARG A 1 359 ? 24.134 5.812 -35.554 1.00 86.31 359 ARG A N 1
ATOM 2706 C CA . ARG A 1 359 ? 24.738 5.517 -34.240 1.00 86.31 359 ARG A CA 1
ATOM 2707 C C . ARG A 1 359 ? 24.190 4.239 -33.591 1.00 86.31 359 ARG A C 1
ATOM 2709 O O . ARG A 1 359 ? 24.965 3.426 -33.094 1.00 86.31 359 ARG A O 1
ATOM 2716 N N . LYS A 1 360 ? 22.870 4.021 -33.664 1.00 84.81 360 LYS A N 1
ATOM 2717 C CA . LYS A 1 360 ? 22.216 2.799 -33.149 1.00 84.81 360 LYS A CA 1
ATOM 2718 C C . LYS A 1 360 ? 22.783 1.523 -33.777 1.00 84.81 360 LYS A C 1
ATOM 2720 O O . LYS A 1 360 ? 22.996 0.539 -33.077 1.00 84.81 360 LYS A O 1
ATOM 2725 N N . VAL A 1 361 ? 23.035 1.545 -35.086 1.00 89.19 361 VAL A N 1
ATOM 2726 C CA . VAL A 1 361 ? 23.562 0.394 -35.831 1.00 89.19 361 VAL A CA 1
ATOM 2727 C C . VAL A 1 361 ? 24.997 0.108 -35.398 1.00 89.19 361 VAL A C 1
ATOM 2729 O O . VAL A 1 361 ? 25.327 -1.041 -35.124 1.00 89.19 361 VAL A O 1
ATOM 2732 N N . TRP A 1 362 ? 25.829 1.145 -35.243 1.00 88.62 362 TRP A N 1
ATOM 2733 C CA . TRP A 1 362 ? 27.182 0.988 -34.702 1.00 88.62 362 TRP A CA 1
ATOM 2734 C C . TRP A 1 362 ? 27.182 0.322 -33.325 1.00 88.62 362 TRP A C 1
ATOM 2736 O O . TRP A 1 362 ? 27.904 -0.657 -33.123 1.00 88.62 362 TRP A O 1
ATOM 2746 N N . SER A 1 363 ? 26.329 0.797 -32.413 1.00 82.88 363 SER A N 1
ATOM 2747 C CA . SER A 1 363 ? 26.206 0.220 -31.073 1.00 82.88 363 SER A CA 1
ATOM 2748 C C . SER A 1 363 ? 25.773 -1.244 -31.118 1.00 82.88 363 SER A C 1
ATOM 2750 O O . SER A 1 363 ? 26.433 -2.076 -30.496 1.00 82.88 363 SER A O 1
ATOM 2752 N N . LEU A 1 364 ? 24.750 -1.591 -31.910 1.00 84.12 364 LEU A N 1
ATOM 2753 C CA . LEU A 1 364 ? 24.302 -2.981 -32.090 1.00 84.12 364 LEU A CA 1
ATOM 2754 C C . LEU A 1 364 ? 25.425 -3.895 -32.589 1.00 84.12 364 LEU A C 1
ATOM 2756 O O . LEU A 1 364 ? 25.599 -4.995 -32.070 1.00 84.12 364 LEU A O 1
ATOM 2760 N N . LEU A 1 365 ? 26.233 -3.428 -33.542 1.00 86.75 365 LEU A N 1
ATOM 2761 C CA . LEU A 1 365 ? 27.381 -4.169 -34.074 1.00 86.75 365 LEU A CA 1
ATOM 2762 C C . LEU A 1 365 ? 28.554 -4.285 -33.084 1.00 86.75 365 LEU A C 1
ATOM 2764 O O . LEU A 1 365 ? 29.529 -4.967 -33.384 1.00 86.75 365 LEU A O 1
ATOM 2768 N N . GLY A 1 366 ? 28.452 -3.662 -31.907 1.00 80.88 366 GLY A N 1
ATOM 2769 C CA . GLY A 1 366 ? 29.442 -3.735 -30.836 1.00 80.88 366 GLY A CA 1
ATOM 2770 C C . GLY A 1 366 ? 30.509 -2.648 -30.881 1.00 80.88 366 GLY A C 1
ATOM 2771 O O . GLY A 1 366 ? 31.476 -2.722 -30.122 1.00 80.88 366 GLY A O 1
ATOM 2772 N N . PHE A 1 367 ? 30.338 -1.636 -31.733 1.00 84.62 367 PHE A N 1
ATOM 2773 C CA . PHE A 1 367 ? 31.216 -0.473 -31.799 1.00 84.62 367 PHE A CA 1
ATOM 2774 C C . PHE A 1 367 ? 30.733 0.628 -30.854 1.00 84.62 367 PHE A C 1
ATOM 2776 O O . PHE A 1 367 ? 29.535 0.880 -30.714 1.00 84.62 367 PHE A O 1
ATOM 2783 N N . ASP A 1 368 ? 31.678 1.323 -30.232 1.00 80.00 368 ASP A N 1
ATOM 2784 C CA . ASP A 1 368 ? 31.408 2.515 -29.431 1.00 80.00 368 ASP A CA 1
ATOM 2785 C C . ASP A 1 368 ? 32.148 3.693 -30.067 1.00 80.00 368 ASP A C 1
ATOM 2787 O O . ASP A 1 368 ? 33.373 3.813 -29.975 1.00 80.00 368 ASP A O 1
ATOM 2791 N N . VAL A 1 369 ? 31.377 4.530 -30.767 1.00 82.88 369 VAL A N 1
ATOM 2792 C CA . VAL A 1 369 ? 31.904 5.608 -31.613 1.00 82.88 369 VAL A CA 1
ATOM 2793 C C . VAL A 1 369 ? 32.695 6.649 -30.818 1.00 82.88 369 VAL A C 1
ATOM 2795 O O . VAL A 1 369 ? 33.659 7.208 -31.341 1.00 82.88 369 VAL A O 1
ATOM 2798 N N . ASP A 1 370 ? 32.348 6.873 -29.549 1.00 76.62 370 ASP A N 1
ATOM 2799 C CA . ASP A 1 370 ? 33.026 7.852 -28.698 1.00 76.62 370 ASP A CA 1
ATOM 2800 C C . ASP A 1 370 ? 34.308 7.253 -28.097 1.00 76.62 370 ASP A C 1
ATOM 2802 O O . ASP A 1 370 ? 35.360 7.895 -28.098 1.00 76.62 370 ASP A O 1
ATOM 2806 N N . LEU A 1 371 ? 34.247 6.000 -27.624 1.00 72.81 371 LEU A N 1
ATOM 2807 C CA . LEU A 1 371 ? 35.394 5.285 -27.053 1.00 72.81 371 LEU A CA 1
ATOM 2808 C C . LEU A 1 371 ? 36.508 5.053 -28.060 1.00 72.81 371 LEU A C 1
ATOM 2810 O O . LEU A 1 371 ? 37.673 5.333 -27.784 1.00 72.81 371 LEU A O 1
ATOM 2814 N N . GLN A 1 372 ? 36.150 4.497 -29.212 1.00 79.81 372 GLN A N 1
ATOM 2815 C CA . GLN A 1 372 ? 37.132 4.030 -30.182 1.00 79.81 372 GLN A CA 1
ATOM 2816 C C . GLN A 1 372 ? 37.837 5.193 -30.881 1.00 79.81 372 GLN A C 1
ATOM 2818 O O . GLN A 1 372 ? 39.006 5.053 -31.237 1.00 79.81 372 GLN A O 1
ATOM 2823 N N . THR A 1 373 ? 37.174 6.353 -30.973 1.00 77.88 373 THR A N 1
ATOM 2824 C CA . THR A 1 373 ? 37.765 7.607 -31.468 1.00 77.88 373 THR A CA 1
ATOM 2825 C C . THR A 1 373 ? 38.757 8.219 -30.481 1.00 77.88 373 THR A C 1
ATOM 2827 O O . THR A 1 373 ? 39.686 8.908 -30.897 1.00 77.88 373 THR A O 1
ATOM 2830 N N . ALA A 1 374 ? 38.582 7.977 -29.178 1.00 74.75 374 ALA A N 1
ATOM 2831 C CA . ALA A 1 374 ? 39.474 8.487 -28.137 1.00 74.75 374 ALA A CA 1
ATOM 2832 C C . ALA A 1 374 ? 40.767 7.664 -27.977 1.00 74.75 374 ALA A C 1
ATOM 2834 O O . ALA A 1 374 ? 41.687 8.112 -27.290 1.00 74.75 374 ALA A O 1
ATOM 2835 N N . LEU A 1 375 ? 40.846 6.474 -28.582 1.00 73.94 375 LEU A N 1
ATOM 2836 C CA . LEU A 1 375 ? 42.047 5.642 -28.562 1.00 73.94 375 LEU A CA 1
ATOM 2837 C C . LEU A 1 375 ? 43.116 6.176 -29.522 1.00 73.94 375 LEU A C 1
ATOM 2839 O O . LEU A 1 375 ? 42.818 6.616 -30.633 1.00 73.94 375 LEU A O 1
ATOM 2843 N N . GLU A 1 376 ? 44.384 6.074 -29.121 1.00 68.81 376 GLU A N 1
ATOM 2844 C CA . GLU A 1 376 ? 45.496 6.362 -30.024 1.00 68.81 376 GLU A CA 1
ATOM 2845 C C . GLU A 1 376 ? 45.648 5.220 -31.045 1.00 68.81 376 GLU A C 1
ATOM 2847 O O . GLU A 1 376 ? 45.754 4.054 -30.656 1.00 68.81 376 GLU A O 1
ATOM 2852 N N . PRO A 1 377 ? 45.668 5.511 -32.357 1.00 63.88 377 PRO A N 1
ATOM 2853 C CA . PRO A 1 377 ? 45.817 4.477 -33.369 1.00 63.88 377 PRO A CA 1
ATOM 2854 C C . PRO A 1 377 ? 47.237 3.901 -33.332 1.00 63.88 377 PRO A C 1
ATOM 2856 O O . PRO A 1 377 ? 48.164 4.526 -33.849 1.00 63.88 377 PRO A O 1
ATOM 2859 N N . ALA A 1 378 ? 47.402 2.683 -32.814 1.00 64.00 378 ALA A N 1
ATOM 2860 C CA . ALA A 1 378 ? 48.637 1.888 -32.857 1.00 64.00 378 ALA A CA 1
ATOM 2861 C C . ALA A 1 378 ? 48.449 0.587 -33.671 1.00 64.00 378 ALA A C 1
ATOM 2863 O O . ALA A 1 378 ? 47.320 0.184 -33.961 1.00 64.00 378 ALA A O 1
ATOM 2864 N N . ASP A 1 379 ? 49.549 -0.060 -34.075 1.00 58.69 379 ASP A N 1
ATOM 2865 C CA . ASP A 1 379 ? 49.511 -1.329 -34.830 1.00 58.69 379 ASP A CA 1
ATOM 2866 C C . ASP A 1 379 ? 48.994 -2.509 -33.985 1.00 58.69 379 ASP A C 1
ATOM 2868 O O . ASP A 1 379 ? 48.439 -3.466 -34.526 1.00 58.69 379 ASP A O 1
ATOM 2872 N N . ASP A 1 380 ? 49.164 -2.446 -32.664 1.00 67.12 380 ASP A N 1
ATOM 2873 C CA . ASP A 1 380 ? 48.739 -3.457 -31.692 1.00 67.12 380 ASP A CA 1
ATOM 2874 C C . ASP A 1 380 ? 47.393 -3.147 -31.018 1.00 67.12 380 ASP A C 1
ATOM 2876 O O . ASP A 1 380 ? 46.913 -3.968 -30.236 1.00 67.12 380 ASP A O 1
ATOM 2880 N N . GLU A 1 381 ? 46.752 -2.022 -31.359 1.00 77.25 381 GLU A N 1
ATOM 2881 C CA . GLU A 1 381 ? 45.447 -1.621 -30.823 1.00 77.25 381 GLU A CA 1
ATOM 2882 C C . GLU A 1 381 ? 44.343 -1.719 -31.897 1.00 77.25 381 GLU A C 1
ATOM 2884 O O . GLU A 1 381 ? 43.996 -0.725 -32.547 1.00 77.25 381 GLU A O 1
ATOM 2889 N N . PRO A 1 382 ? 43.759 -2.914 -32.120 1.00 80.62 382 PRO A N 1
ATOM 2890 C CA . PRO A 1 382 ? 42.744 -3.128 -33.149 1.00 80.62 382 PRO A CA 1
ATOM 2891 C C . PRO A 1 382 ? 41.413 -2.422 -32.851 1.00 80.62 382 PRO A C 1
ATOM 2893 O O . PRO A 1 382 ? 40.541 -2.412 -33.719 1.00 80.62 382 PRO A O 1
ATOM 2896 N N . ARG A 1 383 ? 41.207 -1.852 -31.655 1.00 81.44 383 ARG A N 1
ATOM 2897 C CA . ARG A 1 383 ? 39.973 -1.123 -31.320 1.00 81.44 383 ARG A CA 1
ATOM 2898 C C . ARG A 1 383 ? 40.028 0.356 -31.685 1.00 81.44 383 ARG A C 1
ATOM 2900 O O . ARG A 1 383 ? 38.974 0.988 -31.674 1.00 81.44 383 ARG A O 1
ATOM 2907 N N . ALA A 1 384 ? 41.197 0.911 -32.002 1.00 81.75 384 ALA A N 1
ATOM 2908 C CA . ALA A 1 384 ? 41.329 2.319 -32.359 1.00 81.75 384 ALA A CA 1
ATOM 2909 C C . ALA A 1 384 ? 40.760 2.586 -33.763 1.00 81.75 384 ALA A C 1
ATOM 2911 O O . ALA A 1 384 ? 41.361 2.221 -34.775 1.00 81.75 384 ALA A O 1
ATOM 2912 N N . ILE A 1 385 ? 39.593 3.231 -33.824 1.00 84.38 385 ILE A N 1
ATOM 2913 C CA . ILE A 1 385 ? 38.879 3.574 -35.062 1.00 84.38 385 ILE A CA 1
ATOM 2914 C C . ILE A 1 385 ? 38.512 5.051 -35.000 1.00 84.38 385 ILE A C 1
ATOM 2916 O O . ILE A 1 385 ? 37.937 5.505 -34.017 1.00 84.38 385 ILE A O 1
ATOM 2920 N N . SER A 1 386 ? 38.794 5.801 -36.063 1.00 83.69 386 SER A N 1
ATOM 2921 C CA . SER A 1 386 ? 38.357 7.195 -36.138 1.00 83.69 386 SER A CA 1
ATOM 2922 C C . SER A 1 386 ? 36.895 7.252 -36.571 1.00 83.69 386 SER A C 1
ATOM 2924 O O . SER A 1 386 ? 36.592 6.951 -37.726 1.00 83.69 386 SER A O 1
ATOM 2926 N N . PHE A 1 387 ? 36.004 7.640 -35.655 1.00 86.56 387 PHE A N 1
ATOM 2927 C CA . PHE A 1 387 ? 34.626 7.985 -35.983 1.00 86.56 387 PHE A CA 1
ATOM 2928 C C . PHE A 1 387 ? 34.431 9.500 -36.054 1.00 86.56 387 PHE A C 1
ATOM 2930 O O . PHE A 1 387 ? 35.030 10.255 -35.289 1.00 86.56 387 PHE A O 1
ATOM 2937 N N . GLN A 1 388 ? 33.574 9.953 -36.970 1.00 85.19 388 GLN A N 1
ATOM 2938 C CA . GLN A 1 388 ? 33.180 11.360 -37.083 1.00 85.19 388 GLN A CA 1
ATOM 2939 C C . GLN A 1 388 ? 31.682 11.491 -37.404 1.00 85.19 388 GLN A C 1
ATOM 2941 O O . GLN A 1 388 ? 31.171 10.720 -38.227 1.00 85.19 388 GLN A O 1
ATOM 2946 N N . PRO A 1 389 ? 30.967 12.464 -36.808 1.00 84.81 389 PRO A N 1
ATOM 2947 C CA . PRO A 1 389 ? 29.557 12.698 -37.096 1.00 84.81 389 PRO A CA 1
ATOM 2948 C C . PRO A 1 389 ? 29.372 13.315 -38.489 1.00 84.81 389 PRO A C 1
ATOM 2950 O O . PRO A 1 389 ? 30.075 14.247 -38.892 1.00 84.81 389 PRO A O 1
ATOM 2953 N N . VAL A 1 390 ? 28.381 12.826 -39.234 1.00 76.31 390 VAL A N 1
ATOM 2954 C CA . VAL A 1 390 ? 28.068 13.317 -40.579 1.00 76.31 390 VAL A CA 1
ATOM 2955 C C . VAL A 1 390 ? 27.249 14.605 -40.468 1.00 76.31 390 VAL A C 1
ATOM 2957 O O . VAL A 1 390 ? 26.027 14.596 -40.375 1.00 76.31 390 VAL A O 1
ATOM 2960 N N . GLY A 1 391 ? 27.952 15.736 -40.423 1.00 61.91 391 GLY A N 1
ATOM 2961 C CA . GLY A 1 391 ? 27.360 17.073 -40.293 1.00 61.91 391 GLY A CA 1
ATOM 2962 C C . GLY A 1 391 ? 28.388 18.200 -40.165 1.00 61.91 391 GLY A C 1
ATOM 2963 O O . GLY A 1 391 ? 28.097 19.332 -40.546 1.00 61.91 391 GLY A O 1
ATOM 2964 N N . GLU A 1 392 ? 29.610 17.898 -39.712 1.00 52.19 392 GLU A N 1
ATOM 2965 C CA . GLU A 1 392 ? 30.689 18.894 -39.589 1.00 52.19 392 GLU A CA 1
ATOM 2966 C C . GLU A 1 392 ? 31.491 19.106 -40.889 1.00 52.19 392 GLU A C 1
ATOM 2968 O O . GLU A 1 392 ? 32.061 20.179 -41.094 1.00 52.19 392 GLU A O 1
ATOM 2973 N N . HIS A 1 393 ? 31.472 18.146 -41.823 1.00 48.03 393 HIS A N 1
ATOM 2974 C CA . HIS A 1 393 ? 32.175 18.237 -43.107 1.00 48.03 393 HIS A CA 1
ATOM 2975 C C . HIS A 1 393 ? 31.292 17.739 -44.267 1.00 48.03 393 HIS A C 1
ATOM 2977 O O . HIS A 1 393 ? 30.988 16.556 -44.404 1.00 48.03 393 HIS A O 1
ATOM 2983 N N . VAL A 1 394 ? 30.838 18.681 -45.099 1.00 49.81 394 VAL A N 1
ATOM 2984 C CA . VAL A 1 394 ? 29.842 18.493 -46.168 1.00 49.81 394 VAL A CA 1
ATOM 2985 C C . VAL A 1 394 ? 30.403 17.634 -47.309 1.00 49.81 394 VAL A C 1
ATOM 2987 O O . VAL A 1 394 ? 31.009 18.171 -48.233 1.00 49.81 394 VAL A O 1
ATOM 2990 N N . THR A 1 395 ? 30.187 16.314 -47.275 1.00 57.38 395 THR A N 1
ATOM 2991 C CA . THR A 1 395 ? 30.545 15.436 -48.414 1.00 57.38 395 THR A CA 1
ATOM 2992 C C . THR A 1 395 ? 29.385 14.553 -48.897 1.00 57.38 395 THR A C 1
ATOM 2994 O O . THR A 1 395 ? 29.289 14.306 -50.094 1.00 57.38 395 THR A O 1
ATOM 2997 N N . PHE A 1 396 ? 28.438 14.162 -48.030 1.00 66.00 396 PHE A N 1
ATOM 2998 C CA . PHE A 1 396 ? 27.297 13.304 -48.396 1.00 66.00 396 PHE A CA 1
ATOM 2999 C C . PHE A 1 396 ? 25.995 13.754 -47.706 1.00 66.00 396 PHE A C 1
ATOM 3001 O O . PHE A 1 396 ? 26.022 14.170 -46.551 1.00 66.00 396 PHE A O 1
ATOM 3008 N N . LEU A 1 397 ? 24.856 13.674 -48.409 1.00 71.00 397 LEU A N 1
ATOM 3009 C CA . LEU A 1 397 ? 23.518 13.859 -47.826 1.00 71.00 397 LEU A CA 1
ATOM 3010 C C . LEU A 1 397 ? 23.103 12.559 -47.130 1.00 71.00 397 LEU A C 1
ATOM 3012 O O . LEU A 1 397 ? 23.058 11.518 -47.788 1.00 71.00 397 LEU A O 1
ATOM 3016 N N . THR A 1 398 ? 22.825 12.610 -45.828 1.00 80.12 398 THR A N 1
ATOM 3017 C CA . THR A 1 398 ? 22.358 11.451 -45.056 1.00 80.12 398 THR A CA 1
ATOM 3018 C C . THR A 1 398 ? 20.840 11.288 -45.159 1.00 80.12 398 THR A C 1
ATOM 3020 O O . THR A 1 398 ? 20.134 12.279 -45.357 1.00 80.12 398 THR A O 1
ATOM 3023 N N . PRO A 1 399 ? 20.310 10.058 -45.010 1.00 80.81 399 PRO A N 1
ATOM 3024 C CA . PRO A 1 399 ? 18.867 9.812 -44.983 1.00 80.81 399 PRO A CA 1
ATOM 3025 C C . PRO A 1 399 ? 18.164 10.416 -43.761 1.00 80.81 399 PRO A C 1
ATOM 3027 O O . PRO A 1 399 ? 16.966 10.670 -43.817 1.00 80.81 399 PRO A O 1
ATOM 3030 N N . GLY A 1 400 ? 18.904 10.628 -42.672 1.00 83.31 400 GLY A N 1
ATOM 3031 C CA . GLY A 1 400 ? 18.406 11.175 -41.416 1.00 83.31 400 GLY A CA 1
ATOM 3032 C C . GLY A 1 400 ? 19.538 11.721 -40.533 1.00 83.31 400 GLY A C 1
ATOM 3033 O O . GLY A 1 400 ? 20.687 11.816 -40.990 1.00 83.31 400 GLY A O 1
ATOM 3034 N N . PRO A 1 401 ? 19.231 12.121 -39.288 1.00 84.25 401 PRO A N 1
ATOM 3035 C CA . PRO A 1 401 ? 20.207 12.629 -38.323 1.00 84.25 401 PRO A CA 1
ATOM 3036 C C . PRO A 1 401 ? 21.077 11.514 -37.709 1.00 84.25 401 PRO A C 1
ATOM 3038 O O . PRO A 1 401 ? 20.794 10.338 -37.882 1.00 84.25 401 PRO A O 1
ATOM 3041 N N . ASP A 1 402 ? 22.137 11.900 -36.986 1.00 85.00 402 ASP A N 1
ATOM 3042 C CA . ASP A 1 402 ? 22.997 11.028 -36.150 1.00 85.00 402 ASP A CA 1
ATOM 3043 C C . ASP A 1 402 ? 23.656 9.827 -36.870 1.00 85.00 402 ASP A C 1
ATOM 3045 O O . ASP A 1 402 ? 23.871 8.746 -36.312 1.00 85.00 402 ASP A O 1
ATOM 3049 N N . TYR A 1 403 ? 24.026 10.037 -38.134 1.00 88.00 403 TYR A N 1
ATOM 3050 C CA . TYR A 1 403 ? 24.923 9.143 -38.868 1.00 88.00 403 TYR A CA 1
ATOM 3051 C C . TYR A 1 403 ? 26.382 9.448 -38.542 1.00 88.00 403 TYR A C 1
ATOM 3053 O O . TYR A 1 403 ? 26.783 10.610 -38.444 1.00 88.00 403 TYR A O 1
ATOM 3061 N N . TRP A 1 404 ? 27.182 8.392 -38.428 1.00 89.75 404 TRP A N 1
ATOM 3062 C CA . TRP A 1 404 ? 28.604 8.460 -38.110 1.00 89.75 404 TRP A CA 1
ATOM 3063 C C . TRP A 1 404 ? 29.412 7.673 -39.130 1.00 89.75 404 TRP A C 1
ATOM 3065 O O . TRP A 1 404 ? 29.078 6.535 -39.467 1.00 89.75 404 TRP A O 1
ATOM 3075 N N . TYR A 1 405 ? 30.501 8.280 -39.587 1.00 87.50 405 TYR A N 1
ATOM 3076 C CA . TYR A 1 405 ? 31.470 7.671 -40.483 1.00 87.50 405 TYR A CA 1
ATOM 3077 C C . TYR A 1 405 ? 32.631 7.082 -39.678 1.00 87.50 405 TYR A C 1
ATOM 3079 O O . TYR A 1 405 ? 33.201 7.777 -38.845 1.00 87.50 405 TYR A O 1
ATOM 3087 N N . ALA A 1 406 ? 32.999 5.835 -39.971 1.00 89.44 406 ALA A N 1
ATOM 3088 C CA . ALA A 1 406 ? 34.229 5.192 -39.527 1.00 89.44 406 ALA A CA 1
ATOM 3089 C C . ALA A 1 406 ? 35.299 5.245 -40.627 1.00 89.44 406 ALA A C 1
ATOM 3091 O O . ALA A 1 406 ? 35.084 4.731 -41.732 1.00 89.44 406 ALA A O 1
ATOM 3092 N N . GLN A 1 407 ? 36.464 5.823 -40.321 1.00 86.25 407 GLN A N 1
ATOM 3093 C CA . GLN A 1 407 ? 37.635 5.826 -41.196 1.00 86.25 407 GLN A CA 1
ATOM 3094 C C . GLN A 1 407 ? 38.489 4.581 -40.964 1.00 86.25 407 GLN A C 1
ATOM 3096 O O . GLN A 1 407 ? 39.293 4.517 -40.034 1.00 86.25 407 GLN A O 1
ATOM 3101 N N . ILE A 1 408 ? 38.339 3.600 -41.847 1.00 88.81 408 ILE A N 1
ATOM 3102 C CA . ILE A 1 408 ? 39.057 2.329 -41.790 1.00 88.81 408 ILE A CA 1
ATOM 3103 C C . ILE A 1 408 ? 40.213 2.396 -42.791 1.00 88.81 408 ILE A C 1
ATOM 3105 O O . ILE A 1 408 ? 39.984 2.373 -43.999 1.00 88.81 408 ILE A O 1
ATOM 3109 N N . VAL A 1 409 ? 41.454 2.517 -42.310 1.00 86.25 409 VAL A N 1
ATOM 3110 C CA . VAL A 1 409 ? 42.640 2.754 -43.158 1.00 86.25 409 VAL A CA 1
ATOM 3111 C C . VAL A 1 409 ? 43.610 1.583 -43.131 1.00 86.25 409 VAL A C 1
ATOM 3113 O O . VAL A 1 409 ? 43.737 0.891 -42.129 1.00 86.25 409 VAL A O 1
ATOM 3116 N N . THR A 1 410 ? 44.367 1.368 -44.202 1.00 86.19 410 THR A N 1
ATOM 3117 C CA . THR A 1 410 ? 45.386 0.309 -44.211 1.00 86.19 410 THR A CA 1
ATOM 3118 C C . THR A 1 410 ? 46.575 0.620 -43.300 1.00 86.19 410 THR A C 1
ATOM 3120 O O . THR A 1 410 ? 47.059 -0.296 -42.650 1.00 86.19 410 THR A O 1
ATOM 3123 N N . GLY A 1 411 ? 46.999 1.887 -43.170 1.00 73.69 411 GLY A N 1
ATOM 3124 C CA . GLY A 1 411 ? 48.147 2.326 -42.352 1.00 73.69 411 GLY A CA 1
ATOM 3125 C C . GLY A 1 411 ? 48.020 3.781 -41.858 1.00 73.69 411 GLY A C 1
ATOM 3126 O O . GLY A 1 411 ? 47.095 4.484 -42.258 1.00 73.69 411 GLY A O 1
ATOM 3127 N N . SER A 1 412 ? 48.909 4.234 -40.961 1.00 64.62 412 SER A N 1
ATOM 3128 C CA . SER A 1 412 ? 48.880 5.580 -40.335 1.00 64.62 412 SER A CA 1
ATOM 3129 C C . SER A 1 412 ? 49.988 6.516 -40.850 1.00 64.62 412 SER A C 1
ATOM 3131 O O . SER A 1 412 ? 50.999 6.067 -41.386 1.00 64.62 412 SER A O 1
ATOM 3133 N N . THR A 1 413 ? 49.814 7.831 -40.659 1.00 52.38 413 THR A N 1
ATOM 3134 C CA . THR A 1 413 ? 50.771 8.905 -41.008 1.00 52.38 413 THR A CA 1
ATOM 3135 C C . THR A 1 413 ? 51.767 9.253 -39.887 1.00 52.38 413 THR A C 1
ATOM 3137 O O . THR A 1 413 ? 52.529 10.211 -40.028 1.00 52.38 413 THR A O 1
ATOM 3140 N N . GLY A 1 414 ? 51.746 8.545 -38.753 1.00 55.12 414 GLY A N 1
ATOM 3141 C CA . GLY A 1 414 ? 52.615 8.838 -37.606 1.00 55.12 414 GLY A CA 1
ATOM 3142 C C . GLY A 1 414 ? 54.099 8.501 -37.856 1.00 55.12 414 GLY A C 1
ATOM 3143 O O . GLY A 1 414 ? 54.388 7.504 -38.514 1.00 55.12 414 GLY A O 1
ATOM 3144 N N . PRO A 1 415 ? 55.057 9.281 -37.314 1.00 45.06 415 PRO A N 1
ATOM 3145 C CA . PRO A 1 415 ? 56.497 9.037 -37.484 1.00 45.06 415 PRO A CA 1
ATOM 3146 C C . PRO A 1 415 ? 56.994 7.721 -36.855 1.00 45.06 415 PRO A C 1
ATOM 3148 O O . PRO A 1 415 ? 58.075 7.261 -37.213 1.00 45.06 415 PRO A O 1
ATOM 3151 N N . ASP A 1 416 ? 56.204 7.112 -35.964 1.00 47.94 416 ASP A N 1
ATOM 3152 C CA . ASP A 1 416 ? 56.519 5.857 -35.270 1.00 47.94 416 ASP A CA 1
ATOM 3153 C C . ASP A 1 416 ? 55.916 4.602 -35.943 1.00 47.94 416 ASP A C 1
ATOM 3155 O O . ASP A 1 416 ? 56.097 3.495 -35.441 1.00 47.94 416 ASP A O 1
ATOM 3159 N N . TYR A 1 417 ? 55.223 4.738 -37.085 1.00 55.91 417 TYR A N 1
ATOM 3160 C CA . TYR A 1 417 ? 54.625 3.602 -37.802 1.00 55.91 417 TYR A CA 1
ATOM 3161 C C . TYR A 1 417 ? 55.633 2.911 -38.747 1.00 55.91 417 TYR A C 1
ATOM 3163 O O . TYR A 1 417 ? 56.102 3.530 -39.706 1.00 55.91 417 TYR A O 1
ATOM 3171 N N . PRO A 1 418 ? 55.948 1.616 -38.554 1.00 50.72 418 PRO A N 1
ATOM 3172 C CA . PRO A 1 418 ? 57.010 0.923 -39.289 1.00 50.72 418 PRO A CA 1
ATOM 3173 C C . PRO A 1 418 ? 56.654 0.518 -40.734 1.00 50.72 418 PRO A C 1
ATOM 3175 O O . PRO A 1 418 ? 57.563 0.202 -41.503 1.00 50.72 418 PRO A O 1
ATOM 3178 N N . ALA A 1 419 ? 55.369 0.512 -41.119 1.00 57.81 419 ALA A N 1
ATOM 3179 C CA . ALA A 1 419 ? 54.887 -0.118 -42.360 1.00 57.81 419 ALA A CA 1
ATOM 3180 C C . ALA A 1 419 ? 54.380 0.845 -43.461 1.00 57.81 419 ALA A C 1
ATOM 3182 O O . ALA A 1 419 ? 53.969 0.389 -44.529 1.00 57.81 419 ALA A O 1
ATOM 3183 N N . GLY A 1 420 ? 54.433 2.166 -43.246 1.00 67.75 420 GLY A N 1
ATOM 3184 C CA . GLY A 1 420 ? 53.944 3.164 -44.211 1.00 67.75 420 GLY A CA 1
ATOM 3185 C C . GLY A 1 420 ? 52.418 3.144 -44.428 1.00 67.75 420 GLY A C 1
ATOM 3186 O O . GLY A 1 420 ? 51.683 2.411 -43.772 1.00 67.75 420 GLY A O 1
ATOM 3187 N N . LEU A 1 421 ? 51.923 3.966 -45.362 1.00 75.69 421 LEU A N 1
ATOM 3188 C CA . LEU A 1 421 ? 50.481 4.179 -45.597 1.00 75.69 421 LEU A CA 1
ATOM 3189 C C . LEU A 1 421 ? 49.733 2.931 -46.113 1.00 75.69 421 LEU A C 1
ATOM 3191 O O . LEU A 1 421 ? 48.571 2.711 -45.768 1.00 75.69 421 LEU A O 1
ATOM 3195 N N . ASN A 1 422 ? 50.403 2.085 -46.898 1.00 78.31 422 ASN A N 1
ATOM 3196 C CA . ASN A 1 422 ? 49.842 0.854 -47.470 1.00 78.31 422 ASN A CA 1
ATOM 3197 C C . ASN A 1 422 ? 50.057 -0.393 -46.589 1.00 78.31 422 ASN A C 1
ATOM 3199 O O . ASN A 1 422 ? 49.705 -1.500 -46.999 1.00 78.31 422 ASN A O 1
ATOM 3203 N N . ASN A 1 423 ? 50.666 -0.229 -45.408 1.00 82.44 423 ASN A N 1
ATOM 3204 C CA . ASN A 1 423 ? 50.977 -1.305 -44.465 1.00 82.44 423 ASN A CA 1
ATOM 3205 C C . ASN A 1 423 ? 51.770 -2.479 -45.078 1.00 82.44 423 ASN A C 1
ATOM 3207 O O . ASN A 1 423 ? 51.579 -3.638 -44.710 1.00 82.44 423 ASN A O 1
ATOM 3211 N N . GLY A 1 424 ? 52.607 -2.214 -46.089 1.00 80.00 424 GLY A N 1
ATOM 3212 C CA . GLY A 1 424 ? 53.364 -3.251 -46.802 1.00 80.00 424 GLY A CA 1
ATOM 3213 C C . GLY A 1 424 ? 52.495 -4.327 -47.469 1.00 80.00 424 GLY A C 1
ATOM 3214 O O . GLY A 1 424 ? 52.976 -5.429 -47.732 1.00 80.00 424 GLY A O 1
ATOM 3215 N N . GLY A 1 425 ? 51.216 -4.030 -47.715 1.00 80.19 425 GLY A N 1
ATOM 3216 C CA . GLY A 1 425 ? 50.218 -4.969 -48.220 1.00 80.19 425 GLY A CA 1
ATOM 3217 C C . GLY A 1 425 ? 49.677 -5.977 -47.204 1.00 80.19 425 GLY A C 1
ATOM 3218 O O . GLY A 1 425 ? 48.972 -6.910 -47.588 1.00 80.19 425 GLY A O 1
ATOM 3219 N N . ALA A 1 426 ? 49.988 -5.813 -45.915 1.00 85.00 426 ALA A N 1
ATOM 3220 C CA . ALA A 1 426 ? 49.408 -6.620 -44.851 1.00 85.00 426 ALA A CA 1
ATOM 3221 C C . ALA A 1 426 ? 47.981 -6.160 -44.514 1.00 85.00 426 ALA A C 1
ATOM 3223 O O . ALA A 1 426 ? 47.673 -4.966 -44.482 1.00 85.00 426 ALA A O 1
ATOM 3224 N N . THR A 1 427 ? 47.104 -7.120 -44.217 1.00 87.62 427 THR A N 1
ATOM 3225 C CA . THR A 1 427 ? 45.731 -6.842 -43.788 1.00 87.62 427 THR A CA 1
ATOM 3226 C C . THR A 1 427 ? 45.710 -6.213 -42.400 1.00 87.62 427 THR A C 1
ATOM 3228 O O . THR A 1 427 ? 46.222 -6.801 -41.448 1.00 87.62 427 THR A O 1
ATOM 3231 N N . ARG A 1 428 ? 45.058 -5.055 -42.272 1.00 86.00 428 ARG A N 1
ATOM 3232 C CA . ARG A 1 428 ? 44.736 -4.450 -40.978 1.00 86.00 428 ARG A CA 1
ATOM 3233 C C . ARG A 1 428 ? 43.359 -4.916 -40.518 1.00 86.00 428 ARG A C 1
ATOM 3235 O O . ARG A 1 428 ? 42.443 -5.026 -41.334 1.00 86.00 428 ARG A O 1
ATOM 3242 N N . VAL A 1 429 ? 43.229 -5.203 -39.225 1.00 88.69 429 VAL A N 1
ATOM 3243 C CA . VAL A 1 429 ? 41.985 -5.666 -38.601 1.00 88.69 429 VAL A CA 1
ATOM 3244 C C . VAL A 1 429 ? 41.535 -4.644 -37.569 1.00 88.69 429 VAL A C 1
ATOM 3246 O O . VAL A 1 429 ? 42.300 -4.294 -36.675 1.00 88.69 429 VAL A O 1
ATOM 3249 N N . TYR A 1 430 ? 40.287 -4.217 -37.688 1.00 88.38 430 TYR A N 1
ATOM 3250 C CA . TYR A 1 430 ? 39.599 -3.350 -36.750 1.00 88.38 430 TYR A CA 1
ATOM 3251 C C . TYR A 1 430 ? 38.517 -4.151 -36.047 1.00 88.38 430 TYR A C 1
ATOM 3253 O O . TYR A 1 430 ? 37.688 -4.784 -36.703 1.00 88.38 430 TYR A O 1
ATOM 3261 N N . ARG A 1 431 ? 38.546 -4.162 -34.719 1.00 86.81 431 ARG A N 1
ATOM 3262 C CA . ARG A 1 431 ? 37.622 -4.950 -33.906 1.00 86.81 431 ARG A CA 1
ATOM 3263 C C . ARG A 1 431 ? 36.558 -4.060 -33.269 1.00 86.81 431 ARG A C 1
ATOM 3265 O O . ARG A 1 431 ? 36.871 -2.927 -32.884 1.00 86.81 431 ARG A O 1
ATOM 3272 N N . PRO A 1 432 ? 35.324 -4.566 -33.124 1.00 84.12 432 PRO A N 1
ATOM 3273 C CA . PRO A 1 432 ? 34.360 -3.935 -32.243 1.00 84.12 432 PRO A CA 1
ATOM 3274 C C . PRO A 1 432 ? 34.888 -3.935 -30.802 1.00 84.12 432 PRO A C 1
ATOM 3276 O O . PRO A 1 432 ? 35.821 -4.656 -30.428 1.00 84.12 432 PRO A O 1
ATOM 3279 N N . TRP A 1 433 ? 34.286 -3.098 -29.966 1.00 76.75 433 TRP A N 1
ATOM 3280 C CA . TRP A 1 433 ? 34.551 -3.126 -28.532 1.00 76.75 433 TRP A CA 1
ATOM 3281 C C . TRP A 1 433 ? 33.987 -4.400 -27.884 1.00 76.75 433 TRP A C 1
ATOM 3283 O O . TRP A 1 433 ? 34.566 -4.937 -26.933 1.00 76.75 433 TRP A O 1
ATOM 3293 N N . TYR A 1 434 ? 32.872 -4.883 -28.434 1.00 75.06 434 TYR A N 1
ATOM 3294 C CA . TYR A 1 434 ? 32.181 -6.106 -28.050 1.00 75.06 434 TYR A CA 1
ATOM 3295 C C . TYR A 1 434 ? 32.030 -7.014 -29.275 1.00 75.06 434 TYR A C 1
ATOM 3297 O O . TYR A 1 434 ? 31.261 -6.700 -30.185 1.00 75.06 434 TYR A O 1
ATOM 3305 N N . ASP A 1 435 ? 32.775 -8.119 -29.294 1.00 71.75 435 ASP A N 1
ATOM 3306 C CA . ASP A 1 435 ? 32.690 -9.124 -30.358 1.00 71.75 435 ASP A CA 1
ATOM 3307 C C . ASP A 1 435 ? 31.249 -9.699 -30.436 1.00 71.75 435 ASP A C 1
ATOM 3309 O O . ASP A 1 435 ? 30.505 -9.680 -29.451 1.00 71.75 435 ASP A O 1
ATOM 3313 N N . SER A 1 436 ? 30.813 -10.057 -31.651 1.00 68.81 436 SER A N 1
ATOM 3314 C CA . SER A 1 436 ? 29.453 -10.512 -32.032 1.00 68.81 436 SER A CA 1
ATOM 3315 C C . SER A 1 436 ? 28.275 -9.630 -31.590 1.00 68.81 436 SER A C 1
ATOM 3317 O O . SER A 1 436 ? 27.115 -10.053 -31.637 1.00 68.81 436 SER A O 1
ATOM 3319 N N . GLY A 1 437 ? 28.538 -8.358 -31.286 1.00 71.19 437 GLY A N 1
ATOM 3320 C CA . GLY A 1 437 ? 27.528 -7.322 -31.095 1.00 71.19 437 GLY A CA 1
ATOM 3321 C C . GLY A 1 437 ? 26.921 -7.254 -29.694 1.00 71.19 437 GLY A C 1
ATOM 3322 O O . GLY A 1 437 ? 27.295 -7.977 -28.768 1.00 71.19 437 GLY A O 1
ATOM 3323 N N . THR A 1 438 ? 25.985 -6.324 -29.515 1.00 76.62 438 THR A N 1
ATOM 3324 C CA . THR A 1 438 ? 25.478 -5.934 -28.191 1.00 76.62 438 THR A CA 1
ATOM 3325 C C . THR A 1 438 ? 23.958 -5.911 -28.121 1.00 76.62 438 THR A C 1
ATOM 3327 O O . THR A 1 438 ? 23.256 -5.826 -29.131 1.00 76.62 438 THR A O 1
ATOM 3330 N N . HIS A 1 439 ? 23.456 -5.932 -26.890 1.00 78.88 439 HIS A N 1
ATOM 3331 C CA . HIS A 1 439 ? 22.114 -5.480 -26.561 1.00 78.88 439 HIS A CA 1
ATOM 3332 C C . HIS A 1 439 ? 22.180 -4.030 -26.088 1.00 78.88 439 HIS A C 1
ATOM 3334 O O . HIS A 1 439 ? 23.036 -3.679 -25.276 1.00 78.88 439 HIS A O 1
ATOM 3340 N N . VAL A 1 440 ? 21.269 -3.187 -26.575 1.00 80.25 440 VAL A N 1
ATOM 3341 C CA . VAL A 1 440 ? 21.279 -1.752 -26.275 1.00 80.25 440 VAL A CA 1
ATOM 3342 C C . VAL A 1 440 ? 19.957 -1.342 -25.644 1.00 80.25 440 VAL A C 1
ATOM 3344 O O . VAL A 1 440 ? 18.888 -1.501 -26.233 1.00 80.25 440 VAL A O 1
ATOM 3347 N N . LEU A 1 441 ? 20.038 -0.779 -24.445 1.00 86.88 441 LEU A N 1
ATOM 3348 C CA . LEU A 1 441 ? 18.951 -0.056 -23.800 1.00 86.88 441 LEU A CA 1
ATOM 3349 C C . LEU A 1 441 ? 19.062 1.412 -24.208 1.00 86.88 441 LEU A C 1
ATOM 3351 O O . LEU A 1 441 ? 20.024 2.093 -23.843 1.00 86.88 441 LEU A O 1
ATOM 3355 N N . LEU A 1 442 ? 18.085 1.891 -24.973 1.00 83.25 442 LEU A N 1
ATOM 3356 C CA . LEU A 1 442 ? 18.099 3.245 -25.514 1.00 83.25 442 LEU A CA 1
ATOM 3357 C C . LEU A 1 442 ? 17.747 4.249 -24.417 1.00 83.25 442 LEU A C 1
ATOM 3359 O O . LEU A 1 442 ? 16.665 4.173 -23.836 1.00 83.25 442 LEU A O 1
ATOM 3363 N N . ALA A 1 443 ? 18.614 5.228 -24.164 1.00 81.38 443 ALA A N 1
ATOM 3364 C CA . ALA A 1 443 ? 18.294 6.339 -23.269 1.00 81.38 443 ALA A CA 1
ATOM 3365 C C . ALA A 1 443 ? 17.182 7.218 -23.861 1.00 81.38 443 ALA A C 1
ATOM 3367 O O . ALA A 1 443 ? 16.250 7.616 -23.160 1.00 81.38 443 ALA A O 1
ATOM 3368 N N . ALA A 1 444 ? 17.247 7.469 -25.172 1.00 82.62 444 ALA A N 1
ATOM 3369 C CA . ALA A 1 444 ? 16.179 8.102 -25.935 1.00 82.62 444 ALA A CA 1
ATOM 3370 C C . ALA A 1 444 ? 15.277 7.025 -26.557 1.00 82.62 444 ALA A C 1
ATOM 3372 O O . ALA A 1 444 ? 15.607 6.423 -27.576 1.00 82.62 444 ALA A O 1
ATOM 3373 N N . LEU A 1 445 ? 14.120 6.787 -25.939 1.00 82.44 445 LEU A N 1
ATOM 3374 C CA . LEU A 1 445 ? 13.160 5.752 -26.334 1.00 82.44 445 LEU A CA 1
ATOM 3375 C C . LEU A 1 445 ? 12.532 6.018 -27.718 1.00 82.44 445 LEU A C 1
ATOM 3377 O O . LEU A 1 445 ? 11.458 6.612 -27.786 1.00 82.44 445 LEU A O 1
ATOM 3381 N N . ASN A 1 446 ? 13.200 5.605 -28.804 1.00 73.69 446 ASN A N 1
ATOM 3382 C CA . ASN A 1 446 ? 12.764 5.686 -30.213 1.00 73.69 446 ASN A CA 1
ATOM 3383 C C . ASN A 1 446 ? 11.903 6.923 -30.541 1.00 73.69 446 ASN A C 1
ATOM 3385 O O . ASN A 1 446 ? 10.789 6.795 -31.042 1.00 73.69 446 ASN A O 1
ATOM 3389 N N . TYR A 1 447 ? 12.394 8.121 -30.208 1.00 70.62 447 TYR A N 1
ATOM 3390 C CA . TYR A 1 447 ? 11.684 9.395 -30.422 1.00 70.62 447 TYR A CA 1
ATOM 3391 C C . TYR A 1 447 ? 10.288 9.453 -29.776 1.00 70.62 447 TYR A C 1
ATOM 3393 O O . TYR A 1 447 ? 9.301 9.851 -30.387 1.00 70.62 447 TYR A O 1
ATOM 3401 N N . GLY A 1 448 ? 10.192 9.001 -28.526 1.00 73.56 448 GLY A N 1
ATOM 3402 C CA . GLY A 1 448 ? 8.936 8.901 -27.780 1.00 73.56 448 GLY A CA 1
ATOM 3403 C C . GLY A 1 448 ? 8.152 7.625 -28.082 1.00 73.56 448 GLY A C 1
ATOM 3404 O O . GLY A 1 448 ? 7.262 7.268 -27.313 1.00 73.56 448 GLY A O 1
ATOM 3405 N N . ARG A 1 449 ? 8.513 6.878 -29.138 1.00 76.56 449 ARG A N 1
ATOM 3406 C CA . ARG A 1 449 ? 7.877 5.607 -29.497 1.00 76.56 449 ARG A CA 1
ATOM 3407 C C . ARG A 1 449 ? 8.253 4.461 -28.578 1.00 76.56 449 ARG A C 1
ATOM 3409 O O . ARG A 1 449 ? 7.840 3.368 -28.904 1.00 76.56 449 ARG A O 1
ATOM 3416 N N . GLY A 1 450 ? 8.951 4.615 -27.459 1.00 87.56 450 GLY A N 1
ATOM 3417 C CA . GLY A 1 450 ? 9.211 3.480 -26.560 1.00 87.56 450 GLY A CA 1
ATOM 3418 C C . GLY A 1 450 ? 10.166 2.423 -27.141 1.00 87.56 450 GLY A C 1
ATOM 3419 O O . GLY A 1 450 ? 10.536 2.459 -28.314 1.00 87.56 450 GLY A O 1
ATOM 3420 N N . GLN A 1 451 ? 10.567 1.460 -26.317 1.00 90.75 451 GLN A N 1
ATOM 3421 C CA . GLN A 1 451 ? 11.427 0.341 -26.711 1.00 90.75 451 GLN A CA 1
ATOM 3422 C C . GLN A 1 451 ? 10.789 -0.982 -26.273 1.00 90.75 451 GLN A C 1
ATOM 3424 O O . GLN A 1 451 ? 10.366 -1.109 -25.125 1.00 90.75 451 GLN A O 1
ATOM 3429 N N . VAL A 1 452 ? 10.691 -1.952 -27.187 1.00 91.69 452 VAL A N 1
ATOM 3430 C CA . VAL A 1 452 ? 10.192 -3.300 -26.875 1.00 91.69 452 VAL A CA 1
ATOM 3431 C C . VAL A 1 452 ? 11.305 -4.099 -26.203 1.00 91.69 452 VAL A C 1
ATOM 3433 O O . VAL A 1 452 ? 12.460 -4.020 -26.610 1.00 91.69 452 VAL A O 1
ATOM 3436 N N . PHE A 1 453 ? 10.963 -4.852 -25.164 1.00 91.75 453 PHE A N 1
ATOM 3437 C CA . PHE A 1 453 ? 11.867 -5.747 -24.456 1.00 91.75 453 PHE A CA 1
ATOM 3438 C C . PHE A 1 453 ? 11.304 -7.161 -24.449 1.00 91.75 453 PHE A C 1
ATOM 3440 O O . PHE A 1 453 ? 10.139 -7.366 -24.106 1.00 91.75 453 PHE A O 1
ATOM 3447 N N . ARG A 1 454 ? 12.167 -8.127 -24.759 1.00 90.19 454 ARG A N 1
ATOM 3448 C CA . ARG A 1 454 ? 11.929 -9.554 -24.536 1.00 90.19 454 ARG A CA 1
ATOM 3449 C C . ARG A 1 454 ? 12.507 -9.942 -23.180 1.00 90.19 454 ARG A C 1
ATOM 3451 O O . ARG A 1 454 ? 13.620 -9.530 -22.844 1.00 90.19 454 ARG A O 1
ATOM 3458 N N . LEU A 1 455 ? 11.756 -10.713 -22.408 1.00 91.06 455 LEU A N 1
ATOM 3459 C CA . LEU A 1 455 ? 12.087 -11.149 -21.055 1.00 91.06 455 LEU A CA 1
ATOM 3460 C C . LEU A 1 455 ? 12.207 -12.677 -20.997 1.00 91.06 455 LEU A C 1
ATOM 3462 O O . LEU A 1 455 ? 11.697 -13.370 -21.873 1.00 91.06 455 LEU A O 1
ATOM 3466 N N . GLY A 1 456 ? 12.873 -13.204 -19.968 1.00 87.75 456 GLY A N 1
ATOM 3467 C CA . GLY A 1 456 ? 12.856 -14.639 -19.648 1.00 87.75 456 GLY A CA 1
ATOM 3468 C C . GLY A 1 456 ? 13.195 -15.533 -20.847 1.00 87.75 456 GLY A C 1
ATOM 3469 O O . GLY A 1 456 ? 14.234 -15.350 -21.486 1.00 87.75 456 GLY A O 1
ATOM 3470 N N . ASP A 1 457 ? 12.299 -16.466 -21.168 1.00 84.56 457 ASP A N 1
ATOM 3471 C CA . ASP A 1 457 ? 12.452 -17.402 -22.287 1.00 84.56 457 ASP A CA 1
ATOM 3472 C C . ASP A 1 457 ? 12.504 -16.701 -23.656 1.00 84.56 457 ASP A C 1
ATOM 3474 O O . ASP A 1 457 ? 13.268 -17.100 -24.544 1.00 84.56 457 ASP A O 1
ATOM 3478 N N . ALA A 1 458 ? 11.752 -15.609 -23.831 1.00 84.56 458 ALA A N 1
ATOM 3479 C CA . ALA A 1 458 ? 11.807 -14.815 -25.057 1.00 84.56 458 ALA A CA 1
ATOM 3480 C C . ALA A 1 458 ? 13.174 -14.126 -25.225 1.00 84.56 458 ALA A C 1
ATOM 3482 O O . ALA A 1 458 ? 13.683 -14.021 -26.341 1.00 84.56 458 ALA A O 1
ATOM 3483 N N . ALA A 1 459 ? 13.816 -13.714 -24.126 1.00 83.19 459 ALA A N 1
ATOM 3484 C CA . ALA A 1 459 ? 15.143 -13.091 -24.154 1.00 83.19 459 ALA A CA 1
ATOM 3485 C C . ALA A 1 459 ? 16.271 -14.057 -24.569 1.00 83.19 459 ALA A C 1
ATOM 3487 O O . ALA A 1 459 ? 17.342 -13.606 -24.975 1.00 83.19 459 ALA A O 1
ATOM 3488 N N . VAL A 1 460 ? 16.056 -15.374 -24.469 1.00 77.31 460 VAL A N 1
ATOM 3489 C CA . VAL A 1 460 ? 17.029 -16.409 -24.873 1.00 77.31 460 VAL A CA 1
ATOM 3490 C C . VAL A 1 460 ? 16.716 -17.038 -26.236 1.00 77.31 460 VAL A C 1
ATOM 3492 O O . VAL A 1 460 ? 17.393 -17.980 -26.646 1.00 77.31 460 VAL A O 1
ATOM 3495 N N . GLY A 1 461 ? 15.722 -16.514 -26.962 1.00 71.00 461 GLY A N 1
ATOM 3496 C CA . GLY A 1 461 ? 15.375 -16.980 -28.307 1.00 71.00 461 GLY A CA 1
ATOM 3497 C C . GLY A 1 461 ? 14.626 -18.316 -28.339 1.00 71.00 461 GLY A C 1
ATOM 3498 O O . GLY A 1 461 ? 14.685 -19.023 -29.348 1.00 71.00 461 GLY A O 1
ATOM 3499 N N . ALA A 1 462 ? 13.929 -18.693 -27.259 1.00 65.19 462 ALA A N 1
ATOM 3500 C CA . ALA A 1 462 ? 13.057 -19.863 -27.278 1.00 65.19 462 ALA A CA 1
ATOM 3501 C C . ALA A 1 462 ? 11.912 -19.652 -28.291 1.00 65.19 462 ALA A C 1
ATOM 3503 O O . ALA A 1 462 ? 11.199 -18.655 -28.242 1.00 65.19 462 ALA A O 1
ATOM 3504 N N . GLY A 1 463 ? 11.725 -20.600 -29.220 1.00 52.81 463 GLY A N 1
ATOM 3505 C CA . GLY A 1 463 ? 10.793 -20.471 -30.356 1.00 52.81 463 GLY A CA 1
ATOM 3506 C C . GLY A 1 463 ? 9.300 -20.360 -30.002 1.00 52.81 463 GLY A C 1
ATOM 3507 O O . GLY A 1 463 ? 8.488 -20.123 -30.892 1.00 52.81 463 GLY A O 1
ATOM 3508 N N . ALA A 1 464 ? 8.939 -20.532 -28.728 1.00 58.75 464 ALA A N 1
ATOM 3509 C CA . ALA A 1 464 ? 7.651 -20.161 -28.151 1.00 58.75 464 ALA A CA 1
ATOM 3510 C C . ALA A 1 46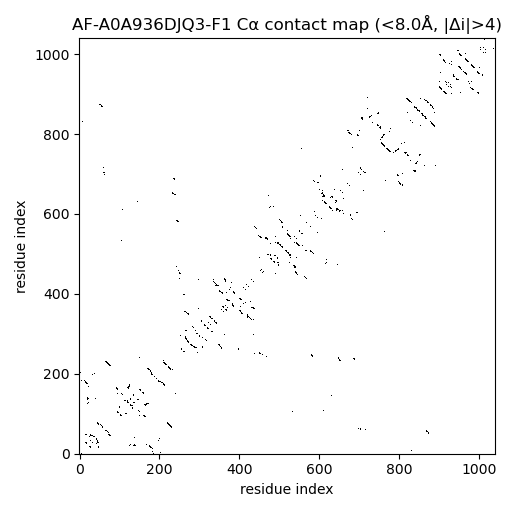4 ? 7.857 -19.903 -26.649 1.00 58.75 464 ALA A C 1
ATOM 3512 O O . ALA A 1 464 ? 8.133 -20.844 -25.906 1.00 58.75 464 ALA A O 1
ATOM 3513 N N . SER A 1 465 ? 7.750 -18.644 -26.214 1.00 63.69 465 SER A N 1
ATOM 3514 C CA . SER A 1 465 ? 7.681 -18.307 -24.785 1.00 63.69 465 SER A CA 1
ATOM 3515 C C . SER A 1 465 ? 6.368 -18.851 -24.213 1.00 63.69 465 SER A C 1
ATOM 3517 O O . SER A 1 465 ? 5.311 -18.700 -24.832 1.00 63.69 465 SER A O 1
ATOM 3519 N N . GLN A 1 466 ? 6.432 -19.499 -23.048 1.00 65.62 466 GLN A N 1
ATOM 3520 C CA . GLN A 1 466 ? 5.249 -19.979 -22.325 1.00 65.62 466 GLN A CA 1
ATOM 3521 C C . GLN A 1 466 ? 4.673 -18.921 -21.372 1.00 65.62 466 GLN A C 1
ATOM 3523 O O . GLN A 1 466 ? 3.904 -19.276 -20.490 1.00 65.62 466 GLN A O 1
ATOM 3528 N N . SER A 1 467 ? 4.979 -17.629 -21.557 1.00 70.88 467 SER A N 1
ATOM 3529 C CA . SER A 1 467 ? 4.616 -16.570 -20.603 1.00 70.88 467 SER A CA 1
ATOM 3530 C C . SER A 1 467 ? 5.142 -16.874 -19.196 1.00 70.88 467 SER A C 1
ATOM 3532 O O . SER A 1 467 ? 4.391 -16.920 -18.221 1.00 70.88 467 SER A O 1
ATOM 3534 N N . THR A 1 468 ? 6.461 -17.066 -19.100 1.00 79.44 468 THR A N 1
ATOM 3535 C CA . THR A 1 468 ? 7.178 -17.412 -17.867 1.00 79.44 468 THR A CA 1
ATOM 3536 C C . THR A 1 468 ? 7.478 -16.188 -16.992 1.00 79.44 468 THR A C 1
ATOM 3538 O O . THR A 1 468 ? 8.390 -16.221 -16.166 1.00 79.44 468 THR A O 1
ATOM 3541 N N . VAL A 1 469 ? 6.758 -15.079 -17.160 1.00 88.94 469 VAL A N 1
ATOM 3542 C CA . VAL A 1 469 ? 6.945 -13.867 -16.360 1.00 88.94 469 VAL A CA 1
ATOM 3543 C C . VAL A 1 469 ? 5.614 -13.399 -15.781 1.00 88.94 469 VAL A C 1
ATOM 3545 O O . VAL A 1 469 ? 4.746 -12.917 -16.506 1.00 88.94 469 VAL A O 1
ATOM 3548 N N . VAL A 1 470 ? 5.469 -13.474 -14.454 1.00 88.56 470 VAL A N 1
ATOM 3549 C CA . VAL A 1 470 ? 4.247 -13.034 -13.762 1.00 88.56 470 VAL A CA 1
ATOM 3550 C C . VAL A 1 470 ? 4.326 -11.564 -13.360 1.00 88.56 470 VAL A C 1
ATOM 3552 O O . VAL A 1 470 ? 5.107 -11.172 -12.489 1.00 88.56 470 VAL A O 1
ATOM 3555 N N . HIS A 1 471 ? 3.475 -10.743 -13.968 1.00 91.06 471 HIS A N 1
ATOM 3556 C CA . HIS A 1 471 ? 3.202 -9.378 -13.539 1.00 91.06 471 HIS A CA 1
ATOM 3557 C C . HIS A 1 471 ? 1.742 -9.040 -13.902 1.00 91.06 471 HIS A C 1
ATOM 3559 O O . HIS A 1 471 ? 1.478 -8.622 -15.027 1.00 91.06 471 HIS A O 1
ATOM 3565 N N . PRO A 1 472 ? 0.793 -9.128 -12.951 1.00 86.94 472 PRO A N 1
ATOM 3566 C CA . PRO A 1 472 ? -0.622 -8.836 -13.212 1.00 86.94 472 PRO A CA 1
ATOM 3567 C C . PRO A 1 472 ? -0.912 -7.398 -13.642 1.00 86.94 472 PRO A C 1
ATOM 3569 O O . PRO A 1 472 ? -1.899 -7.115 -14.313 1.00 86.94 472 PRO A O 1
ATOM 3572 N N . GLY A 1 473 ? -0.027 -6.478 -13.264 1.00 88.81 473 GLY A N 1
ATOM 3573 C CA . GLY A 1 473 ? -0.097 -5.062 -13.617 1.00 88.81 473 GLY A CA 1
ATOM 3574 C C . GLY A 1 473 ? -0.448 -4.217 -12.406 1.00 88.81 473 GLY A C 1
ATOM 3575 O O . GLY A 1 473 ? -0.371 -4.685 -11.269 1.00 88.81 473 GLY A O 1
ATOM 3576 N N . GLN A 1 474 ? -0.779 -2.956 -12.648 1.00 88.19 474 GLN A N 1
ATOM 3577 C CA . GLN A 1 474 ? -1.334 -2.032 -11.669 1.00 88.19 474 GLN A CA 1
ATOM 3578 C C . GLN A 1 474 ? -2.504 -1.291 -12.316 1.00 88.19 474 GLN A C 1
ATOM 3580 O O . GLN A 1 474 ? -2.326 -0.651 -13.351 1.00 88.19 474 GLN A O 1
ATOM 3585 N N . LEU A 1 475 ? -3.685 -1.373 -11.705 1.00 84.75 475 LEU A N 1
ATOM 3586 C CA . LEU A 1 475 ? -4.928 -0.818 -12.259 1.00 84.75 475 LEU A CA 1
ATOM 3587 C C . LEU A 1 475 ? -4.951 0.712 -12.243 1.00 84.75 475 LEU A C 1
ATOM 3589 O O . LEU A 1 475 ? -5.491 1.338 -13.147 1.00 84.75 475 LEU A O 1
ATOM 3593 N N . ASP A 1 476 ? -4.269 1.329 -11.278 1.00 84.00 476 ASP A N 1
ATOM 3594 C CA . ASP A 1 476 ? -4.143 2.783 -11.182 1.00 84.00 476 ASP A CA 1
ATOM 3595 C C . ASP A 1 476 ? -3.226 3.390 -12.261 1.00 84.00 476 ASP A C 1
ATOM 3597 O O . ASP A 1 476 ? -2.992 4.600 -12.303 1.00 84.00 476 ASP A O 1
ATOM 3601 N N . ARG A 1 477 ? -2.691 2.580 -13.177 1.00 86.56 477 ARG A N 1
ATOM 3602 C CA . ARG A 1 477 ? -1.760 3.029 -14.210 1.00 86.56 477 ARG A CA 1
ATOM 3603 C C . ARG A 1 477 ? -2.370 2.796 -15.593 1.00 86.56 477 ARG A C 1
ATOM 3605 O O . ARG A 1 477 ? -2.551 1.642 -15.965 1.00 86.56 477 ARG A O 1
ATOM 3612 N N . PRO A 1 478 ? -2.647 3.860 -16.371 1.00 90.06 478 PRO A N 1
ATOM 3613 C CA . PRO A 1 478 ? -3.278 3.691 -17.671 1.00 90.06 478 PRO A CA 1
ATOM 3614 C C . PRO A 1 478 ? -2.280 3.022 -18.624 1.00 90.06 478 PRO A C 1
ATOM 3616 O O . PRO A 1 478 ? -1.127 3.469 -18.653 1.00 90.06 478 PRO A O 1
ATOM 3619 N N . PRO A 1 479 ? -2.669 1.987 -19.390 1.00 92.62 479 PRO A N 1
ATOM 3620 C CA . PRO A 1 479 ? -1.796 1.375 -20.388 1.00 92.62 479 PRO A CA 1
ATOM 3621 C C . PRO A 1 479 ? -1.333 2.385 -21.446 1.00 92.62 479 PRO A C 1
ATOM 3623 O O . PRO A 1 479 ? -1.940 3.441 -21.628 1.00 92.62 479 PRO A O 1
ATOM 3626 N N . ALA A 1 480 ? -0.242 2.085 -22.146 1.00 93.06 480 ALA A N 1
ATOM 3627 C CA . ALA A 1 480 ? 0.293 2.977 -23.168 1.00 93.06 480 ALA A CA 1
ATOM 3628 C C . ALA A 1 480 ? -0.678 3.178 -24.343 1.00 93.06 480 ALA A C 1
ATOM 3630 O O . ALA A 1 480 ? -1.238 2.213 -24.864 1.00 93.06 480 ALA A O 1
ATOM 3631 N N . SER A 1 481 ? -0.808 4.425 -24.794 1.00 93.00 481 SER A N 1
ATOM 3632 C CA . SER A 1 481 ? -1.543 4.784 -26.006 1.00 93.00 481 SER A CA 1
ATOM 3633 C C . SER A 1 481 ? -0.682 4.711 -27.260 1.00 93.00 481 SER A C 1
ATOM 3635 O O . SER A 1 481 ? 0.557 4.750 -27.201 1.00 93.00 481 SER A O 1
ATOM 3637 N N . ASP A 1 482 ? -1.347 4.634 -28.409 1.00 89.81 482 ASP A N 1
ATOM 3638 C CA . ASP A 1 482 ? -0.716 4.897 -29.692 1.00 89.81 482 ASP A CA 1
ATOM 3639 C C . ASP A 1 482 ? -0.343 6.387 -29.820 1.00 89.81 482 ASP A C 1
ATOM 3641 O O . ASP A 1 482 ? -1.068 7.283 -29.392 1.00 89.81 482 ASP A O 1
ATOM 3645 N N . LEU A 1 483 ? 0.821 6.680 -30.402 1.00 84.94 483 LEU A N 1
ATOM 3646 C CA . LEU A 1 483 ? 1.302 8.062 -30.540 1.00 84.94 483 LEU A CA 1
ATOM 3647 C C . LEU A 1 483 ? 0.618 8.846 -31.661 1.00 84.94 483 LEU A C 1
ATOM 3649 O O . LEU A 1 483 ? 0.745 10.069 -31.722 1.00 84.94 483 LEU A O 1
ATOM 3653 N N . THR A 1 484 ? -0.044 8.150 -32.579 1.00 87.00 484 THR A N 1
ATOM 3654 C CA . THR A 1 484 ? -0.810 8.749 -33.673 1.00 87.00 484 THR A CA 1
ATOM 3655 C C . THR A 1 484 ? -2.278 8.944 -33.303 1.00 87.00 484 THR A C 1
ATOM 3657 O O . THR A 1 484 ? -2.907 9.859 -33.836 1.00 87.00 484 THR A O 1
ATOM 3660 N N . ASP A 1 485 ? -2.790 8.161 -32.347 1.00 90.25 485 ASP A N 1
ATOM 3661 C CA . ASP A 1 485 ? -4.121 8.307 -31.762 1.00 90.25 485 ASP A CA 1
ATOM 3662 C C . ASP A 1 485 ? -4.117 7.914 -30.275 1.00 90.25 485 ASP A C 1
ATOM 3664 O O . ASP A 1 485 ? -4.069 6.737 -29.923 1.00 90.25 485 ASP A O 1
ATOM 3668 N N . TYR A 1 486 ? -4.216 8.908 -29.387 1.00 92.81 486 TYR A N 1
ATOM 3669 C CA . TYR A 1 486 ? -4.165 8.663 -27.944 1.00 92.81 486 TYR A CA 1
ATOM 3670 C C . TYR A 1 486 ? -5.378 7.903 -27.392 1.00 92.81 486 TYR A C 1
ATOM 3672 O O . TYR A 1 486 ? -5.325 7.448 -26.251 1.00 92.81 486 TYR A O 1
ATOM 3680 N N . THR A 1 487 ? -6.456 7.766 -28.172 1.00 92.56 487 THR A N 1
ATOM 3681 C CA . THR A 1 487 ? -7.658 7.014 -27.775 1.00 92.56 487 THR A CA 1
ATOM 3682 C C . THR A 1 487 ? -7.558 5.518 -28.067 1.00 92.56 487 THR A C 1
ATOM 3684 O O . THR A 1 487 ? -8.419 4.757 -27.634 1.00 92.56 487 THR A O 1
ATOM 3687 N N . GLU A 1 488 ? -6.492 5.086 -28.744 1.00 93.12 488 GLU A N 1
ATOM 3688 C CA . GLU A 1 488 ? -6.236 3.690 -29.089 1.00 93.12 488 GLU A CA 1
ATOM 3689 C C . GLU A 1 488 ? -5.062 3.118 -28.286 1.00 93.12 488 GLU A C 1
ATOM 3691 O O . GLU A 1 488 ? -4.114 3.821 -27.909 1.00 93.12 488 GLU A O 1
ATOM 3696 N N . ALA A 1 489 ? -5.110 1.807 -28.041 1.00 92.50 489 ALA A N 1
ATOM 3697 C CA . ALA A 1 489 ? -4.033 1.100 -27.365 1.00 92.50 489 ALA A CA 1
ATOM 3698 C C . ALA A 1 489 ? -2.788 1.053 -28.243 1.00 92.50 489 ALA A C 1
ATOM 3700 O O . ALA A 1 489 ? -2.835 0.709 -29.428 1.00 92.50 489 ALA A O 1
ATOM 3701 N N . ARG A 1 490 ? -1.630 1.230 -27.616 1.00 91.75 490 ARG A N 1
ATOM 3702 C CA . ARG A 1 490 ? -0.380 0.826 -28.240 1.00 91.75 490 ARG A CA 1
ATOM 3703 C C . ARG A 1 490 ? -0.376 -0.683 -28.500 1.00 91.75 490 ARG A C 1
ATOM 3705 O O . ARG A 1 490 ? -0.807 -1.453 -27.651 1.00 91.75 490 ARG A O 1
ATOM 3712 N N . SER A 1 491 ? 0.200 -1.119 -29.618 1.00 90.19 491 SER A N 1
ATOM 3713 C CA . SER A 1 491 ? 0.372 -2.549 -29.914 1.00 90.19 491 SER A CA 1
ATOM 3714 C C . SER A 1 491 ? 1.821 -3.036 -29.780 1.00 90.19 491 SER A C 1
ATOM 3716 O O . SER A 1 491 ? 2.765 -2.308 -30.097 1.00 90.19 491 SER A O 1
ATOM 3718 N N . ILE A 1 492 ? 1.988 -4.288 -29.348 1.00 88.44 492 ILE A N 1
ATOM 3719 C CA . ILE A 1 492 ? 3.229 -5.076 -29.397 1.00 88.44 492 ILE A CA 1
ATOM 3720 C C . ILE A 1 492 ? 2.958 -6.259 -30.326 1.00 88.44 492 ILE A C 1
ATOM 3722 O O . ILE A 1 492 ? 2.000 -6.995 -30.110 1.00 88.44 492 ILE A O 1
ATOM 3726 N N . ASP A 1 493 ? 3.747 -6.414 -31.391 1.00 81.69 493 ASP A N 1
ATOM 3727 C CA . ASP A 1 493 ? 3.561 -7.479 -32.392 1.00 81.69 493 ASP A CA 1
ATOM 3728 C C . ASP A 1 493 ? 2.112 -7.580 -32.928 1.00 81.69 493 ASP A C 1
ATOM 3730 O O . ASP A 1 493 ? 1.587 -8.659 -33.196 1.00 81.69 493 ASP A O 1
ATOM 3734 N N . GLY A 1 494 ? 1.436 -6.430 -33.061 1.00 84.12 494 GLY A N 1
ATOM 3735 C CA . GLY A 1 494 ? 0.045 -6.335 -33.526 1.00 84.12 494 GLY A CA 1
ATOM 3736 C C . GLY A 1 494 ? -1.027 -6.629 -32.470 1.00 84.12 494 GLY A C 1
ATOM 3737 O O . GLY A 1 494 ? -2.210 -6.599 -32.802 1.00 84.12 494 GLY A O 1
ATOM 3738 N N . THR A 1 495 ? -0.641 -6.886 -31.217 1.00 89.94 495 THR A N 1
ATOM 3739 C CA . THR A 1 495 ? -1.567 -7.122 -30.100 1.00 89.94 495 THR A CA 1
ATOM 3740 C C . THR A 1 495 ? -1.628 -5.887 -29.195 1.00 89.94 495 THR A C 1
ATOM 3742 O O . THR A 1 495 ? -0.572 -5.409 -28.775 1.00 89.94 495 THR A O 1
ATOM 3745 N N . PRO A 1 496 ? -2.820 -5.343 -28.889 1.00 93.38 496 PRO A N 1
ATOM 3746 C CA . PRO A 1 496 ? -2.953 -4.159 -28.046 1.00 93.38 496 PRO A CA 1
ATOM 3747 C C . PRO A 1 496 ? -2.539 -4.450 -26.599 1.00 93.38 496 PRO A C 1
ATOM 3749 O O . PRO A 1 496 ? -2.836 -5.516 -26.054 1.00 93.38 496 PRO A O 1
ATOM 3752 N N . VAL A 1 497 ? -1.857 -3.491 -25.973 1.00 93.94 497 VAL A N 1
ATOM 3753 C CA . VAL A 1 497 ? -1.514 -3.554 -24.549 1.00 93.94 497 VAL A CA 1
ATOM 3754 C C . VAL A 1 497 ? -2.725 -3.199 -23.691 1.00 93.94 497 VAL A C 1
ATOM 3756 O O . VAL A 1 497 ? -3.479 -2.278 -24.002 1.00 93.94 497 VAL A O 1
ATOM 3759 N N . ASP A 1 498 ? -2.889 -3.906 -22.580 1.00 92.25 498 ASP A N 1
ATOM 3760 C CA . ASP A 1 498 ? -4.021 -3.759 -21.658 1.00 92.25 498 ASP A CA 1
ATOM 3761 C C . ASP A 1 498 ? -3.584 -3.705 -20.185 1.00 92.25 498 ASP A C 1
ATOM 3763 O O . ASP A 1 498 ? -4.410 -3.550 -19.280 1.00 92.25 498 ASP A O 1
ATOM 3767 N N . ARG A 1 499 ? -2.277 -3.818 -19.928 1.00 92.19 499 ARG A N 1
ATOM 3768 C CA . ARG A 1 499 ? -1.670 -3.712 -18.603 1.00 92.19 499 ARG A CA 1
ATOM 3769 C C . ARG A 1 499 ? -0.481 -2.772 -18.607 1.00 92.19 499 ARG A C 1
ATOM 3771 O O . ARG A 1 499 ? 0.170 -2.528 -19.624 1.00 92.19 499 ARG A O 1
ATOM 3778 N N . GLN A 1 500 ? -0.189 -2.257 -17.419 1.00 92.31 500 GLN A N 1
ATOM 3779 C CA . GLN A 1 500 ? 0.976 -1.435 -17.143 1.00 92.31 500 GLN A CA 1
ATOM 3780 C C . GLN A 1 500 ? 1.499 -1.694 -15.735 1.00 92.31 500 GLN A C 1
ATOM 3782 O O . GLN A 1 500 ? 0.753 -2.050 -14.826 1.00 92.31 500 GLN A O 1
ATOM 3787 N N . GLY A 1 501 ? 2.794 -1.471 -15.544 1.00 91.19 501 GLY A N 1
ATOM 3788 C CA . GLY A 1 501 ? 3.462 -1.583 -14.257 1.00 91.19 501 GLY A CA 1
ATOM 3789 C C . GLY A 1 501 ? 4.864 -1.001 -14.300 1.00 91.19 501 GLY A C 1
ATOM 3790 O O . GLY A 1 501 ? 5.292 -0.423 -15.308 1.00 91.19 501 GLY A O 1
ATOM 3791 N N . LEU A 1 502 ? 5.563 -1.121 -13.175 1.00 90.75 502 LEU A N 1
ATOM 3792 C CA . LEU A 1 502 ? 6.938 -0.668 -13.053 1.00 90.75 502 LEU A CA 1
ATOM 3793 C C . LEU A 1 502 ? 7.901 -1.843 -13.119 1.00 90.75 502 LEU A C 1
ATOM 3795 O O . LEU A 1 502 ? 7.665 -2.909 -12.556 1.00 90.75 502 LEU A O 1
ATOM 3799 N N . TRP A 1 503 ? 9.027 -1.593 -13.768 1.00 92.00 503 TRP A N 1
ATOM 3800 C CA . TRP A 1 503 ? 10.104 -2.555 -13.917 1.00 92.00 503 TRP A CA 1
ATOM 3801 C C . TRP A 1 503 ? 11.411 -1.921 -13.473 1.00 92.00 503 TRP A C 1
ATOM 3803 O O . TRP A 1 503 ? 11.673 -0.747 -13.753 1.00 92.00 503 TRP A O 1
ATOM 3813 N N . LEU A 1 504 ? 12.230 -2.702 -12.779 1.00 90.94 504 LEU A N 1
ATOM 3814 C CA . LEU A 1 504 ? 13.605 -2.339 -12.483 1.00 90.94 504 LEU A CA 1
ATOM 3815 C C . LEU A 1 504 ? 14.520 -3.141 -13.398 1.00 90.94 504 LEU A C 1
ATOM 3817 O O . LEU A 1 504 ? 14.561 -4.366 -13.304 1.00 90.94 504 LEU A O 1
ATOM 3821 N N . PHE A 1 505 ? 15.273 -2.427 -14.226 1.00 91.19 505 PHE A N 1
ATOM 3822 C CA . PHE A 1 505 ? 16.360 -2.963 -15.029 1.00 91.19 505 PHE A CA 1
ATOM 3823 C C . PHE A 1 505 ? 17.676 -2.724 -14.302 1.00 91.19 505 PHE A C 1
ATOM 3825 O O . PHE A 1 505 ? 17.946 -1.607 -13.850 1.00 91.19 505 PHE A O 1
ATOM 3832 N N . PHE A 1 506 ? 18.491 -3.760 -14.162 1.00 88.50 506 PHE A N 1
ATOM 3833 C CA . PHE A 1 506 ? 19.760 -3.670 -13.454 1.00 88.50 506 PHE A CA 1
ATOM 3834 C C . PHE A 1 506 ? 20.811 -4.612 -14.043 1.00 88.50 506 PHE A C 1
ATOM 3836 O O . PHE A 1 506 ? 20.487 -5.594 -14.706 1.00 88.50 506 PHE A O 1
ATOM 3843 N N . GLY A 1 507 ? 22.080 -4.292 -13.811 1.00 84.31 507 GLY A N 1
ATOM 3844 C CA . GLY A 1 507 ? 23.217 -5.020 -14.364 1.00 84.31 507 GLY A CA 1
ATOM 3845 C C . GLY A 1 507 ? 24.486 -4.176 -14.340 1.00 84.31 507 GLY A C 1
ATOM 3846 O O . GLY A 1 507 ? 24.512 -3.079 -13.773 1.00 84.31 507 GLY A O 1
ATOM 3847 N N . LYS A 1 508 ? 25.540 -4.665 -14.992 1.00 80.69 508 LYS A N 1
ATOM 3848 C CA . LYS A 1 508 ? 26.804 -3.931 -15.124 1.00 80.69 508 LYS A CA 1
ATOM 3849 C C . LYS A 1 508 ? 26.777 -2.989 -16.328 1.00 80.69 508 LYS A C 1
ATOM 3851 O O . LYS A 1 508 ? 26.337 -3.363 -17.416 1.00 80.69 508 LYS A O 1
ATOM 3856 N N . ARG A 1 509 ? 27.312 -1.781 -16.151 1.00 77.75 509 ARG A N 1
ATOM 3857 C CA . ARG A 1 509 ? 27.513 -0.780 -17.207 1.00 77.75 509 ARG A CA 1
ATOM 3858 C C . ARG A 1 509 ? 28.953 -0.262 -17.192 1.00 77.75 509 ARG A C 1
ATOM 3860 O O . ARG A 1 509 ? 29.601 -0.248 -16.148 1.00 77.75 509 ARG A O 1
ATOM 3867 N N . ARG A 1 510 ? 29.454 0.168 -18.353 1.00 71.38 510 ARG A N 1
ATOM 3868 C CA . ARG A 1 510 ? 30.748 0.854 -18.530 1.00 71.38 510 ARG A CA 1
ATOM 3869 C C . ARG A 1 510 ? 30.522 2.177 -19.270 1.00 71.38 510 ARG A C 1
ATOM 3871 O O . ARG A 1 510 ? 29.651 2.231 -20.136 1.00 71.38 510 ARG A O 1
ATOM 3878 N N . PHE A 1 511 ? 31.263 3.234 -18.922 1.00 62.75 511 PHE A N 1
ATOM 3879 C CA . PHE A 1 511 ? 31.247 4.504 -19.665 1.00 62.75 511 PHE A CA 1
ATOM 3880 C C . PHE A 1 511 ? 32.395 4.596 -20.658 1.00 62.75 511 PHE A C 1
ATOM 3882 O O . PHE A 1 511 ? 33.430 3.942 -20.503 1.00 62.75 511 PHE A O 1
ATOM 3889 N N . ALA A 1 512 ? 32.233 5.508 -21.617 1.00 49.12 512 ALA A N 1
ATOM 3890 C CA . ALA A 1 512 ? 33.332 5.941 -22.449 1.00 49.12 512 ALA A CA 1
ATOM 3891 C C . ALA A 1 512 ? 34.483 6.512 -21.591 1.00 49.12 512 ALA A C 1
ATOM 3893 O O . ALA A 1 512 ? 34.280 7.425 -20.792 1.00 49.12 512 ALA A O 1
ATOM 3894 N N . GLY A 1 513 ? 35.684 5.944 -21.731 1.00 48.88 513 GLY A N 1
ATOM 3895 C CA . GLY A 1 513 ? 36.916 6.332 -21.044 1.00 48.88 513 GLY A CA 1
ATOM 3896 C C . GLY A 1 513 ? 37.223 5.580 -19.742 1.00 48.88 513 GLY A C 1
ATOM 3897 O O . GLY A 1 513 ? 38.226 5.899 -19.108 1.00 48.88 513 GLY A O 1
ATOM 3898 N N . SER A 1 514 ? 36.405 4.603 -19.322 1.00 52.91 514 SER A N 1
ATOM 3899 C CA . SER A 1 514 ? 36.632 3.832 -18.085 1.00 52.91 514 SER A CA 1
ATOM 3900 C C . SER A 1 514 ? 36.743 2.326 -18.336 1.00 52.91 514 SER A C 1
ATOM 3902 O O . SER A 1 514 ? 35.845 1.733 -18.932 1.00 52.91 514 SER A O 1
ATOM 3904 N N . GLU A 1 515 ? 37.780 1.683 -17.799 1.00 56.28 515 GLU A N 1
ATOM 3905 C CA . GLU A 1 515 ? 37.899 0.214 -17.814 1.00 56.28 515 GLU A CA 1
ATOM 3906 C C . GLU A 1 515 ? 37.006 -0.477 -16.761 1.00 56.28 515 GLU A C 1
ATOM 3908 O O . GLU A 1 515 ? 36.727 -1.671 -16.874 1.00 56.28 515 GLU A O 1
ATOM 3913 N N . GLU A 1 516 ? 36.529 0.261 -15.750 1.00 68.38 516 GLU A N 1
ATOM 3914 C CA . GLU A 1 516 ? 35.789 -0.285 -14.606 1.00 68.38 516 GLU A CA 1
ATOM 3915 C C . GLU A 1 516 ? 34.277 -0.382 -14.882 1.00 68.38 516 GLU A C 1
ATOM 3917 O O . GLU A 1 516 ? 33.608 0.610 -15.179 1.00 68.38 516 GLU A O 1
ATOM 3922 N N . ALA A 1 517 ? 33.727 -1.591 -14.750 1.00 73.38 517 ALA A N 1
ATOM 3923 C CA . ALA A 1 517 ? 32.287 -1.822 -14.751 1.00 73.38 517 ALA A CA 1
ATOM 3924 C C . ALA A 1 517 ? 31.671 -1.446 -13.398 1.00 73.38 517 ALA A C 1
ATOM 3926 O O . ALA A 1 517 ? 32.239 -1.739 -12.347 1.00 73.38 517 ALA A O 1
ATOM 3927 N N . PHE A 1 518 ? 30.482 -0.852 -13.406 1.00 77.38 518 PHE A N 1
ATOM 3928 C CA . PHE A 1 518 ? 29.736 -0.519 -12.191 1.00 77.38 518 PHE A CA 1
ATOM 3929 C C . PHE A 1 518 ? 28.282 -0.988 -12.286 1.00 77.38 518 PHE A C 1
ATOM 3931 O O . PHE A 1 518 ? 27.754 -1.174 -13.381 1.00 77.38 518 PHE A O 1
ATOM 3938 N N . ASP A 1 519 ? 27.637 -1.168 -11.131 1.00 80.56 519 ASP A N 1
ATOM 3939 C CA . ASP A 1 519 ? 26.213 -1.507 -11.060 1.00 80.56 519 ASP A CA 1
ATOM 3940 C C . ASP A 1 519 ? 25.356 -0.301 -11.451 1.00 80.56 519 ASP A C 1
ATOM 3942 O O . ASP A 1 519 ? 25.492 0.781 -10.870 1.00 80.56 519 ASP A O 1
ATOM 3946 N N . GLU A 1 520 ? 24.456 -0.501 -12.406 1.00 84.62 520 GLU A N 1
ATOM 3947 C CA . GLU A 1 520 ? 23.510 0.502 -12.882 1.00 84.62 520 GLU A CA 1
ATOM 3948 C C . GLU A 1 520 ? 22.067 0.015 -12.667 1.00 84.62 520 GLU A C 1
ATOM 3950 O O . GLU A 1 520 ? 21.785 -1.183 -12.705 1.00 84.62 520 GLU A O 1
ATOM 3955 N N . TYR A 1 521 ? 21.156 0.964 -12.418 1.00 86.62 521 TYR A N 1
ATOM 3956 C CA . TYR A 1 521 ? 19.745 0.716 -12.106 1.00 86.62 521 TYR A CA 1
ATOM 3957 C C . TYR A 1 521 ? 18.853 1.708 -12.853 1.00 86.62 521 TYR A C 1
ATOM 3959 O O . TYR A 1 521 ? 18.912 2.918 -12.591 1.00 86.62 521 TYR A O 1
ATOM 3967 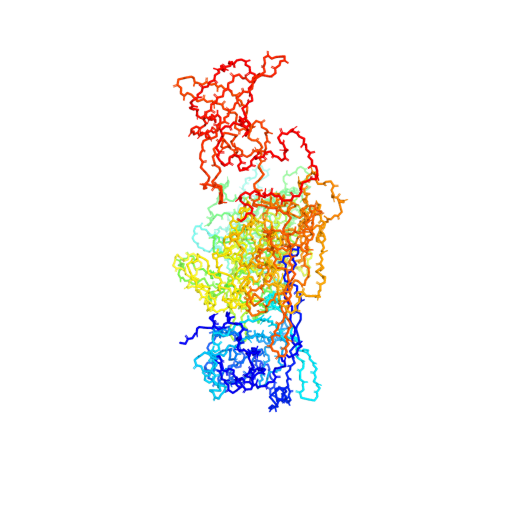N N . TRP A 1 522 ? 18.026 1.212 -13.770 1.00 89.38 522 TRP A N 1
ATOM 3968 C CA . TRP A 1 522 ? 17.074 2.002 -14.548 1.00 89.38 522 TRP A CA 1
ATOM 3969 C C . TRP A 1 522 ? 15.646 1.587 -14.199 1.00 89.38 522 TRP A C 1
ATOM 3971 O O . TRP A 1 522 ? 15.286 0.413 -14.261 1.00 89.38 522 TRP A O 1
ATOM 3981 N N . TRP A 1 523 ? 14.826 2.564 -13.824 1.00 89.56 523 TRP A N 1
ATOM 3982 C CA . TRP A 1 523 ? 13.412 2.353 -13.534 1.00 89.56 523 TRP A CA 1
ATOM 3983 C C . TRP A 1 523 ? 12.595 2.654 -14.774 1.00 89.56 523 TRP A C 1
ATOM 3985 O O . TRP A 1 523 ? 12.767 3.704 -15.384 1.00 89.56 523 TRP A O 1
ATOM 3995 N N . ALA A 1 524 ? 11.690 1.757 -15.128 1.00 91.69 524 ALA A N 1
ATOM 3996 C CA . ALA A 1 524 ? 10.864 1.890 -16.312 1.00 91.69 524 ALA A CA 1
ATOM 3997 C C . ALA A 1 524 ? 9.387 1.832 -15.966 1.00 91.69 524 ALA A C 1
ATOM 3999 O O . ALA A 1 524 ? 8.956 1.035 -15.129 1.00 91.69 524 ALA A O 1
ATOM 4000 N N . ARG A 1 525 ? 8.604 2.614 -16.702 1.00 92.06 525 ARG A N 1
ATOM 4001 C CA . ARG A 1 525 ? 7.188 2.335 -16.910 1.00 92.06 525 ARG A CA 1
ATOM 4002 C C . ARG A 1 525 ? 7.053 1.498 -18.173 1.00 92.06 525 ARG A C 1
ATOM 4004 O O . ARG A 1 525 ? 7.478 1.934 -19.246 1.00 92.06 525 ARG A O 1
ATOM 4011 N N . ALA A 1 526 ? 6.453 0.321 -18.043 1.00 94.44 526 ALA A N 1
ATOM 4012 C CA . ALA A 1 526 ? 6.235 -0.566 -19.174 1.00 94.44 526 ALA A CA 1
ATOM 4013 C C . ALA A 1 526 ? 4.780 -1.010 -19.271 1.00 94.44 526 ALA A C 1
ATOM 4015 O O . ALA A 1 526 ? 4.108 -1.166 -18.250 1.00 94.44 526 ALA A O 1
ATOM 4016 N N . SER A 1 527 ? 4.323 -1.227 -20.499 1.00 95.19 527 SER A N 1
ATOM 4017 C CA . SER A 1 527 ? 3.014 -1.800 -20.804 1.00 95.19 527 SER A CA 1
ATOM 4018 C C . SER A 1 527 ? 3.174 -3.133 -21.518 1.00 95.19 527 SER A C 1
ATOM 4020 O O . SER A 1 527 ? 4.190 -3.372 -22.168 1.00 95.19 527 SER A O 1
ATOM 4022 N N . TRP A 1 528 ? 2.185 -4.004 -21.387 1.00 94.94 528 TRP A N 1
ATOM 4023 C CA . TRP A 1 528 ? 2.157 -5.304 -22.050 1.00 94.94 528 TRP A CA 1
ATOM 4024 C C . TRP A 1 528 ? 0.722 -5.770 -22.237 1.00 94.94 528 TRP A C 1
ATOM 4026 O O . TRP A 1 528 ? -0.215 -5.170 -21.705 1.00 94.94 528 TRP A O 1
ATOM 4036 N N . THR A 1 529 ? 0.573 -6.836 -23.010 1.00 94.31 529 THR A N 1
ATOM 4037 C CA . THR A 1 529 ? -0.673 -7.586 -23.094 1.00 94.31 529 THR A CA 1
ATOM 4038 C C . THR A 1 529 ? -0.659 -8.657 -22.010 1.00 94.31 529 THR A C 1
ATOM 4040 O O . THR A 1 529 ? 0.300 -9.422 -21.906 1.00 94.31 529 THR A O 1
ATOM 4043 N N . ASN A 1 530 ? -1.695 -8.713 -21.185 1.00 90.81 530 ASN A N 1
ATOM 4044 C CA . ASN A 1 530 ? -1.904 -9.777 -20.215 1.00 90.81 530 ASN A CA 1
ATOM 4045 C C . ASN A 1 530 ? -2.136 -11.114 -20.929 1.00 90.81 530 ASN A C 1
ATOM 4047 O O . ASN A 1 530 ? -2.906 -11.190 -21.889 1.00 90.81 530 ASN A O 1
ATOM 4051 N N . ALA A 1 531 ? -1.495 -12.182 -20.465 1.00 87.81 531 ALA A N 1
ATOM 4052 C CA . ALA A 1 531 ? -1.804 -13.511 -20.969 1.00 87.81 531 ALA A CA 1
ATOM 4053 C C . ALA A 1 531 ? -3.232 -13.904 -20.546 1.00 87.81 531 ALA A C 1
ATOM 4055 O O . ALA A 1 531 ? -3.685 -13.578 -19.456 1.00 87.81 531 ALA A O 1
ATOM 4056 N N . GLY A 1 532 ? -3.981 -14.558 -21.433 1.00 83.88 532 GLY A N 1
ATOM 4057 C CA . GLY A 1 532 ? -5.348 -14.995 -21.143 1.00 83.88 532 GLY A CA 1
ATOM 4058 C C . GLY A 1 532 ? -5.400 -16.407 -20.560 1.00 83.88 532 GLY A C 1
ATOM 4059 O O . GLY A 1 532 ? -4.436 -17.171 -20.621 1.00 83.88 532 GLY A O 1
ATOM 4060 N N . GLY A 1 533 ? -6.569 -16.813 -20.068 1.00 82.31 533 GLY A N 1
ATOM 4061 C CA . GLY A 1 533 ? -6.785 -18.202 -19.665 1.00 82.31 533 GLY A CA 1
ATOM 4062 C C . GLY A 1 533 ? -6.127 -18.545 -18.324 1.00 82.31 533 GLY A C 1
ATOM 4063 O O . GLY A 1 533 ? -6.239 -17.798 -17.356 1.00 82.31 533 GLY A O 1
ATOM 4064 N N . GLN A 1 534 ? -5.420 -19.678 -18.280 1.00 76.12 534 GLN A N 1
ATOM 4065 C CA . GLN A 1 534 ? -4.688 -20.134 -17.088 1.00 76.12 534 GLN A CA 1
ATOM 4066 C C . GLN A 1 534 ? -3.499 -19.242 -16.725 1.00 76.12 534 GLN A C 1
ATOM 4068 O O . GLN A 1 534 ? -3.018 -19.305 -15.599 1.00 76.12 534 GLN A O 1
ATOM 4073 N N . GLN A 1 535 ? -3.025 -18.438 -17.676 1.00 80.56 535 GLN A N 1
ATOM 4074 C CA . GLN A 1 535 ? -1.856 -17.576 -17.529 1.00 80.56 535 GLN A CA 1
ATOM 4075 C C . GLN A 1 535 ? -2.238 -16.134 -17.182 1.00 80.56 535 GLN A C 1
ATOM 4077 O O . GLN A 1 535 ? -1.386 -15.253 -17.233 1.00 80.56 535 GLN A O 1
ATOM 4082 N N . ASP A 1 536 ? -3.501 -15.884 -16.831 1.00 85.19 536 ASP A N 1
ATOM 4083 C CA . ASP A 1 536 ? -3.955 -14.571 -16.385 1.00 85.19 536 ASP A CA 1
ATOM 4084 C C . ASP A 1 536 ? -3.072 -14.027 -15.254 1.00 85.19 536 ASP A C 1
ATOM 4086 O O . ASP A 1 536 ? -2.805 -14.704 -14.260 1.00 85.19 536 ASP A O 1
ATOM 4090 N N . GLY A 1 537 ? -2.560 -12.815 -15.453 1.00 85.44 537 GLY A N 1
ATOM 4091 C CA . GLY A 1 537 ? -1.553 -12.197 -14.604 1.00 85.44 537 GLY A CA 1
ATOM 4092 C C . GLY A 1 537 ? -0.111 -12.343 -15.108 1.00 85.44 537 GLY A C 1
ATOM 4093 O O . GLY A 1 537 ? 0.797 -11.757 -14.514 1.00 85.44 537 GLY A O 1
ATOM 4094 N N . CYS A 1 538 ? 0.130 -13.084 -16.193 1.00 89.88 538 CYS A N 1
ATOM 4095 C CA . CYS A 1 538 ? 1.441 -13.203 -16.833 1.00 89.88 538 CYS A CA 1
ATOM 4096 C C . CYS A 1 538 ? 1.606 -12.217 -17.996 1.00 89.88 538 CYS A C 1
ATOM 4098 O O . CYS A 1 538 ? 0.644 -11.770 -18.621 1.00 89.88 538 CYS A O 1
ATOM 4100 N N . VAL A 1 539 ? 2.854 -11.891 -18.317 1.00 92.50 539 VAL A N 1
ATOM 4101 C CA . VAL A 1 539 ? 3.209 -11.084 -19.485 1.00 92.50 539 VAL A CA 1
ATOM 4102 C C . VAL A 1 539 ? 3.087 -11.954 -20.738 1.00 92.50 539 VAL A C 1
ATOM 4104 O O . VAL A 1 539 ? 3.807 -12.944 -20.888 1.00 92.50 539 VAL A O 1
ATOM 4107 N N . PHE A 1 540 ? 2.180 -11.609 -21.656 1.00 91.19 540 PHE A N 1
ATOM 4108 C CA . PHE A 1 540 ? 1.979 -12.376 -22.885 1.00 91.19 540 PHE A CA 1
ATOM 4109 C C . PHE A 1 540 ? 3.259 -12.417 -23.731 1.00 91.19 540 PHE A C 1
ATOM 4111 O O . PHE A 1 540 ? 3.837 -11.377 -24.061 1.00 91.19 540 PHE A O 1
ATOM 4118 N N . GLY A 1 541 ? 3.718 -13.631 -24.051 1.00 89.31 541 GLY A N 1
ATOM 4119 C CA . GLY A 1 541 ? 4.942 -13.864 -24.823 1.00 89.31 541 GLY A CA 1
ATOM 4120 C C . GLY A 1 541 ? 6.209 -13.283 -24.187 1.00 89.31 541 GLY A C 1
ATOM 4121 O O . GLY A 1 541 ? 7.153 -12.976 -24.914 1.00 89.31 541 GLY A O 1
ATOM 4122 N N . ASP A 1 542 ? 6.206 -13.045 -22.869 1.00 91.75 542 ASP A N 1
ATOM 4123 C CA . ASP A 1 542 ? 7.297 -12.418 -22.112 1.00 91.75 542 ASP A CA 1
ATOM 4124 C C . ASP A 1 542 ? 7.814 -11.126 -22.756 1.00 91.75 542 ASP A C 1
ATOM 4126 O O . ASP A 1 542 ? 9.013 -10.846 -22.778 1.00 91.75 542 ASP A O 1
ATOM 4130 N N . THR A 1 543 ? 6.904 -10.338 -23.329 1.00 92.69 543 THR A N 1
ATOM 4131 C CA . THR A 1 543 ? 7.248 -9.122 -24.062 1.00 92.69 543 THR A CA 1
ATOM 4132 C C . THR A 1 543 ? 6.569 -7.907 -23.454 1.00 92.69 543 THR A C 1
ATOM 4134 O O . THR A 1 543 ? 5.355 -7.873 -23.265 1.00 92.69 543 THR A O 1
ATOM 4137 N N . ILE A 1 544 ? 7.363 -6.876 -23.180 1.00 95.12 544 ILE A N 1
ATOM 4138 C CA . ILE A 1 544 ? 6.889 -5.593 -22.660 1.00 95.12 544 ILE A CA 1
ATOM 4139 C C . ILE A 1 544 ? 7.345 -4.460 -23.574 1.00 95.12 544 ILE A C 1
ATOM 4141 O O . ILE A 1 544 ? 8.328 -4.585 -24.301 1.00 95.12 544 ILE A O 1
ATOM 4145 N N . VAL A 1 545 ? 6.679 -3.313 -23.502 1.00 94.19 545 VAL A N 1
ATOM 4146 C CA . VAL A 1 545 ? 7.160 -2.073 -24.109 1.00 94.19 545 VAL A CA 1
ATOM 4147 C C . VAL A 1 545 ? 7.421 -1.025 -23.042 1.00 94.19 545 VAL A C 1
ATOM 4149 O O . VAL A 1 545 ? 6.511 -0.593 -22.337 1.00 94.19 545 VAL A O 1
ATOM 4152 N N . VAL A 1 546 ? 8.678 -0.606 -22.920 1.00 94.31 546 VAL A N 1
ATOM 4153 C CA . VAL A 1 546 ? 9.087 0.492 -22.044 1.00 94.31 546 VAL A CA 1
ATOM 4154 C C . VAL A 1 546 ? 8.768 1.805 -22.743 1.00 94.31 546 VAL A C 1
ATOM 4156 O O . VAL A 1 546 ? 9.277 2.084 -23.828 1.00 94.31 546 VAL A O 1
ATOM 4159 N N . THR A 1 547 ? 7.913 2.613 -22.123 1.00 90.31 547 THR A N 1
ATOM 4160 C CA . THR A 1 547 ? 7.467 3.901 -22.679 1.00 90.31 547 THR A CA 1
ATOM 4161 C C . THR A 1 547 ? 8.132 5.097 -22.024 1.00 90.31 547 THR A C 1
ATOM 4163 O O . THR A 1 547 ? 8.169 6.172 -22.616 1.00 90.31 547 THR A O 1
ATOM 4166 N N . GLU A 1 548 ? 8.674 4.924 -20.821 1.00 89.56 548 GLU A N 1
ATOM 4167 C CA . GLU A 1 548 ? 9.348 5.990 -20.092 1.00 89.56 548 GLU A CA 1
ATOM 4168 C C . GLU A 1 548 ? 10.392 5.413 -19.135 1.00 89.56 548 GLU A C 1
ATOM 4170 O O . GLU A 1 548 ? 10.094 4.492 -18.367 1.00 89.56 548 GLU A O 1
ATOM 4175 N N . TRP A 1 549 ? 11.594 5.994 -19.150 1.00 90.56 549 TRP A N 1
ATOM 4176 C CA . TRP A 1 549 ? 12.574 5.828 -18.082 1.00 90.56 549 TRP A CA 1
ATOM 4177 C C . TRP A 1 549 ? 12.299 6.853 -16.987 1.00 90.56 549 TRP A C 1
ATOM 4179 O O . TRP A 1 549 ? 12.277 8.057 -17.235 1.00 90.56 549 TRP A O 1
ATOM 4189 N N . LEU A 1 550 ? 12.080 6.368 -15.773 1.00 88.75 550 LEU A N 1
ATOM 4190 C CA . LEU A 1 550 ? 11.749 7.182 -14.615 1.00 88.75 550 LEU A CA 1
ATOM 4191 C C . LEU A 1 550 ? 13.018 7.617 -13.879 1.00 88.75 550 LEU A C 1
ATOM 4193 O O . LEU A 1 550 ? 14.044 6.936 -13.905 1.00 88.75 550 LEU A O 1
ATOM 4197 N N . ASP A 1 551 ? 12.932 8.739 -13.166 1.00 85.50 551 ASP A N 1
ATOM 4198 C CA . ASP A 1 551 ? 14.032 9.219 -12.332 1.00 85.50 551 ASP A CA 1
ATOM 4199 C C . ASP A 1 551 ? 14.316 8.233 -11.190 1.00 85.50 551 ASP A C 1
ATOM 4201 O O . ASP A 1 551 ? 13.568 8.154 -10.211 1.00 85.50 551 ASP A O 1
ATOM 4205 N N . SER A 1 552 ? 15.438 7.515 -11.289 1.00 81.81 552 SER A N 1
ATOM 4206 C CA . SER A 1 552 ? 15.913 6.570 -10.275 1.00 81.81 552 SER A CA 1
ATOM 4207 C C . SER A 1 552 ? 16.002 7.196 -8.873 1.00 81.81 552 SER A C 1
ATOM 4209 O O . SER A 1 552 ? 15.789 6.497 -7.873 1.00 81.81 552 SER A O 1
ATOM 4211 N N . GLY A 1 553 ? 16.243 8.511 -8.776 1.00 79.00 553 GLY A N 1
ATOM 4212 C CA . GLY A 1 553 ? 16.275 9.253 -7.516 1.00 79.00 553 GLY A CA 1
ATOM 4213 C C . GLY A 1 553 ? 14.944 9.216 -6.756 1.00 79.00 553 GLY A C 1
ATOM 4214 O O . GLY A 1 553 ? 14.942 9.084 -5.528 1.00 79.00 553 GLY A O 1
ATOM 4215 N N . LEU A 1 554 ? 13.807 9.213 -7.464 1.00 81.81 554 LEU A N 1
ATOM 4216 C CA . LEU A 1 554 ? 12.472 9.049 -6.867 1.00 81.81 554 LEU A CA 1
ATOM 4217 C C . LEU A 1 554 ? 12.284 7.671 -6.223 1.00 81.81 554 LEU A C 1
ATOM 4219 O O . LEU A 1 554 ? 11.433 7.504 -5.350 1.00 81.81 554 LEU A O 1
ATOM 4223 N N . PHE A 1 555 ? 13.090 6.684 -6.607 1.00 81.62 555 PHE A N 1
ATOM 4224 C CA . PHE A 1 555 ? 12.992 5.307 -6.132 1.00 81.62 555 PHE A CA 1
ATOM 4225 C C . PHE A 1 555 ? 14.075 4.934 -5.118 1.00 81.62 555 PHE A C 1
ATOM 4227 O O . PHE A 1 555 ? 14.031 3.835 -4.574 1.00 81.62 555 PHE A O 1
ATOM 4234 N N . GLY A 1 556 ? 14.967 5.868 -4.765 1.00 75.31 556 GLY A N 1
ATOM 4235 C CA . GLY A 1 556 ? 16.007 5.656 -3.754 1.00 75.31 556 GLY A CA 1
ATOM 4236 C C . GLY A 1 556 ? 17.290 5.025 -4.297 1.00 75.31 556 GLY A C 1
ATOM 4237 O O . GLY A 1 556 ? 18.151 4.641 -3.511 1.00 75.31 556 GLY A O 1
ATOM 4238 N N . THR A 1 557 ? 17.435 4.946 -5.620 1.00 76.56 557 THR A N 1
ATOM 4239 C CA . THR A 1 557 ? 18.634 4.447 -6.306 1.00 76.56 557 THR A CA 1
ATOM 4240 C C . THR A 1 557 ? 19.283 5.570 -7.105 1.00 76.56 557 THR A C 1
ATOM 4242 O O . THR A 1 557 ? 18.599 6.305 -7.806 1.00 76.56 557 THR A O 1
ATOM 4245 N N . THR A 1 558 ? 20.602 5.713 -7.052 1.00 67.81 558 THR A N 1
ATOM 4246 C CA . THR A 1 558 ? 21.330 6.670 -7.897 1.00 67.81 558 THR A CA 1
ATOM 4247 C C . THR A 1 558 ? 21.909 5.956 -9.114 1.00 67.81 558 THR A C 1
ATOM 4249 O O . THR A 1 558 ? 22.811 5.136 -8.970 1.00 67.81 558 THR A O 1
ATOM 4252 N N . SER A 1 559 ? 21.423 6.289 -10.314 1.00 69.12 559 SER A N 1
ATOM 4253 C CA . SER A 1 559 ? 22.098 5.918 -11.566 1.00 69.12 559 SER A CA 1
ATOM 4254 C C . SER A 1 559 ? 23.403 6.704 -11.671 1.00 69.12 559 SER A C 1
ATOM 4256 O O . SER A 1 559 ? 23.372 7.935 -11.544 1.00 69.12 559 SER A O 1
ATOM 4258 N N . ARG A 1 560 ? 24.540 6.047 -11.916 1.00 63.78 560 ARG A N 1
ATOM 4259 C CA . ARG A 1 560 ? 25.828 6.755 -12.020 1.00 63.78 560 ARG A CA 1
ATOM 4260 C C . ARG A 1 560 ? 25.957 7.533 -13.333 1.00 63.78 560 ARG A C 1
ATOM 4262 O O . ARG A 1 560 ? 26.704 8.505 -13.366 1.00 63.78 560 ARG A O 1
ATOM 4269 N N . GLY A 1 561 ? 25.212 7.158 -14.377 1.00 57.38 561 GLY A N 1
ATOM 4270 C CA . GLY A 1 561 ? 25.291 7.801 -15.698 1.00 57.38 561 GLY A CA 1
ATOM 4271 C C . GLY A 1 561 ? 24.287 8.881 -16.021 1.00 57.38 561 GLY A C 1
ATOM 4272 O O . GLY A 1 561 ? 24.463 9.579 -17.017 1.00 57.38 561 GLY A O 1
ATOM 4273 N N . ALA A 1 562 ? 23.212 8.975 -15.235 1.00 58.66 562 ALA A N 1
ATOM 4274 C CA . ALA A 1 562 ? 21.918 9.435 -15.734 1.00 58.66 562 ALA A CA 1
ATOM 4275 C C . ALA A 1 562 ? 21.461 8.646 -16.990 1.00 58.66 562 ALA A C 1
ATOM 4277 O O . ALA A 1 562 ? 22.254 8.073 -17.743 1.00 58.66 562 ALA A O 1
ATOM 4278 N N . VAL A 1 563 ? 20.156 8.622 -17.258 1.00 67.00 563 VAL A N 1
ATOM 4279 C CA . VAL A 1 563 ? 19.595 8.016 -18.483 1.00 67.00 563 VAL A CA 1
ATOM 4280 C C . VAL A 1 563 ? 19.790 8.976 -19.668 1.00 67.00 563 VAL A C 1
ATOM 4282 O O . VAL A 1 563 ? 18.845 9.445 -20.287 1.00 67.00 563 VAL A O 1
ATOM 4285 N N . ARG A 1 564 ? 21.037 9.400 -19.903 1.00 69.25 564 ARG A N 1
ATOM 4286 C CA . ARG A 1 564 ? 21.419 10.378 -20.940 1.00 69.25 564 ARG A CA 1
ATOM 4287 C C . ARG A 1 564 ? 22.184 9.754 -22.098 1.00 69.25 564 ARG A C 1
ATOM 4289 O O . ARG A 1 564 ? 22.278 10.363 -23.154 1.00 69.25 564 ARG A O 1
ATOM 4296 N N . SER A 1 565 ? 22.738 8.572 -21.881 1.00 73.38 565 SER A N 1
ATOM 4297 C CA . SER A 1 565 ? 23.434 7.782 -22.887 1.00 73.38 565 SER A CA 1
ATOM 4298 C C . SER A 1 565 ? 22.949 6.348 -22.810 1.00 73.38 565 SER A C 1
ATOM 4300 O O . SER A 1 565 ? 22.547 5.890 -21.735 1.00 73.38 565 SER A O 1
ATOM 4302 N N . ASP A 1 566 ? 23.000 5.659 -23.941 1.00 79.50 566 ASP A N 1
ATOM 4303 C CA . ASP A 1 566 ? 22.533 4.286 -24.058 1.00 79.50 566 ASP A CA 1
ATOM 4304 C C . ASP A 1 566 ? 23.320 3.346 -23.137 1.00 79.50 566 ASP A C 1
ATOM 4306 O O . ASP A 1 566 ? 24.494 3.571 -22.805 1.00 79.50 566 ASP A O 1
ATOM 4310 N N . TRP A 1 567 ? 22.654 2.292 -22.681 1.00 81.88 567 TRP A N 1
ATOM 4311 C CA . TRP A 1 567 ? 23.281 1.235 -21.907 1.00 81.88 567 TRP A CA 1
ATOM 4312 C C . TRP A 1 567 ? 23.503 0.021 -22.800 1.00 81.88 567 TRP A C 1
ATOM 4314 O O . TRP A 1 567 ? 22.581 -0.703 -23.163 1.00 81.88 567 TRP A O 1
ATOM 4324 N N . VAL A 1 568 ? 24.772 -0.166 -23.147 1.00 77.25 568 VAL A N 1
ATOM 4325 C CA . VAL A 1 568 ? 25.266 -1.258 -23.979 1.00 77.25 568 VAL A CA 1
ATOM 4326 C C . VAL A 1 568 ? 25.669 -2.444 -23.096 1.00 77.25 568 VAL A C 1
ATOM 4328 O O . VAL A 1 568 ? 26.423 -2.279 -22.134 1.00 77.25 568 VAL A O 1
ATOM 4331 N N . ALA A 1 569 ? 25.156 -3.626 -23.427 1.00 73.44 569 ALA A N 1
ATOM 4332 C CA . ALA A 1 569 ? 25.304 -4.889 -22.707 1.00 73.44 569 ALA A CA 1
ATOM 4333 C C . ALA A 1 569 ? 25.793 -6.006 -23.652 1.00 73.44 569 ALA A C 1
ATOM 4335 O O . ALA A 1 569 ? 25.513 -5.976 -24.852 1.00 73.44 569 ALA A O 1
ATOM 4336 N N . ARG A 1 570 ? 26.542 -6.991 -23.136 1.00 67.69 570 ARG A N 1
ATOM 4337 C CA . ARG A 1 570 ? 27.171 -8.050 -23.956 1.00 67.69 570 ARG A CA 1
ATOM 4338 C C . ARG A 1 570 ? 26.194 -9.174 -24.309 1.00 67.69 570 ARG A C 1
ATOM 4340 O O . ARG A 1 570 ? 25.372 -9.567 -23.485 1.00 67.69 570 ARG A O 1
ATOM 4347 N N . THR A 1 571 ? 26.341 -9.724 -25.514 1.00 57.66 571 THR A N 1
ATOM 4348 C CA . THR A 1 571 ? 25.488 -10.809 -26.038 1.00 57.66 571 THR A CA 1
ATOM 4349 C C . THR A 1 571 ? 26.011 -12.209 -25.672 1.00 57.66 571 THR A C 1
ATOM 4351 O O . THR A 1 571 ? 25.214 -13.129 -25.486 1.00 57.66 571 THR A O 1
ATOM 4354 N N . GLU A 1 572 ? 27.335 -12.378 -25.528 1.00 49.97 572 GLU A N 1
ATOM 4355 C CA . GLU A 1 572 ? 27.999 -13.697 -25.563 1.00 49.97 572 GLU A CA 1
ATOM 4356 C C . GLU A 1 572 ? 28.276 -14.383 -24.209 1.00 49.97 572 GLU A C 1
ATOM 4358 O O . GLU A 1 572 ? 28.532 -15.587 -24.185 1.00 49.97 572 GLU A O 1
ATOM 4363 N N . THR A 1 573 ? 28.212 -13.685 -23.072 1.00 48.56 573 THR A N 1
ATOM 4364 C CA . THR A 1 573 ? 28.554 -14.273 -21.762 1.00 48.56 573 THR A CA 1
ATOM 4365 C C . THR A 1 573 ? 27.324 -14.474 -20.872 1.00 48.56 573 THR A C 1
ATOM 4367 O O . THR A 1 573 ? 26.620 -13.526 -20.524 1.00 48.56 573 THR A O 1
ATOM 4370 N N . ILE A 1 574 ? 27.084 -15.726 -20.453 1.00 50.72 574 ILE A N 1
ATOM 4371 C CA . ILE A 1 574 ? 26.229 -16.096 -19.304 1.00 50.72 574 ILE A CA 1
ATOM 4372 C C . ILE A 1 574 ? 27.037 -15.900 -18.014 1.00 50.72 574 ILE A C 1
ATOM 4374 O O . ILE A 1 574 ? 27.215 -16.823 -17.226 1.00 50.72 574 ILE A O 1
ATOM 4378 N N . ASP A 1 575 ? 27.627 -14.719 -17.861 1.00 52.78 575 ASP A N 1
ATOM 4379 C CA . ASP A 1 575 ? 28.357 -14.335 -16.659 1.00 52.78 575 ASP A CA 1
ATOM 4380 C C . ASP A 1 575 ? 27.653 -13.117 -16.052 1.00 52.78 575 ASP A C 1
ATOM 4382 O O . ASP A 1 575 ? 27.492 -12.083 -16.710 1.00 52.78 575 ASP A O 1
ATOM 4386 N N . GLU A 1 576 ? 27.182 -13.268 -14.813 1.00 50.62 576 GLU A N 1
ATOM 4387 C CA . GLU A 1 576 ? 26.469 -12.230 -14.058 1.00 50.62 576 GLU A CA 1
ATOM 4388 C C . GLU A 1 576 ? 27.355 -10.992 -13.816 1.00 50.62 576 GLU A C 1
ATOM 4390 O O . GLU A 1 576 ? 26.839 -9.878 -13.695 1.00 50.62 576 GLU A O 1
ATOM 4395 N N . ASP A 1 577 ? 28.684 -11.155 -13.824 1.00 47.22 577 ASP A N 1
ATOM 4396 C CA . ASP A 1 577 ? 29.646 -10.075 -13.589 1.00 47.22 577 ASP A CA 1
ATOM 4397 C C . ASP A 1 577 ? 30.035 -9.294 -14.862 1.00 47.22 577 ASP A C 1
ATOM 4399 O O . ASP A 1 577 ? 30.694 -8.253 -14.765 1.00 47.22 577 ASP A O 1
ATOM 4403 N N . ASP A 1 578 ? 29.601 -9.735 -16.051 1.00 52.41 578 ASP A N 1
ATOM 4404 C CA . ASP A 1 578 ? 30.215 -9.323 -17.324 1.00 52.41 578 ASP A CA 1
ATOM 4405 C C . ASP A 1 578 ? 29.270 -8.612 -18.320 1.00 52.41 578 ASP A C 1
ATOM 4407 O O . ASP A 1 578 ? 29.666 -8.306 -19.448 1.00 52.41 578 ASP A O 1
ATOM 4411 N N . GLY A 1 579 ? 28.056 -8.237 -17.886 1.00 61.12 579 GLY A N 1
ATOM 4412 C CA . GLY A 1 579 ? 27.227 -7.240 -18.589 1.00 61.12 579 GLY A CA 1
ATOM 4413 C C . GLY A 1 579 ? 25.847 -7.685 -19.070 1.00 61.12 579 GLY A C 1
ATOM 4414 O O . GLY A 1 579 ? 25.384 -7.144 -20.070 1.00 61.12 579 GLY A O 1
ATOM 4415 N N . GLN A 1 580 ? 25.181 -8.626 -18.394 1.00 75.38 580 GLN A N 1
ATOM 4416 C CA . GLN A 1 580 ? 23.765 -8.913 -18.653 1.00 75.38 580 GLN A CA 1
ATOM 4417 C C . GLN A 1 580 ? 22.844 -7.872 -18.009 1.00 75.38 580 GLN A C 1
ATOM 4419 O O . GLN A 1 580 ? 23.119 -7.370 -16.916 1.00 75.38 580 GLN A O 1
ATOM 4424 N N . VAL A 1 581 ? 21.731 -7.578 -18.685 1.00 84.81 581 VAL A N 1
ATOM 4425 C CA . VAL A 1 581 ? 20.643 -6.775 -18.124 1.00 84.81 581 VAL A CA 1
ATOM 4426 C C . VAL A 1 581 ? 19.563 -7.714 -17.615 1.00 84.81 581 VAL A C 1
ATOM 4428 O O . VAL A 1 581 ? 19.002 -8.519 -18.361 1.00 84.81 581 VAL A O 1
ATOM 4431 N N . MET A 1 582 ? 19.269 -7.582 -16.331 1.00 88.44 582 MET A N 1
ATOM 4432 C CA . MET A 1 582 ? 18.185 -8.273 -15.658 1.00 88.44 582 MET A CA 1
ATOM 4433 C C . MET A 1 582 ? 17.023 -7.309 -15.461 1.00 88.44 582 MET A C 1
ATOM 4435 O O . MET A 1 582 ? 17.226 -6.118 -15.227 1.00 88.44 582 MET A O 1
ATOM 4439 N N . ALA A 1 583 ? 15.806 -7.831 -15.524 1.00 91.12 583 ALA A N 1
ATOM 4440 C CA . ALA A 1 583 ? 14.590 -7.116 -15.192 1.00 91.12 583 ALA A CA 1
ATOM 4441 C C . ALA A 1 583 ? 13.832 -7.858 -14.093 1.00 91.12 583 ALA A C 1
ATOM 4443 O O . ALA A 1 583 ? 13.774 -9.087 -14.067 1.00 91.12 583 ALA A O 1
ATOM 4444 N N . VAL A 1 584 ? 13.232 -7.106 -13.180 1.00 89.69 584 VAL A N 1
ATOM 4445 C CA . VAL A 1 584 ? 12.328 -7.640 -12.157 1.00 89.69 584 VAL A CA 1
ATOM 4446 C C . VAL A 1 584 ? 11.109 -6.724 -12.068 1.00 89.69 584 VAL A C 1
ATOM 4448 O O . VAL A 1 584 ? 11.279 -5.495 -12.116 1.00 89.69 584 VAL A O 1
ATOM 4451 N N . PRO A 1 585 ? 9.882 -7.270 -11.978 1.00 89.19 585 PRO A N 1
ATOM 4452 C CA . PRO A 1 585 ? 8.716 -6.440 -11.742 1.00 89.19 585 PRO A CA 1
ATOM 4453 C C . PRO A 1 585 ? 8.827 -5.798 -10.362 1.00 89.19 585 PRO A C 1
ATOM 4455 O O . PRO A 1 585 ? 9.297 -6.407 -9.396 1.00 89.19 585 PRO A O 1
ATOM 4458 N N . VAL A 1 586 ? 8.393 -4.548 -10.251 1.00 86.69 586 VAL A N 1
ATOM 4459 C CA . VAL A 1 586 ? 8.398 -3.846 -8.973 1.00 86.69 586 VAL A CA 1
ATOM 4460 C C . VAL A 1 586 ? 7.074 -3.154 -8.760 1.00 86.69 586 VAL A C 1
ATOM 4462 O O . VAL A 1 586 ? 6.463 -2.602 -9.670 1.00 86.69 586 VAL A O 1
ATOM 4465 N N . LEU A 1 587 ? 6.639 -3.156 -7.512 1.00 84.38 587 LEU A N 1
ATOM 4466 C CA . LEU A 1 587 ? 5.346 -2.628 -7.146 1.00 84.38 587 LEU A CA 1
ATOM 4467 C C . LEU A 1 587 ? 5.505 -1.248 -6.553 1.00 84.38 587 LEU A C 1
ATOM 4469 O O . LEU A 1 587 ? 6.329 -1.043 -5.663 1.00 84.38 587 LEU A O 1
ATOM 4473 N N . CYS A 1 588 ? 4.683 -0.316 -7.014 1.00 87.25 588 CYS A N 1
ATOM 4474 C CA . CYS A 1 588 ? 4.619 1.020 -6.454 1.00 87.25 588 CYS A CA 1
ATOM 4475 C C . CYS A 1 588 ? 3.209 1.302 -5.970 1.00 87.25 588 CYS A C 1
ATOM 4477 O O . CYS A 1 588 ? 2.324 1.562 -6.778 1.00 87.25 588 CYS A O 1
ATOM 4479 N N . LEU A 1 589 ? 3.025 1.354 -4.656 1.00 88.12 589 LEU A N 1
ATOM 4480 C CA . LEU A 1 589 ? 1.777 1.828 -4.085 1.00 88.12 589 LEU A CA 1
ATOM 4481 C C . LEU A 1 589 ? 1.779 3.365 -4.073 1.00 88.12 589 LEU A C 1
ATOM 4483 O O . LEU A 1 589 ? 2.468 3.987 -3.261 1.00 88.12 589 LEU A O 1
ATOM 4487 N N . GLY A 1 590 ? 1.027 3.980 -4.983 1.00 86.94 590 GLY A N 1
ATOM 4488 C CA . GLY A 1 590 ? 0.985 5.435 -5.153 1.00 86.94 590 GLY A CA 1
ATOM 4489 C C . GLY A 1 590 ? 0.076 5.851 -6.302 1.00 86.94 590 GLY A C 1
ATOM 4490 O O . GLY A 1 590 ? -0.349 4.996 -7.061 1.00 86.94 590 GLY A O 1
ATOM 4491 N N . TYR A 1 591 ? -0.210 7.146 -6.424 1.00 86.50 591 TYR A N 1
ATOM 4492 C CA . TYR A 1 591 ? -1.146 7.709 -7.413 1.00 86.50 591 TYR A CA 1
ATOM 4493 C C . TYR A 1 591 ? -0.475 8.657 -8.414 1.00 86.50 591 TYR A C 1
ATOM 4495 O O . TYR A 1 591 ? -0.992 8.931 -9.493 1.00 86.50 591 TYR A O 1
ATOM 4503 N N . SER A 1 592 ? 0.704 9.175 -8.076 1.00 79.94 592 SER A N 1
ATOM 4504 C CA . SER A 1 592 ? 1.586 9.826 -9.032 1.00 79.94 592 SER A CA 1
ATOM 4505 C C . SER A 1 592 ? 2.176 8.733 -9.921 1.00 79.94 592 SER A C 1
ATOM 4507 O O . SER A 1 592 ? 2.892 7.843 -9.447 1.00 79.94 592 SER A O 1
ATOM 4509 N N . GLN A 1 593 ? 1.843 8.782 -11.213 1.00 72.81 593 GLN A N 1
ATOM 4510 C CA . GLN A 1 593 ? 2.081 7.752 -12.235 1.00 72.81 593 GLN A CA 1
ATOM 4511 C C . GLN A 1 593 ? 3.573 7.503 -12.581 1.00 72.81 593 GLN A C 1
ATOM 4513 O O . GLN A 1 593 ? 3.925 7.245 -13.727 1.00 72.81 593 GLN A O 1
ATOM 4518 N N . GLY A 1 594 ? 4.472 7.571 -11.596 1.00 66.44 594 GLY A N 1
ATOM 4519 C CA . GLY A 1 594 ? 5.922 7.399 -11.713 1.00 66.44 594 GLY A CA 1
ATOM 4520 C C . GLY A 1 594 ? 6.695 8.717 -11.786 1.00 66.44 594 GLY A C 1
ATOM 4521 O O . GLY A 1 594 ? 7.843 8.756 -11.362 1.00 66.44 594 GLY A O 1
ATOM 4522 N N . SER A 1 595 ? 6.050 9.800 -12.223 1.00 69.06 595 SER A N 1
ATOM 4523 C CA . SER A 1 595 ? 6.668 11.109 -12.491 1.00 69.06 595 SER A CA 1
ATOM 4524 C C . SER A 1 595 ? 6.868 12.007 -11.263 1.00 69.06 595 SER A C 1
ATOM 4526 O O . SER A 1 595 ? 7.449 13.086 -11.369 1.00 69.06 595 SER A O 1
ATOM 4528 N N . GLY A 1 596 ? 6.387 11.594 -10.088 1.00 83.75 596 GLY A N 1
ATOM 4529 C CA . GLY A 1 596 ? 6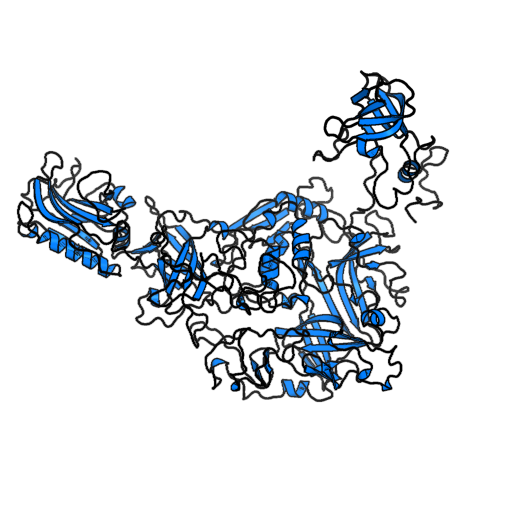.436 12.408 -8.878 1.00 83.75 596 GLY A CA 1
ATOM 4530 C C . GLY A 1 596 ? 6.389 11.602 -7.586 1.00 83.75 596 GLY A C 1
ATOM 4531 O O . GLY A 1 596 ? 6.391 10.366 -7.586 1.00 83.75 596 GLY A O 1
ATOM 4532 N N . LEU A 1 597 ? 6.370 12.342 -6.477 1.00 89.31 597 LEU A N 1
ATOM 4533 C CA . LEU A 1 597 ? 6.185 11.808 -5.132 1.00 89.31 597 LEU A CA 1
ATOM 4534 C C . LEU A 1 597 ? 4.697 11.789 -4.773 1.00 89.31 597 LEU A C 1
ATOM 4536 O O . LEU A 1 597 ? 3.916 12.634 -5.207 1.00 89.31 597 LEU A O 1
ATOM 4540 N N . ASP A 1 598 ? 4.336 10.821 -3.946 1.00 91.75 598 ASP A N 1
ATOM 4541 C CA . ASP A 1 598 ? 2.996 10.601 -3.429 1.00 91.75 598 ASP A CA 1
ATOM 4542 C C . ASP A 1 598 ? 2.855 11.188 -2.021 1.00 91.75 598 ASP A C 1
ATOM 4544 O O . ASP A 1 598 ? 3.838 11.376 -1.305 1.00 91.75 598 ASP A O 1
ATOM 4548 N N . LEU A 1 599 ? 1.622 11.441 -1.586 1.00 92.19 599 LEU A N 1
ATOM 4549 C CA . LEU A 1 599 ? 1.337 11.828 -0.207 1.00 92.19 599 LEU A CA 1
ATOM 4550 C C . LEU A 1 599 ? 1.135 10.595 0.682 1.00 92.19 599 LEU A C 1
ATOM 4552 O O . LEU A 1 599 ? 0.238 9.783 0.462 1.00 92.19 599 LEU A O 1
ATOM 4556 N N . ALA A 1 600 ? 1.920 10.502 1.752 1.00 93.38 600 ALA A N 1
ATOM 4557 C CA . ALA A 1 600 ? 1.939 9.382 2.693 1.00 93.38 600 ALA A CA 1
ATOM 4558 C C . ALA A 1 600 ? 0.565 8.961 3.238 1.00 93.38 600 ALA A C 1
ATOM 4560 O O . ALA A 1 600 ? 0.249 7.774 3.279 1.00 93.38 600 ALA A O 1
ATOM 4561 N N . HIS A 1 601 ? -0.273 9.922 3.634 1.00 93.62 601 HIS A N 1
ATOM 4562 C CA . HIS A 1 601 ? -1.611 9.642 4.166 1.00 93.62 601 HIS A CA 1
ATOM 4563 C C . HIS A 1 601 ? -2.582 9.107 3.099 1.00 93.62 601 HIS A C 1
ATOM 4565 O O . HIS A 1 601 ? -3.536 8.407 3.439 1.00 93.62 601 HIS A O 1
ATOM 4571 N N . VAL A 1 602 ? -2.340 9.420 1.821 1.00 94.25 602 VAL A N 1
ATOM 4572 C CA . VAL A 1 602 ? -3.112 8.904 0.683 1.00 94.25 602 VAL A CA 1
ATOM 4573 C C . VAL A 1 602 ? -2.688 7.480 0.359 1.00 94.25 602 VAL A C 1
ATOM 4575 O O . VAL A 1 602 ? -3.537 6.599 0.251 1.00 94.25 602 VAL A O 1
ATOM 4578 N N . VAL A 1 603 ? -1.376 7.248 0.283 1.00 94.38 603 VAL A N 1
ATOM 4579 C CA . VAL A 1 603 ? -0.780 5.925 0.052 1.00 94.38 603 VAL A CA 1
ATOM 4580 C C . VAL A 1 603 ? -1.188 4.940 1.144 1.00 94.38 603 VAL A C 1
ATOM 4582 O O . VAL A 1 603 ? -1.592 3.821 0.844 1.00 94.38 603 VAL A O 1
ATOM 4585 N N . LEU A 1 604 ? -1.152 5.360 2.412 1.00 95.56 604 LEU A N 1
ATOM 4586 C CA . LEU A 1 604 ? -1.584 4.517 3.524 1.00 95.56 604 LEU A CA 1
ATOM 4587 C C . LEU A 1 604 ? -3.069 4.150 3.417 1.00 95.56 604 LEU A C 1
ATOM 4589 O O . LEU A 1 604 ? -3.414 2.990 3.591 1.00 95.56 604 LEU A O 1
ATOM 4593 N N . GLN A 1 605 ? -3.947 5.100 3.087 1.00 94.69 605 GLN A N 1
ATOM 4594 C CA . GLN A 1 605 ? -5.363 4.788 2.868 1.00 94.69 605 GLN A CA 1
ATOM 4595 C C . GLN A 1 605 ? -5.569 3.835 1.689 1.00 94.69 605 GLN A C 1
ATOM 4597 O O . GLN A 1 605 ? -6.344 2.896 1.823 1.00 94.69 605 GLN A O 1
ATOM 4602 N N . ARG A 1 606 ? -4.843 4.024 0.580 1.00 94.31 606 ARG A N 1
ATOM 4603 C CA . ARG A 1 606 ? -4.871 3.089 -0.552 1.00 94.31 606 ARG A CA 1
ATOM 4604 C C . ARG A 1 606 ? -4.499 1.669 -0.137 1.00 94.31 606 ARG A C 1
ATOM 4606 O O . ARG A 1 606 ? -5.224 0.745 -0.485 1.00 94.31 606 ARG A O 1
ATOM 4613 N N . LEU A 1 607 ? -3.442 1.505 0.666 1.00 95.50 607 LEU A N 1
ATOM 4614 C CA . LEU A 1 607 ? -3.044 0.198 1.207 1.00 95.50 607 LEU A CA 1
ATOM 4615 C C . LEU A 1 607 ? -4.169 -0.457 2.016 1.00 95.50 607 LEU A C 1
ATOM 4617 O O . LEU A 1 607 ? -4.419 -1.651 1.874 1.00 95.50 607 LEU A O 1
ATOM 4621 N N . LEU A 1 608 ? -4.824 0.309 2.894 1.00 97.00 608 LEU A N 1
ATOM 4622 C CA . LEU A 1 608 ? -5.883 -0.217 3.758 1.00 97.00 608 LEU A CA 1
ATOM 4623 C C . LEU A 1 608 ? -7.132 -0.600 2.948 1.00 97.00 608 LEU A C 1
ATOM 4625 O O . LEU A 1 608 ? -7.725 -1.642 3.218 1.00 97.00 608 LEU A O 1
ATOM 4629 N N . LEU A 1 609 ? -7.519 0.230 1.976 1.00 95.88 609 LEU A N 1
ATOM 4630 C CA . LEU A 1 609 ? -8.827 0.171 1.319 1.00 95.88 609 LEU A CA 1
ATOM 4631 C C . LEU A 1 609 ? -8.853 -0.668 0.043 1.00 95.88 609 LEU A C 1
ATOM 4633 O O . LEU A 1 609 ? -9.884 -1.275 -0.220 1.00 95.88 609 LEU A O 1
ATOM 4637 N N . SER A 1 610 ? -7.760 -0.723 -0.726 1.00 94.50 610 SER A N 1
ATOM 4638 C CA . SER A 1 610 ? -7.799 -1.341 -2.059 1.00 94.50 610 SER A CA 1
ATOM 4639 C C . SER A 1 610 ? -8.231 -2.807 -1.992 1.00 94.50 610 SER A C 1
ATOM 4641 O O . SER A 1 610 ? -7.691 -3.593 -1.206 1.00 94.50 610 SER A O 1
ATOM 4643 N N . THR A 1 611 ? -9.227 -3.151 -2.802 1.00 94.50 611 THR A N 1
ATOM 4644 C CA . THR A 1 611 ? -9.840 -4.477 -2.898 1.00 94.50 611 THR A CA 1
ATOM 4645 C C . THR A 1 611 ? -9.526 -5.178 -4.207 1.00 94.50 611 THR A C 1
ATOM 4647 O O . THR A 1 611 ? -9.613 -6.400 -4.239 1.00 94.50 611 THR A O 1
ATOM 4650 N N . GLY A 1 612 ? -9.132 -4.441 -5.251 1.00 92.44 612 GLY A N 1
ATOM 4651 C CA . GLY A 1 612 ? -8.945 -4.983 -6.598 1.00 92.44 612 GLY A CA 1
ATOM 4652 C C . GLY A 1 612 ? -10.225 -5.081 -7.423 1.00 92.44 612 GLY A C 1
ATOM 4653 O O . GLY A 1 612 ? -10.240 -5.845 -8.378 1.00 92.44 612 GLY A O 1
ATOM 4654 N N . THR A 1 613 ? -11.286 -4.361 -7.048 1.00 94.44 613 THR A N 1
ATOM 4655 C CA . THR A 1 613 ? -12.569 -4.345 -7.780 1.00 94.44 613 THR A CA 1
ATOM 4656 C C . THR A 1 613 ? -12.672 -3.254 -8.841 1.00 94.44 613 THR A C 1
ATOM 4658 O O . THR A 1 613 ? -13.574 -3.317 -9.663 1.00 94.44 613 THR A O 1
ATOM 4661 N N . SER A 1 614 ? -11.768 -2.270 -8.835 1.00 91.44 614 SER A N 1
ATOM 4662 C CA . SER A 1 614 ? -11.719 -1.225 -9.863 1.00 91.44 614 SER A CA 1
ATOM 4663 C C . SER A 1 614 ? -11.474 -1.830 -11.246 1.00 91.44 614 SER A C 1
ATOM 4665 O O . SER A 1 614 ? -10.579 -2.661 -11.404 1.00 91.44 614 SER A O 1
ATOM 4667 N N . ASP A 1 615 ? -12.183 -1.334 -12.258 1.00 89.12 615 ASP A N 1
ATOM 4668 C CA . ASP A 1 615 ? -11.916 -1.684 -13.661 1.00 89.12 615 ASP A CA 1
ATOM 4669 C C . ASP A 1 615 ? -10.643 -0.997 -14.209 1.00 89.12 615 ASP A C 1
ATOM 4671 O O . ASP A 1 615 ? -10.213 -1.239 -15.339 1.00 89.12 615 ASP A O 1
ATOM 4675 N N . GLY A 1 616 ? -10.002 -0.141 -13.404 1.00 89.75 616 GLY A N 1
ATOM 4676 C CA . GLY A 1 616 ? -8.832 0.637 -13.790 1.00 89.75 616 GLY A CA 1
ATOM 4677 C C . GLY A 1 616 ? -9.197 1.865 -14.625 1.00 89.75 616 GLY A C 1
ATOM 4678 O O . GLY A 1 616 ? -10.163 2.578 -14.343 1.00 89.75 616 GLY A O 1
ATOM 4679 N N . TRP A 1 617 ? -8.370 2.181 -15.621 1.00 90.88 617 TRP A N 1
ATOM 4680 C CA . TRP A 1 617 ? -8.570 3.359 -16.466 1.00 90.88 617 TRP A CA 1
ATOM 4681 C C . TRP A 1 617 ? -9.516 3.077 -17.631 1.00 90.88 617 TRP A C 1
ATOM 4683 O O . TRP A 1 617 ? -9.373 2.086 -18.338 1.00 90.88 617 TRP A O 1
ATOM 4693 N N . SER A 1 618 ? -10.423 4.018 -17.897 1.00 91.75 618 SER A N 1
ATOM 4694 C CA . SER A 1 618 ? -11.382 3.951 -19.008 1.00 91.75 618 SER A CA 1
ATOM 4695 C C . SER A 1 618 ? -10.747 4.079 -20.399 1.00 91.75 618 SER A C 1
ATOM 4697 O O . SER A 1 618 ? -11.447 3.932 -21.397 1.00 91.75 618 SER A O 1
ATOM 4699 N N . SER A 1 619 ? -9.468 4.456 -20.466 1.00 92.69 619 SER A N 1
ATOM 4700 C CA . SER A 1 619 ? -8.704 4.692 -21.693 1.00 92.69 619 SER A CA 1
ATOM 4701 C C . SER A 1 619 ? -7.197 4.654 -21.387 1.00 92.69 619 SER A C 1
ATOM 4703 O O . SER A 1 619 ? -6.770 4.222 -20.311 1.00 92.69 619 SER A O 1
ATOM 4705 N N . TYR A 1 620 ? -6.383 5.113 -22.328 1.00 92.94 620 TYR A N 1
ATOM 4706 C CA . TYR A 1 620 ? -4.934 4.977 -22.337 1.00 92.94 620 TYR A CA 1
ATOM 4707 C C . TYR A 1 620 ? -4.207 6.229 -21.834 1.00 92.94 620 TYR A C 1
ATOM 4709 O O . TYR A 1 620 ? -4.767 7.312 -21.654 1.00 92.94 620 TYR A O 1
ATOM 4717 N N . ASN A 1 621 ? -2.910 6.078 -21.580 1.00 88.69 621 ASN A N 1
ATOM 4718 C CA . ASN A 1 621 ? -2.040 7.166 -21.159 1.00 88.69 621 ASN A CA 1
ATOM 4719 C C . ASN A 1 621 ? -2.044 8.296 -22.206 1.00 88.69 621 ASN A C 1
ATOM 4721 O O . ASN A 1 621 ? -2.075 8.018 -23.394 1.00 88.69 621 ASN A O 1
ATOM 4725 N N . LEU A 1 622 ? -1.949 9.562 -21.794 1.00 88.00 622 LEU A N 1
ATOM 4726 C CA . LEU A 1 622 ? -2.050 10.756 -22.663 1.00 88.00 622 LEU A CA 1
ATOM 4727 C C . LEU A 1 622 ? -3.446 11.061 -23.246 1.00 88.00 622 LEU A C 1
ATOM 4729 O O . LEU A 1 622 ? -3.624 12.157 -23.783 1.00 88.00 622 LEU A O 1
ATOM 4733 N N . ASP A 1 623 ? -4.444 10.186 -23.092 1.00 91.94 623 ASP A N 1
ATOM 4734 C CA . ASP A 1 623 ? -5.832 10.543 -23.396 1.00 91.94 623 ASP A CA 1
ATOM 4735 C C . ASP A 1 623 ? -6.374 11.509 -22.331 1.00 91.94 623 ASP A C 1
ATOM 4737 O O . ASP A 1 623 ? -6.473 11.194 -21.144 1.00 91.94 623 ASP A O 1
ATOM 4741 N N . ALA A 1 624 ? -6.762 12.709 -22.764 1.00 89.38 624 ALA A N 1
ATOM 4742 C CA . ALA A 1 624 ? -7.320 13.741 -21.895 1.00 89.38 624 ALA A CA 1
ATOM 4743 C C . ALA A 1 624 ? -8.701 13.381 -21.311 1.00 89.38 624 ALA A C 1
ATOM 4745 O O . ALA A 1 624 ? -9.157 14.047 -20.380 1.00 89.38 624 ALA A O 1
ATOM 4746 N N . THR A 1 625 ? -9.379 12.371 -21.863 1.00 90.94 625 THR A N 1
ATOM 4747 C CA . THR A 1 625 ? -10.690 11.888 -21.409 1.00 90.94 625 THR A CA 1
ATOM 4748 C C . THR A 1 625 ? -10.608 10.669 -20.493 1.00 90.94 625 THR A C 1
ATOM 4750 O O . THR A 1 625 ? -11.633 10.259 -19.946 1.00 90.94 625 THR A O 1
ATOM 4753 N N . ALA A 1 626 ? -9.408 10.114 -20.283 1.00 90.00 626 ALA A N 1
ATOM 4754 C CA . ALA A 1 626 ? -9.208 8.954 -19.429 1.00 90.00 626 ALA A CA 1
ATOM 4755 C C . ALA A 1 626 ? -9.642 9.255 -17.986 1.00 90.00 626 ALA A C 1
ATOM 4757 O O . ALA A 1 626 ? -9.250 10.257 -17.381 1.00 90.00 626 ALA A O 1
ATOM 4758 N N . THR A 1 627 ? -10.443 8.359 -17.419 1.00 90.94 627 THR A N 1
ATOM 4759 C CA . THR A 1 627 ? -10.887 8.423 -16.026 1.00 90.94 627 THR A CA 1
ATOM 4760 C C . THR A 1 627 ? -10.541 7.128 -15.316 1.00 90.94 627 THR A C 1
ATOM 4762 O O . THR A 1 627 ? -10.567 6.063 -15.924 1.00 90.94 627 THR A O 1
ATOM 4765 N N . LEU A 1 628 ? -10.197 7.232 -14.035 1.00 90.62 628 LEU A N 1
ATOM 4766 C CA . LEU A 1 628 ? -9.945 6.082 -13.180 1.00 90.62 628 LEU A CA 1
ATOM 4767 C C . LEU A 1 628 ? -11.232 5.692 -12.456 1.00 90.62 628 LEU A C 1
ATOM 4769 O O . LEU A 1 628 ? -11.813 6.509 -11.721 1.00 90.62 628 LEU A O 1
ATOM 4773 N N . ASP A 1 629 ? -11.643 4.451 -12.673 1.00 91.19 629 ASP A N 1
ATOM 4774 C CA . ASP A 1 629 ? -12.803 3.852 -12.038 1.00 91.19 629 ASP A CA 1
ATOM 4775 C C . ASP A 1 629 ? -12.611 3.695 -10.519 1.00 91.19 629 ASP A C 1
ATOM 4777 O O . ASP A 1 629 ? -11.494 3.523 -10.022 1.00 91.19 629 ASP A O 1
ATOM 4781 N N . ALA A 1 630 ? -13.707 3.806 -9.772 1.00 88.81 630 ALA A N 1
ATOM 4782 C CA . ALA A 1 630 ? -13.705 3.617 -8.327 1.00 88.81 630 ALA A CA 1
ATOM 4783 C C . ALA A 1 630 ? -14.120 2.182 -7.999 1.00 88.81 630 ALA A C 1
ATOM 4785 O O . ALA A 1 630 ? -15.199 1.767 -8.402 1.00 88.81 630 ALA A O 1
ATOM 4786 N N . GLY A 1 631 ? -13.309 1.469 -7.219 1.00 92.31 631 GLY A N 1
ATOM 4787 C CA . GLY A 1 631 ? -13.682 0.152 -6.713 1.00 92.31 631 GLY A CA 1
ATOM 4788 C C . GLY A 1 631 ? -14.828 0.196 -5.695 1.00 92.31 631 GLY A C 1
ATOM 4789 O O . GLY A 1 631 ? -15.176 1.243 -5.136 1.00 92.31 631 GLY A O 1
ATOM 4790 N N . ASP A 1 632 ? -15.387 -0.977 -5.413 1.00 93.19 632 ASP A N 1
ATOM 4791 C CA . ASP A 1 632 ? -16.563 -1.187 -4.562 1.00 93.19 632 ASP A CA 1
ATOM 4792 C C . ASP A 1 632 ? -16.359 -0.767 -3.095 1.00 93.19 632 ASP A C 1
ATOM 4794 O O . ASP A 1 632 ? -17.328 -0.573 -2.358 1.00 93.19 632 ASP A O 1
ATOM 4798 N N . ASN A 1 633 ? -15.110 -0.619 -2.643 1.00 95.12 633 ASN A N 1
ATOM 4799 C CA . ASN A 1 633 ? -14.756 -0.183 -1.292 1.00 95.12 633 ASN A CA 1
ATOM 4800 C C . ASN A 1 633 ? -14.241 1.269 -1.251 1.00 95.12 633 ASN A C 1
ATOM 4802 O O . ASN A 1 633 ? -13.581 1.674 -0.285 1.00 95.12 633 ASN A O 1
ATOM 4806 N N . GLU A 1 634 ? -14.515 2.071 -2.285 1.00 94.44 634 GLU A N 1
ATOM 4807 C CA . GLU A 1 634 ? -14.165 3.490 -2.295 1.00 94.44 634 GLU A CA 1
ATOM 4808 C C . GLU A 1 634 ? -14.935 4.253 -1.190 1.00 94.44 634 GLU A C 1
ATOM 4810 O O . GLU A 1 634 ? -16.166 4.189 -1.113 1.00 94.44 634 GLU A O 1
ATOM 4815 N N . PRO A 1 635 ? -14.249 5.015 -0.318 1.00 92.50 635 PRO A N 1
ATOM 4816 C CA . PRO A 1 635 ? -14.902 5.783 0.735 1.00 92.50 635 PRO A CA 1
ATOM 4817 C C . PRO A 1 635 ? -15.821 6.869 0.166 1.00 92.50 635 PRO A C 1
ATOM 4819 O O . PRO A 1 635 ? -15.476 7.590 -0.767 1.00 92.50 635 PRO A O 1
ATOM 4822 N N . THR A 1 636 ? -16.977 7.073 0.797 1.00 86.75 636 THR A N 1
ATOM 4823 C CA . THR A 1 636 ? -17.907 8.147 0.421 1.00 86.75 636 THR A CA 1
ATOM 4824 C C . THR A 1 636 ? -17.293 9.535 0.632 1.00 86.75 636 THR A C 1
ATOM 4826 O O . THR A 1 636 ? -16.655 9.774 1.657 1.00 86.75 636 THR A O 1
ATOM 4829 N N . GLY A 1 637 ? -17.560 10.480 -0.274 1.00 81.81 637 GLY A N 1
ATOM 4830 C CA . GLY A 1 637 ? -17.105 11.873 -0.175 1.00 81.81 637 GLY A CA 1
ATOM 4831 C C . GLY A 1 637 ? -16.438 12.362 -1.460 1.00 81.81 637 GLY A C 1
ATOM 4832 O O . GLY A 1 637 ? -16.190 11.583 -2.376 1.00 81.81 637 GLY A O 1
ATOM 4833 N N . ALA A 1 638 ? -16.160 13.665 -1.546 1.00 73.88 638 ALA A N 1
ATOM 4834 C CA . ALA A 1 638 ? -15.453 14.245 -2.685 1.00 73.88 638 ALA A CA 1
ATOM 4835 C C . ALA A 1 638 ? -13.947 14.280 -2.401 1.00 73.88 638 ALA A C 1
ATOM 4837 O O . ALA A 1 638 ? -13.475 15.075 -1.592 1.00 73.88 638 ALA A O 1
ATOM 4838 N N . HIS A 1 639 ? -13.188 13.436 -3.091 1.00 80.19 639 HIS A N 1
ATOM 4839 C CA . HIS A 1 639 ? -11.732 13.381 -3.004 1.00 80.19 639 HIS A CA 1
ATOM 4840 C C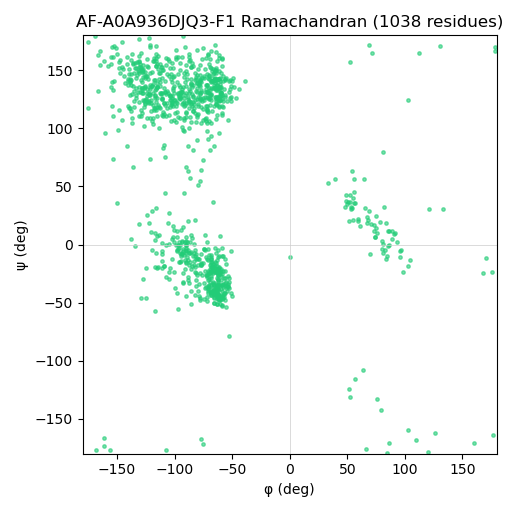 . HIS A 1 639 ? -11.123 13.361 -4.411 1.00 80.19 639 HIS A C 1
ATOM 4842 O O . HIS A 1 639 ? -11.722 12.868 -5.361 1.00 80.19 639 HIS A O 1
ATOM 4848 N N . VAL A 1 640 ? -9.920 13.923 -4.547 1.00 77.88 640 VAL A N 1
ATOM 4849 C CA . VAL A 1 640 ? -9.240 14.079 -5.850 1.00 77.88 640 VAL A CA 1
ATOM 4850 C C . VAL A 1 640 ? -8.638 12.761 -6.353 1.00 77.88 640 VAL A C 1
ATOM 4852 O O . VAL A 1 640 ? -8.460 12.578 -7.550 1.00 77.88 640 VAL A O 1
ATOM 4855 N N . VAL A 1 641 ? -8.313 11.843 -5.439 1.00 88.56 641 VAL A N 1
ATOM 4856 C CA . VAL A 1 641 ? -7.597 10.595 -5.733 1.00 88.56 641 VAL A CA 1
ATOM 4857 C C . VAL A 1 641 ? -8.414 9.415 -5.224 1.00 88.56 641 VAL A C 1
ATOM 4859 O O . VAL A 1 641 ? -8.704 9.377 -4.024 1.00 88.56 641 VAL A O 1
ATOM 4862 N N . ARG A 1 642 ? -8.713 8.460 -6.116 1.00 92.06 642 ARG A N 1
ATOM 4863 C CA . ARG A 1 642 ? -9.366 7.177 -5.800 1.00 92.06 642 ARG A CA 1
ATOM 4864 C C . ARG A 1 642 ? -8.517 6.353 -4.841 1.00 92.06 642 ARG A C 1
ATOM 4866 O O . ARG A 1 642 ? -7.299 6.287 -5.020 1.00 92.06 642 ARG A O 1
ATOM 4873 N N . ARG A 1 643 ? -9.114 5.763 -3.812 1.00 93.50 643 ARG A N 1
ATOM 4874 C CA . ARG A 1 643 ? -8.436 4.997 -2.755 1.00 93.50 643 ARG A CA 1
ATOM 4875 C C . ARG A 1 643 ? -8.606 3.489 -2.896 1.00 93.50 643 ARG A C 1
ATOM 4877 O O . ARG A 1 643 ? -7.735 2.771 -2.410 1.00 93.50 643 ARG A O 1
ATOM 4884 N N . ASP A 1 644 ? -9.654 3.035 -3.568 1.00 94.38 644 ASP A N 1
ATOM 4885 C CA . ASP A 1 644 ? -9.843 1.655 -4.001 1.00 94.38 644 ASP A CA 1
ATOM 4886 C C . ASP A 1 644 ? -9.666 1.569 -5.521 1.00 94.38 644 ASP A C 1
ATOM 4888 O O . ASP A 1 644 ? -10.627 1.538 -6.280 1.00 94.38 644 ASP A O 1
ATOM 4892 N N . ALA A 1 645 ? -8.415 1.640 -5.973 1.00 90.31 645 ALA A N 1
ATOM 4893 C CA . ALA A 1 645 ? -8.081 1.667 -7.402 1.00 90.31 645 ALA A CA 1
ATOM 4894 C C . ALA A 1 645 ? -6.870 0.798 -7.764 1.00 90.31 645 ALA A C 1
ATOM 4896 O O . ALA A 1 645 ? -6.384 0.828 -8.890 1.00 90.31 645 ALA A O 1
ATOM 4897 N N . GLU A 1 646 ? -6.337 0.056 -6.797 1.00 91.00 646 GLU A N 1
ATOM 4898 C CA . GLU A 1 646 ? -5.213 -0.852 -7.011 1.00 91.00 646 GLU A CA 1
ATOM 4899 C C . GLU A 1 646 ? -5.694 -2.299 -7.005 1.00 91.00 646 GLU A C 1
ATOM 4901 O O . GLU A 1 646 ? -6.743 -2.618 -6.445 1.00 91.00 646 GLU A O 1
ATOM 4906 N N . VAL A 1 647 ? -4.887 -3.184 -7.589 1.00 89.50 647 VAL A N 1
ATOM 4907 C CA . VAL A 1 647 ? -5.130 -4.633 -7.578 1.00 89.50 647 VAL A CA 1
ATOM 4908 C C . VAL A 1 647 ? -5.203 -5.190 -6.153 1.00 89.50 647 VAL A C 1
ATOM 4910 O O . VAL A 1 647 ? -4.558 -4.684 -5.227 1.00 89.50 647 VAL A O 1
ATOM 4913 N N . ALA A 1 648 ? -5.921 -6.301 -5.980 1.00 90.06 648 ALA A N 1
ATOM 4914 C CA . ALA A 1 648 ? -6.060 -6.980 -4.692 1.00 90.06 648 ALA A CA 1
ATOM 4915 C C . ALA A 1 648 ? -4.702 -7.334 -4.070 1.00 90.06 648 ALA A C 1
ATOM 4917 O O . ALA A 1 648 ? -4.512 -7.175 -2.863 1.00 90.06 648 ALA A O 1
ATOM 4918 N N . ALA A 1 649 ? -3.722 -7.731 -4.880 1.00 88.31 649 ALA A N 1
ATOM 4919 C CA . ALA A 1 649 ? -2.352 -8.011 -4.464 1.00 88.31 649 ALA A CA 1
ATOM 4920 C C . ALA A 1 649 ? -1.637 -6.848 -3.733 1.00 88.31 649 ALA A C 1
ATOM 4922 O O . ALA A 1 649 ? -0.698 -7.096 -2.969 1.00 88.31 649 ALA A O 1
ATOM 4923 N N . LEU A 1 650 ? -2.081 -5.601 -3.930 1.00 89.56 650 LEU A N 1
ATOM 4924 C CA . LEU A 1 650 ? -1.508 -4.381 -3.346 1.00 89.56 650 LEU A CA 1
ATOM 4925 C C . LEU A 1 650 ? -2.289 -3.818 -2.156 1.00 89.56 650 LEU A C 1
ATOM 4927 O O . LEU A 1 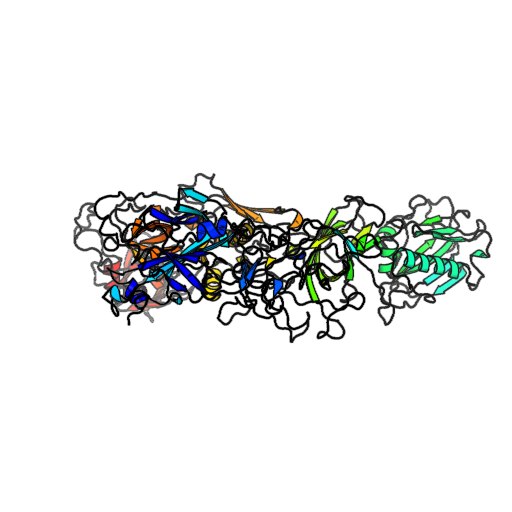650 ? -1.775 -2.953 -1.444 1.00 89.56 650 LEU A O 1
ATOM 4931 N N . GLY A 1 651 ? -3.506 -4.308 -1.934 1.00 92.94 651 GLY A N 1
ATOM 4932 C CA . GLY A 1 651 ? -4.405 -3.827 -0.897 1.00 92.94 651 GLY A CA 1
ATOM 4933 C C . GLY A 1 651 ? -4.700 -4.851 0.195 1.00 92.94 651 GLY A C 1
ATOM 4934 O O . GLY A 1 651 ? -4.495 -6.063 0.050 1.00 92.94 651 GLY A O 1
ATOM 4935 N N . LEU A 1 652 ? -5.201 -4.346 1.319 1.00 95.06 652 LEU A N 1
ATOM 4936 C CA . LEU A 1 652 ? -5.673 -5.147 2.446 1.00 95.06 652 LEU A CA 1
ATOM 4937 C C . LEU A 1 652 ? -7.185 -5.404 2.400 1.00 95.06 652 LEU A C 1
ATOM 4939 O O . LEU A 1 652 ? -7.662 -6.264 3.142 1.00 95.06 652 LEU A O 1
ATOM 4943 N N . GLY A 1 653 ? -7.942 -4.684 1.564 1.00 94.50 653 GLY A N 1
ATOM 4944 C CA . GLY A 1 653 ? -9.398 -4.803 1.462 1.00 94.50 653 GLY A CA 1
ATOM 4945 C C . GLY A 1 653 ? -10.104 -4.668 2.814 1.00 94.50 653 GLY A C 1
ATOM 4946 O O . GLY A 1 653 ? -10.945 -5.502 3.171 1.00 94.50 653 GLY A O 1
ATOM 4947 N N . ILE A 1 654 ? -9.681 -3.708 3.642 1.00 96.38 654 ILE A N 1
ATOM 4948 C CA . ILE A 1 654 ? -10.358 -3.376 4.899 1.00 96.38 654 ILE A CA 1
ATOM 4949 C C . ILE A 1 654 ? -11.592 -2.538 4.547 1.00 96.38 654 ILE A C 1
ATOM 4951 O O . ILE A 1 654 ? -11.433 -1.547 3.837 1.00 96.38 654 ILE A O 1
ATOM 4955 N N . PRO A 1 655 ? -12.791 -2.884 5.053 1.00 94.75 655 PRO A N 1
ATOM 4956 C CA . PRO A 1 655 ? -14.007 -2.122 4.781 1.00 94.75 655 PRO A CA 1
ATOM 4957 C C . PRO A 1 655 ? -13.814 -0.628 5.057 1.00 94.75 655 PRO A C 1
ATOM 4959 O O . PRO A 1 655 ? -13.257 -0.269 6.100 1.00 94.75 655 PRO A O 1
ATOM 4962 N N . ALA A 1 656 ? -14.304 0.239 4.172 1.00 94.69 656 ALA A N 1
ATOM 4963 C CA . ALA A 1 656 ? -14.163 1.688 4.309 1.00 94.69 656 ALA A CA 1
ATOM 4964 C C . ALA A 1 656 ? -14.684 2.206 5.659 1.00 94.69 656 ALA A C 1
ATOM 4966 O O . ALA A 1 656 ? -14.047 3.048 6.289 1.00 94.69 656 ALA A O 1
ATOM 4967 N N . ASP A 1 657 ? -15.759 1.613 6.186 1.00 91.75 657 ASP A N 1
ATOM 4968 C CA . ASP A 1 657 ? -16.325 1.949 7.499 1.00 91.75 657 ASP A CA 1
ATOM 4969 C C . ASP A 1 657 ? -15.412 1.638 8.692 1.00 91.75 657 ASP A C 1
ATOM 4971 O O . ASP A 1 657 ? -15.656 2.103 9.813 1.00 91.75 657 ASP A O 1
ATOM 4975 N N . TYR A 1 658 ? -14.371 0.832 8.479 1.00 95.25 658 TYR A N 1
ATOM 4976 C CA . TYR A 1 658 ? -13.378 0.464 9.484 1.00 95.25 658 TYR A CA 1
ATOM 4977 C C . TYR A 1 658 ? -12.131 1.347 9.379 1.00 95.25 658 TYR A C 1
ATOM 4979 O O . TYR A 1 658 ? -11.246 1.234 10.224 1.00 95.25 658 TYR A O 1
ATOM 4987 N N . VAL A 1 659 ? -12.054 2.245 8.397 1.00 96.88 659 VAL A N 1
ATOM 4988 C CA . VAL A 1 659 ? -10.963 3.203 8.200 1.00 96.88 659 VAL A CA 1
ATOM 4989 C C . VAL A 1 659 ? -11.507 4.615 8.433 1.00 96.88 659 VAL A C 1
ATOM 4991 O O . VAL A 1 659 ? -12.661 4.921 8.144 1.00 96.88 659 VAL A O 1
ATOM 4994 N N . HIS A 1 660 ? -10.715 5.501 9.036 1.00 95.62 660 HIS A N 1
ATOM 4995 C CA . HIS A 1 660 ? -11.114 6.905 9.153 1.00 95.62 660 HIS A CA 1
ATOM 4996 C C . HIS A 1 660 ? -11.231 7.569 7.776 1.00 95.62 660 HIS A C 1
ATOM 4998 O O . HIS A 1 660 ? -10.538 7.193 6.833 1.00 95.62 660 HIS A O 1
ATOM 5004 N N . THR A 1 661 ? -12.095 8.582 7.675 1.00 93.75 661 THR A N 1
ATOM 5005 C CA . THR A 1 661 ? -12.394 9.227 6.391 1.00 93.75 661 THR A CA 1
ATOM 5006 C C . THR A 1 661 ? -11.159 9.913 5.792 1.00 93.75 661 THR A C 1
ATOM 5008 O O . THR A 1 661 ? -10.232 10.284 6.532 1.00 93.75 661 THR A O 1
ATOM 5011 N N . PRO A 1 662 ? -11.137 10.141 4.466 1.00 94.19 662 PRO A N 1
ATOM 5012 C CA . PRO A 1 662 ? -10.048 10.863 3.819 1.00 94.19 662 PRO A CA 1
ATOM 5013 C C . PRO A 1 662 ? -9.740 12.222 4.457 1.00 94.19 662 PRO A C 1
ATOM 5015 O O . PRO A 1 662 ? -8.567 12.574 4.599 1.00 94.19 662 PRO A O 1
ATOM 5018 N N . GLU A 1 663 ? -10.766 12.949 4.903 1.00 92.62 663 GLU A N 1
ATOM 5019 C CA . GLU A 1 663 ? -10.647 14.257 5.553 1.00 92.62 663 GLU A CA 1
ATOM 5020 C C . GLU A 1 663 ? -9.948 14.158 6.910 1.00 92.62 663 GLU A C 1
ATOM 5022 O O . GLU A 1 663 ? -9.122 15.009 7.234 1.00 92.62 663 GLU A O 1
ATOM 5027 N N . ALA A 1 664 ? -10.221 13.109 7.691 1.00 92.12 664 ALA A N 1
ATOM 5028 C CA . ALA A 1 664 ? -9.577 12.903 8.986 1.00 92.12 664 ALA A CA 1
ATOM 5029 C C . ALA A 1 664 ? -8.066 12.660 8.829 1.00 92.12 664 ALA A C 1
ATOM 5031 O O . ALA A 1 664 ? -7.256 13.265 9.527 1.00 92.12 664 ALA A O 1
ATOM 5032 N N . PHE A 1 665 ? -7.668 11.837 7.857 1.00 94.06 665 PHE A N 1
ATOM 5033 C CA . PHE A 1 665 ? -6.254 11.641 7.523 1.00 94.06 665 PHE A CA 1
ATOM 5034 C C . PHE A 1 665 ? -5.592 12.925 7.004 1.00 94.06 665 PHE A C 1
ATOM 5036 O O . PHE A 1 665 ? -4.448 13.206 7.357 1.00 94.06 665 PHE A O 1
ATOM 5043 N N . ALA A 1 666 ? -6.290 13.702 6.171 1.00 92.56 666 ALA A N 1
ATOM 5044 C CA . ALA A 1 666 ? -5.779 14.973 5.663 1.00 92.56 666 ALA A CA 1
ATOM 5045 C C . ALA A 1 666 ? -5.600 16.009 6.787 1.00 92.56 666 ALA A C 1
ATOM 5047 O O . ALA A 1 666 ? -4.606 16.734 6.799 1.00 92.56 666 ALA A O 1
ATOM 5048 N N . ALA A 1 667 ? -6.512 16.043 7.765 1.00 91.44 667 ALA A N 1
ATOM 5049 C CA . ALA A 1 667 ? -6.410 16.912 8.933 1.00 91.44 667 ALA A CA 1
ATOM 5050 C C . ALA A 1 667 ? -5.179 16.583 9.792 1.00 91.44 667 ALA A C 1
ATOM 5052 O O . ALA A 1 667 ? -4.486 17.490 10.243 1.00 91.44 667 ALA A O 1
ATOM 5053 N N . GLU A 1 668 ? -4.861 15.301 9.981 1.00 91.56 668 GLU A N 1
ATOM 5054 C CA . GLU A 1 668 ? -3.645 14.875 10.691 1.00 91.56 668 GLU A CA 1
ATOM 5055 C C . GLU A 1 668 ? -2.377 15.152 9.869 1.00 91.56 668 GLU A C 1
ATOM 5057 O O . GLU A 1 668 ? -1.352 15.561 10.414 1.00 91.56 668 GLU A O 1
ATOM 5062 N N . ALA A 1 669 ? -2.446 15.019 8.542 1.00 92.19 669 ALA A N 1
ATOM 5063 C CA . ALA A 1 669 ? -1.362 15.399 7.640 1.00 92.19 669 ALA A CA 1
ATOM 5064 C C . ALA A 1 669 ? -1.042 16.902 7.683 1.00 92.19 669 ALA A C 1
ATOM 5066 O O . ALA A 1 669 ? 0.130 17.277 7.644 1.00 92.19 669 ALA A O 1
ATOM 5067 N N . ALA A 1 670 ? -2.062 17.750 7.829 1.00 90.62 670 ALA A N 1
ATOM 5068 C CA . ALA A 1 670 ? -1.914 19.201 7.920 1.00 90.62 670 ALA A CA 1
ATOM 5069 C C . ALA A 1 670 ? -1.226 19.680 9.213 1.00 90.62 670 ALA A C 1
ATOM 5071 O O . ALA A 1 670 ? -0.758 20.815 9.260 1.00 90.62 670 ALA A O 1
ATOM 5072 N N . LYS A 1 671 ? -1.132 18.834 10.251 1.00 87.19 671 LYS A N 1
ATOM 5073 C CA . LYS A 1 671 ? -0.443 19.164 11.514 1.00 87.19 671 LYS A CA 1
ATOM 5074 C C . LYS A 1 671 ? 1.078 19.056 11.425 1.00 87.19 671 LYS A C 1
ATOM 5076 O O . LYS A 1 671 ? 1.776 19.493 12.340 1.00 87.19 671 LYS A O 1
ATOM 5081 N N . LEU A 1 672 ? 1.613 18.458 10.358 1.00 85.69 672 LEU A N 1
ATOM 5082 C CA . LEU A 1 672 ? 3.057 18.334 10.193 1.00 85.69 672 LEU A CA 1
ATOM 5083 C C . LEU A 1 672 ? 3.703 19.716 10.010 1.00 85.69 672 LEU A C 1
ATOM 5085 O O . LEU A 1 672 ? 3.209 20.522 9.223 1.00 85.69 672 LEU A O 1
ATOM 5089 N N . PRO A 1 673 ? 4.852 19.980 10.660 1.00 81.44 673 PRO A N 1
ATOM 5090 C CA . PRO A 1 673 ? 5.507 21.289 10.605 1.00 81.44 673 PRO A CA 1
ATOM 5091 C C . PRO A 1 673 ? 6.022 21.640 9.204 1.00 81.44 673 PRO A C 1
ATOM 5093 O O . PRO A 1 673 ? 6.204 22.811 8.883 1.00 81.44 673 PRO A O 1
ATOM 5096 N N . ASN A 1 674 ? 6.276 20.630 8.369 1.00 84.44 674 ASN A N 1
ATOM 5097 C CA . ASN A 1 674 ? 6.698 20.806 6.990 1.00 84.44 674 ASN A CA 1
ATOM 5098 C C . ASN A 1 674 ? 6.000 19.761 6.097 1.00 84.44 674 ASN A C 1
ATOM 5100 O O . ASN A 1 674 ? 6.217 18.561 6.294 1.00 84.44 674 ASN A O 1
ATOM 5104 N N . PRO A 1 675 ? 5.202 20.181 5.099 1.00 84.88 675 PRO A N 1
ATOM 5105 C CA . PRO A 1 675 ? 4.477 19.264 4.224 1.00 84.88 675 PRO A CA 1
ATOM 5106 C C . PRO A 1 675 ? 5.384 18.394 3.343 1.00 84.88 675 PRO A C 1
ATOM 5108 O O . PRO A 1 675 ? 4.942 17.338 2.904 1.00 84.88 675 PRO A O 1
ATOM 5111 N N . GLN A 1 676 ? 6.658 18.755 3.133 1.00 86.06 676 GLN A N 1
ATOM 5112 C CA . GLN A 1 676 ? 7.615 17.907 2.406 1.00 86.06 676 GLN A CA 1
ATOM 5113 C C . GLN A 1 676 ? 7.846 16.553 3.081 1.00 86.06 676 GLN A C 1
ATOM 5115 O O . GLN A 1 676 ? 8.196 15.592 2.400 1.00 86.06 676 GLN A O 1
ATOM 5120 N N . LEU A 1 677 ? 7.604 16.450 4.394 1.00 86.81 677 LEU A N 1
ATOM 5121 C CA . LEU A 1 677 ? 7.642 15.169 5.095 1.00 86.81 677 LEU A CA 1
ATOM 5122 C C . LEU A 1 677 ? 6.649 14.180 4.493 1.00 86.81 677 LEU A C 1
ATOM 5124 O O . LEU A 1 677 ? 6.968 13.007 4.415 1.00 86.81 677 LEU A O 1
ATOM 5128 N N . LEU A 1 678 ? 5.485 14.629 4.016 1.00 89.50 678 LEU A N 1
ATOM 5129 C CA . LEU A 1 678 ? 4.469 13.743 3.445 1.00 89.50 678 LEU A CA 1
ATOM 5130 C C . LEU A 1 678 ? 4.906 13.086 2.135 1.00 89.50 678 LEU A C 1
ATOM 5132 O O . LEU A 1 678 ? 4.294 12.091 1.748 1.00 89.50 678 LEU A O 1
ATOM 5136 N N . ASN A 1 679 ? 5.928 13.624 1.468 1.00 89.50 679 ASN A N 1
ATOM 5137 C CA . ASN A 1 679 ? 6.363 13.158 0.163 1.00 89.50 679 ASN A CA 1
ATOM 5138 C C . ASN A 1 679 ? 7.040 11.786 0.267 1.00 89.50 679 ASN A C 1
ATOM 5140 O O . ASN A 1 679 ? 8.129 11.624 0.830 1.00 89.50 679 ASN A O 1
ATOM 5144 N N . THR A 1 680 ? 6.399 10.787 -0.327 1.00 88.88 680 THR A N 1
ATOM 5145 C CA . THR A 1 680 ? 6.790 9.385 -0.249 1.00 88.88 680 THR A CA 1
ATOM 5146 C C . THR A 1 680 ? 6.801 8.735 -1.630 1.00 88.88 680 THR A C 1
ATOM 5148 O O . THR A 1 680 ? 6.142 9.193 -2.558 1.00 88.88 680 THR A O 1
ATOM 5151 N N . LYS A 1 681 ? 7.559 7.650 -1.768 1.00 88.69 681 LYS A N 1
ATOM 5152 C CA . LYS A 1 681 ? 7.440 6.692 -2.861 1.00 88.69 681 LYS A CA 1
ATOM 5153 C C . LYS A 1 681 ? 7.539 5.297 -2.255 1.00 88.69 681 LYS A C 1
ATOM 5155 O O . LYS A 1 681 ? 8.618 4.879 -1.831 1.00 88.69 681 LYS A O 1
ATOM 5160 N N . THR A 1 682 ? 6.408 4.605 -2.152 1.00 87.62 682 THR A N 1
ATOM 5161 C CA . THR A 1 682 ? 6.342 3.289 -1.506 1.00 87.62 682 THR A CA 1
ATOM 5162 C C . THR A 1 682 ? 6.519 2.207 -2.551 1.00 87.62 682 THR A C 1
ATOM 5164 O O . THR A 1 682 ? 5.578 1.863 -3.262 1.00 87.62 682 THR A O 1
ATOM 5167 N N . VAL A 1 683 ? 7.744 1.692 -2.642 1.00 86.00 683 VAL A N 1
ATOM 5168 C CA . VAL A 1 683 ? 8.127 0.683 -3.629 1.00 86.00 683 VAL A CA 1
ATOM 5169 C C . VAL A 1 683 ? 8.791 -0.497 -2.940 1.00 86.00 683 VAL A C 1
ATOM 5171 O O . VAL A 1 683 ? 9.656 -0.304 -2.082 1.00 86.00 683 VAL A O 1
ATOM 5174 N N . PHE A 1 684 ? 8.373 -1.707 -3.293 1.00 83.19 684 PHE A N 1
ATOM 5175 C CA . PHE A 1 684 ? 8.807 -2.942 -2.644 1.00 83.19 684 PHE A CA 1
ATOM 5176 C C . PHE A 1 684 ? 8.860 -4.116 -3.628 1.00 83.19 684 PHE A C 1
ATOM 5178 O O . PHE A 1 684 ? 8.242 -4.080 -4.693 1.00 83.19 684 PHE A O 1
ATOM 5185 N N . SER A 1 685 ? 9.634 -5.141 -3.267 1.00 79.88 685 SER A N 1
ATOM 5186 C CA . SER A 1 685 ? 9.675 -6.418 -3.979 1.00 79.88 685 SER A CA 1
ATOM 5187 C C . SER A 1 685 ? 8.441 -7.271 -3.650 1.00 79.88 685 SER A C 1
ATOM 5189 O O . SER A 1 685 ? 7.817 -7.066 -2.602 1.00 79.88 685 SER A O 1
ATOM 5191 N N . PRO A 1 686 ? 8.099 -8.253 -4.496 1.00 83.62 686 PRO A N 1
ATOM 5192 C CA . PRO A 1 686 ? 7.109 -9.278 -4.167 1.00 83.62 686 PRO A CA 1
ATOM 5193 C C . PRO A 1 686 ? 7.360 -9.927 -2.793 1.00 83.62 686 PRO A C 1
ATOM 5195 O O . PRO A 1 686 ? 8.504 -10.086 -2.362 1.00 83.62 686 PRO A O 1
ATOM 5198 N N . GLY A 1 687 ? 6.286 -10.251 -2.067 1.00 82.88 687 GLY A N 1
ATOM 5199 C CA . GLY A 1 687 ? 6.336 -10.863 -0.732 1.00 82.88 687 GLY A CA 1
ATOM 5200 C C . GLY A 1 687 ? 6.579 -9.890 0.432 1.00 82.88 687 GLY A C 1
ATOM 5201 O O . GLY A 1 687 ? 6.608 -10.311 1.594 1.00 82.88 687 GLY A O 1
ATOM 5202 N N . TYR A 1 688 ? 6.721 -8.588 0.158 1.00 86.81 688 TYR A N 1
ATOM 5203 C CA . TYR A 1 688 ? 6.922 -7.576 1.195 1.00 86.81 688 TYR A CA 1
ATOM 5204 C C . TYR A 1 688 ? 5.729 -7.498 2.152 1.00 86.81 688 TYR A C 1
ATOM 5206 O O . TYR A 1 688 ? 4.571 -7.480 1.737 1.00 86.81 688 TYR A O 1
ATOM 5214 N N . GLN A 1 689 ? 5.999 -7.435 3.455 1.00 91.19 689 GLN A N 1
ATOM 5215 C CA . GLN A 1 689 ? 4.935 -7.418 4.452 1.00 91.19 689 GLN A CA 1
ATOM 5216 C C . GLN A 1 689 ? 4.282 -6.036 4.524 1.00 91.19 689 GLN A C 1
ATOM 5218 O O . GLN A 1 689 ? 4.941 -5.030 4.799 1.00 91.19 689 GLN A O 1
ATOM 5223 N N . SER A 1 690 ? 2.959 -5.986 4.365 1.00 93.69 690 SER A N 1
ATOM 5224 C CA . SER A 1 690 ? 2.176 -4.748 4.481 1.00 93.69 690 SER A CA 1
ATOM 5225 C C . SER A 1 690 ? 2.422 -4.012 5.800 1.00 93.69 690 SER A C 1
ATOM 5227 O O . SER A 1 690 ? 2.488 -2.785 5.823 1.00 93.69 690 SER A O 1
ATOM 5229 N N . ILE A 1 691 ? 2.621 -4.746 6.900 1.00 92.44 691 ILE A N 1
ATOM 5230 C CA . ILE A 1 691 ? 2.879 -4.170 8.224 1.00 92.44 691 ILE A CA 1
ATOM 5231 C C . ILE A 1 691 ? 4.177 -3.355 8.254 1.00 92.44 691 ILE A C 1
ATOM 5233 O O . ILE A 1 691 ? 4.243 -2.338 8.945 1.00 92.44 691 ILE A O 1
ATOM 5237 N N . ASP A 1 692 ? 5.191 -3.761 7.487 1.00 89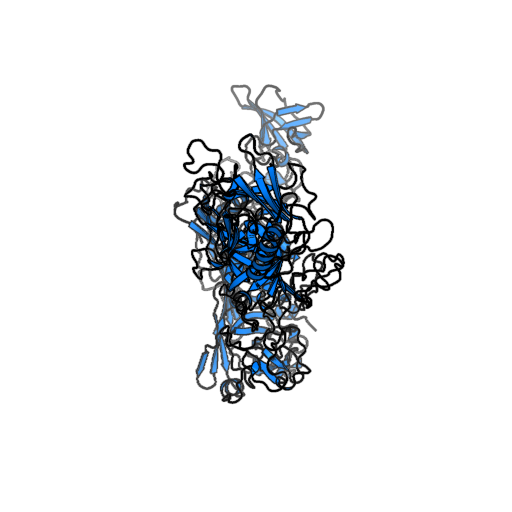.50 692 ASP A N 1
ATOM 5238 C CA . ASP A 1 692 ? 6.468 -3.058 7.401 1.00 89.50 692 ASP A CA 1
ATOM 5239 C C . ASP A 1 692 ? 6.355 -1.828 6.493 1.00 89.50 692 ASP A C 1
ATOM 5241 O O . ASP A 1 692 ? 6.929 -0.786 6.813 1.00 89.50 692 ASP A O 1
ATOM 5245 N N . ALA A 1 693 ? 5.535 -1.888 5.436 1.00 89.94 693 ALA A N 1
ATOM 5246 C CA . ALA A 1 693 ? 5.190 -0.716 4.628 1.00 89.94 693 ALA A CA 1
ATOM 5247 C C . ALA A 1 693 ? 4.428 0.335 5.458 1.00 89.94 693 ALA A C 1
ATOM 5249 O O . ALA A 1 693 ? 4.807 1.508 5.472 1.00 89.94 693 ALA A O 1
ATOM 5250 N N . ILE A 1 694 ? 3.413 -0.091 6.223 1.00 94.19 694 ILE A N 1
ATOM 5251 C CA . ILE A 1 694 ? 2.659 0.777 7.143 1.00 94.19 694 ILE A CA 1
ATOM 5252 C C . ILE A 1 694 ? 3.603 1.385 8.176 1.00 94.19 694 ILE A C 1
ATOM 5254 O O . ILE A 1 694 ? 3.636 2.606 8.331 1.00 94.19 694 ILE A O 1
ATOM 5258 N N . ARG A 1 695 ? 4.403 0.552 8.855 1.00 91.25 695 ARG A N 1
ATOM 5259 C CA . ARG A 1 695 ? 5.375 1.007 9.856 1.00 91.25 695 ARG A CA 1
ATOM 5260 C C . ARG A 1 695 ? 6.333 2.026 9.255 1.00 91.25 695 ARG A C 1
ATOM 5262 O O . ARG A 1 695 ? 6.622 3.032 9.900 1.00 91.25 695 ARG A O 1
ATOM 5269 N N . SER A 1 696 ? 6.791 1.793 8.025 1.00 89.00 696 SER A N 1
ATOM 5270 C CA . SER A 1 696 ? 7.702 2.703 7.349 1.00 89.00 696 SER A CA 1
ATOM 5271 C C . SER A 1 696 ? 7.097 4.086 7.140 1.00 89.00 696 SER A C 1
ATOM 5273 O O . SER A 1 696 ? 7.733 5.089 7.465 1.00 89.00 696 SER A O 1
ATOM 5275 N N . ILE A 1 697 ? 5.856 4.150 6.662 1.00 91.69 697 ILE A N 1
ATOM 5276 C CA . ILE A 1 697 ? 5.142 5.412 6.455 1.00 91.69 697 ILE A CA 1
ATOM 5277 C C . ILE A 1 697 ? 4.882 6.104 7.801 1.00 91.69 697 ILE A C 1
ATOM 5279 O O . ILE A 1 697 ? 5.218 7.274 7.981 1.00 91.69 697 ILE A O 1
ATOM 5283 N N . VAL A 1 698 ? 4.326 5.370 8.765 1.00 93.12 698 VAL A N 1
ATOM 5284 C CA . VAL A 1 698 ? 3.860 5.897 10.054 1.00 93.12 698 VAL A CA 1
ATOM 5285 C C . VAL A 1 698 ? 5.020 6.412 10.911 1.00 93.12 698 VAL A C 1
ATOM 5287 O O . VAL A 1 698 ? 4.989 7.563 11.351 1.00 93.12 698 VAL A O 1
ATOM 5290 N N . GLN A 1 699 ? 6.086 5.626 11.093 1.00 90.25 699 GLN A N 1
ATOM 5291 C CA . GLN A 1 699 ? 7.224 6.034 11.923 1.00 90.25 699 GLN A CA 1
ATOM 5292 C C . GLN A 1 699 ? 7.982 7.224 11.340 1.00 90.25 699 GLN A C 1
ATOM 5294 O O . GLN A 1 699 ? 8.460 8.075 12.088 1.00 90.25 699 GLN A O 1
ATOM 5299 N N . SER A 1 700 ? 8.075 7.310 10.012 1.00 87.69 700 SER A N 1
ATOM 5300 C CA . SER A 1 700 ? 8.772 8.408 9.337 1.00 87.69 700 SER A CA 1
ATOM 5301 C C . SER A 1 700 ? 8.132 9.772 9.605 1.00 87.69 700 SER A C 1
ATOM 5303 O O . SER A 1 700 ? 8.835 10.775 9.700 1.00 87.69 700 SER A O 1
ATOM 5305 N N . MET A 1 701 ? 6.808 9.805 9.782 1.00 89.38 701 MET A N 1
ATOM 5306 C CA . MET A 1 701 ? 6.066 11.016 10.149 1.00 89.38 701 MET A CA 1
ATOM 5307 C C . MET A 1 701 ? 6.004 11.235 11.666 1.00 89.38 701 MET A C 1
ATOM 5309 O O . MET A 1 701 ? 5.501 12.264 12.115 1.00 89.38 701 MET A O 1
ATOM 5313 N N . GLY A 1 702 ? 6.461 10.279 12.481 1.00 89.56 702 GLY A N 1
ATOM 5314 C CA . GLY A 1 702 ? 6.190 10.255 13.921 1.00 89.56 702 GLY A CA 1
ATOM 5315 C C . GLY A 1 702 ? 4.715 10.016 14.256 1.00 89.56 702 GLY A C 1
ATOM 5316 O O . GLY A 1 702 ? 4.251 10.444 15.310 1.00 89.56 702 GLY A O 1
ATOM 5317 N N . TRP A 1 703 ? 3.965 9.391 13.346 1.00 93.81 703 TRP A N 1
ATOM 5318 C CA . TRP A 1 703 ? 2.592 8.975 13.599 1.00 93.81 703 TRP A CA 1
ATOM 5319 C C . TRP A 1 703 ? 2.541 7.662 14.382 1.00 93.81 703 TRP A C 1
ATOM 5321 O O . TRP A 1 703 ? 3.523 6.930 14.499 1.00 93.81 703 TRP A O 1
ATOM 5331 N N . ALA A 1 704 ? 1.351 7.352 14.879 1.00 94.44 704 ALA A N 1
ATOM 5332 C CA . ALA A 1 704 ? 0.952 6.054 15.379 1.00 94.44 704 ALA A CA 1
ATOM 5333 C C . ALA A 1 704 ? -0.408 5.670 14.787 1.00 94.44 704 ALA A C 1
ATOM 5335 O O . ALA A 1 704 ? -1.273 6.527 14.592 1.00 94.44 704 ALA A O 1
ATOM 5336 N N . ILE A 1 705 ? -0.608 4.377 14.539 1.00 96.69 705 ILE A N 1
ATOM 5337 C CA . ILE A 1 705 ? -1.919 3.819 14.224 1.00 96.69 705 ILE A CA 1
ATOM 5338 C C . ILE A 1 705 ? -2.783 3.854 15.485 1.00 96.69 705 ILE A C 1
ATOM 5340 O O . ILE A 1 705 ? -2.368 3.402 16.556 1.00 96.69 705 ILE A O 1
ATOM 5344 N N . HIS A 1 706 ? -3.998 4.374 15.351 1.00 94.81 706 HIS A N 1
ATOM 5345 C CA . HIS A 1 706 ? -5.022 4.326 16.386 1.00 94.81 706 HIS A CA 1
ATOM 5346 C C . HIS A 1 706 ? -6.287 3.632 15.900 1.00 94.81 706 HIS A C 1
ATOM 5348 O O . HIS A 1 706 ? -6.470 3.398 14.707 1.00 94.81 706 HIS A O 1
ATOM 5354 N N . LEU A 1 707 ? -7.175 3.368 16.856 1.00 96.31 707 LEU A N 1
ATOM 5355 C CA . LEU A 1 707 ? -8.482 2.760 16.654 1.00 96.31 707 LEU A CA 1
ATOM 5356 C C . LEU A 1 707 ? -9.624 3.622 17.214 1.00 96.31 707 LEU A C 1
ATOM 5358 O O . LEU A 1 707 ? -10.649 3.068 17.588 1.00 96.31 707 LEU A O 1
ATOM 5362 N N . ARG A 1 708 ? -9.462 4.952 17.333 1.00 91.81 708 ARG A N 1
ATOM 5363 C CA . ARG A 1 708 ? -10.548 5.878 17.734 1.00 91.81 708 ARG A CA 1
ATOM 5364 C C . ARG A 1 708 ? -11.850 5.528 17.002 1.00 91.81 708 ARG A C 1
ATOM 5366 O O . ARG A 1 708 ? -11.833 5.220 15.817 1.00 91.81 708 ARG A O 1
ATOM 5373 N N . ASP A 1 709 ? -12.957 5.481 17.740 1.00 89.62 709 ASP A N 1
ATOM 5374 C CA . ASP A 1 709 ? -14.272 5.059 17.226 1.00 89.62 709 ASP A CA 1
ATOM 5375 C C . ASP A 1 709 ? -14.290 3.663 16.555 1.00 89.62 709 ASP A C 1
ATOM 5377 O O . ASP A 1 709 ? -15.171 3.330 15.763 1.00 89.62 709 ASP A O 1
ATOM 5381 N N . GLY A 1 710 ? -13.309 2.815 16.874 1.00 92.44 710 GLY A N 1
ATOM 5382 C CA . GLY A 1 710 ? -13.086 1.509 16.263 1.00 92.44 710 GLY A CA 1
ATOM 5383 C C . GLY A 1 710 ? -12.526 1.567 14.835 1.00 92.44 710 GLY A C 1
ATOM 5384 O O . GLY A 1 710 ? -12.620 0.577 14.113 1.00 92.44 710 GLY A O 1
ATOM 5385 N N . ARG A 1 711 ? -11.982 2.695 14.375 1.00 95.75 711 ARG A N 1
ATOM 5386 C CA . ARG A 1 711 ? -11.502 2.853 12.994 1.00 95.75 711 ARG A CA 1
ATOM 5387 C C . ARG A 1 711 ? -9.991 3.016 12.924 1.00 95.75 711 ARG A C 1
ATOM 5389 O O . ARG A 1 711 ? -9.405 3.743 13.723 1.00 95.75 711 ARG A O 1
ATOM 5396 N N . TYR A 1 712 ? -9.358 2.382 11.939 1.00 97.81 712 TYR A N 1
ATOM 5397 C CA . TYR A 1 712 ? -7.944 2.589 11.644 1.00 97.81 712 TYR A CA 1
ATOM 5398 C C . TYR A 1 712 ? -7.714 4.032 11.201 1.00 97.81 712 TYR A C 1
ATOM 5400 O O . TYR A 1 712 ? -8.282 4.497 10.212 1.00 97.81 712 TYR A O 1
ATOM 5408 N N . GLY A 1 713 ? -6.870 4.740 11.941 1.00 96.56 713 GLY A N 1
ATOM 5409 C CA . GLY A 1 713 ? -6.450 6.102 11.632 1.00 96.56 713 GLY A CA 1
ATOM 5410 C C . GLY A 1 713 ? -5.009 6.342 12.051 1.00 96.56 713 GLY A C 1
ATOM 5411 O O . GLY A 1 713 ? -4.380 5.486 12.677 1.00 96.56 713 GLY A O 1
ATOM 5412 N N . VAL A 1 714 ? -4.490 7.513 11.699 1.00 95.56 714 VAL A N 1
ATOM 5413 C CA . VAL A 1 714 ? -3.161 7.978 12.105 1.00 95.56 714 VAL A CA 1
ATOM 5414 C C . VAL A 1 714 ? -3.294 9.175 13.025 1.00 95.56 714 VAL A C 1
ATOM 5416 O O . VAL A 1 714 ? -4.201 9.980 12.872 1.00 95.56 714 VAL A O 1
ATOM 5419 N N . TRP A 1 715 ? -2.374 9.313 13.968 1.00 92.44 715 TRP A N 1
ATOM 5420 C CA . TRP A 1 715 ? -2.231 10.528 14.766 1.00 92.44 715 TRP A CA 1
ATOM 5421 C C . TRP A 1 715 ? -0.791 10.661 15.247 1.00 92.44 715 TRP A C 1
ATOM 5423 O O . TRP A 1 715 ? -0.062 9.673 15.291 1.00 92.44 715 TRP A O 1
ATOM 5433 N N . CYS A 1 716 ? -0.377 11.853 15.658 1.00 90.75 716 CYS A N 1
ATOM 5434 C CA . CYS A 1 716 ? 0.890 12.043 16.355 1.00 90.75 716 CYS A CA 1
ATOM 5435 C C . CYS A 1 716 ? 0.643 12.358 17.833 1.00 90.75 716 CYS A C 1
ATOM 5437 O O . CYS A 1 716 ? -0.104 13.292 18.129 1.00 90.75 716 CYS A O 1
ATOM 5439 N N . PRO A 1 717 ? 1.322 11.680 18.771 1.00 85.06 717 PRO A N 1
ATOM 5440 C CA . PRO A 1 717 ? 1.215 12.025 20.183 1.00 85.06 717 PRO A CA 1
ATOM 5441 C C . PRO A 1 717 ? 1.840 13.387 20.536 1.00 85.06 717 PRO A C 1
ATOM 5443 O O . PRO A 1 717 ? 1.473 13.970 21.551 1.00 85.06 717 PRO A O 1
ATOM 5446 N N . ALA A 1 718 ? 2.768 13.892 19.715 1.00 84.38 718 ALA A N 1
ATOM 5447 C CA . ALA A 1 718 ? 3.442 15.177 19.910 1.00 84.38 718 ALA A CA 1
ATOM 5448 C C . ALA A 1 718 ? 2.731 16.372 19.252 1.00 84.38 718 ALA A C 1
ATOM 5450 O O . ALA A 1 718 ? 3.216 17.501 19.372 1.00 84.38 718 ALA A O 1
ATOM 5451 N N . ASP A 1 719 ? 1.631 16.145 18.532 1.00 84.25 719 ASP A N 1
ATOM 5452 C CA . ASP A 1 719 ? 0.826 17.243 17.997 1.00 84.25 719 ASP A CA 1
ATOM 5453 C C . ASP A 1 719 ? -0.085 17.804 19.107 1.00 84.25 719 ASP A C 1
ATOM 5455 O O . ASP A 1 719 ? -0.442 17.067 20.031 1.00 84.25 719 ASP A O 1
ATOM 5459 N N . PRO A 1 720 ? -0.445 19.102 19.068 1.00 74.00 720 PRO A N 1
ATOM 5460 C CA . PRO A 1 720 ? -1.257 19.716 20.113 1.00 74.00 720 PRO A CA 1
ATOM 5461 C C . PRO A 1 720 ? -2.601 19.004 20.304 1.00 74.00 720 PRO A C 1
ATOM 5463 O O . PRO A 1 720 ? -3.315 18.734 19.339 1.00 74.00 720 PRO A O 1
ATOM 5466 N N . VAL A 1 721 ? -2.949 18.744 21.566 1.00 78.00 721 VAL A N 1
ATOM 5467 C CA . VAL A 1 721 ? -4.249 18.207 21.987 1.00 78.00 721 VAL A CA 1
ATOM 5468 C C . VAL A 1 721 ? -4.830 19.143 23.043 1.00 78.00 721 VAL A C 1
ATOM 5470 O O . VAL A 1 721 ? -4.123 19.591 23.948 1.00 78.00 721 VAL A O 1
ATOM 5473 N N . THR A 1 722 ? -6.118 19.437 22.925 1.00 78.62 722 THR A N 1
ATOM 5474 C CA . THR A 1 722 ? -6.883 20.349 23.779 1.00 78.62 722 THR A CA 1
ATOM 5475 C C . THR A 1 722 ? -7.975 19.601 24.546 1.00 78.62 722 THR A C 1
ATOM 5477 O O . THR A 1 722 ? -8.267 18.435 24.279 1.00 78.62 722 THR A O 1
ATOM 5480 N N . LEU A 1 723 ? -8.628 20.265 25.508 1.00 76.00 723 LEU A N 1
ATOM 5481 C CA . LEU A 1 723 ? -9.787 19.680 26.202 1.00 76.00 723 LEU A CA 1
ATOM 5482 C C . LEU A 1 723 ? -10.966 19.392 25.271 1.00 76.00 723 LEU A C 1
ATOM 5484 O O . LEU A 1 723 ? -11.754 18.501 25.578 1.00 76.00 723 LEU A O 1
ATOM 5488 N N . ALA A 1 724 ? -11.085 20.119 24.158 1.00 76.75 724 ALA A N 1
ATOM 5489 C CA . ALA A 1 724 ? -12.142 19.893 23.177 1.00 76.75 724 ALA A CA 1
ATOM 5490 C C . ALA A 1 724 ? -11.975 18.552 22.443 1.00 76.75 724 ALA A C 1
ATOM 5492 O O . ALA A 1 724 ? -12.961 17.984 21.981 1.00 76.75 724 ALA A O 1
ATOM 5493 N N . ASP A 1 725 ? -10.752 18.018 22.396 1.00 81.00 725 ASP A N 1
ATOM 5494 C CA . ASP A 1 725 ? -10.452 16.727 21.774 1.00 81.00 725 ASP A CA 1
ATOM 5495 C C . ASP A 1 725 ? -10.797 15.536 22.688 1.00 81.00 725 ASP A C 1
ATOM 5497 O O . ASP A 1 725 ? -10.797 14.385 22.244 1.00 81.00 725 ASP A O 1
ATOM 5501 N N . ALA A 1 726 ? -11.082 15.778 23.975 1.00 85.19 726 ALA A N 1
ATOM 5502 C CA . ALA A 1 726 ? -11.418 14.723 24.923 1.00 85.19 726 ALA A CA 1
ATOM 5503 C C . ALA A 1 726 ? -12.822 14.162 24.652 1.00 85.19 726 ALA A C 1
ATOM 5505 O O . ALA A 1 726 ? -13.838 14.781 24.963 1.00 85.19 726 ALA A O 1
ATOM 5506 N N . ALA A 1 727 ? -12.878 12.931 24.145 1.00 85.94 727 ALA A N 1
ATOM 5507 C CA . ALA A 1 727 ? -14.133 12.243 23.848 1.00 85.94 727 ALA A CA 1
ATOM 5508 C C . ALA A 1 727 ? -14.872 11.778 25.115 1.00 85.94 727 ALA A C 1
ATOM 5510 O O . ALA A 1 727 ? -16.091 11.580 25.099 1.00 85.94 727 ALA A O 1
ATOM 5511 N N . ILE A 1 728 ? -14.130 11.542 26.205 1.00 85.94 728 ILE A N 1
ATOM 5512 C CA . ILE A 1 728 ? -14.655 11.006 27.465 1.00 85.94 728 ILE A CA 1
ATOM 5513 C C . ILE A 1 728 ? -13.992 11.707 28.652 1.00 85.94 728 ILE A C 1
ATOM 5515 O O . ILE A 1 728 ? -12.776 11.900 28.682 1.00 85.94 728 ILE A O 1
ATOM 5519 N N . VAL A 1 729 ? -14.800 12.041 29.657 1.00 86.19 729 VAL A N 1
ATOM 5520 C CA . VAL A 1 729 ? -14.333 12.523 30.959 1.00 86.19 729 VAL A CA 1
ATOM 5521 C C . VAL A 1 729 ? -14.256 11.339 31.919 1.00 86.19 729 VAL A C 1
ATOM 5523 O O . VAL A 1 729 ? -15.227 10.607 32.091 1.00 86.19 729 VAL A O 1
ATOM 5526 N N . LEU A 1 730 ? -13.088 11.148 32.519 1.00 83.94 730 LEU A N 1
ATOM 5527 C CA . LEU A 1 730 ? -12.801 10.167 33.550 1.00 83.94 730 LEU A CA 1
ATOM 5528 C C . LEU A 1 730 ? -12.632 10.890 34.880 1.00 83.94 730 LEU A C 1
ATOM 5530 O O . LEU A 1 730 ? -11.646 11.591 35.102 1.00 83.94 730 LEU A O 1
ATOM 5534 N N . ASP A 1 731 ? -13.593 10.688 35.769 1.00 78.25 731 ASP A N 1
ATOM 5535 C CA . ASP A 1 731 ? -13.517 11.130 37.152 1.00 78.25 731 ASP A CA 1
ATOM 5536 C C . ASP A 1 731 ? -13.892 9.988 38.115 1.00 78.25 731 ASP A C 1
ATOM 5538 O O . ASP A 1 731 ? -14.277 8.880 37.718 1.00 78.25 731 ASP A O 1
ATOM 5542 N N . ARG A 1 732 ? -13.806 10.248 39.423 1.00 68.88 732 ARG A N 1
ATOM 5543 C CA . ARG A 1 732 ? -14.177 9.271 40.462 1.00 68.88 732 ARG A CA 1
ATOM 5544 C C . ARG A 1 732 ? -15.637 8.800 40.397 1.00 68.88 732 ARG A C 1
ATOM 5546 O O . ARG A 1 732 ? -15.943 7.742 40.954 1.00 68.88 732 ARG A O 1
ATOM 5553 N N . SER A 1 733 ? -16.541 9.571 39.796 1.00 65.75 733 SER A N 1
ATOM 5554 C CA . SER A 1 733 ? -17.941 9.180 39.600 1.00 65.75 733 SER A CA 1
ATOM 5555 C C . SER A 1 733 ? -18.082 8.136 38.489 1.00 65.75 733 SER A C 1
ATOM 5557 O O . SER A 1 733 ? -18.901 7.227 38.622 1.00 65.75 733 SER A O 1
ATOM 5559 N N . VAL A 1 734 ? -17.216 8.211 37.473 1.00 66.19 734 VAL A N 1
ATOM 5560 C CA . VAL A 1 734 ? -17.163 7.296 36.324 1.00 66.19 734 VAL A CA 1
ATOM 5561 C C . VAL A 1 734 ? -16.495 5.962 36.668 1.00 66.19 734 VAL A C 1
ATOM 5563 O O . VAL A 1 734 ? -16.800 4.943 36.047 1.00 66.19 734 VAL A O 1
ATOM 5566 N N . ARG A 1 735 ? -15.628 5.914 37.690 1.00 68.44 735 ARG A N 1
ATOM 5567 C CA . ARG A 1 735 ? -15.057 4.648 38.182 1.00 68.44 735 ARG A CA 1
ATOM 5568 C C . ARG A 1 735 ? -16.169 3.667 38.575 1.00 68.44 735 ARG A C 1
ATOM 5570 O O . ARG A 1 735 ? -17.026 3.978 39.407 1.00 68.44 735 ARG A O 1
ATOM 5577 N N . ALA A 1 736 ? -16.109 2.450 38.030 1.00 58.34 736 ALA A N 1
ATOM 5578 C CA . ALA A 1 736 ? -17.105 1.409 38.280 1.00 58.34 736 ALA A CA 1
ATOM 5579 C C . ALA A 1 736 ? -17.351 1.209 39.792 1.00 58.34 736 ALA A C 1
ATOM 5581 O O . ALA A 1 736 ? -16.423 0.940 40.561 1.00 58.34 736 ALA A O 1
ATOM 5582 N N . VAL A 1 737 ? -18.616 1.337 40.219 1.00 54.34 737 VAL A N 1
ATOM 5583 C CA . VAL A 1 737 ? -19.046 1.374 41.635 1.00 54.34 737 VAL A CA 1
ATOM 5584 C C . VAL A 1 737 ? -18.540 0.163 42.432 1.00 54.34 737 VAL A C 1
ATOM 5586 O O . VAL A 1 737 ? -18.157 0.302 43.594 1.00 54.34 737 VAL A O 1
ATOM 5589 N N . THR A 1 738 ? -18.447 -1.000 41.784 1.00 45.66 738 THR A N 1
ATOM 5590 C CA . THR A 1 738 ? -17.956 -2.269 42.343 1.00 45.66 738 THR A CA 1
ATOM 5591 C C . THR A 1 738 ? -16.487 -2.216 42.797 1.00 45.66 738 THR A C 1
ATOM 5593 O O . THR A 1 738 ? -16.088 -2.996 43.659 1.00 45.66 738 THR A O 1
ATOM 5596 N N . TYR A 1 739 ? -15.685 -1.269 42.293 1.00 50.72 739 TYR A N 1
ATOM 5597 C CA . TYR A 1 739 ? -14.239 -1.175 42.547 1.00 50.72 739 TYR A CA 1
ATOM 5598 C C . TYR A 1 739 ? -13.800 0.070 43.322 1.00 50.72 739 TYR A C 1
ATOM 5600 O O . TYR A 1 739 ? -12.611 0.227 43.589 1.00 50.72 739 TYR A O 1
ATOM 5608 N N . LYS A 1 740 ? -14.742 0.880 43.826 1.00 50.16 740 LYS A N 1
ATOM 5609 C CA . LYS A 1 740 ? -14.449 2.002 44.743 1.00 50.16 740 LYS A CA 1
ATOM 5610 C C . LYS A 1 740 ? -13.718 1.592 46.036 1.00 50.16 740 LYS A C 1
ATOM 5612 O O . LYS A 1 740 ? -13.314 2.467 46.792 1.00 50.16 740 LYS A O 1
ATOM 5617 N N . ARG A 1 741 ? -13.588 0.289 46.338 1.00 42.81 741 ARG A N 1
ATOM 5618 C CA . ARG A 1 741 ? -13.055 -0.211 47.621 1.00 42.81 741 ARG A CA 1
ATOM 5619 C C . ARG A 1 741 ? -11.734 -0.988 47.569 1.00 42.81 741 ARG A C 1
ATOM 5621 O O . ARG A 1 741 ? -11.123 -1.093 48.626 1.00 42.81 741 ARG A O 1
ATOM 5628 N N . ARG A 1 742 ? -11.285 -1.549 46.436 1.00 46.12 742 ARG A N 1
ATOM 5629 C CA . ARG A 1 742 ? -10.053 -2.374 46.375 1.00 46.12 742 ARG A CA 1
ATOM 5630 C C . ARG A 1 742 ? -9.490 -2.505 44.951 1.00 46.12 742 ARG A C 1
ATOM 5632 O O . ARG A 1 742 ? -9.911 -3.396 44.219 1.00 46.12 742 ARG A O 1
ATOM 5639 N N . ARG A 1 743 ? -8.523 -1.656 44.599 1.00 54.06 743 ARG A N 1
ATOM 5640 C CA . ARG A 1 743 ? -7.369 -1.913 43.711 1.00 54.06 743 ARG A CA 1
ATOM 5641 C C . ARG A 1 743 ? -6.511 -0.647 43.739 1.00 54.06 743 ARG A C 1
ATOM 5643 O O . ARG A 1 743 ? -7.009 0.418 43.396 1.00 54.06 743 ARG A O 1
ATOM 5650 N N . GLU A 1 744 ? -5.279 -0.759 44.221 1.00 64.56 744 GLU A N 1
ATOM 5651 C CA . GLU A 1 744 ? -4.278 0.303 44.081 1.00 64.56 744 GLU A CA 1
ATOM 5652 C C . GLU A 1 744 ? -4.032 0.481 42.575 1.00 64.56 744 GLU A C 1
ATOM 5654 O O . GLU A 1 744 ? -3.807 -0.510 41.877 1.00 64.56 744 GLU A O 1
ATOM 5659 N N . LEU A 1 745 ? -4.190 1.699 42.048 1.00 74.38 745 LEU A N 1
ATOM 5660 C CA . LEU A 1 745 ? -3.845 1.971 40.654 1.00 74.38 745 LEU A CA 1
ATOM 5661 C C . LEU A 1 745 ? -2.327 1.888 40.515 1.00 74.38 745 LEU A C 1
ATOM 5663 O O . LEU A 1 745 ? -1.594 2.525 41.271 1.00 74.38 745 LEU A O 1
ATOM 5667 N N . GLU A 1 746 ? -1.860 1.113 39.544 1.00 85.31 746 GLU A N 1
ATOM 5668 C CA . GLU A 1 746 ? -0.445 1.078 39.204 1.00 85.31 746 GLU A CA 1
ATOM 5669 C C . GLU A 1 746 ? -0.113 2.283 38.325 1.00 85.31 746 GLU A C 1
ATOM 5671 O O . GLU A 1 746 ? -0.799 2.556 37.335 1.00 85.31 746 GLU A O 1
ATOM 5676 N N . GLN A 1 747 ? 0.949 3.000 38.686 1.00 88.75 747 GLN A N 1
ATOM 5677 C CA . GLN A 1 747 ? 1.398 4.174 37.957 1.00 88.75 747 GLN A CA 1
ATOM 5678 C C . GLN A 1 747 ? 2.911 4.136 37.739 1.00 88.75 747 GLN A C 1
ATOM 5680 O O . GLN A 1 747 ? 3.690 4.070 38.691 1.00 88.75 747 GLN A O 1
ATOM 5685 N N . ASP A 1 748 ? 3.328 4.276 36.484 1.00 88.06 748 ASP A N 1
ATOM 5686 C CA . ASP A 1 748 ? 4.717 4.565 36.143 1.00 88.06 748 ASP A CA 1
ATOM 5687 C C . ASP A 1 748 ? 4.939 6.075 36.233 1.00 88.06 748 ASP A C 1
ATOM 5689 O O . ASP A 1 748 ? 4.415 6.807 35.401 1.00 88.06 748 ASP A O 1
ATOM 5693 N N . LEU A 1 749 ? 5.767 6.563 37.163 1.00 83.06 749 LEU A N 1
ATOM 5694 C CA . LEU A 1 749 ? 6.075 8.005 37.297 1.00 83.06 749 LEU A CA 1
ATOM 5695 C C . LEU A 1 749 ? 6.673 8.631 36.025 1.00 83.06 749 LEU A C 1
ATOM 5697 O O . LEU A 1 749 ? 6.641 9.848 35.839 1.00 83.06 749 LEU A O 1
ATOM 5701 N N . ARG A 1 750 ? 7.262 7.795 35.166 1.00 85.56 750 ARG A N 1
ATOM 5702 C CA . ARG A 1 750 ? 7.739 8.156 33.838 1.00 85.56 750 ARG A CA 1
ATOM 5703 C C . ARG A 1 750 ? 7.738 6.914 32.956 1.00 85.56 750 ARG A C 1
ATOM 5705 O O . ARG A 1 750 ? 8.475 5.975 33.239 1.00 85.56 750 ARG A O 1
ATOM 5712 N N . LYS A 1 751 ? 6.969 6.926 31.866 1.00 87.56 751 LYS A N 1
ATOM 5713 C CA . LYS A 1 751 ? 6.865 5.765 30.968 1.00 87.56 751 LYS A CA 1
ATOM 5714 C C . LYS A 1 751 ? 8.142 5.523 30.154 1.00 87.56 751 LYS A C 1
ATOM 5716 O O . LYS A 1 751 ? 8.538 4.379 29.939 1.00 87.56 751 LYS A O 1
ATOM 5721 N N . TRP A 1 752 ? 8.795 6.595 29.702 1.00 86.00 752 TRP A N 1
ATOM 5722 C CA . TRP A 1 752 ? 9.930 6.516 28.780 1.00 86.00 752 TRP A CA 1
ATOM 5723 C C . TRP A 1 752 ? 11.060 7.465 29.149 1.00 86.00 752 TRP A C 1
ATOM 5725 O O . TRP A 1 752 ? 10.818 8.612 29.524 1.00 86.00 752 TRP A O 1
ATOM 5735 N N . ALA A 1 753 ? 12.301 7.012 28.975 1.00 83.38 753 ALA A N 1
ATOM 5736 C CA . ALA A 1 753 ? 13.461 7.896 28.945 1.00 83.38 753 ALA A CA 1
ATOM 5737 C C . ALA A 1 753 ? 13.420 8.816 27.701 1.00 83.38 753 ALA A C 1
ATOM 5739 O O . ALA A 1 753 ? 12.860 8.396 26.680 1.00 83.38 753 ALA A O 1
ATOM 5740 N N . PRO A 1 754 ? 14.006 10.033 27.771 1.00 83.94 754 PRO A N 1
ATOM 5741 C CA . PRO A 1 754 ? 14.164 10.895 26.601 1.00 83.94 754 PRO A CA 1
ATOM 5742 C C . PRO A 1 754 ? 14.909 10.161 25.485 1.00 83.94 754 PRO A C 1
ATOM 5744 O O . PRO A 1 754 ? 15.841 9.416 25.768 1.00 83.94 754 PRO A O 1
ATOM 5747 N N . ILE A 1 755 ? 14.528 10.394 24.231 1.00 86.75 755 ILE A N 1
ATOM 5748 C CA . ILE A 1 755 ? 15.264 9.881 23.068 1.00 86.75 755 ILE A CA 1
ATOM 5749 C C . ILE A 1 755 ? 16.419 10.834 22.792 1.00 86.75 755 ILE A C 1
ATOM 5751 O O . ILE A 1 755 ? 16.169 12.023 22.636 1.00 86.75 755 ILE A O 1
ATOM 5755 N N . ASP A 1 756 ? 17.658 10.344 22.745 1.00 84.12 756 ASP A N 1
ATOM 5756 C CA . ASP A 1 756 ? 18.884 11.125 22.525 1.00 84.12 756 ASP A CA 1
ATOM 5757 C C . ASP A 1 756 ? 19.248 11.239 21.050 1.00 84.12 756 ASP A C 1
ATOM 5759 O O . ASP A 1 756 ? 19.537 12.339 20.557 1.00 84.12 756 ASP A O 1
ATOM 5763 N N . ARG A 1 757 ? 19.161 10.121 20.330 1.00 88.38 757 ARG A N 1
ATOM 5764 C CA . ARG A 1 757 ? 19.510 10.028 18.915 1.00 88.38 757 ARG A CA 1
ATOM 5765 C C . ARG A 1 757 ? 18.395 9.372 18.120 1.00 88.38 757 ARG A C 1
ATOM 5767 O O . ARG A 1 757 ? 17.804 8.393 18.565 1.00 88.38 757 ARG A O 1
ATOM 5774 N N . TRP A 1 758 ? 18.171 9.886 16.922 1.00 89.81 758 TRP A N 1
ATOM 5775 C CA . TRP A 1 758 ? 17.302 9.292 15.922 1.00 89.81 758 TRP A CA 1
ATOM 5776 C C . TRP A 1 758 ? 18.149 8.800 14.756 1.00 89.81 758 TRP A C 1
ATOM 5778 O O . TRP A 1 758 ? 18.979 9.550 14.242 1.00 89.81 758 TRP A O 1
ATOM 5788 N N . SER A 1 759 ? 17.939 7.554 14.346 1.00 90.75 759 SER A N 1
ATOM 5789 C CA . SER A 1 759 ? 18.621 6.936 13.210 1.00 90.75 759 SER A CA 1
ATOM 5790 C C . SER A 1 759 ? 17.586 6.499 12.184 1.00 90.75 759 SER A C 1
ATOM 5792 O O . SER A 1 759 ? 16.742 5.649 12.465 1.00 90.75 759 SER A O 1
ATOM 5794 N N . PHE A 1 760 ? 17.619 7.116 11.007 1.00 88.44 760 PHE A N 1
ATOM 5795 C CA . PHE A 1 760 ? 16.676 6.868 9.923 1.00 88.44 760 PHE A CA 1
ATOM 5796 C C . PHE A 1 760 ? 17.356 6.069 8.819 1.00 88.44 760 PHE A C 1
ATOM 5798 O O . PHE A 1 760 ? 18.276 6.576 8.179 1.00 88.44 760 PHE A O 1
ATOM 5805 N N . ALA A 1 761 ? 16.866 4.864 8.549 1.00 87.50 761 ALA A N 1
ATOM 5806 C CA . ALA A 1 761 ? 17.252 4.098 7.369 1.00 87.50 761 ALA A CA 1
ATOM 5807 C C . ALA A 1 761 ? 16.467 4.622 6.152 1.00 87.50 761 ALA A C 1
ATOM 5809 O O . ALA A 1 761 ? 15.243 4.498 6.110 1.00 87.50 761 ALA A O 1
ATOM 5810 N N . THR A 1 762 ? 17.148 5.250 5.193 1.00 80.25 762 THR A N 1
ATOM 5811 C CA . THR A 1 762 ? 16.555 5.895 4.008 1.00 80.25 762 THR A CA 1
ATOM 5812 C C . THR A 1 762 ? 17.084 5.298 2.704 1.00 80.25 762 THR A C 1
ATOM 5814 O O . THR A 1 762 ? 18.012 4.489 2.711 1.00 80.25 762 THR A O 1
ATOM 5817 N N . ALA A 1 763 ? 16.475 5.698 1.577 1.00 70.81 763 ALA A N 1
ATOM 5818 C CA . ALA A 1 763 ? 16.875 5.285 0.228 1.00 70.81 763 ALA A CA 1
ATOM 5819 C C . ALA A 1 763 ? 16.934 3.752 0.096 1.00 70.81 763 ALA A C 1
ATOM 5821 O O . ALA A 1 763 ? 17.991 3.140 -0.059 1.00 70.81 763 ALA A O 1
ATOM 5822 N N . TRP A 1 764 ? 15.769 3.131 0.269 1.00 75.81 764 TRP A N 1
ATOM 5823 C CA . TRP A 1 764 ? 15.607 1.686 0.212 1.00 75.81 764 TRP A CA 1
ATOM 5824 C C . TRP A 1 764 ? 15.733 1.172 -1.215 1.00 75.81 764 TRP A C 1
ATOM 5826 O O . TRP A 1 764 ? 15.053 1.686 -2.099 1.00 75.81 764 TRP A O 1
ATOM 5836 N N . THR A 1 765 ? 16.537 0.130 -1.408 1.00 72.62 765 THR A N 1
ATOM 5837 C CA . THR A 1 765 ? 16.679 -0.557 -2.690 1.00 72.62 765 THR A CA 1
ATOM 5838 C C . THR A 1 765 ? 15.815 -1.824 -2.669 1.00 72.62 765 THR A C 1
ATOM 5840 O O . THR A 1 765 ? 16.200 -2.787 -2.000 1.00 72.62 765 THR A O 1
ATOM 5843 N N . PRO A 1 766 ? 14.659 -1.862 -3.369 1.00 67.81 766 PRO A N 1
ATOM 5844 C CA . PRO A 1 766 ? 13.661 -2.923 -3.195 1.00 67.81 766 PRO A CA 1
ATOM 5845 C C . PRO A 1 766 ? 14.176 -4.338 -3.463 1.00 67.81 766 PRO A C 1
ATOM 5847 O O . PRO A 1 766 ? 13.952 -5.214 -2.637 1.00 67.81 766 PRO A O 1
ATOM 5850 N N . HIS A 1 767 ? 14.930 -4.553 -4.545 1.00 68.25 767 HIS A N 1
ATOM 5851 C CA . HIS A 1 767 ? 15.441 -5.883 -4.908 1.00 68.25 767 HIS A CA 1
ATOM 5852 C C . HIS A 1 767 ? 16.534 -6.413 -3.959 1.00 68.25 767 HIS A C 1
ATOM 5854 O O . HIS A 1 767 ? 16.703 -7.619 -3.838 1.00 68.25 767 HIS A O 1
ATOM 5860 N N . LEU A 1 768 ? 17.260 -5.532 -3.255 1.00 69.69 768 LEU A N 1
ATOM 5861 C CA . LEU A 1 768 ? 18.260 -5.926 -2.247 1.00 69.69 768 LEU A CA 1
ATOM 5862 C C . LEU A 1 768 ? 17.675 -6.020 -0.839 1.00 69.69 768 LEU A C 1
ATOM 5864 O O . LEU A 1 768 ? 18.382 -6.425 0.086 1.00 69.69 768 LEU A O 1
ATOM 5868 N N . ASN A 1 769 ? 16.427 -5.578 -0.655 1.00 71.69 769 ASN A N 1
ATOM 5869 C CA . ASN A 1 769 ? 15.766 -5.501 0.642 1.00 71.69 769 ASN A CA 1
ATOM 5870 C C . ASN A 1 769 ? 16.658 -4.804 1.701 1.00 71.69 769 ASN A C 1
ATOM 5872 O O . ASN A 1 769 ? 16.797 -5.277 2.833 1.00 71.69 769 ASN A O 1
ATOM 5876 N N . ARG A 1 770 ? 17.328 -3.700 1.315 1.00 74.38 770 ARG A N 1
ATOM 5877 C CA . ARG A 1 770 ? 18.310 -2.988 2.155 1.00 74.38 770 ARG A CA 1
ATOM 5878 C C . ARG A 1 770 ? 18.273 -1.469 1.955 1.00 74.38 770 ARG A C 1
ATOM 5880 O O . ARG A 1 770 ? 18.083 -0.974 0.847 1.00 74.38 770 ARG A O 1
ATOM 5887 N N . ALA A 1 771 ? 18.518 -0.725 3.036 1.00 75.12 771 ALA A N 1
ATOM 5888 C CA . ALA A 1 771 ? 18.708 0.725 3.000 1.00 75.12 771 ALA A CA 1
ATOM 5889 C C . ALA A 1 771 ? 20.111 1.088 2.491 1.00 75.12 771 ALA A C 1
ATOM 5891 O O . ALA A 1 771 ? 21.106 0.548 2.984 1.00 75.12 771 ALA A O 1
ATOM 5892 N N . SER A 1 772 ? 20.197 2.017 1.538 1.00 71.69 772 SER A N 1
ATOM 5893 C CA . SER A 1 772 ? 21.476 2.498 0.998 1.00 71.69 772 SER A CA 1
ATOM 5894 C C . SER A 1 772 ? 22.063 3.670 1.793 1.00 71.69 772 SER A C 1
ATOM 5896 O O . SER A 1 772 ? 23.264 3.929 1.709 1.00 71.69 772 SER A O 1
ATOM 5898 N N . ARG A 1 773 ? 21.250 4.359 2.609 1.00 77.00 773 ARG A N 1
ATOM 5899 C CA . ARG A 1 773 ? 21.678 5.504 3.420 1.00 77.00 773 ARG A CA 1
ATOM 5900 C C . ARG A 1 773 ? 21.090 5.451 4.829 1.00 77.00 773 ARG A C 1
ATOM 5902 O O . ARG A 1 773 ? 19.956 5.033 5.035 1.00 77.00 773 ARG A O 1
ATOM 5909 N N . THR A 1 774 ? 21.859 5.944 5.795 1.00 84.19 774 THR A N 1
ATOM 5910 C CA . THR A 1 774 ? 21.387 6.189 7.161 1.00 84.19 774 THR A CA 1
ATOM 5911 C C . THR A 1 774 ? 21.593 7.658 7.499 1.00 84.19 774 THR A C 1
ATOM 5913 O O . THR A 1 774 ? 22.684 8.194 7.299 1.00 84.19 774 THR A O 1
ATOM 5916 N N . LEU A 1 775 ? 20.549 8.317 7.997 1.00 86.62 775 LEU A N 1
ATOM 5917 C CA . LEU A 1 775 ? 20.607 9.681 8.512 1.00 86.62 775 LEU A CA 1
ATOM 5918 C C . LEU A 1 775 ? 20.522 9.642 10.037 1.00 86.62 775 LEU A C 1
ATOM 5920 O O . LEU A 1 775 ? 19.529 9.172 10.589 1.00 86.62 775 LEU A O 1
ATOM 5924 N N . GLU A 1 776 ? 21.532 10.185 10.710 1.00 88.75 776 GLU A N 1
ATOM 5925 C CA . GLU A 1 776 ? 21.515 10.355 12.161 1.00 88.75 776 GLU A CA 1
ATOM 5926 C C . GLU A 1 776 ? 21.213 11.806 12.531 1.00 88.75 776 GLU A C 1
ATOM 5928 O O . GLU A 1 776 ? 21.892 12.731 12.085 1.00 88.75 776 GLU A O 1
ATOM 5933 N N . LEU A 1 777 ? 20.214 12.001 13.389 1.00 87.19 777 LEU A N 1
ATOM 5934 C CA . LEU A 1 777 ? 19.859 13.297 13.953 1.00 87.19 777 LEU A CA 1
ATOM 5935 C C . LEU A 1 777 ? 19.951 13.230 15.476 1.00 87.19 777 LEU A C 1
ATOM 5937 O O . LEU A 1 777 ? 19.475 12.290 16.116 1.00 87.19 777 LEU A O 1
ATOM 5941 N N . ARG A 1 778 ? 20.574 14.246 16.071 1.00 83.06 778 ARG A N 1
ATOM 5942 C CA . ARG A 1 778 ? 20.583 14.424 17.524 1.00 83.06 778 ARG A CA 1
ATOM 5943 C C . ARG A 1 778 ? 19.380 15.249 17.942 1.00 83.06 778 ARG A C 1
ATOM 5945 O O . ARG A 1 778 ? 18.962 16.156 17.225 1.00 83.06 778 ARG A O 1
ATOM 5952 N N . SER A 1 779 ? 18.860 14.953 19.122 1.00 79.38 779 SER A N 1
ATOM 5953 C CA . SER A 1 779 ? 17.790 15.751 19.714 1.00 79.38 779 SER A CA 1
ATOM 5954 C C . SER A 1 779 ? 18.279 17.173 20.005 1.00 79.38 779 SER A C 1
ATOM 5956 O O . SER A 1 779 ? 19.375 17.363 20.533 1.00 79.38 779 SER A O 1
ATOM 5958 N N . THR A 1 780 ? 17.487 18.175 19.619 1.00 66.06 780 THR A N 1
ATOM 5959 C CA . THR A 1 780 ? 17.870 19.599 19.645 1.00 66.06 780 THR A CA 1
ATOM 5960 C C . THR A 1 780 ? 17.528 20.312 20.957 1.00 66.06 780 THR A C 1
ATOM 5962 O O . THR A 1 780 ? 17.931 21.456 21.154 1.00 66.06 780 THR A O 1
ATOM 5965 N N . ASP A 1 781 ? 16.841 19.656 21.895 1.00 61.88 781 ASP A N 1
ATOM 5966 C CA . ASP A 1 781 ? 16.614 20.129 23.267 1.00 61.88 781 ASP A CA 1
ATOM 5967 C C . ASP A 1 781 ? 17.875 19.932 24.129 1.00 61.88 781 ASP A C 1
ATOM 5969 O O . ASP A 1 781 ? 17.920 19.167 25.099 1.00 61.88 781 ASP A O 1
ATOM 5973 N N . VAL A 1 782 ? 18.938 20.644 23.754 1.00 41.12 782 VAL A N 1
ATOM 5974 C CA . VAL A 1 782 ? 20.223 20.680 24.457 1.00 41.12 782 VAL A CA 1
ATOM 5975 C C . VAL A 1 782 ? 20.031 21.411 25.794 1.00 41.12 782 VAL A C 1
ATOM 5977 O O . VAL A 1 782 ? 20.267 22.607 25.909 1.00 41.12 782 VAL A O 1
ATOM 5980 N N . GLY A 1 783 ? 19.522 20.713 26.813 1.00 42.94 783 GLY A N 1
ATOM 5981 C CA . GLY A 1 783 ? 19.275 21.313 28.132 1.00 42.94 783 GLY A CA 1
ATOM 5982 C C . GLY A 1 783 ? 18.491 20.471 29.141 1.00 42.94 783 GLY A C 1
ATOM 5983 O O . GLY A 1 783 ? 18.479 20.803 30.328 1.00 42.94 783 GLY A O 1
ATOM 5984 N N . ALA A 1 784 ? 17.865 19.361 28.738 1.00 52.00 784 ALA A N 1
ATOM 5985 C CA . ALA A 1 784 ? 17.215 18.474 29.699 1.00 52.00 784 ALA A CA 1
ATOM 5986 C C . ALA A 1 784 ? 18.275 17.781 30.583 1.00 52.00 784 ALA A C 1
ATOM 5988 O O . ALA A 1 784 ? 18.923 16.832 30.148 1.00 52.00 784 ALA A O 1
ATOM 5989 N N . ARG A 1 785 ? 18.419 18.220 31.847 1.00 51.47 785 ARG A N 1
ATOM 5990 C CA . ARG A 1 785 ? 19.353 17.691 32.878 1.00 51.47 785 ARG A CA 1
ATOM 5991 C C . ARG A 1 785 ? 19.311 16.163 33.108 1.00 51.47 785 ARG A C 1
ATOM 5993 O O . ARG A 1 785 ? 20.103 15.656 33.892 1.00 51.47 785 ARG A O 1
ATOM 6000 N N . TYR A 1 786 ? 18.384 15.440 32.477 1.00 60.66 786 TYR A N 1
ATOM 6001 C CA . TYR A 1 786 ? 18.064 14.030 32.725 1.00 60.66 786 TYR A CA 1
ATOM 6002 C C . TYR A 1 786 ? 18.335 13.101 31.527 1.00 60.66 786 TYR A C 1
ATOM 6004 O O . TYR A 1 786 ? 17.877 11.959 31.541 1.00 60.66 786 TYR A O 1
ATOM 6012 N N . ARG A 1 787 ? 19.009 13.577 30.473 1.00 65.94 787 ARG A N 1
ATOM 6013 C CA . ARG A 1 787 ? 19.425 12.740 29.335 1.00 65.94 787 ARG A CA 1
ATOM 6014 C C . ARG A 1 787 ? 20.626 11.883 29.739 1.00 65.94 787 ARG A C 1
ATOM 6016 O O . ARG A 1 787 ? 21.609 12.422 30.240 1.00 65.94 787 ARG A O 1
ATOM 6023 N N . SER A 1 788 ? 20.536 10.566 29.552 1.00 65.75 788 SER A N 1
ATOM 6024 C CA . SER A 1 788 ? 21.656 9.649 29.807 1.00 65.75 788 SER A CA 1
ATOM 6025 C C . SER A 1 788 ? 22.653 9.617 28.647 1.00 65.75 788 SER A C 1
ATOM 6027 O O . SER A 1 788 ? 23.822 9.342 28.886 1.00 65.75 788 SER A O 1
ATOM 6029 N N . GLY A 1 789 ? 22.217 9.951 27.423 1.00 66.94 789 GLY A N 1
ATOM 6030 C CA . GLY A 1 789 ? 23.054 10.005 26.219 1.00 66.94 789 GLY A CA 1
ATOM 6031 C C . GLY A 1 789 ? 23.023 8.734 25.361 1.00 66.94 789 GLY A C 1
ATOM 6032 O O . GLY A 1 789 ? 23.575 8.744 24.261 1.00 66.94 789 GLY A O 1
ATOM 6033 N N . ASP A 1 790 ? 22.348 7.681 25.827 1.00 76.88 790 ASP A N 1
ATOM 6034 C CA . ASP A 1 790 ? 22.420 6.329 25.254 1.00 76.88 790 ASP A CA 1
ATOM 6035 C C . ASP A 1 790 ? 21.124 5.872 24.562 1.00 76.88 790 ASP A C 1
ATOM 6037 O O . ASP A 1 790 ? 21.083 4.786 23.982 1.00 76.88 790 ASP A O 1
ATOM 6041 N N . VAL A 1 791 ? 20.036 6.653 24.620 1.00 85.50 791 VAL A N 1
ATOM 6042 C CA . VAL A 1 791 ? 18.743 6.219 24.066 1.00 85.50 791 VAL A CA 1
ATOM 6043 C C . VAL A 1 791 ? 18.666 6.547 22.575 1.00 85.50 791 VAL A C 1
ATOM 6045 O O . VAL A 1 791 ? 18.456 7.696 22.183 1.00 85.50 791 VAL A O 1
ATOM 6048 N N . GLU A 1 792 ? 18.797 5.523 21.735 1.00 89.56 792 GLU A N 1
ATOM 6049 C CA . GLU A 1 792 ? 18.635 5.619 20.281 1.00 89.56 792 GLU A CA 1
ATOM 6050 C C . GLU A 1 792 ? 17.254 5.109 19.838 1.00 89.56 792 GLU A C 1
ATOM 6052 O O . GLU A 1 792 ? 16.848 4.001 20.191 1.00 89.56 792 GLU A O 1
ATOM 6057 N N . GLN A 1 793 ? 16.555 5.895 19.017 1.00 90.56 793 GLN A N 1
ATOM 6058 C CA . GLN A 1 793 ? 15.363 5.466 18.292 1.00 90.56 793 GLN A CA 1
ATOM 6059 C C . GLN A 1 793 ? 15.713 5.209 16.825 1.00 90.56 793 GLN A C 1
ATOM 6061 O O . GLN A 1 793 ? 16.133 6.115 16.102 1.00 90.56 793 GLN A O 1
ATOM 6066 N N . LYS A 1 794 ? 15.500 3.971 16.374 1.00 91.06 794 LYS A N 1
ATOM 6067 C CA . LYS A 1 794 ? 15.676 3.574 14.973 1.00 91.06 794 LYS A CA 1
ATOM 6068 C C . LYS A 1 794 ? 14.346 3.673 14.235 1.00 91.06 794 LYS A C 1
ATOM 6070 O O . LYS A 1 794 ? 13.323 3.221 14.749 1.00 91.06 794 LYS A O 1
ATOM 6075 N N . VAL A 1 795 ? 14.371 4.267 13.048 1.00 88.94 795 VAL A N 1
ATOM 6076 C CA . VAL A 1 795 ? 13.205 4.503 12.194 1.00 88.94 795 VAL A CA 1
ATOM 6077 C C . VAL A 1 795 ? 13.476 3.930 10.808 1.00 88.94 795 VAL A C 1
ATOM 6079 O O . VAL A 1 795 ? 14.449 4.297 10.145 1.00 88.94 795 VAL A O 1
ATOM 6082 N N . MET A 1 796 ? 12.596 3.038 10.359 1.00 85.75 796 MET A N 1
ATOM 6083 C CA . MET A 1 796 ? 12.687 2.406 9.041 1.00 85.75 796 MET A CA 1
ATOM 6084 C C . MET A 1 796 ? 11.963 3.256 7.994 1.00 85.75 796 MET A C 1
ATOM 6086 O O . MET A 1 796 ? 10.798 3.032 7.689 1.00 85.75 796 MET A O 1
ATOM 6090 N N . ALA A 1 797 ? 12.634 4.255 7.427 1.00 85.06 797 ALA A N 1
ATOM 6091 C CA . ALA A 1 797 ? 12.033 5.233 6.516 1.00 85.06 797 ALA A CA 1
ATOM 6092 C C . ALA A 1 797 ? 12.127 4.826 5.032 1.00 85.06 797 ALA A C 1
ATOM 6094 O O . ALA A 1 797 ? 12.448 5.646 4.169 1.00 85.06 797 ALA A O 1
ATOM 6095 N N . HIS A 1 798 ? 11.837 3.557 4.731 1.00 81.62 798 HIS A N 1
ATOM 6096 C CA . HIS A 1 798 ? 11.921 2.962 3.394 1.00 81.62 798 HIS A CA 1
ATOM 6097 C C . HIS A 1 798 ? 11.106 3.693 2.334 1.00 81.62 798 HIS A C 1
ATOM 6099 O O . HIS A 1 798 ? 11.547 3.769 1.193 1.00 81.62 798 HIS A O 1
ATOM 6105 N N . ALA A 1 799 ? 9.939 4.228 2.692 1.00 79.44 799 ALA A N 1
ATOM 6106 C CA . ALA A 1 799 ? 9.053 4.911 1.756 1.00 79.44 799 ALA A CA 1
ATOM 6107 C C . ALA A 1 799 ? 9.440 6.388 1.525 1.00 79.44 799 ALA A C 1
ATOM 6109 O O . ALA A 1 799 ? 8.966 7.024 0.584 1.00 79.44 799 ALA A O 1
ATOM 6110 N N . MET A 1 800 ? 10.299 6.978 2.361 1.00 81.62 800 MET A N 1
ATOM 6111 C CA . MET A 1 800 ? 10.666 8.390 2.229 1.00 81.62 800 MET A CA 1
ATOM 6112 C C . MET A 1 800 ? 11.735 8.619 1.159 1.00 81.62 800 MET A C 1
ATOM 6114 O O . MET A 1 800 ? 12.648 7.808 0.985 1.00 81.62 800 MET A O 1
ATOM 6118 N N . ARG A 1 801 ? 11.643 9.761 0.471 1.00 75.94 801 ARG A N 1
ATOM 6119 C CA . ARG A 1 801 ? 12.592 10.158 -0.586 1.00 75.94 801 ARG A CA 1
ATOM 6120 C C . ARG A 1 801 ? 13.246 11.519 -0.367 1.00 75.94 801 ARG A C 1
ATOM 6122 O O . ARG A 1 801 ? 14.316 11.758 -0.910 1.00 75.94 801 ARG A O 1
ATOM 6129 N N . GLN A 1 802 ? 12.654 12.379 0.462 1.00 69.69 802 GLN A N 1
ATOM 6130 C CA . GLN A 1 802 ? 13.218 13.683 0.809 1.00 69.69 802 GLN A CA 1
ATOM 6131 C C . GLN A 1 802 ? 13.639 13.741 2.287 1.00 69.69 802 GLN A C 1
ATOM 6133 O O . GLN A 1 802 ? 13.026 13.121 3.162 1.00 69.69 802 GLN A O 1
ATOM 6138 N N . ASP A 1 803 ? 14.701 14.506 2.552 1.00 65.81 803 ASP A N 1
ATOM 6139 C CA . ASP A 1 803 ? 15.199 14.795 3.906 1.00 65.81 803 ASP A CA 1
ATOM 6140 C C . ASP A 1 803 ? 14.549 16.066 4.510 1.00 65.81 803 ASP A C 1
ATOM 6142 O O . ASP A 1 803 ? 14.780 16.389 5.678 1.00 65.81 803 ASP A O 1
ATOM 6146 N N . GLY A 1 804 ? 13.729 16.789 3.734 1.00 70.00 804 GLY A N 1
ATOM 6147 C CA . GLY A 1 804 ? 13.107 18.059 4.127 1.00 70.00 804 GLY A CA 1
ATOM 6148 C C . GLY A 1 804 ? 12.148 17.926 5.314 1.00 70.00 804 GLY A C 1
ATOM 6149 O O . GLY A 1 804 ? 11.363 16.983 5.386 1.00 70.00 804 GLY A O 1
ATOM 6150 N N . GLY A 1 805 ? 12.220 18.860 6.268 1.00 77.00 805 GLY A N 1
ATOM 6151 C CA . GLY A 1 805 ? 11.318 18.914 7.428 1.00 77.00 805 GLY A CA 1
ATOM 6152 C C . GLY A 1 805 ? 11.663 17.980 8.594 1.00 77.00 805 GLY A C 1
ATOM 6153 O O . GLY A 1 805 ? 11.022 18.030 9.649 1.00 77.00 805 GLY A O 1
ATOM 6154 N N . ARG A 1 806 ? 12.652 17.089 8.429 1.00 83.81 806 ARG A N 1
ATOM 6155 C CA . ARG A 1 806 ? 12.990 16.075 9.443 1.00 83.81 806 ARG A CA 1
ATOM 6156 C C . ARG A 1 806 ? 13.581 16.672 10.707 1.00 83.81 806 ARG A C 1
ATOM 6158 O O . ARG A 1 806 ? 13.323 16.154 11.788 1.00 83.81 806 ARG A O 1
ATOM 6165 N N . VAL A 1 807 ? 14.366 17.739 10.589 1.00 83.06 807 VAL A N 1
ATOM 6166 C CA . VAL A 1 807 ? 14.997 18.391 11.744 1.00 83.06 807 VAL A CA 1
ATOM 6167 C C . VAL A 1 807 ? 13.927 19.015 12.637 1.00 83.06 807 VAL A C 1
ATOM 6169 O O . VAL A 1 807 ? 13.938 18.805 13.849 1.00 83.06 807 VAL A O 1
ATOM 6172 N N . GLU A 1 808 ? 12.963 19.710 12.037 1.00 83.50 808 GLU A N 1
ATOM 6173 C CA . GLU A 1 808 ? 11.822 20.327 12.708 1.00 83.50 808 GLU A CA 1
ATOM 6174 C C . GLU A 1 808 ? 10.951 19.265 13.382 1.00 83.50 808 GLU A C 1
ATOM 6176 O O . GLU A 1 808 ? 10.609 19.387 14.562 1.00 83.50 808 GLU A O 1
ATOM 6181 N N . ARG A 1 809 ? 10.653 18.170 12.670 1.00 84.94 809 ARG A N 1
ATOM 6182 C CA . ARG A 1 809 ? 9.851 17.076 13.225 1.00 84.94 809 ARG A CA 1
ATOM 6183 C C . ARG A 1 809 ? 10.565 16.337 14.351 1.00 84.94 809 ARG A C 1
ATOM 6185 O O . ARG A 1 809 ? 9.952 16.074 15.383 1.00 84.94 809 ARG A O 1
ATOM 6192 N N . VAL A 1 810 ? 11.858 16.047 14.206 1.00 85.75 810 VAL A N 1
ATOM 6193 C CA . VAL A 1 810 ? 12.670 15.448 15.276 1.00 85.75 810 VAL A CA 1
ATOM 6194 C C . VAL A 1 810 ? 12.747 16.378 16.480 1.00 85.75 810 VAL A C 1
ATOM 6196 O O . VAL A 1 810 ? 12.653 15.892 17.604 1.00 85.75 810 VAL A O 1
ATOM 6199 N N . ALA A 1 811 ? 12.859 17.693 16.288 1.00 81.69 811 ALA A N 1
ATOM 6200 C CA . ALA A 1 811 ? 12.831 18.653 17.388 1.00 81.69 811 ALA A CA 1
ATOM 6201 C C . ALA A 1 811 ? 11.496 18.601 18.151 1.00 81.69 811 ALA A C 1
ATOM 6203 O O . ALA A 1 811 ? 11.498 18.504 19.379 1.00 81.69 811 ALA A O 1
ATOM 6204 N N . GLN A 1 812 ? 10.364 18.605 17.438 1.00 82.56 812 GLN A N 1
ATOM 6205 C CA . GLN A 1 812 ? 9.028 18.491 18.032 1.00 82.56 812 GLN A CA 1
ATOM 6206 C C . GLN A 1 812 ? 8.858 17.171 18.802 1.00 82.56 812 GLN A C 1
ATOM 6208 O O . GLN A 1 812 ? 8.496 17.182 19.979 1.00 82.56 812 GLN A O 1
ATOM 6213 N N . LEU A 1 813 ? 9.175 16.038 18.167 1.00 86.69 813 LEU A N 1
ATOM 6214 C CA . LEU A 1 813 ? 9.077 14.716 18.788 1.00 86.69 813 LEU A CA 1
ATOM 6215 C C . LEU A 1 813 ? 9.991 14.619 20.014 1.00 86.69 813 LEU A C 1
ATOM 6217 O O . LEU A 1 813 ? 9.549 14.203 21.081 1.00 86.69 813 LEU A O 1
ATOM 6221 N N . SER A 1 814 ? 11.253 15.036 19.896 1.00 84.25 814 SER A N 1
ATOM 6222 C CA . SER A 1 814 ? 12.232 14.941 20.988 1.00 84.25 814 SER A CA 1
ATOM 6223 C C . SER A 1 814 ? 11.825 15.764 22.208 1.00 84.25 814 SER A C 1
ATOM 6225 O O . SER A 1 814 ? 12.029 15.306 23.331 1.00 84.25 814 SER A O 1
ATOM 6227 N N . ARG A 1 815 ? 11.201 16.935 22.005 1.00 80.81 815 ARG A N 1
ATOM 6228 C CA . ARG A 1 815 ? 10.615 17.735 23.092 1.00 80.81 815 ARG A CA 1
ATOM 6229 C C . ARG A 1 815 ? 9.504 16.977 23.805 1.00 80.81 815 ARG A C 1
ATOM 6231 O O . ARG A 1 815 ? 9.508 16.939 25.026 1.00 80.81 815 ARG A O 1
ATOM 6238 N N . TRP A 1 816 ? 8.591 16.351 23.067 1.00 85.00 816 TRP A N 1
ATOM 6239 C CA . TRP A 1 816 ? 7.511 15.569 23.667 1.00 85.00 816 TRP A CA 1
ATOM 6240 C C . TRP A 1 816 ? 8.057 14.364 24.450 1.00 85.00 816 TRP A C 1
ATOM 6242 O O . TRP A 1 816 ? 7.811 14.233 25.646 1.00 85.00 816 TRP A O 1
ATOM 6252 N N . TRP A 1 817 ? 8.920 13.546 23.839 1.00 85.62 817 TRP A N 1
ATOM 6253 C CA . TRP A 1 817 ? 9.513 12.371 24.497 1.00 85.62 817 TRP A CA 1
ATOM 6254 C C . TRP A 1 817 ? 10.397 12.717 25.711 1.00 85.62 817 TRP A C 1
ATOM 6256 O O . TRP A 1 817 ? 10.624 11.861 26.574 1.00 85.62 817 TRP A O 1
ATOM 6266 N N . SER A 1 818 ? 10.915 13.947 25.809 1.00 79.44 818 SER A N 1
ATOM 6267 C CA . SER A 1 818 ? 11.715 14.378 26.960 1.00 79.44 818 SER A CA 1
ATOM 6268 C C . SER A 1 818 ? 10.873 14.769 28.180 1.00 79.44 818 SER A C 1
ATOM 6270 O O . SER A 1 818 ? 11.402 14.735 29.303 1.00 79.44 818 SER A O 1
ATOM 6272 N N . LEU A 1 819 ? 9.573 15.034 28.009 1.00 80.94 819 LEU A N 1
ATOM 6273 C CA . LEU A 1 819 ? 8.652 15.307 29.110 1.00 80.94 819 LEU A CA 1
ATOM 6274 C C . LEU A 1 819 ? 8.396 14.058 29.973 1.00 80.94 819 LEU A C 1
ATOM 6276 O O . LEU A 1 819 ? 8.605 12.910 29.575 1.00 80.94 819 LEU A O 1
ATOM 6280 N N . ARG A 1 820 ? 7.936 14.281 31.208 1.00 83.69 820 ARG A N 1
ATOM 6281 C CA . ARG A 1 820 ? 7.644 13.217 32.185 1.00 83.69 820 ARG A CA 1
ATOM 6282 C C . ARG A 1 820 ? 6.225 12.674 32.030 1.00 83.69 820 ARG A C 1
ATOM 6284 O O . ARG A 1 820 ? 5.432 12.730 32.964 1.00 83.69 820 ARG A O 1
ATOM 6291 N N . HIS A 1 821 ? 5.898 12.192 30.834 1.00 87.50 821 HIS A N 1
ATOM 6292 C CA . HIS A 1 821 ? 4.645 11.474 30.618 1.00 87.50 821 HIS A CA 1
ATOM 6293 C C . HIS A 1 821 ? 4.608 10.243 31.522 1.00 87.50 821 HIS A C 1
ATOM 6295 O O . HIS A 1 821 ? 5.606 9.519 31.628 1.00 87.50 821 HIS A O 1
ATOM 6301 N N . PHE A 1 822 ? 3.471 10.009 32.164 1.00 91.19 822 PHE A N 1
ATOM 6302 C CA . PHE A 1 822 ? 3.290 8.910 33.102 1.00 91.19 822 PHE A CA 1
ATOM 6303 C C . PHE A 1 822 ? 2.151 8.014 32.632 1.00 91.19 822 PHE A C 1
ATOM 6305 O O . PHE A 1 822 ? 1.209 8.478 31.992 1.00 91.19 822 PHE A O 1
ATOM 6312 N N . GLU A 1 823 ? 2.261 6.721 32.908 1.00 93.38 823 GLU A N 1
ATOM 6313 C CA . GLU A 1 823 ? 1.245 5.748 32.514 1.00 93.38 823 GLU A CA 1
ATOM 6314 C C . GLU A 1 823 ? 0.487 5.279 33.749 1.00 93.38 823 GLU A C 1
ATOM 6316 O O . GLU A 1 823 ? 1.098 4.905 34.747 1.00 93.38 823 GLU A O 1
ATOM 6321 N N . VAL A 1 824 ? -0.839 5.290 33.665 1.00 92.50 824 VAL A N 1
ATOM 6322 C CA . VAL A 1 824 ? -1.741 4.683 34.642 1.00 92.50 824 VAL A CA 1
ATOM 6323 C C . VAL A 1 824 ? -2.230 3.373 34.052 1.00 92.50 824 VAL A C 1
ATOM 6325 O O . VAL A 1 824 ? -2.811 3.368 32.966 1.00 92.50 824 VAL A O 1
ATOM 6328 N N . ARG A 1 825 ? -2.003 2.261 34.747 1.00 91.56 825 ARG A N 1
ATOM 6329 C CA . ARG A 1 825 ? -2.339 0.927 34.245 1.00 91.56 825 ARG A CA 1
ATOM 6330 C C . ARG A 1 825 ? -3.615 0.396 34.874 1.00 91.56 825 ARG A C 1
ATOM 6332 O O . ARG A 1 825 ? -3.849 0.538 36.074 1.00 91.56 825 ARG A O 1
ATOM 6339 N N . GLY A 1 826 ? -4.430 -0.259 34.054 1.00 88.38 826 GLY A N 1
ATOM 6340 C CA . GLY A 1 826 ? -5.615 -0.979 34.508 1.00 88.38 826 GLY A CA 1
ATOM 6341 C C . GLY A 1 826 ? -6.724 -0.101 35.101 1.00 88.38 826 GLY A C 1
ATOM 6342 O O . GLY A 1 826 ? -7.452 -0.574 35.978 1.00 88.38 826 GLY A O 1
ATOM 6343 N N . TYR A 1 827 ? -6.881 1.143 34.639 1.00 88.94 827 TYR A N 1
ATOM 6344 C CA . TYR A 1 827 ? -7.922 2.061 35.105 1.00 88.94 827 TYR A CA 1
ATOM 6345 C C . TYR A 1 827 ? -9.323 1.485 34.813 1.00 88.94 827 TYR A C 1
ATOM 6347 O O . TYR A 1 827 ? -9.649 1.239 33.647 1.00 88.94 827 TYR A O 1
ATOM 6355 N N . PRO A 1 828 ? -10.164 1.222 35.832 1.00 86.81 828 PRO A N 1
ATOM 6356 C CA . PRO A 1 828 ? -11.424 0.511 35.640 1.00 86.81 828 PRO A CA 1
ATOM 6357 C C . PRO A 1 828 ? -12.550 1.446 35.187 1.00 86.81 828 PRO A C 1
ATOM 6359 O O . PRO A 1 828 ? -12.886 2.412 35.875 1.00 86.81 828 PRO A O 1
ATOM 6362 N N . VAL A 1 829 ? -13.207 1.097 34.080 1.00 85.56 829 VAL A N 1
ATOM 6363 C CA . VAL A 1 829 ? -14.366 1.819 33.540 1.00 85.56 829 VAL A CA 1
ATOM 6364 C C . VAL A 1 829 ? -15.545 0.864 33.305 1.00 85.56 829 VAL A C 1
ATOM 6366 O O . VAL A 1 829 ? -15.341 -0.296 32.930 1.00 85.56 829 VAL A O 1
ATOM 6369 N N . PRO A 1 830 ? -16.797 1.306 33.522 1.00 79.75 830 PRO A N 1
ATOM 6370 C CA . PRO A 1 830 ? -17.968 0.515 33.169 1.00 79.75 830 PRO A CA 1
ATOM 6371 C C . PRO A 1 830 ? -17.969 0.214 31.670 1.00 79.75 830 PRO A C 1
ATOM 6373 O O . PRO A 1 830 ? -17.859 1.127 30.848 1.00 79.75 830 PRO A O 1
ATOM 6376 N N . MET A 1 831 ? -18.104 -1.062 31.307 1.00 81.44 831 MET A N 1
ATOM 6377 C CA . MET A 1 831 ? -18.020 -1.497 29.912 1.00 81.44 831 MET A CA 1
ATOM 6378 C C . MET A 1 831 ? -19.119 -0.868 29.045 1.00 81.44 831 MET A C 1
ATOM 6380 O O . MET A 1 831 ? -18.841 -0.422 27.939 1.00 81.44 831 MET A O 1
ATOM 6384 N N . VAL A 1 832 ? -20.365 -0.839 29.525 1.00 75.94 832 VAL A N 1
ATOM 6385 C CA . VAL A 1 832 ? -21.525 -0.421 28.720 1.00 75.94 832 VAL A CA 1
ATOM 6386 C C . VAL A 1 832 ? -21.529 1.089 28.471 1.00 75.94 832 VAL A C 1
ATOM 6388 O O . VAL A 1 832 ? -21.648 1.515 27.333 1.00 75.94 832 VAL A O 1
ATOM 6391 N N . THR A 1 833 ? -21.345 1.924 29.492 1.00 73.25 833 THR A N 1
ATOM 6392 C CA . THR A 1 833 ? -21.482 3.379 29.309 1.00 73.25 833 THR A CA 1
ATOM 6393 C C . THR A 1 833 ? -20.240 4.044 28.714 1.00 73.25 833 THR A C 1
ATOM 6395 O O . THR A 1 833 ? -20.366 4.966 27.906 1.00 73.25 833 THR A O 1
ATOM 6398 N N . HIS A 1 834 ? -19.041 3.571 29.069 1.00 79.81 834 HIS A N 1
ATOM 6399 C CA . HIS A 1 834 ? -17.780 4.208 28.674 1.00 79.81 834 HIS A CA 1
ATOM 6400 C C . HIS A 1 834 ? -16.828 3.258 27.943 1.00 79.81 834 HIS A C 1
ATOM 6402 O O . HIS A 1 834 ? -16.301 3.622 26.896 1.00 79.81 834 HIS A O 1
ATOM 6408 N N . GLY A 1 835 ? -16.632 2.037 28.450 1.00 82.44 835 GLY A N 1
ATOM 6409 C CA . GLY A 1 835 ? -15.631 1.097 27.935 1.00 82.44 835 GLY A CA 1
ATOM 6410 C C . GLY A 1 835 ? -15.823 0.719 26.464 1.00 82.44 835 GLY A C 1
ATOM 6411 O O . GLY A 1 835 ? -14.848 0.668 25.729 1.00 82.44 835 GLY A O 1
ATOM 6412 N N . GLN A 1 836 ? -17.064 0.548 25.998 1.00 84.19 836 GLN A N 1
ATOM 6413 C CA . GLN A 1 836 ? -17.368 0.221 24.596 1.00 84.19 836 GLN A CA 1
ATOM 6414 C C . GLN A 1 836 ? -17.020 1.345 23.604 1.00 84.19 836 GLN A C 1
ATOM 6416 O O . GLN A 1 836 ? -16.909 1.101 22.407 1.00 84.19 836 GLN A O 1
ATOM 6421 N N . ARG A 1 837 ? -16.867 2.582 24.095 1.00 84.75 837 ARG A N 1
ATOM 6422 C CA . ARG A 1 837 ? -16.463 3.750 23.298 1.00 84.75 837 ARG A CA 1
ATOM 6423 C C . ARG A 1 837 ? -14.954 3.990 23.352 1.00 84.75 837 ARG A C 1
ATOM 6425 O O . ARG A 1 837 ? -14.458 4.857 22.643 1.00 84.75 837 ARG A O 1
ATOM 6432 N N . MET A 1 838 ? -14.229 3.261 24.201 1.00 90.50 838 MET A N 1
ATOM 6433 C CA . MET A 1 838 ? -12.789 3.416 24.367 1.00 90.50 838 MET A CA 1
ATOM 6434 C C . MET A 1 838 ? -12.035 2.439 23.485 1.00 90.50 838 MET A C 1
ATOM 6436 O O . MET A 1 838 ? -12.214 1.227 23.560 1.00 90.50 838 MET A O 1
ATOM 6440 N N . TRP A 1 839 ? -11.114 2.998 22.717 1.00 94.81 839 TRP A N 1
ATOM 6441 C CA . TRP A 1 839 ? -10.187 2.275 21.860 1.00 94.81 839 TRP A CA 1
ATOM 6442 C C . TRP A 1 839 ? -8.782 2.862 22.004 1.00 94.81 839 TRP A C 1
ATOM 6444 O O . TRP A 1 839 ? -8.664 4.044 22.355 1.00 94.81 839 TRP A O 1
ATOM 6454 N N . PRO A 1 840 ? -7.709 2.107 21.711 1.00 95.62 840 PRO A N 1
ATOM 6455 C CA . PRO A 1 840 ? -6.367 2.676 21.653 1.00 95.62 840 PRO A CA 1
ATOM 6456 C C . PRO A 1 840 ? -6.319 3.932 20.766 1.00 95.62 840 PRO A C 1
ATOM 6458 O O . PRO A 1 840 ? -6.787 3.927 19.628 1.00 95.62 840 PRO A O 1
ATOM 6461 N N . GLY A 1 841 ? -5.789 5.023 21.315 1.00 93.81 841 GLY A N 1
ATOM 6462 C CA . GLY A 1 841 ? -5.757 6.365 20.735 1.00 93.81 841 GLY A CA 1
ATOM 6463 C C . GLY A 1 841 ? -6.882 7.304 21.181 1.00 93.81 841 GLY A C 1
ATOM 6464 O O . GLY A 1 841 ? -6.782 8.500 20.916 1.00 93.81 841 GLY A O 1
ATOM 6465 N N . THR A 1 842 ? -7.924 6.825 21.870 1.00 94.19 842 THR A N 1
ATOM 6466 C CA . THR A 1 842 ? -8.999 7.689 22.405 1.00 94.19 842 THR A CA 1
ATOM 6467 C C . THR A 1 842 ? -8.422 8.707 23.386 1.00 94.19 842 THR A C 1
ATOM 6469 O O . THR A 1 842 ? -7.716 8.321 24.319 1.00 94.19 842 THR A O 1
ATOM 6472 N N . ILE A 1 843 ? -8.728 9.991 23.188 1.00 92.00 843 ILE A N 1
ATOM 6473 C CA . ILE A 1 843 ? -8.330 11.065 24.104 1.00 92.00 843 ILE A CA 1
ATOM 6474 C C . ILE A 1 843 ? -9.375 11.194 25.209 1.00 92.00 843 ILE A C 1
ATOM 6476 O O . ILE A 1 843 ? -10.579 11.243 24.947 1.00 92.00 843 ILE A O 1
ATOM 6480 N N . VAL A 1 844 ? -8.907 11.249 26.451 1.00 91.12 844 VAL A N 1
ATOM 6481 C CA . VAL A 1 844 ? -9.741 11.363 27.646 1.00 91.12 844 VAL A CA 1
ATOM 6482 C C . VAL A 1 844 ? -9.266 12.510 28.530 1.00 91.12 844 VAL A C 1
ATOM 6484 O O . VAL A 1 844 ? -8.078 12.832 28.575 1.00 91.12 844 VAL A O 1
ATOM 6487 N N . ARG A 1 845 ? -10.204 13.112 29.261 1.00 89.50 845 ARG A N 1
ATOM 6488 C CA . ARG A 1 845 ? -9.924 14.095 30.312 1.00 89.50 845 ARG A CA 1
ATOM 6489 C C . ARG A 1 845 ? -9.978 13.398 31.665 1.00 89.50 845 ARG A C 1
ATOM 6491 O O . ARG A 1 845 ? -11.024 12.869 32.013 1.00 89.50 845 ARG A O 1
ATOM 6498 N N . LEU A 1 846 ? -8.883 13.401 32.414 1.00 86.62 846 LEU A N 1
ATOM 6499 C CA . LEU A 1 846 ? -8.710 12.666 33.662 1.00 86.62 846 LEU A CA 1
ATOM 6500 C C . LEU A 1 846 ? -8.640 13.612 34.867 1.00 86.62 846 LEU A C 1
ATOM 6502 O O . LEU A 1 846 ? -7.774 14.487 34.924 1.00 86.62 846 LEU A O 1
ATOM 6506 N N . THR A 1 847 ? -9.506 13.367 35.850 1.00 84.81 847 THR A N 1
ATOM 6507 C CA . THR A 1 847 ? -9.467 13.987 37.179 1.00 84.81 847 THR A CA 1
ATOM 6508 C C . THR A 1 847 ? -9.532 12.898 38.246 1.00 84.81 847 THR A C 1
ATOM 6510 O O . THR A 1 847 ? -10.557 12.240 38.428 1.00 84.81 847 THR A O 1
ATOM 6513 N N . ASP A 1 848 ? -8.431 12.687 38.962 1.00 83.06 848 ASP A N 1
ATOM 6514 C CA . ASP A 1 848 ? -8.306 11.634 39.955 1.00 83.06 848 ASP A CA 1
ATOM 6515 C C . ASP A 1 848 ? -7.379 12.018 41.129 1.00 83.06 848 ASP A C 1
ATOM 6517 O O . ASP A 1 848 ? -6.173 12.187 40.932 1.00 83.06 848 ASP A O 1
ATOM 6521 N N . PRO A 1 849 ? -7.900 12.126 42.367 1.00 78.62 849 PRO A N 1
ATOM 6522 C CA . PRO A 1 849 ? -7.118 12.544 43.532 1.00 78.62 849 PRO A CA 1
ATOM 6523 C C . PRO A 1 849 ? -6.102 11.492 44.021 1.00 78.62 849 PRO A C 1
ATOM 6525 O O . PRO A 1 849 ? -5.276 11.803 44.873 1.00 78.62 849 PRO A O 1
ATOM 6528 N N . GLU A 1 850 ? -6.173 10.242 43.545 1.00 78.88 850 GLU A N 1
ATOM 6529 C CA . GLU A 1 850 ? -5.293 9.147 43.999 1.00 78.88 850 GLU A CA 1
ATOM 6530 C C . GLU A 1 850 ? -4.005 9.014 43.183 1.00 78.88 850 GLU A C 1
ATOM 6532 O O . GLU A 1 850 ? -3.077 8.331 43.612 1.00 78.88 850 GLU A O 1
ATOM 6537 N N . LEU A 1 851 ? -3.944 9.645 42.011 1.00 84.25 851 LEU A N 1
ATOM 6538 C CA . LEU A 1 851 ? -2.785 9.582 41.128 1.00 84.25 851 LEU A CA 1
ATOM 6539 C C . LEU A 1 851 ? -1.710 10.575 41.562 1.00 84.25 851 LEU A C 1
ATOM 6541 O O . LEU A 1 851 ? -2.015 11.657 42.054 1.00 84.25 851 LEU A O 1
ATOM 6545 N N . VAL A 1 852 ? -0.446 10.223 41.355 1.00 82.69 852 VAL A N 1
ATOM 6546 C CA . VAL A 1 852 ? 0.688 11.106 41.646 1.00 82.69 852 VAL A CA 1
ATOM 6547 C C . VAL A 1 852 ? 0.963 11.978 40.424 1.00 82.69 852 VAL A C 1
ATOM 6549 O O . VAL A 1 852 ? 1.248 11.470 39.344 1.00 82.69 852 VAL A O 1
ATOM 6552 N N . ASP A 1 853 ? 0.920 13.297 40.564 1.00 79.75 853 ASP A N 1
ATOM 6553 C CA . ASP A 1 853 ? 1.351 14.197 39.498 1.00 79.75 853 ASP A CA 1
ATOM 6554 C C . ASP A 1 853 ? 2.891 14.207 39.406 1.00 79.75 853 ASP A C 1
ATOM 6556 O O . ASP A 1 853 ? 3.574 14.151 40.435 1.00 79.75 853 ASP A O 1
ATOM 6560 N N . PRO A 1 854 ? 3.484 14.337 38.205 1.00 71.50 854 PRO A N 1
ATOM 6561 C CA . PRO A 1 854 ? 4.928 14.501 38.048 1.00 71.50 854 PRO A CA 1
ATOM 6562 C C . PRO A 1 854 ? 5.535 15.682 38.826 1.00 71.50 854 PRO A C 1
ATOM 6564 O O . PRO A 1 854 ? 6.755 15.697 39.012 1.00 71.50 854 PRO A O 1
ATOM 6567 N N . SER A 1 855 ? 4.725 16.647 39.292 1.00 68.31 855 SER A N 1
ATOM 6568 C CA . SER A 1 855 ? 5.144 17.699 40.231 1.00 68.31 855 SER A CA 1
ATOM 6569 C C . SER A 1 855 ? 5.431 17.205 41.655 1.00 68.31 855 SER A C 1
ATOM 6571 O O . SER A 1 855 ? 5.949 17.972 42.461 1.00 68.31 855 SER A O 1
ATOM 6573 N N . GLY A 1 856 ? 5.122 15.946 41.979 1.00 70.69 856 GLY A N 1
ATOM 6574 C CA . GLY A 1 856 ? 5.338 15.355 43.303 1.00 70.69 856 GLY A CA 1
ATOM 6575 C C . GLY A 1 856 ? 4.170 15.529 44.280 1.00 70.69 856 GLY A C 1
ATOM 6576 O O . GLY A 1 856 ? 4.332 15.249 45.465 1.00 70.69 856 GLY A O 1
ATOM 6577 N N . SER A 1 857 ? 3.005 15.974 43.804 1.00 76.56 857 SER A N 1
ATOM 6578 C CA . SER A 1 857 ? 1.761 16.069 44.579 1.00 76.56 857 SER A CA 1
ATOM 6579 C C . SER A 1 857 ? 0.821 14.907 44.254 1.00 76.56 857 SER A C 1
ATOM 6581 O O . SER A 1 857 ? 0.847 14.380 43.145 1.00 76.56 857 SER A O 1
ATOM 6583 N N . TYR A 1 858 ? -0.032 14.521 45.203 1.00 78.12 858 TYR A N 1
ATOM 6584 C CA . TYR A 1 858 ? -1.170 13.649 44.906 1.00 78.12 858 TYR A CA 1
ATOM 6585 C C . TYR A 1 858 ? -2.317 14.470 44.326 1.00 78.12 858 TYR A C 1
ATOM 6587 O O . TYR A 1 858 ? -2.574 15.589 44.769 1.00 78.12 858 TYR A O 1
ATOM 6595 N N . GLY A 1 859 ? -3.006 13.878 43.364 1.00 77.75 859 GLY A N 1
ATOM 6596 C CA . GLY A 1 859 ? -4.112 14.463 42.642 1.00 77.75 859 GLY A CA 1
ATOM 6597 C C . GLY A 1 859 ? -3.725 14.935 41.252 1.00 77.75 859 GLY A C 1
ATOM 6598 O O . GLY A 1 859 ? -2.819 15.741 41.056 1.00 77.75 859 GLY A O 1
ATOM 6599 N N . VAL A 1 860 ? -4.464 14.407 40.287 1.00 80.81 860 VAL A N 1
ATOM 6600 C CA . VAL A 1 860 ? -4.446 14.792 38.886 1.00 80.81 860 VAL A CA 1
ATOM 6601 C C . VAL A 1 860 ? -5.782 15.461 38.588 1.00 80.81 860 VAL A C 1
ATOM 6603 O O . VAL A 1 860 ? -6.821 14.889 38.893 1.00 80.81 860 VAL A O 1
ATOM 6606 N N . GLU A 1 861 ? -5.779 16.646 37.989 1.00 78.62 861 GLU A N 1
ATOM 6607 C CA . GLU A 1 861 ? -7.007 17.377 37.666 1.00 78.62 861 GLU A CA 1
ATOM 6608 C C . GLU A 1 861 ? -6.983 17.879 36.226 1.00 78.62 861 GLU A C 1
ATOM 6610 O O . GLU A 1 861 ? -5.988 18.450 35.778 1.00 78.62 861 GLU A O 1
ATOM 6615 N N . ASN A 1 862 ? -8.078 17.629 35.498 1.00 76.56 862 ASN A N 1
ATOM 6616 C CA . ASN A 1 862 ? -8.297 18.054 34.115 1.00 76.56 862 ASN A CA 1
ATOM 6617 C C . ASN A 1 862 ? -7.116 17.753 33.174 1.00 76.56 862 ASN A C 1
ATOM 6619 O O . ASN A 1 862 ? -6.869 18.484 32.211 1.00 76.56 862 ASN A O 1
ATOM 6623 N N . ARG A 1 863 ? -6.390 16.656 33.422 1.00 83.62 863 ARG A N 1
ATOM 6624 C CA . ARG A 1 863 ? -5.269 16.245 32.572 1.00 83.62 863 ARG A CA 1
ATOM 6625 C C . ARG A 1 863 ? -5.773 15.525 31.340 1.00 83.62 863 ARG A C 1
ATOM 6627 O O . ARG A 1 863 ? -6.654 14.675 31.418 1.00 83.62 863 ARG A O 1
ATOM 6634 N N . LEU A 1 864 ? -5.156 15.814 30.205 1.00 88.94 864 LEU A N 1
ATOM 6635 C CA . LEU A 1 864 ? -5.361 15.029 29.000 1.00 88.94 864 LEU A CA 1
ATOM 6636 C C . LEU A 1 864 ? -4.560 13.734 29.084 1.00 88.94 864 LEU A C 1
ATOM 6638 O O . LEU A 1 864 ? -3.392 13.725 29.483 1.00 88.94 864 LEU A O 1
ATOM 6642 N N . ALA A 1 865 ? -5.198 12.641 28.696 1.00 91.50 865 ALA A N 1
ATOM 6643 C CA . ALA A 1 865 ? -4.562 11.349 28.556 1.00 91.50 865 ALA A CA 1
ATOM 6644 C C . ALA A 1 865 ? -5.022 10.673 27.268 1.00 91.50 865 ALA A C 1
ATOM 6646 O O . ALA A 1 865 ? -6.111 10.941 26.760 1.00 91.50 865 ALA A O 1
ATOM 6647 N N . VAL A 1 866 ? -4.198 9.767 26.757 1.00 93.44 866 VAL A N 1
ATOM 6648 C CA . VAL A 1 866 ? -4.563 8.891 25.647 1.00 93.44 866 VAL A CA 1
ATOM 6649 C C . VAL A 1 866 ? -4.651 7.451 26.127 1.00 93.44 866 VAL A C 1
ATOM 6651 O O . VAL A 1 866 ? -3.790 6.973 26.865 1.00 93.44 866 VAL A O 1
ATOM 6654 N N . VAL A 1 867 ? -5.692 6.748 25.694 1.00 95.56 867 VAL A N 1
ATOM 6655 C CA . VAL A 1 867 ? -5.835 5.308 25.916 1.00 95.56 867 VAL A CA 1
ATOM 6656 C C . VAL A 1 867 ? -4.783 4.572 25.084 1.00 95.56 867 VAL A C 1
ATOM 6658 O O . VAL A 1 867 ? -4.787 4.679 23.862 1.00 95.56 867 VAL A O 1
ATOM 6661 N N . THR A 1 868 ? -3.888 3.811 25.709 1.00 95.69 868 THR A N 1
ATOM 6662 C CA . THR A 1 868 ? -2.861 3.010 25.010 1.00 95.69 868 THR A CA 1
ATOM 6663 C C . THR A 1 868 ? -3.239 1.536 24.911 1.00 95.69 868 THR A C 1
ATOM 6665 O O . THR A 1 868 ? -2.783 0.829 24.015 1.00 95.69 868 THR A O 1
ATOM 6668 N N . SER A 1 869 ? -4.098 1.055 25.808 1.00 95.75 869 SER A N 1
ATOM 6669 C CA . SER A 1 869 ? -4.549 -0.335 25.833 1.00 95.75 869 SER A CA 1
ATOM 6670 C C . SER A 1 869 ? -5.936 -0.426 26.453 1.00 95.75 869 SER A C 1
ATOM 6672 O O . SER A 1 869 ? -6.251 0.280 27.407 1.00 95.75 869 SER A O 1
ATOM 6674 N N . VAL A 1 870 ? -6.775 -1.285 25.885 1.00 95.50 870 VAL A N 1
ATOM 6675 C CA . VAL A 1 870 ? -8.125 -1.584 26.358 1.00 95.50 870 VAL A CA 1
ATOM 6676 C C . VAL A 1 870 ? -8.208 -3.085 26.541 1.00 95.50 870 VAL A C 1
ATOM 6678 O O . VAL A 1 870 ? -8.003 -3.843 25.596 1.00 95.50 870 VAL A O 1
ATOM 6681 N N . ARG A 1 871 ? -8.506 -3.531 27.758 1.00 94.62 871 ARG A N 1
ATOM 6682 C CA . ARG A 1 871 ? -8.800 -4.931 28.061 1.00 94.62 871 ARG A CA 1
ATOM 6683 C C . ARG A 1 871 ? -10.225 -5.028 28.569 1.00 94.62 871 ARG A C 1
ATOM 6685 O O . ARG A 1 871 ? -10.566 -4.379 29.553 1.00 94.62 871 ARG A O 1
ATOM 6692 N N . THR A 1 872 ? -11.021 -5.887 27.952 1.00 92.50 872 THR A N 1
ATOM 6693 C CA . THR A 1 872 ? -12.380 -6.181 28.403 1.00 92.50 872 THR A CA 1
ATOM 6694 C C . THR A 1 872 ? -12.464 -7.642 28.793 1.00 92.50 872 THR A C 1
ATOM 6696 O O . THR A 1 872 ? -11.973 -8.508 28.080 1.00 92.50 872 THR A O 1
ATOM 6699 N N . THR A 1 873 ? -13.049 -7.915 29.956 1.00 90.50 873 THR A N 1
ATOM 6700 C CA . THR A 1 873 ? -13.324 -9.273 30.435 1.00 90.50 873 THR A CA 1
ATOM 6701 C C . THR A 1 873 ? -14.798 -9.380 30.767 1.00 90.50 873 THR A C 1
ATOM 6703 O O . THR A 1 873 ? -15.311 -8.612 31.581 1.00 90.50 873 THR A O 1
ATOM 6706 N N . MET A 1 874 ? -15.479 -10.316 30.126 1.00 87.75 874 MET A N 1
ATOM 6707 C CA . MET A 1 874 ? -16.898 -10.559 30.313 1.00 87.75 874 MET A CA 1
ATOM 6708 C C . MET A 1 874 ? -17.130 -11.413 31.560 1.00 87.75 874 MET A C 1
ATOM 6710 O O . MET A 1 874 ? -16.468 -12.429 31.766 1.00 87.75 874 MET A O 1
ATOM 6714 N N . GLY A 1 875 ? -18.077 -10.984 32.394 1.00 76.06 875 GLY A N 1
ATOM 6715 C CA . GLY A 1 875 ? -18.638 -11.799 33.467 1.00 76.06 875 GLY A CA 1
ATOM 6716 C C . GLY A 1 875 ? -20.061 -12.260 33.150 1.00 76.06 875 GLY A C 1
ATOM 6717 O O . GLY A 1 875 ? -20.633 -11.937 32.105 1.00 76.06 875 GLY A O 1
ATOM 6718 N N . VAL A 1 876 ? -20.665 -12.962 34.111 1.00 64.94 876 VAL A N 1
ATOM 6719 C CA . VAL A 1 876 ? -22.005 -13.574 34.010 1.00 64.94 876 VAL A CA 1
ATOM 6720 C C . VAL A 1 876 ? -23.125 -12.584 33.643 1.00 64.94 876 VAL A C 1
ATOM 6722 O O . VAL A 1 876 ? -24.083 -12.972 32.982 1.00 64.94 876 VAL A O 1
ATOM 6725 N N . LYS A 1 877 ? -23.035 -11.311 34.059 1.00 62.78 877 LYS A N 1
ATOM 6726 C CA . LYS A 1 877 ? -24.035 -10.269 33.735 1.00 62.78 877 LYS A CA 1
ATOM 6727 C C . LYS A 1 877 ? -23.444 -9.131 32.907 1.00 62.78 877 LYS A C 1
ATOM 6729 O O . LYS A 1 877 ? -23.880 -8.897 31.783 1.00 62.78 877 LYS A O 1
ATOM 6734 N N . GLU A 1 878 ? -22.401 -8.481 33.412 1.00 69.50 878 GLU A N 1
ATOM 6735 C CA . GLU A 1 878 ? -21.699 -7.396 32.720 1.00 69.50 878 GLU A CA 1
ATOM 6736 C C . GLU A 1 878 ? -20.208 -7.698 32.585 1.00 69.50 878 GLU A C 1
ATOM 6738 O O . GLU A 1 878 ? -19.636 -8.454 33.374 1.00 69.50 878 GLU A O 1
ATOM 6743 N N . GLY A 1 879 ? -19.587 -7.111 31.563 1.00 75.81 879 GLY A N 1
ATOM 6744 C CA . GLY A 1 879 ? -18.138 -7.103 31.421 1.00 75.81 879 GLY A CA 1
ATOM 6745 C C . GLY A 1 879 ? -17.502 -5.929 32.158 1.00 75.81 879 GLY A C 1
ATOM 6746 O O . GLY A 1 879 ? -18.139 -4.911 32.430 1.00 75.81 879 GLY A O 1
ATOM 6747 N N . ILE A 1 880 ? -16.221 -6.077 32.464 1.00 80.88 880 ILE A N 1
ATOM 6748 C CA . ILE A 1 880 ? -15.373 -5.034 33.033 1.00 80.88 880 ILE A CA 1
ATOM 6749 C C . ILE A 1 880 ? -14.370 -4.631 31.964 1.00 80.88 880 ILE A C 1
ATOM 6751 O O . ILE A 1 880 ? -13.692 -5.493 31.402 1.00 80.88 880 ILE A O 1
ATOM 6755 N N . THR A 1 881 ? -14.247 -3.328 31.730 1.00 89.38 881 THR A N 1
ATOM 6756 C CA . THR A 1 881 ? -13.197 -2.771 30.883 1.00 89.38 881 THR A CA 1
ATOM 6757 C C . THR A 1 881 ? -12.154 -2.095 31.764 1.00 89.38 881 THR A C 1
ATOM 6759 O O . THR A 1 881 ? -12.471 -1.304 32.651 1.00 89.38 881 THR A O 1
ATOM 6762 N N . THR A 1 882 ? -10.893 -2.428 31.536 1.00 91.44 882 THR A N 1
ATOM 6763 C CA . THR A 1 882 ? -9.739 -1.754 32.128 1.00 91.44 882 THR A CA 1
ATOM 6764 C C . THR A 1 882 ? -8.929 -1.117 31.017 1.00 91.44 882 THR A C 1
ATOM 6766 O O . THR A 1 882 ? -8.652 -1.782 30.016 1.00 91.44 882 THR A O 1
ATOM 6769 N N . VAL A 1 883 ? -8.538 0.138 31.203 1.00 93.69 883 VAL A N 1
ATOM 6770 C CA . VAL A 1 883 ? -7.751 0.886 30.225 1.00 93.69 883 VAL A CA 1
ATOM 6771 C C . VAL A 1 883 ? -6.401 1.291 30.794 1.00 93.69 883 VAL A C 1
ATOM 6773 O O . VAL A 1 883 ? -6.295 1.657 31.963 1.00 93.69 883 VAL A O 1
ATOM 6776 N N . ASP A 1 884 ? -5.375 1.233 29.957 1.00 94.88 884 ASP A N 1
ATOM 6777 C CA . ASP A 1 884 ? -4.084 1.846 30.246 1.00 94.88 884 ASP A CA 1
ATOM 6778 C C . ASP A 1 884 ? -4.089 3.253 29.632 1.00 94.88 884 ASP A C 1
ATOM 6780 O O . ASP A 1 884 ? -4.495 3.434 28.479 1.00 94.88 884 ASP A O 1
ATOM 6784 N N . LEU A 1 885 ? -3.694 4.253 30.418 1.00 94.31 885 LEU A N 1
ATOM 6785 C CA . LEU A 1 885 ? -3.751 5.669 30.063 1.00 94.31 885 LEU A CA 1
ATOM 6786 C C . LEU A 1 885 ? -2.349 6.264 30.107 1.00 94.31 885 LEU A C 1
ATOM 6788 O O . LEU A 1 885 ? -1.721 6.285 31.164 1.00 94.31 885 LEU A O 1
ATOM 6792 N N . LEU A 1 886 ? -1.879 6.817 28.993 1.00 94.06 886 LEU A N 1
ATOM 6793 C CA . LEU A 1 886 ? -0.721 7.700 29.000 1.00 94.06 886 LEU A CA 1
ATOM 6794 C C . LEU A 1 886 ? -1.196 9.125 29.283 1.00 94.06 886 LEU A C 1
ATOM 6796 O O . LEU A 1 886 ? -1.817 9.752 28.426 1.00 94.06 886 LEU A O 1
ATOM 6800 N N . VAL A 1 887 ? -0.884 9.640 30.467 1.00 91.69 887 VAL A N 1
ATOM 6801 C CA . VAL A 1 887 ? -1.243 10.997 30.881 1.00 91.69 887 VAL A CA 1
ATOM 6802 C C . VAL A 1 887 ? -0.167 11.977 30.425 1.00 91.69 887 VAL A C 1
ATOM 6804 O O . VAL A 1 887 ? 1.038 11.762 30.622 1.00 91.69 887 VAL A O 1
ATOM 6807 N N . PHE A 1 888 ? -0.592 13.066 29.785 1.00 87.88 888 PHE A N 1
ATOM 6808 C CA . PHE A 1 888 ? 0.331 14.065 29.276 1.00 87.88 888 PHE A CA 1
ATOM 6809 C C . PHE A 1 888 ? 0.939 14.900 30.404 1.00 87.88 888 PHE A C 1
ATOM 6811 O O . PHE A 1 888 ? 0.258 15.362 31.317 1.00 87.88 888 PHE A O 1
ATOM 6818 N N . ALA A 1 889 ? 2.260 15.075 30.335 1.00 79.81 889 ALA A N 1
ATOM 6819 C CA . ALA A 1 889 ? 3.015 15.855 31.306 1.00 79.81 889 ALA A CA 1
ATOM 6820 C C . ALA A 1 889 ? 2.737 17.353 31.185 1.00 79.81 889 ALA A C 1
ATOM 6822 O O . ALA A 1 889 ? 2.796 18.067 32.189 1.00 79.81 889 ALA A O 1
ATOM 6823 N N . ASP A 1 890 ? 2.438 17.814 29.971 1.00 67.94 890 ASP A N 1
ATOM 6824 C CA . ASP A 1 890 ? 2.066 19.196 29.724 1.00 67.94 890 ASP A CA 1
ATOM 6825 C C . ASP A 1 890 ? 0.723 19.505 30.401 1.00 67.94 890 ASP A C 1
ATOM 6827 O O . ASP A 1 890 ? -0.205 18.691 30.385 1.00 67.94 890 ASP A O 1
ATOM 6831 N N . ARG A 1 891 ? 0.656 20.651 31.081 1.00 57.44 891 ARG A N 1
ATOM 6832 C CA . ARG A 1 891 ? -0.564 21.149 31.730 1.00 57.44 891 ARG A CA 1
ATOM 6833 C C . ARG A 1 891 ? -1.397 22.020 30.798 1.00 57.44 891 ARG A C 1
ATOM 6835 O O . ARG A 1 891 ? -2.423 22.469 31.282 1.00 57.44 891 ARG A O 1
ATOM 6842 N N . SER A 1 892 ? -0.938 22.232 29.552 1.00 44.66 892 SER A N 1
ATOM 6843 C CA . SER A 1 892 ? -1.403 23.025 28.382 1.00 44.66 892 SER A CA 1
ATOM 6844 C C . SER A 1 892 ? -2.689 23.882 28.405 1.00 44.66 892 SER A C 1
ATOM 6846 O O . SER A 1 892 ? -2.844 24.715 27.522 1.00 44.66 892 SER A O 1
ATOM 6848 N N . ASN A 1 893 ? -3.569 23.797 29.398 1.00 40.06 893 ASN A N 1
ATOM 6849 C CA . ASN A 1 893 ? -4.589 24.794 29.728 1.00 40.06 893 ASN A CA 1
ATOM 6850 C C . ASN A 1 893 ? -4.167 25.771 30.831 1.00 40.06 893 ASN A C 1
ATOM 6852 O O . ASN A 1 893 ? -4.931 26.677 31.140 1.00 40.06 893 ASN A O 1
ATOM 6856 N N . THR A 1 894 ? -2.987 25.623 31.438 1.00 35.56 894 THR A N 1
ATOM 6857 C CA . THR A 1 894 ? -2.382 26.754 32.152 1.00 35.56 894 THR A CA 1
ATOM 6858 C C . THR A 1 894 ? -1.484 27.476 31.152 1.00 35.56 894 THR A C 1
ATOM 6860 O O . THR A 1 894 ? -0.369 26.999 30.911 1.00 35.56 894 THR A O 1
ATOM 6863 N N . PRO A 1 895 ? -1.928 28.574 30.505 1.00 36.03 895 PRO A N 1
ATOM 6864 C CA . PRO A 1 895 ? -0.991 29.427 29.790 1.00 36.03 895 PRO A CA 1
ATOM 6865 C C . PRO A 1 895 ? 0.159 29.754 30.742 1.00 36.03 895 PRO A C 1
ATOM 6867 O O . PRO A 1 895 ? -0.049 29.938 31.946 1.00 36.03 895 PRO A O 1
ATOM 6870 N N . ARG A 1 896 ? 1.390 29.787 30.225 1.00 37.53 896 ARG A N 1
ATOM 6871 C CA . ARG A 1 896 ? 2.503 30.357 30.981 1.00 37.53 896 ARG A CA 1
ATOM 6872 C C . ARG A 1 896 ? 2.148 31.823 31.227 1.00 37.53 896 ARG A C 1
ATOM 6874 O O . ARG A 1 896 ? 2.315 32.657 30.345 1.00 37.53 896 ARG A O 1
ATOM 6881 N N . LEU A 1 897 ? 1.581 32.116 32.393 1.00 43.03 897 LEU A N 1
ATOM 6882 C CA . LEU A 1 897 ? 1.285 33.472 32.832 1.00 43.03 897 LEU A CA 1
ATOM 6883 C C . LEU A 1 897 ? 2.627 34.128 33.138 1.00 43.03 897 LEU A C 1
ATOM 6885 O O . LEU A 1 897 ? 3.177 33.999 34.230 1.00 43.03 897 LEU A O 1
ATOM 6889 N N . HIS A 1 898 ? 3.202 34.770 32.129 1.00 52.97 898 HIS A N 1
ATOM 6890 C CA . HIS A 1 898 ? 4.327 35.662 32.333 1.00 52.97 898 HIS A CA 1
ATOM 6891 C C . HIS A 1 898 ? 3.802 36.924 33.027 1.00 52.97 898 HIS A C 1
ATOM 6893 O O . HIS A 1 898 ? 2.730 37.426 32.686 1.00 52.97 898 HIS A O 1
ATOM 6899 N N . ALA A 1 899 ? 4.529 37.420 34.030 1.00 55.25 899 ALA A N 1
ATOM 6900 C CA . ALA A 1 899 ? 4.211 38.711 34.628 1.00 55.25 899 ALA A CA 1
ATOM 6901 C C . ALA A 1 899 ? 4.374 39.788 33.546 1.00 55.25 899 ALA A C 1
ATOM 6903 O O . ALA A 1 899 ? 5.456 39.912 32.963 1.00 55.25 899 ALA A O 1
ATOM 6904 N N . PHE A 1 900 ? 3.300 40.522 33.246 1.00 69.25 900 PHE A N 1
ATOM 6905 C CA . PHE A 1 900 ? 3.302 41.483 32.149 1.00 69.25 900 PHE A CA 1
ATOM 6906 C C . PHE A 1 900 ? 4.306 42.591 32.425 1.00 69.25 900 PHE A C 1
ATOM 6908 O O . PHE A 1 900 ? 4.144 43.407 33.337 1.00 69.25 900 PHE A O 1
ATOM 6915 N N . SER A 1 901 ? 5.362 42.593 31.627 1.00 81.56 901 SER A N 1
ATOM 6916 C CA . SER A 1 901 ? 6.361 43.640 31.632 1.00 81.56 901 SER A CA 1
ATOM 6917 C C . SER A 1 901 ? 6.740 43.959 30.200 1.00 81.56 901 SER A C 1
ATOM 6919 O O . SER A 1 901 ? 6.869 43.057 29.375 1.00 81.56 901 SER A O 1
ATOM 6921 N N . ALA A 1 902 ? 6.937 45.237 29.916 1.00 87.00 902 ALA A N 1
ATOM 6922 C CA . ALA A 1 902 ? 7.428 45.711 28.633 1.00 87.00 902 ALA A CA 1
ATOM 6923 C C . ALA A 1 902 ? 8.585 46.679 28.859 1.00 87.00 902 ALA A C 1
ATOM 6925 O O . ALA A 1 902 ? 8.626 47.388 29.866 1.00 87.00 902 ALA A O 1
ATOM 6926 N N . ARG A 1 903 ? 9.488 46.781 27.887 1.00 89.56 903 ARG A N 1
ATOM 6927 C CA . ARG A 1 903 ? 10.425 47.904 27.838 1.00 89.56 903 ARG A CA 1
ATOM 6928 C C . ARG A 1 903 ? 9.765 49.076 27.120 1.00 89.56 903 ARG A C 1
ATOM 6930 O O . ARG A 1 903 ? 9.395 48.936 25.956 1.00 89.56 903 ARG A O 1
ATOM 6937 N N . GLY A 1 904 ? 9.643 50.218 27.793 1.00 88.38 904 GLY A N 1
ATOM 6938 C CA . GLY A 1 904 ? 9.168 51.463 27.189 1.00 88.38 904 GLY A CA 1
ATOM 6939 C C . GLY A 1 904 ? 10.210 52.040 26.229 1.00 88.38 904 GLY A C 1
ATOM 6940 O O . GLY A 1 904 ? 11.389 52.131 26.570 1.00 88.38 904 GLY A O 1
ATOM 6941 N N . ILE A 1 905 ? 9.777 52.405 25.023 1.00 89.88 905 ILE A N 1
ATOM 6942 C CA . ILE A 1 905 ? 10.606 53.003 23.964 1.00 89.88 905 ILE A CA 1
ATOM 6943 C C . ILE A 1 905 ? 10.320 54.504 23.836 1.00 89.88 905 ILE A C 1
ATOM 6945 O O . ILE A 1 905 ? 11.205 55.284 23.490 1.00 89.88 905 ILE A O 1
ATOM 6949 N N . GLY A 1 906 ? 9.098 54.934 24.142 1.00 89.88 906 GLY A N 1
ATOM 6950 C CA . GLY A 1 906 ? 8.714 56.339 24.099 1.00 89.88 906 GLY A CA 1
ATOM 6951 C C . GLY A 1 906 ? 7.252 56.548 24.465 1.00 89.88 906 GLY A C 1
ATOM 6952 O O . GLY A 1 906 ? 6.474 55.600 24.487 1.00 89.88 906 GLY A O 1
ATOM 6953 N N . TYR A 1 907 ? 6.881 57.797 24.724 1.00 92.12 907 TYR A N 1
ATOM 6954 C CA . TYR A 1 907 ? 5.510 58.204 25.017 1.00 92.12 907 TYR A CA 1
ATOM 6955 C C . TYR A 1 907 ? 5.131 59.405 24.147 1.00 92.12 907 TYR A C 1
ATOM 6957 O O . TYR A 1 907 ? 5.931 60.332 23.994 1.00 92.12 907 TYR A O 1
ATOM 6965 N N . ASP A 1 908 ? 3.934 59.362 23.570 1.00 91.88 908 ASP A N 1
ATOM 6966 C CA . ASP A 1 908 ? 3.337 60.430 22.770 1.00 91.88 908 ASP A CA 1
ATOM 6967 C C . ASP A 1 908 ? 2.180 61.059 23.560 1.00 91.88 908 ASP A C 1
ATOM 6969 O O . ASP A 1 908 ? 1.157 60.420 23.805 1.00 91.88 908 ASP A O 1
ATOM 6973 N N . ASP A 1 909 ? 2.355 62.316 23.969 1.00 86.62 909 ASP A N 1
ATOM 6974 C CA . ASP A 1 909 ? 1.419 63.063 24.814 1.00 86.62 909 ASP A CA 1
ATOM 6975 C C . ASP A 1 909 ? 0.181 63.574 24.061 1.00 86.62 909 ASP A C 1
ATOM 6977 O O . ASP A 1 909 ? -0.826 63.911 24.681 1.00 86.62 909 ASP A O 1
ATOM 6981 N N . ALA A 1 910 ? 0.222 63.621 22.727 1.00 88.69 910 ALA A N 1
ATOM 6982 C CA . ALA A 1 910 ? -0.920 64.015 21.908 1.00 88.69 910 ALA A CA 1
ATOM 6983 C C . ALA A 1 910 ? -1.918 62.864 21.721 1.00 88.69 910 ALA A C 1
ATOM 6985 O O . ALA A 1 910 ? -3.103 63.104 21.476 1.00 88.69 910 ALA A O 1
ATOM 6986 N N . THR A 1 911 ? -1.438 61.621 21.801 1.00 88.50 911 THR A N 1
ATOM 6987 C CA . THR A 1 911 ? -2.237 60.406 21.573 1.00 88.50 911 THR A CA 1
ATOM 6988 C C . THR A 1 911 ? -2.372 59.504 22.796 1.00 88.50 911 THR A C 1
ATOM 6990 O O . THR A 1 911 ? -3.139 58.542 22.739 1.00 88.50 911 THR A O 1
ATOM 6993 N N . ASP A 1 912 ? -1.658 59.814 23.881 1.00 92.75 912 ASP A N 1
ATOM 6994 C CA . ASP A 1 912 ? -1.503 58.966 25.067 1.00 92.75 912 ASP A CA 1
ATOM 6995 C C . ASP A 1 912 ? -0.993 57.551 24.730 1.00 92.75 912 ASP A C 1
ATOM 6997 O O . ASP A 1 912 ? -1.318 56.569 25.406 1.00 92.75 912 ASP A O 1
ATOM 7001 N N . ASP A 1 913 ? -0.183 57.433 23.673 1.00 93.50 913 ASP A N 1
ATOM 7002 C CA . ASP A 1 913 ? 0.396 56.168 23.228 1.00 93.50 913 ASP A CA 1
ATOM 7003 C C . ASP A 1 913 ? 1.767 55.949 23.888 1.00 93.50 913 ASP A C 1
ATOM 7005 O O . ASP A 1 913 ? 2.719 56.705 23.685 1.00 93.50 913 ASP A O 1
ATOM 7009 N N . LEU A 1 914 ? 1.879 54.863 24.654 1.00 92.56 914 LEU A N 1
ATOM 7010 C CA . LEU A 1 914 ? 3.134 54.362 25.202 1.00 92.56 914 LEU A CA 1
ATOM 7011 C C . LEU A 1 914 ? 3.694 53.283 24.271 1.00 92.56 914 LEU A C 1
ATOM 7013 O O . LEU A 1 914 ? 3.159 52.177 24.185 1.00 92.56 914 LEU A O 1
ATOM 7017 N N . TYR A 1 915 ? 4.771 53.603 23.564 1.00 91.94 915 TYR A N 1
ATOM 7018 C CA . TYR A 1 915 ? 5.470 52.672 22.685 1.00 91.94 915 TYR A CA 1
ATOM 7019 C C . TYR A 1 915 ? 6.318 51.711 23.508 1.00 91.94 915 TYR A C 1
ATOM 7021 O O . TYR A 1 915 ? 7.068 52.131 24.393 1.00 91.94 915 TYR A O 1
ATOM 7029 N N . VAL A 1 916 ? 6.226 50.423 23.191 1.00 90.94 916 VAL A N 1
ATOM 7030 C CA . VAL A 1 916 ? 6.936 49.350 23.886 1.00 90.94 916 VAL A CA 1
ATOM 7031 C C . VAL A 1 916 ? 7.654 48.448 22.890 1.00 90.94 916 VAL A C 1
ATOM 7033 O O . VAL A 1 916 ? 7.285 48.372 21.720 1.00 90.94 916 VAL A O 1
ATOM 7036 N N . ALA A 1 917 ? 8.707 47.777 23.347 1.00 86.31 917 ALA A N 1
ATOM 7037 C CA . ALA A 1 917 ? 9.374 46.758 22.547 1.00 86.31 917 ALA A CA 1
ATOM 7038 C C . ALA A 1 917 ? 8.436 45.578 22.256 1.00 86.31 917 ALA A C 1
ATOM 7040 O O . ALA A 1 917 ? 7.557 45.269 23.053 1.00 86.31 917 ALA A O 1
ATOM 7041 N N . ASP A 1 918 ? 8.641 44.918 21.115 1.00 79.75 918 ASP A N 1
ATOM 7042 C CA . ASP A 1 918 ? 7.834 43.754 20.738 1.00 79.75 918 ASP A CA 1
ATOM 7043 C C . ASP A 1 918 ? 8.185 42.523 21.582 1.00 79.75 918 ASP A C 1
ATOM 7045 O O . ASP A 1 918 ? 7.307 41.740 21.911 1.00 79.75 918 ASP A O 1
ATOM 7049 N N . ASN A 1 919 ? 9.460 42.339 21.933 1.00 79.75 919 ASN A N 1
ATOM 7050 C CA . ASN A 1 919 ? 9.918 41.180 22.695 1.00 79.75 919 ASN A CA 1
ATOM 7051 C C . ASN A 1 919 ? 11.192 41.507 23.489 1.00 79.75 919 ASN A C 1
ATOM 7053 O O . ASN A 1 919 ? 12.304 41.116 23.123 1.00 79.75 919 ASN A O 1
ATOM 7057 N N . TRP A 1 920 ? 11.055 42.275 24.567 1.00 75.81 920 TRP A N 1
ATOM 7058 C CA . TRP A 1 920 ? 12.193 42.744 25.361 1.00 75.81 920 TRP A CA 1
ATOM 7059 C C . TRP A 1 920 ? 12.855 41.632 26.184 1.00 75.81 920 TRP A C 1
ATOM 7061 O O . TRP A 1 920 ? 14.044 41.721 26.489 1.00 75.81 920 TRP A O 1
ATOM 7071 N N . THR A 1 921 ? 12.102 40.585 26.526 1.00 67.06 921 THR A N 1
ATOM 7072 C CA . THR A 1 921 ? 12.584 39.435 27.307 1.00 67.06 921 THR A CA 1
ATOM 7073 C C . THR A 1 921 ? 13.169 38.315 26.445 1.00 67.06 921 THR A C 1
ATOM 7075 O O . THR A 1 921 ? 13.811 37.411 26.980 1.00 67.06 921 THR A O 1
ATOM 7078 N N . GLY A 1 922 ? 12.990 38.372 25.121 1.00 64.88 922 GLY A N 1
ATOM 7079 C CA . GLY A 1 922 ? 13.515 37.381 24.183 1.00 64.88 922 GLY A CA 1
ATOM 7080 C C . GLY A 1 922 ? 12.844 36.007 24.287 1.00 64.88 922 GLY A C 1
ATOM 7081 O O . GLY A 1 922 ? 13.502 35.004 24.020 1.00 64.88 922 GLY A O 1
ATOM 7082 N N . ILE A 1 923 ? 11.569 35.941 24.699 1.00 58.28 923 ILE A N 1
ATOM 7083 C CA . ILE A 1 923 ? 10.876 34.670 24.989 1.00 58.28 923 ILE A CA 1
ATOM 7084 C C . ILE A 1 923 ? 10.633 33.849 23.712 1.00 58.28 923 ILE A C 1
ATOM 7086 O O . ILE A 1 923 ? 10.912 32.649 23.712 1.00 58.28 923 ILE A O 1
ATOM 7090 N N . GLU A 1 924 ? 10.188 34.475 22.616 1.00 60.19 924 GLU A N 1
ATOM 7091 C CA . GLU A 1 924 ? 9.956 33.794 21.328 1.00 60.19 924 GLU A CA 1
ATOM 7092 C C . GLU A 1 924 ? 10.699 34.466 20.166 1.00 60.19 924 GLU A C 1
ATOM 7094 O O . GLU A 1 924 ? 10.729 35.685 20.033 1.00 60.19 924 GLU A O 1
ATOM 7099 N N . SER A 1 925 ? 11.340 33.672 19.308 1.00 56.31 925 SER A N 1
ATOM 7100 C CA . SER A 1 925 ? 12.233 34.183 18.249 1.00 56.31 925 SER A CA 1
ATOM 7101 C C . SER A 1 925 ? 11.582 34.285 16.865 1.00 56.31 925 SER A C 1
ATOM 7103 O O . SER A 1 925 ? 12.239 34.711 15.919 1.00 56.31 925 SER A O 1
ATOM 7105 N N . ASP A 1 926 ? 10.308 33.913 16.733 1.00 59.44 926 ASP A N 1
ATOM 7106 C CA . ASP A 1 926 ? 9.602 33.797 15.449 1.00 59.44 926 ASP A CA 1
ATOM 7107 C C . ASP A 1 926 ? 8.890 35.085 14.993 1.00 59.44 926 ASP A C 1
ATOM 7109 O O . ASP A 1 926 ? 8.291 35.114 13.919 1.00 59.44 926 ASP A O 1
ATOM 7113 N N . GLY A 1 927 ? 8.972 36.161 15.784 1.00 57.97 927 GLY A N 1
ATOM 7114 C CA . GLY A 1 927 ? 8.372 37.460 15.466 1.00 57.97 927 GLY A CA 1
ATOM 7115 C C . GLY A 1 927 ? 6.850 37.518 15.623 1.00 57.97 927 GLY A C 1
ATOM 7116 O O . GLY A 1 927 ? 6.256 38.535 15.272 1.00 57.97 927 GLY A O 1
ATOM 7117 N N . THR A 1 928 ? 6.213 36.465 16.147 1.00 62.75 928 THR A N 1
ATOM 7118 C CA . THR A 1 928 ? 4.763 36.443 16.415 1.00 62.75 928 THR A CA 1
ATOM 7119 C C . THR A 1 928 ? 4.398 37.025 17.786 1.00 62.75 928 THR A C 1
ATOM 7121 O O . THR A 1 928 ? 3.248 37.396 18.023 1.00 62.75 928 THR A O 1
ATOM 7124 N N . TRP A 1 929 ? 5.392 37.170 18.666 1.00 71.44 929 TRP A N 1
ATOM 7125 C CA . TRP A 1 929 ? 5.256 37.706 20.018 1.00 71.44 929 TRP A CA 1
ATOM 7126 C C . TRP A 1 929 ? 5.212 39.243 20.060 1.00 71.44 929 TRP A C 1
ATOM 7128 O O . TRP A 1 929 ? 5.994 39.915 19.387 1.00 71.44 929 TRP A O 1
ATOM 7138 N N . SER A 1 930 ? 4.328 39.799 20.899 1.00 77.25 930 SER A N 1
ATOM 7139 C CA . SER A 1 930 ? 4.261 41.234 21.215 1.00 77.25 930 SER A CA 1
ATOM 7140 C C . SER A 1 930 ? 4.008 41.444 22.709 1.00 77.25 930 SER A C 1
ATOM 7142 O O . SER A 1 930 ? 2.934 41.095 23.206 1.00 77.25 930 SER A O 1
ATOM 7144 N N . ASP A 1 931 ? 4.943 42.086 23.413 1.00 81.00 931 ASP A N 1
ATOM 7145 C CA . ASP A 1 931 ? 4.807 42.416 24.840 1.00 81.00 931 ASP A CA 1
ATOM 7146 C C . ASP A 1 931 ? 3.584 43.310 25.115 1.00 81.00 931 ASP A C 1
ATOM 7148 O O . ASP A 1 931 ? 2.995 43.246 26.192 1.00 81.00 931 ASP A O 1
ATOM 7152 N N . ALA A 1 932 ? 3.148 44.109 24.132 1.00 84.62 932 ALA A N 1
ATOM 7153 C CA . ALA A 1 932 ? 1.964 44.959 24.256 1.00 84.62 932 ALA A CA 1
ATOM 7154 C C . ALA A 1 932 ? 0.659 44.157 24.387 1.00 84.62 932 ALA A C 1
ATOM 7156 O O . ALA A 1 932 ? -0.238 44.584 25.108 1.00 84.62 932 ALA A O 1
ATOM 7157 N N . SER A 1 933 ? 0.547 43.001 23.718 1.00 83.00 933 SER A N 1
ATOM 7158 C CA . SER A 1 933 ? -0.690 42.192 23.675 1.00 83.00 933 SER A CA 1
ATOM 7159 C C . SER A 1 933 ? -1.175 41.739 25.056 1.00 83.00 933 SER A C 1
ATOM 7161 O O . SER A 1 933 ? -2.365 41.530 25.289 1.00 83.00 933 SER A O 1
ATOM 7163 N N . PHE A 1 934 ? -0.241 41.652 25.993 1.00 80.38 934 PHE A N 1
ATOM 7164 C CA . PHE A 1 934 ? -0.442 41.138 27.332 1.00 80.38 934 PHE A CA 1
ATOM 7165 C C . PHE A 1 934 ? -1.012 42.161 28.324 1.00 80.38 934 PHE A C 1
ATOM 7167 O O . PHE A 1 934 ? -1.392 41.806 29.432 1.00 80.38 934 PHE A O 1
ATOM 7174 N N . PHE A 1 935 ? -1.130 43.430 27.931 1.00 85.31 935 PHE A N 1
ATOM 7175 C CA . PHE A 1 935 ? -1.753 44.469 28.757 1.00 85.31 935 PHE A CA 1
ATOM 7176 C C . PHE A 1 935 ? -3.267 44.608 28.526 1.00 85.31 935 PHE A C 1
ATOM 7178 O O . PHE A 1 935 ? -3.903 45.507 29.078 1.00 85.31 935 PHE A O 1
ATOM 7185 N N . THR A 1 936 ? -3.855 43.711 27.733 1.00 85.81 936 THR A N 1
ATOM 7186 C CA . THR A 1 936 ? -5.304 43.581 27.527 1.00 85.81 936 THR A CA 1
ATOM 7187 C C . THR A 1 936 ? -5.810 42.221 27.981 1.00 85.81 936 THR A C 1
ATOM 7189 O O . THR A 1 936 ? -5.044 41.265 28.066 1.00 85.81 936 THR A O 1
ATOM 7192 N N . GLU A 1 937 ? -7.110 42.142 28.263 1.00 79.38 937 GLU A N 1
ATOM 7193 C CA . GLU A 1 937 ? -7.752 40.914 28.728 1.00 79.38 937 GLU A CA 1
ATOM 7194 C C . GLU A 1 937 ? -7.527 39.742 27.747 1.00 79.38 937 GLU A C 1
ATOM 7196 O O . GLU A 1 937 ? -7.797 39.880 26.548 1.00 79.38 937 GLU A O 1
ATOM 7201 N N . PRO A 1 938 ? -7.047 38.579 28.227 1.00 70.56 938 PRO A N 1
ATOM 7202 C CA . PRO A 1 938 ? -6.864 37.398 27.394 1.00 70.56 938 PRO A CA 1
ATOM 7203 C C . PRO A 1 938 ? -8.183 36.834 26.846 1.00 70.56 938 PRO A C 1
ATOM 7205 O O . PRO A 1 938 ? -9.189 36.761 27.547 1.00 70.56 938 PRO A O 1
ATOM 7208 N N . LEU A 1 939 ? -8.156 36.328 25.610 1.00 62.06 939 LEU A N 1
ATOM 7209 C CA . LEU A 1 939 ? -9.349 35.834 24.902 1.00 62.06 939 LEU A CA 1
ATOM 7210 C C . LEU A 1 939 ? -9.725 34.360 25.182 1.00 62.06 939 LEU A C 1
ATOM 7212 O O . LEU A 1 939 ? -10.597 33.822 24.500 1.00 62.06 939 LEU A O 1
ATOM 7216 N N . TYR A 1 940 ? -9.094 33.668 26.138 1.00 61.19 940 TYR A N 1
ATOM 7217 C CA . TYR A 1 940 ? -9.377 32.243 26.382 1.00 61.19 940 TYR A CA 1
ATOM 7218 C C . TYR A 1 940 ? -10.587 32.002 27.303 1.00 61.19 940 TYR A C 1
ATOM 7220 O O . TYR A 1 940 ? -10.996 32.851 28.100 1.00 61.19 940 TYR A O 1
ATOM 7228 N N . THR A 1 941 ? -11.191 30.815 27.170 1.00 48.09 941 THR A N 1
ATOM 7229 C CA . THR A 1 941 ? -12.432 30.419 27.851 1.00 48.09 941 THR A CA 1
ATOM 7230 C C . THR A 1 941 ? -12.291 30.496 29.376 1.00 48.09 941 THR A C 1
ATOM 7232 O O . THR A 1 941 ? -11.395 29.877 29.940 1.00 48.09 941 THR A O 1
ATOM 7235 N N . GLY A 1 942 ? -13.184 31.241 30.039 1.00 56.12 942 GLY A N 1
ATOM 7236 C CA . GLY A 1 942 ? -13.222 31.397 31.502 1.00 56.12 942 GLY A CA 1
ATOM 7237 C C . GLY A 1 942 ? -12.649 32.716 32.040 1.00 56.12 942 GLY A C 1
ATOM 7238 O O . GLY A 1 942 ? -13.016 33.105 33.145 1.00 56.12 942 GLY A O 1
ATOM 7239 N N . ILE A 1 943 ? -11.834 33.442 31.261 1.00 61.78 943 ILE A N 1
ATOM 7240 C CA . ILE A 1 943 ? -11.298 34.760 31.659 1.00 61.78 943 ILE A CA 1
ATOM 7241 C C . ILE A 1 943 ? -12.091 35.920 31.065 1.00 61.78 943 ILE A C 1
ATOM 7243 O O . ILE A 1 943 ? -12.436 36.828 31.810 1.00 61.78 943 ILE A O 1
ATOM 7247 N N . ALA A 1 944 ? -12.493 35.838 29.792 1.00 59.41 944 ALA A N 1
ATOM 7248 C CA . ALA A 1 944 ? -13.217 36.904 29.077 1.00 59.41 944 ALA A CA 1
ATOM 7249 C C . ALA A 1 944 ? -14.572 37.334 29.700 1.00 59.41 944 ALA A C 1
ATOM 7251 O O . ALA A 1 944 ? -15.256 38.211 29.175 1.00 59.41 944 ALA A O 1
ATOM 7252 N N . GLN A 1 945 ? -15.004 36.680 30.784 1.00 62.84 945 GLN A N 1
ATOM 7253 C CA . GLN A 1 945 ? -16.192 37.027 31.565 1.00 62.84 945 GLN A CA 1
ATOM 7254 C C . GLN A 1 945 ? -15.936 38.105 32.632 1.00 62.84 945 GLN A C 1
ATOM 7256 O O . GLN A 1 945 ? -16.899 38.693 33.122 1.00 62.84 945 GLN A O 1
ATOM 7261 N N . TYR A 1 946 ? -14.678 38.343 33.023 1.00 71.00 946 TYR A N 1
ATOM 7262 C CA . TYR A 1 946 ? -14.345 39.282 34.097 1.00 71.00 946 TYR A CA 1
ATOM 7263 C C . TYR A 1 946 ? -14.359 40.732 33.606 1.00 71.00 946 TYR A C 1
ATOM 7265 O O . TYR A 1 946 ? -14.890 41.598 34.304 1.00 71.00 946 TYR A O 1
ATOM 7273 N N . GLY A 1 947 ? -13.851 40.995 32.399 1.00 72.81 947 GLY A N 1
ATOM 7274 C CA . GLY A 1 947 ? -13.873 42.319 31.793 1.00 72.81 947 GLY A CA 1
ATOM 7275 C C . GLY A 1 947 ? -12.916 43.322 32.448 1.00 72.81 947 GLY A C 1
ATOM 7276 O O . GLY A 1 947 ? -12.444 43.162 33.578 1.00 72.81 947 GLY A O 1
ATOM 7277 N N . GLY A 1 948 ? -12.676 44.431 31.747 1.00 82.06 948 GLY A N 1
ATOM 7278 C CA . GLY A 1 948 ? -12.049 45.632 32.304 1.00 82.06 948 GLY A CA 1
ATOM 7279 C C . GLY A 1 948 ? -10.656 45.954 31.764 1.00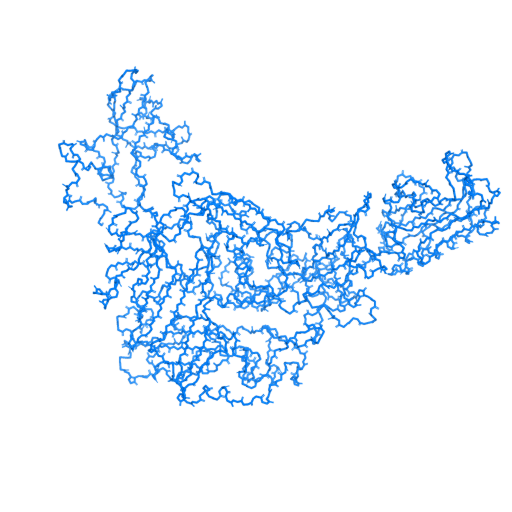 82.06 948 GLY A C 1
ATOM 7280 O O . GLY A 1 948 ? -9.980 45.141 31.137 1.00 82.06 948 GLY A O 1
ATOM 7281 N N . ASN A 1 949 ? -10.231 47.188 32.029 1.00 87.69 949 ASN A N 1
ATOM 7282 C CA . ASN A 1 949 ? -8.990 47.758 31.518 1.00 87.69 949 ASN A CA 1
ATOM 7283 C C . ASN A 1 949 ? -7.867 47.646 32.547 1.00 87.69 949 ASN A C 1
ATOM 7285 O O . ASN A 1 949 ? -8.038 48.069 33.692 1.00 87.69 949 ASN A O 1
ATOM 7289 N N . ALA A 1 950 ? -6.718 47.117 32.127 1.00 87.50 950 ALA A N 1
ATOM 7290 C CA . ALA A 1 950 ? -5.544 47.029 32.982 1.00 87.50 950 ALA A CA 1
ATOM 7291 C C . ALA A 1 950 ? -5.071 48.418 33.418 1.00 87.50 950 ALA A C 1
ATOM 7293 O O . ALA A 1 950 ? -5.058 49.357 32.624 1.00 87.50 950 ALA A O 1
ATOM 7294 N N . VAL A 1 951 ? -4.614 48.546 34.657 1.00 89.31 951 VAL A N 1
ATOM 7295 C CA . VAL A 1 951 ? -3.882 49.721 35.128 1.00 89.31 951 VAL A CA 1
ATOM 7296 C C . VAL A 1 951 ? -2.404 49.374 35.171 1.00 89.31 951 VAL A C 1
ATOM 7298 O O . VAL A 1 951 ? -2.001 48.389 35.794 1.00 89.31 951 VAL A O 1
ATOM 7301 N N . ILE A 1 952 ? -1.601 50.195 34.505 1.00 91.12 952 ILE A N 1
ATOM 7302 C CA . ILE A 1 952 ? -0.154 50.027 34.402 1.00 91.12 952 ILE A CA 1
ATOM 7303 C C . ILE A 1 952 ? 0.575 51.183 35.070 1.00 91.12 952 ILE A C 1
ATOM 7305 O O . ILE A 1 952 ? 0.052 52.293 35.199 1.00 91.12 952 ILE A O 1
ATOM 7309 N N . GLU A 1 953 ? 1.816 50.929 35.445 1.00 91.25 953 GLU A N 1
ATOM 7310 C CA . GLU A 1 953 ? 2.777 51.930 35.878 1.00 91.25 953 GLU A CA 1
ATOM 7311 C C . GLU A 1 953 ? 4.094 51.738 35.136 1.00 91.25 953 GLU A C 1
ATOM 7313 O O . GLU A 1 953 ? 4.457 50.624 34.752 1.00 91.25 953 GLU A O 1
ATOM 7318 N N . TRP A 1 954 ? 4.807 52.836 34.912 1.00 92.12 954 TRP A N 1
ATOM 7319 C CA . TRP A 1 954 ? 6.154 52.782 34.371 1.00 92.12 954 TRP A CA 1
ATOM 7320 C C . TRP A 1 954 ? 7.158 53.300 35.387 1.00 92.12 954 TRP A C 1
ATOM 7322 O O . TRP A 1 954 ? 6.970 54.318 36.062 1.00 92.12 954 TRP A O 1
ATOM 7332 N N . TRP A 1 955 ? 8.239 52.544 35.473 1.00 93.38 955 TRP A N 1
ATOM 7333 C CA . TRP A 1 955 ? 9.370 52.781 36.336 1.00 93.38 955 TRP A CA 1
ATOM 7334 C C . TRP A 1 955 ? 10.551 53.158 35.463 1.00 93.38 955 TRP A C 1
ATOM 7336 O O . TRP A 1 955 ? 10.887 52.438 34.518 1.00 93.38 955 TRP A O 1
ATOM 7346 N N . GLN A 1 956 ? 11.156 54.300 35.760 1.00 92.12 956 GLN A N 1
ATOM 7347 C CA . GLN A 1 956 ? 12.259 54.836 34.977 1.00 92.12 956 GLN A CA 1
ATOM 7348 C C . GLN A 1 956 ? 13.525 54.878 35.821 1.00 92.12 956 GLN A C 1
ATOM 7350 O O . GLN A 1 956 ? 13.495 55.245 36.999 1.00 92.12 956 GLN A O 1
ATOM 7355 N N . TRP A 1 957 ? 14.627 54.443 35.215 1.00 91.25 957 TRP A N 1
ATOM 7356 C CA . TRP A 1 957 ? 15.953 54.480 35.813 1.00 91.25 957 TRP A CA 1
ATOM 7357 C C . TRP A 1 957 ? 16.673 55.761 35.395 1.00 91.25 957 TRP A C 1
ATOM 7359 O O . TRP A 1 957 ? 16.885 56.004 34.207 1.00 91.25 957 TRP A O 1
ATOM 7369 N N . ASP A 1 958 ? 17.060 56.572 36.378 1.00 83.12 958 ASP A N 1
ATOM 7370 C CA . ASP A 1 958 ? 17.745 57.854 36.166 1.00 83.12 958 ASP A CA 1
ATOM 7371 C C . ASP A 1 958 ? 19.278 57.732 36.047 1.00 83.12 958 ASP A C 1
ATOM 7373 O O . ASP A 1 958 ? 19.973 58.737 35.892 1.00 83.12 958 ASP A O 1
ATOM 7377 N N . GLY A 1 959 ? 19.807 56.504 36.105 1.00 79.50 959 GLY A N 1
ATOM 7378 C CA . GLY A 1 959 ? 21.241 56.202 36.145 1.00 79.50 959 GLY A CA 1
ATOM 7379 C C . GLY A 1 959 ? 21.755 55.793 37.531 1.00 79.50 959 GLY A C 1
ATOM 7380 O O . GLY A 1 959 ? 22.844 55.228 37.625 1.00 79.50 959 GLY A O 1
ATOM 7381 N N . GLU A 1 960 ? 20.973 55.998 38.597 1.00 83.94 960 GLU A N 1
ATOM 7382 C CA . GLU A 1 960 ? 21.325 55.613 39.971 1.00 83.94 960 GLU A CA 1
ATOM 7383 C C . GLU A 1 960 ? 20.206 54.810 40.650 1.00 83.94 960 GLU A C 1
ATOM 7385 O O . GLU A 1 960 ? 20.466 53.743 41.207 1.00 83.94 960 GLU A O 1
ATOM 7390 N N . THR A 1 961 ? 18.951 55.256 40.544 1.00 84.50 961 THR A N 1
ATOM 7391 C CA . THR A 1 961 ? 17.788 54.611 41.172 1.00 84.50 961 THR A CA 1
ATOM 7392 C C . THR A 1 961 ? 16.644 54.402 40.186 1.00 84.50 961 THR A C 1
ATOM 7394 O O . THR A 1 961 ? 16.461 55.163 39.239 1.00 84.50 961 THR A O 1
ATOM 7397 N N . ILE A 1 962 ? 15.879 53.326 40.381 1.00 85.31 962 ILE A N 1
ATOM 7398 C CA . ILE A 1 962 ? 14.634 53.096 39.646 1.00 85.31 962 ILE A CA 1
ATOM 7399 C C . ILE A 1 962 ? 13.473 53.615 40.491 1.00 85.31 962 ILE A C 1
ATOM 7401 O O . ILE A 1 962 ? 13.334 53.251 41.660 1.00 85.31 962 ILE A O 1
ATOM 7405 N N . SER A 1 963 ? 12.654 54.488 39.915 1.00 88.62 963 SER A N 1
ATOM 7406 C CA . SER A 1 963 ? 11.503 55.074 40.603 1.00 88.62 963 SER A CA 1
ATOM 7407 C C . SER A 1 963 ? 10.265 55.043 39.717 1.00 88.62 963 SER A C 1
ATOM 7409 O O . SER A 1 963 ? 10.365 55.044 38.490 1.00 88.62 963 SER A O 1
ATOM 7411 N N . GLN A 1 964 ? 9.088 54.978 40.338 1.00 90.19 964 GLN A N 1
ATOM 7412 C CA . GLN A 1 964 ? 7.820 55.083 39.630 1.00 90.19 964 GLN A CA 1
ATOM 7413 C C . GLN A 1 964 ? 7.637 56.528 39.171 1.00 90.19 964 GLN A C 1
ATOM 7415 O O . GLN A 1 964 ? 7.522 57.429 40.005 1.00 90.19 964 GLN A O 1
ATOM 7420 N N . THR A 1 965 ? 7.579 56.753 37.861 1.00 91.38 965 THR A N 1
ATOM 7421 C CA . THR A 1 965 ? 7.472 58.109 37.303 1.00 91.38 965 THR A CA 1
ATOM 7422 C C . THR A 1 965 ? 6.106 58.396 36.695 1.00 91.38 965 THR A C 1
ATOM 7424 O O . THR A 1 965 ? 5.719 59.562 36.612 1.00 91.38 965 THR A O 1
ATOM 7427 N N . GLY A 1 966 ? 5.311 57.372 36.370 1.00 90.88 966 GLY A N 1
ATOM 7428 C CA . GLY A 1 966 ? 3.913 57.564 35.992 1.00 90.88 966 GLY A CA 1
ATOM 7429 C C . GLY A 1 966 ? 3.078 56.290 35.903 1.00 90.88 966 GLY A C 1
ATOM 7430 O O . GLY A 1 966 ? 3.539 55.186 36.196 1.00 90.88 966 GLY A O 1
ATOM 7431 N N . SER A 1 967 ? 1.801 56.471 35.572 1.00 92.00 967 SER A N 1
ATOM 7432 C CA . SER A 1 967 ? 0.799 55.410 35.455 1.00 92.00 967 SER A CA 1
ATOM 7433 C C . SER A 1 967 ? -0.346 55.795 34.517 1.00 92.00 967 SER A C 1
ATOM 7435 O O . SER A 1 967 ? -0.574 56.976 34.250 1.00 92.00 967 SER A O 1
ATOM 7437 N N . GLY A 1 968 ? -1.092 54.800 34.040 1.00 92.06 968 GLY A N 1
ATOM 7438 C CA . GLY A 1 968 ? -2.260 54.997 33.184 1.00 92.06 968 GLY A CA 1
ATOM 7439 C C . GLY A 1 968 ? -3.127 53.744 33.081 1.00 92.06 968 GLY A C 1
ATOM 7440 O O . GLY A 1 968 ? -2.722 52.653 33.474 1.00 92.06 968 GLY A O 1
ATOM 7441 N N . THR A 1 969 ? -4.340 53.907 32.560 1.00 92.56 969 THR A N 1
ATOM 7442 C CA . THR A 1 969 ? -5.299 52.819 32.319 1.00 92.56 969 THR A CA 1
ATOM 7443 C C . THR A 1 969 ? -5.286 52.433 30.844 1.00 92.56 969 THR A C 1
ATOM 7445 O O . THR A 1 969 ? -5.503 53.279 29.979 1.00 92.56 969 THR A O 1
ATOM 7448 N N . VAL A 1 970 ? -5.050 51.161 30.545 1.00 92.56 970 VAL A N 1
ATOM 7449 C CA . VAL A 1 970 ? -4.931 50.619 29.189 1.00 92.56 970 VAL A CA 1
ATOM 7450 C C . VAL A 1 970 ? -6.295 50.587 28.519 1.00 92.56 970 VAL A C 1
ATOM 7452 O O . VAL A 1 970 ? -7.185 49.858 28.933 1.00 92.56 970 VAL A O 1
ATOM 7455 N N . SER A 1 971 ? -6.465 51.375 27.465 1.00 91.25 971 SER A N 1
ATOM 7456 C CA . SER A 1 971 ? -7.706 51.418 26.682 1.00 91.25 971 SER A CA 1
ATOM 7457 C C . SER A 1 971 ? -7.690 50.466 25.488 1.00 91.25 971 SER A C 1
ATOM 7459 O O . SER A 1 971 ? -8.730 49.952 25.090 1.00 91.25 971 SER A O 1
ATOM 7461 N N . SER A 1 972 ? -6.519 50.261 24.884 1.00 90.00 972 SER A N 1
ATOM 7462 C CA . SER A 1 972 ? -6.304 49.357 23.755 1.00 90.00 972 SER A CA 1
ATOM 7463 C C . SER A 1 972 ? -4.809 49.128 23.541 1.00 90.00 972 SER A C 1
ATOM 7465 O O . SER A 1 972 ? -3.976 49.896 24.029 1.00 90.00 972 SER A O 1
ATOM 7467 N N . VAL A 1 973 ? -4.472 48.082 22.791 1.00 90.62 973 VAL A N 1
ATOM 7468 C CA . VAL A 1 973 ? -3.097 47.749 22.400 1.00 90.62 973 VAL A CA 1
ATOM 7469 C C . VAL A 1 973 ? -3.023 47.565 20.890 1.00 90.62 973 VAL A C 1
ATOM 7471 O O . VAL A 1 973 ? -4.002 47.198 20.242 1.00 90.62 973 VAL A O 1
ATOM 7474 N N . SER A 1 974 ? -1.857 47.843 20.319 1.00 88.50 974 SER A N 1
ATOM 7475 C CA . SER A 1 974 ? -1.562 47.658 18.900 1.00 88.50 974 SER A CA 1
ATOM 7476 C C . SER A 1 974 ? -0.251 46.899 18.779 1.00 88.50 974 SER A C 1
ATOM 7478 O O . SER A 1 974 ? 0.769 47.370 19.272 1.00 88.50 974 SER A O 1
ATOM 7480 N N . THR A 1 975 ? -0.278 45.752 18.105 1.00 85.31 975 THR A N 1
ATOM 7481 C CA . THR A 1 975 ? 0.818 44.768 18.052 1.00 85.31 975 THR A CA 1
ATOM 7482 C C . THR A 1 975 ? 1.497 44.750 16.679 1.00 85.31 975 THR A C 1
ATOM 7484 O O . THR A 1 975 ? 1.706 43.699 16.076 1.00 85.31 975 THR A O 1
ATOM 7487 N N . VAL A 1 976 ? 1.767 45.931 16.121 1.00 81.06 976 VAL A N 1
ATOM 7488 C CA . VAL A 1 976 ? 2.428 46.055 14.814 1.00 81.06 976 VAL A CA 1
ATOM 7489 C C . VAL A 1 976 ? 3.932 45.938 15.029 1.00 81.06 976 VAL A C 1
ATOM 7491 O O . VAL A 1 976 ? 4.489 46.758 15.756 1.00 81.06 976 VAL A O 1
ATOM 7494 N N . SER A 1 977 ? 4.574 44.956 14.387 1.00 74.81 977 SER A N 1
ATOM 7495 C CA . SER A 1 977 ? 6.017 44.725 14.529 1.00 74.81 977 SER A CA 1
ATOM 7496 C C . SER A 1 977 ? 6.829 45.997 14.252 1.00 74.81 977 SER A C 1
ATOM 7498 O O . SER A 1 977 ? 6.604 46.694 13.261 1.00 74.81 977 SER A O 1
ATOM 7500 N N . GLY A 1 978 ? 7.753 46.315 15.157 1.00 71.38 978 GLY A N 1
ATOM 7501 C CA . GLY A 1 978 ? 8.571 47.525 15.161 1.00 71.38 978 GLY A CA 1
ATOM 7502 C C . GLY A 1 978 ? 7.871 48.771 15.713 1.00 71.38 978 GLY A C 1
ATOM 7503 O O . GLY A 1 978 ? 8.505 49.819 15.819 1.00 71.38 978 GLY A O 1
ATOM 7504 N N . SER A 1 979 ? 6.586 48.686 16.067 1.00 81.44 979 SER A N 1
ATOM 7505 C CA . SER A 1 979 ? 5.789 49.813 16.567 1.00 81.44 979 SER A CA 1
ATOM 7506 C C . SER A 1 979 ? 4.687 49.385 17.546 1.00 81.44 979 SER A C 1
ATOM 7508 O O . SER A 1 979 ? 3.590 49.954 17.531 1.00 81.44 979 SER A O 1
ATOM 7510 N N . SER A 1 980 ? 4.941 48.369 18.377 1.00 89.00 980 SER A N 1
ATOM 7511 C CA . SER A 1 980 ? 3.981 47.974 19.408 1.00 89.00 980 SER A CA 1
ATOM 7512 C C . SER A 1 980 ? 3.719 49.129 20.376 1.00 89.00 980 SER A C 1
ATOM 7514 O O . SER A 1 980 ? 4.639 49.817 20.825 1.00 89.00 980 SER A O 1
ATOM 7516 N N . ARG A 1 981 ? 2.445 49.371 20.690 1.00 92.00 981 ARG A N 1
ATOM 7517 C CA . ARG A 1 981 ? 2.036 50.468 21.578 1.00 92.00 981 ARG A CA 1
ATOM 7518 C C . ARG A 1 981 ? 0.839 50.107 22.440 1.00 92.00 981 ARG A C 1
ATOM 7520 O O . ARG A 1 981 ? -0.034 49.338 22.032 1.00 92.00 981 ARG A O 1
ATOM 7527 N N . ILE A 1 982 ? 0.797 50.730 23.609 1.00 93.62 982 ILE A N 1
ATOM 7528 C CA . ILE A 1 982 ? -0.274 50.646 24.593 1.00 93.62 982 ILE A CA 1
ATOM 7529 C C . ILE A 1 982 ? -0.920 52.027 24.672 1.00 93.62 982 ILE A C 1
ATOM 7531 O O . ILE A 1 982 ? -0.257 52.998 25.031 1.00 93.62 982 ILE A O 1
ATOM 7535 N N . ARG A 1 983 ? -2.207 52.127 24.339 1.00 93.94 983 ARG A N 1
ATOM 7536 C CA . ARG A 1 983 ? -2.940 53.392 24.422 1.00 93.94 983 ARG A CA 1
ATOM 7537 C C . ARG A 1 983 ? -3.537 53.574 25.800 1.00 93.94 983 ARG A C 1
ATOM 7539 O O . ARG A 1 983 ? -4.323 52.734 26.252 1.00 93.94 983 ARG A O 1
ATOM 7546 N N . LEU A 1 984 ? -3.236 54.695 26.435 1.00 93.31 984 LEU A N 1
ATOM 7547 C CA . LEU A 1 984 ? -3.614 54.959 27.813 1.00 93.31 984 LEU A CA 1
ATOM 7548 C C . LEU A 1 984 ? -4.780 55.942 27.933 1.00 93.31 984 LEU A C 1
ATOM 7550 O O . LEU A 1 984 ? -5.091 56.722 27.044 1.00 93.31 984 LEU A O 1
ATOM 7554 N N . THR A 1 985 ? -5.445 55.870 29.077 1.00 90.88 985 THR A N 1
ATOM 7555 C CA . THR A 1 985 ? -6.453 56.808 29.570 1.00 90.88 985 THR A CA 1
ATOM 7556 C C . THR A 1 985 ? -6.148 57.099 31.035 1.00 90.88 985 THR A C 1
ATOM 7558 O O . THR A 1 985 ? -5.482 56.304 31.701 1.00 90.88 985 THR A O 1
ATOM 7561 N N . SER A 1 986 ? -6.597 58.245 31.552 1.00 89.19 986 SER A N 1
ATOM 7562 C CA . SER A 1 986 ? -6.330 58.648 32.946 1.00 89.19 986 SER A CA 1
ATOM 7563 C C . SER A 1 986 ? -4.832 58.653 33.303 1.00 89.19 986 SER A C 1
ATOM 7565 O O . SER A 1 986 ? -4.445 58.225 34.391 1.00 89.19 986 SER A O 1
ATOM 7567 N N . VAL A 1 987 ? -3.993 59.117 32.370 1.00 90.38 987 VAL A N 1
ATOM 7568 C CA . VAL A 1 987 ? -2.535 59.192 32.529 1.00 90.38 987 VAL A CA 1
ATOM 7569 C C . VAL A 1 987 ? -2.170 60.158 33.659 1.00 90.38 987 VAL A C 1
ATOM 7571 O O . VAL A 1 987 ? -2.719 61.255 33.769 1.00 90.38 987 VAL A O 1
ATOM 7574 N N . SER A 1 988 ? -1.239 59.746 34.517 1.00 88.88 988 SER A N 1
ATOM 7575 C CA . SER A 1 988 ? -0.682 60.567 35.590 1.00 88.88 988 SER A CA 1
ATOM 7576 C C . SER A 1 988 ? 0.827 60.357 35.717 1.00 88.88 988 SER A C 1
ATOM 7578 O O . SER A 1 988 ? 1.324 59.253 35.505 1.00 88.88 988 SER A O 1
ATOM 7580 N N . GLY A 1 989 ? 1.558 61.409 36.088 1.00 89.25 989 GLY A N 1
ATOM 7581 C CA . GLY A 1 989 ? 3.016 61.376 36.235 1.00 89.25 989 GLY A CA 1
ATOM 7582 C C . GLY A 1 989 ? 3.759 62.031 35.071 1.00 89.25 989 GLY A C 1
ATOM 7583 O O . GLY A 1 989 ? 3.217 62.887 34.376 1.00 89.25 989 GLY A O 1
ATOM 7584 N N . THR A 1 990 ? 5.033 61.691 34.900 1.00 88.94 990 THR A N 1
ATOM 7585 C CA . THR A 1 990 ? 5.922 62.229 33.862 1.00 88.94 990 THR A CA 1
ATOM 7586 C C . THR A 1 990 ? 6.683 61.084 33.202 1.00 88.94 990 THR A C 1
ATOM 7588 O O . THR A 1 990 ? 7.203 60.208 33.887 1.00 88.94 990 THR A O 1
ATOM 7591 N N . TYR A 1 991 ? 6.755 61.090 31.870 1.00 90.88 991 TYR A N 1
ATOM 7592 C CA . TYR A 1 991 ? 7.616 60.182 31.116 1.00 90.88 991 TYR A CA 1
ATOM 7593 C C . TYR A 1 991 ? 8.900 60.916 30.717 1.00 90.88 991 TYR A C 1
ATOM 7595 O O . TYR A 1 991 ? 8.872 61.850 29.913 1.00 90.88 991 TYR A O 1
ATOM 7603 N N . TYR A 1 992 ? 10.036 60.509 31.276 1.00 89.56 992 TYR A N 1
ATOM 7604 C CA . TYR A 1 992 ? 11.339 61.067 30.925 1.00 89.56 992 TYR A CA 1
ATOM 7605 C C . TYR A 1 992 ? 11.878 60.388 29.666 1.00 89.56 992 TYR A C 1
ATOM 7607 O O . TYR A 1 992 ? 12.114 59.184 29.655 1.00 89.56 992 TYR A O 1
ATOM 7615 N N . ARG A 1 993 ? 12.072 61.161 28.594 1.00 81.31 993 ARG A N 1
ATOM 7616 C CA . ARG A 1 993 ? 12.461 60.640 27.273 1.00 81.31 993 ARG A CA 1
ATOM 7617 C C . ARG A 1 993 ? 13.774 59.848 27.279 1.00 81.31 993 ARG A C 1
ATOM 7619 O O . ARG A 1 993 ? 13.882 58.872 26.548 1.00 81.31 993 ARG A O 1
ATOM 7626 N N . ASP A 1 994 ? 14.739 60.277 28.088 1.00 84.19 994 ASP A N 1
ATOM 7627 C CA . ASP A 1 994 ? 16.118 59.775 28.048 1.00 84.19 994 ASP A CA 1
ATOM 7628 C C . ASP A 1 994 ? 16.424 58.751 29.161 1.00 84.19 994 ASP A C 1
ATOM 7630 O O . ASP A 1 994 ? 17.589 58.483 29.445 1.00 84.19 994 ASP A O 1
ATOM 7634 N N . MET A 1 995 ? 15.394 58.187 29.807 1.00 89.31 995 MET A N 1
ATOM 7635 C CA . MET A 1 995 ? 15.541 57.185 30.870 1.00 89.31 995 MET A CA 1
ATOM 7636 C C . MET A 1 995 ? 15.110 55.792 30.404 1.00 89.31 995 MET A C 1
ATOM 7638 O O . MET A 1 995 ? 14.092 55.630 29.723 1.00 89.31 995 MET A O 1
ATOM 7642 N N . ASP A 1 996 ? 15.851 54.765 30.826 1.00 88.25 996 ASP A N 1
ATOM 7643 C CA . ASP A 1 996 ? 15.447 53.378 30.599 1.00 88.25 996 ASP A CA 1
ATOM 7644 C C . ASP A 1 996 ? 14.157 53.092 31.365 1.00 88.25 996 ASP A C 1
ATOM 7646 O O . ASP A 1 996 ? 14.059 53.344 32.567 1.00 88.25 996 ASP A O 1
ATOM 7650 N N . THR A 1 997 ? 13.159 52.582 30.647 1.00 91.31 997 THR A N 1
ATOM 7651 C CA . THR A 1 997 ? 11.792 52.488 31.153 1.00 91.31 997 THR A CA 1
ATOM 7652 C C . THR A 1 997 ? 11.297 51.053 31.141 1.00 91.31 997 THR A C 1
ATOM 7654 O O . THR A 1 997 ? 11.336 50.385 30.106 1.00 91.31 997 THR A O 1
ATOM 7657 N N . ILE A 1 998 ? 10.774 50.602 32.277 1.00 90.75 998 ILE A N 1
ATOM 7658 C CA . ILE A 1 998 ? 10.058 49.333 32.404 1.00 90.75 998 ILE A CA 1
ATOM 7659 C C . ILE A 1 998 ? 8.598 49.642 32.709 1.00 90.75 998 ILE A C 1
ATOM 7661 O O . ILE A 1 998 ? 8.288 50.418 33.608 1.00 90.75 998 ILE A O 1
ATOM 7665 N N . VAL A 1 999 ? 7.708 49.021 31.952 1.00 91.12 999 VAL A N 1
ATOM 7666 C CA . VAL A 1 999 ? 6.258 49.122 32.083 1.00 91.12 999 VAL A CA 1
ATOM 7667 C C . VAL A 1 999 ? 5.762 47.844 32.737 1.00 91.12 999 VAL A C 1
ATOM 7669 O O . VAL A 1 999 ? 6.094 46.763 32.258 1.00 91.12 999 VAL A O 1
ATOM 7672 N N . VAL A 1 1000 ? 4.982 47.951 33.808 1.00 88.75 1000 VAL A N 1
ATOM 7673 C CA . VAL A 1 1000 ? 4.433 46.809 34.554 1.00 88.75 1000 VAL A CA 1
ATOM 7674 C C . VAL A 1 1000 ? 2.974 47.055 34.920 1.00 88.75 1000 VAL A C 1
ATOM 7676 O O . VAL A 1 1000 ? 2.492 48.188 34.889 1.00 88.75 1000 VAL A O 1
ATOM 7679 N N . LEU A 1 1001 ? 2.256 45.995 35.290 1.00 85.31 1001 LEU A N 1
ATOM 7680 C CA . LEU A 1 1001 ? 0.964 46.154 35.952 1.00 85.31 1001 LEU A CA 1
ATOM 7681 C C . LEU A 1 1001 ? 1.128 46.862 37.296 1.00 85.31 1001 LEU A C 1
ATOM 7683 O O . LEU A 1 1001 ? 2.059 46.587 38.053 1.00 85.31 1001 LEU A O 1
ATOM 7687 N N . ARG A 1 1002 ? 0.166 47.723 37.619 1.00 80.88 1002 ARG A N 1
ATOM 7688 C CA . ARG A 1 1002 ? 0.069 48.317 38.947 1.00 80.88 1002 ARG A CA 1
ATOM 7689 C C . ARG A 1 1002 ? -0.285 47.236 39.985 1.00 80.88 1002 ARG A C 1
ATOM 7691 O O . ARG A 1 1002 ? -1.091 46.357 39.665 1.00 80.88 1002 ARG A O 1
ATOM 7698 N N . PRO A 1 1003 ? 0.251 47.302 41.220 1.00 68.44 1003 PRO A N 1
ATOM 7699 C CA . PRO A 1 1003 ? -0.063 46.331 42.268 1.00 68.44 1003 PRO A CA 1
ATOM 7700 C C . PRO A 1 1003 ? -1.573 46.156 42.500 1.00 68.44 1003 PRO A C 1
ATOM 7702 O O . PRO A 1 1003 ? -2.312 47.144 42.537 1.00 68.44 1003 PRO A O 1
ATOM 7705 N N . THR A 1 1004 ? -2.005 44.911 42.731 1.00 60.78 1004 THR A N 1
ATOM 7706 C CA . THR A 1 1004 ? -3.410 44.486 42.951 1.00 60.78 1004 THR A CA 1
ATOM 7707 C C . THR A 1 1004 ? -4.073 45.110 44.186 1.00 60.78 1004 THR A C 1
ATOM 7709 O O . THR A 1 1004 ? -5.281 45.038 44.368 1.00 60.78 1004 THR A O 1
ATOM 7712 N N . THR A 1 1005 ? -3.305 45.788 45.043 1.00 58.22 1005 THR A N 1
ATOM 7713 C CA . THR A 1 1005 ? -3.830 46.607 46.149 1.00 58.22 1005 THR A CA 1
ATOM 7714 C C . THR A 1 1005 ? -4.464 47.925 45.683 1.00 58.22 1005 THR A C 1
ATOM 7716 O O . THR A 1 1005 ? -5.016 48.670 46.494 1.00 58.22 1005 THR A O 1
ATOM 7719 N N . THR A 1 1006 ? -4.398 48.231 44.385 1.00 60.06 1006 THR A N 1
ATOM 7720 C CA . THR A 1 1006 ? -5.054 49.377 43.743 1.00 60.06 1006 THR A CA 1
ATOM 7721 C C . THR A 1 1006 ? -6.170 48.873 42.829 1.00 60.06 1006 THR A C 1
ATOM 7723 O O . THR A 1 1006 ? -6.038 47.794 42.269 1.00 60.06 1006 THR A O 1
ATOM 7726 N N . ALA A 1 1007 ? -7.243 49.649 42.627 1.00 62.34 1007 ALA A N 1
ATOM 7727 C CA . ALA A 1 1007 ? -8.318 49.283 41.699 1.00 62.34 1007 ALA A CA 1
ATOM 7728 C C . ALA A 1 1007 ? -7.757 48.964 40.295 1.00 62.34 1007 ALA A C 1
ATOM 7730 O O . ALA A 1 1007 ? -7.333 49.876 39.582 1.00 62.34 1007 ALA A O 1
ATOM 7731 N N . ASN A 1 1008 ? -7.741 47.680 39.930 1.00 73.94 1008 ASN A N 1
ATOM 7732 C CA . ASN A 1 1008 ? -7.304 47.159 38.637 1.00 73.94 1008 ASN A CA 1
ATOM 7733 C C . ASN A 1 1008 ? -8.455 46.366 37.985 1.00 73.94 1008 ASN A C 1
ATOM 7735 O O . ASN A 1 1008 ? -9.548 46.269 38.548 1.00 73.94 1008 ASN A O 1
ATOM 7739 N N . ALA A 1 1009 ? -8.261 45.851 36.771 1.00 79.00 1009 ALA A N 1
ATOM 7740 C CA . ALA A 1 1009 ? -9.273 45.019 36.130 1.00 79.00 1009 ALA A CA 1
ATOM 7741 C C . ALA A 1 1009 ? -9.487 43.709 36.904 1.00 79.00 1009 ALA A C 1
ATOM 7743 O O . ALA A 1 1009 ? -8.529 43.087 37.362 1.00 79.00 1009 ALA A O 1
ATOM 7744 N N . ALA A 1 1010 ? -10.736 43.244 36.975 1.00 74.50 1010 ALA A N 1
ATOM 7745 C CA . ALA A 1 1010 ? -11.089 42.029 37.710 1.00 74.50 1010 ALA A CA 1
ATOM 7746 C C . ALA A 1 1010 ? -10.357 40.781 37.182 1.00 74.50 1010 ALA A C 1
ATOM 7748 O O . ALA A 1 1010 ? -10.043 39.879 37.955 1.00 74.50 1010 ALA A O 1
ATOM 7749 N N . TRP A 1 1011 ? -10.032 40.744 35.884 1.00 75.75 1011 TRP A N 1
ATOM 7750 C CA . TRP A 1 1011 ? -9.254 39.658 35.283 1.00 75.75 1011 TRP A CA 1
ATOM 7751 C C . TRP A 1 1011 ? -7.778 39.645 35.732 1.00 75.75 1011 TRP A C 1
ATOM 7753 O O . TRP A 1 1011 ? -7.143 38.592 35.702 1.00 75.75 1011 TRP A O 1
ATOM 7763 N N . ILE A 1 1012 ? -7.227 40.782 36.174 1.00 75.12 1012 ILE A N 1
ATOM 7764 C CA . ILE A 1 1012 ? -5.865 40.866 36.725 1.00 75.12 1012 ILE A CA 1
ATOM 7765 C C . ILE A 1 1012 ? -5.844 40.355 38.157 1.00 75.12 1012 ILE A C 1
ATOM 7767 O O . ILE A 1 1012 ? -4.980 39.553 38.497 1.00 75.12 1012 ILE A O 1
ATOM 7771 N N . ASP A 1 1013 ? -6.799 40.788 38.978 1.00 69.62 1013 ASP A N 1
ATOM 7772 C CA . ASP A 1 1013 ? -6.915 40.318 40.362 1.00 69.62 1013 ASP A CA 1
ATOM 7773 C C . ASP A 1 1013 ? -7.204 38.823 40.404 1.00 69.62 1013 ASP A C 1
ATOM 7775 O O . ASP A 1 1013 ? -6.667 38.113 41.244 1.00 69.62 1013 ASP A O 1
ATOM 7779 N N . ALA A 1 1014 ? -7.983 38.338 39.439 1.00 66.88 1014 ALA A N 1
ATOM 7780 C CA . ALA A 1 1014 ? -8.041 36.934 39.110 1.00 66.88 1014 ALA A CA 1
ATOM 7781 C C . ALA A 1 1014 ? -6.617 36.388 38.855 1.00 66.88 1014 ALA A C 1
ATOM 7783 O O . ALA A 1 1014 ? -5.995 35.782 39.726 1.00 66.88 1014 ALA A O 1
ATOM 7784 N N . LEU A 1 1015 ? -6.034 36.628 37.689 1.00 63.72 1015 LEU A N 1
ATOM 7785 C CA . LEU A 1 1015 ? -4.830 35.902 37.277 1.00 63.72 1015 LEU A CA 1
ATOM 7786 C C . LEU A 1 1015 ? -3.593 36.091 38.179 1.00 63.72 1015 LEU A C 1
ATOM 7788 O O . LEU A 1 1015 ? -2.715 35.227 38.180 1.00 63.72 1015 LEU A O 1
ATOM 7792 N N . TYR A 1 1016 ? -3.508 37.193 38.929 1.00 64.88 1016 TYR A N 1
ATOM 7793 C CA . TYR A 1 1016 ? -2.290 37.638 39.608 1.00 64.88 1016 TYR A CA 1
ATOM 7794 C C . TYR A 1 1016 ? -2.474 37.992 41.092 1.00 64.88 1016 TYR A C 1
ATOM 7796 O O . TYR A 1 1016 ? -1.598 38.656 41.657 1.00 64.88 1016 TYR A O 1
ATOM 7804 N N . SER A 1 1017 ? -3.562 37.563 41.752 1.00 57.06 1017 SER A N 1
ATOM 7805 C CA . SER A 1 1017 ? -3.731 37.798 43.197 1.00 57.06 1017 SER A CA 1
ATOM 7806 C C . SER A 1 1017 ? -2.500 37.323 43.992 1.00 57.06 1017 SER A C 1
ATOM 7808 O O . SER A 1 1017 ? -2.021 36.203 43.773 1.00 57.06 1017 SER A O 1
ATOM 7810 N N . PRO A 1 1018 ? -1.977 38.130 44.935 1.00 49.88 1018 PRO A N 1
ATOM 7811 C CA . PRO A 1 1018 ? -0.856 37.732 45.772 1.00 49.88 1018 PRO A CA 1
ATOM 7812 C C . PRO A 1 1018 ? -1.219 36.523 46.647 1.00 49.88 1018 PRO A C 1
ATOM 7814 O O . PRO A 1 1018 ? -2.280 36.476 47.258 1.00 49.88 1018 PRO A O 1
ATOM 7817 N N . ILE A 1 1019 ? -0.291 35.565 46.752 1.00 49.66 1019 ILE A N 1
ATOM 7818 C CA . ILE A 1 1019 ? -0.386 34.383 47.640 1.00 49.66 1019 ILE A CA 1
ATOM 7819 C C . ILE A 1 1019 ? 0.066 34.738 49.081 1.00 49.66 1019 ILE A C 1
ATOM 7821 O O . ILE A 1 1019 ? 0.090 33.902 49.980 1.00 49.66 1019 ILE A O 1
ATOM 7825 N N . SER A 1 1020 ? 0.455 35.992 49.334 1.00 45.38 1020 SER A N 1
ATOM 7826 C CA . SER A 1 1020 ? 0.844 36.473 50.665 1.00 45.38 1020 SER A CA 1
ATOM 7827 C C . SER A 1 1020 ? -0.342 37.059 51.424 1.00 45.38 1020 SER A C 1
ATOM 7829 O O . SER A 1 1020 ? -1.196 37.712 50.834 1.00 45.38 1020 SER A O 1
ATOM 7831 N N . ASN A 1 1021 ? -0.335 36.919 52.749 1.00 50.12 1021 ASN A N 1
ATOM 7832 C CA . ASN A 1 1021 ? -1.274 37.626 53.622 1.00 50.12 1021 ASN A CA 1
ATOM 7833 C C . ASN A 1 1021 ? -1.065 39.159 53.590 1.00 50.12 1021 ASN A C 1
ATOM 7835 O O . ASN A 1 1021 ? -0.051 39.651 53.089 1.00 50.12 1021 ASN A O 1
ATOM 7839 N N . ASP A 1 1022 ? -1.978 39.907 54.218 1.00 44.28 1022 ASP A N 1
ATOM 7840 C CA . ASP A 1 1022 ? -1.935 41.378 54.347 1.00 44.28 1022 ASP A CA 1
ATOM 7841 C C . ASP A 1 1022 ? -0.648 41.926 55.007 1.00 44.28 1022 ASP A C 1
ATOM 7843 O O . ASP A 1 1022 ? -0.388 43.128 54.974 1.00 44.28 1022 ASP A O 1
ATOM 7847 N N . ALA A 1 1023 ? 0.174 41.060 55.612 1.00 48.84 1023 ALA A N 1
ATOM 7848 C CA . ALA A 1 1023 ? 1.462 41.400 56.213 1.00 48.84 1023 ALA A CA 1
ATOM 7849 C C . ALA A 1 1023 ? 2.669 41.109 55.293 1.00 48.84 1023 ALA A C 1
ATOM 7851 O O . ALA A 1 1023 ? 3.812 41.213 55.739 1.00 48.84 1023 ALA A O 1
ATOM 7852 N N . GLY A 1 1024 ? 2.447 40.717 54.031 1.00 43.16 1024 GLY A N 1
ATOM 7853 C CA . GLY A 1 1024 ? 3.503 40.459 53.044 1.00 43.16 1024 GLY A CA 1
ATOM 7854 C C . GLY A 1 1024 ? 4.385 39.248 53.370 1.00 43.16 1024 GLY A C 1
ATOM 7855 O O . GLY A 1 1024 ? 5.499 39.138 52.860 1.00 43.16 1024 GLY A O 1
ATOM 7856 N N . THR A 1 1025 ? 3.925 38.346 54.244 1.00 45.84 1025 THR A N 1
ATOM 7857 C CA . THR A 1 1025 ? 4.683 37.148 54.633 1.00 45.84 1025 THR A CA 1
ATOM 7858 C C . THR A 1 1025 ? 4.246 35.950 53.794 1.00 45.84 1025 THR A C 1
ATOM 7860 O O . THR A 1 1025 ? 3.059 35.633 53.727 1.00 45.84 1025 THR A O 1
ATOM 7863 N N . TRP A 1 1026 ? 5.207 35.265 53.168 1.00 42.06 1026 TRP A N 1
ATOM 7864 C CA . TRP A 1 1026 ? 4.974 33.993 52.479 1.00 42.06 1026 TRP A CA 1
ATOM 7865 C C . TRP A 1 1026 ? 4.855 32.891 53.541 1.00 42.06 1026 TRP A C 1
ATOM 7867 O O . TRP A 1 1026 ? 5.852 32.533 54.170 1.00 42.06 1026 TRP A O 1
ATOM 7877 N N . THR A 1 1027 ? 3.645 32.405 53.828 1.00 42.22 1027 THR A N 1
ATOM 7878 C CA . THR A 1 1027 ? 3.452 31.304 54.780 1.00 42.22 1027 THR A CA 1
ATOM 7879 C C . THR A 1 1027 ? 3.150 30.025 54.013 1.00 42.22 1027 THR A C 1
ATOM 7881 O O . THR A 1 1027 ? 2.054 29.877 53.485 1.00 42.22 1027 THR A O 1
ATOM 7884 N N . ASP A 1 1028 ? 4.089 29.076 54.040 1.00 38.34 1028 ASP A N 1
ATOM 7885 C CA . ASP A 1 1028 ? 3.976 27.691 53.527 1.00 38.34 1028 ASP A CA 1
ATOM 7886 C C . ASP A 1 1028 ? 2.858 26.856 54.203 1.00 38.34 1028 ASP A C 1
ATOM 7888 O O . ASP A 1 1028 ? 2.751 25.645 54.017 1.00 38.34 1028 ASP A O 1
ATOM 7892 N N . VAL A 1 1029 ? 2.032 27.477 55.051 1.00 39.28 1029 VAL A N 1
ATOM 7893 C CA . VAL A 1 1029 ? 1.007 26.814 55.857 1.00 39.28 1029 VAL A CA 1
ATOM 7894 C C . VAL A 1 1029 ? -0.244 27.691 55.907 1.00 39.28 1029 VAL A C 1
ATOM 7896 O O . VAL A 1 1029 ? -0.450 28.445 56.855 1.00 39.28 1029 VAL A O 1
ATOM 7899 N N . ALA A 1 1030 ? -1.099 27.579 54.893 1.00 34.03 1030 ALA A N 1
ATOM 7900 C CA . ALA A 1 1030 ? -2.486 28.018 54.983 1.00 34.03 1030 ALA A CA 1
ATOM 7901 C C . ALA A 1 1030 ? -3.405 26.947 54.382 1.00 34.03 1030 ALA A C 1
ATOM 7903 O O . ALA A 1 1030 ? -3.306 26.574 53.218 1.00 34.03 1030 ALA A O 1
ATOM 7904 N N . THR A 1 1031 ? -4.274 26.424 55.242 1.00 33.19 1031 THR A N 1
ATOM 7905 C CA . THR A 1 1031 ? -5.512 25.699 54.937 1.00 33.19 1031 THR A CA 1
ATOM 7906 C C . THR A 1 1031 ? -6.253 26.312 53.737 1.00 33.19 1031 THR A C 1
ATOM 7908 O O . THR A 1 1031 ? -6.311 27.537 53.653 1.00 33.19 1031 THR A O 1
ATOM 7911 N N . PRO A 1 1032 ? -6.851 25.498 52.844 1.00 40.78 1032 PRO A N 1
ATOM 7912 C CA . PRO A 1 1032 ? -7.492 25.979 51.629 1.00 40.78 1032 PRO A CA 1
ATOM 7913 C C . PRO A 1 1032 ? -8.792 26.685 51.998 1.00 40.78 1032 PRO A C 1
ATOM 7915 O O . PRO A 1 1032 ? -9.791 26.049 52.335 1.00 40.78 1032 PRO A O 1
ATOM 7918 N N . THR A 1 1033 ? -8.778 28.004 51.943 1.00 36.78 1033 THR A N 1
ATOM 7919 C CA . THR A 1 1033 ? -9.997 28.795 51.854 1.00 36.78 1033 THR A CA 1
ATOM 7920 C C . THR A 1 1033 ? -9.781 29.769 50.716 1.00 36.78 1033 THR A C 1
ATOM 7922 O O . THR A 1 1033 ? -8.930 30.647 50.818 1.00 36.78 1033 THR A O 1
ATOM 7925 N N . ASP A 1 1034 ? -10.542 29.510 49.654 1.00 32.81 1034 ASP A N 1
ATOM 7926 C CA . ASP A 1 1034 ? -10.672 30.244 48.397 1.00 32.81 1034 ASP A CA 1
ATOM 7927 C C . ASP A 1 1034 ? -9.566 29.956 47.368 1.00 32.81 1034 ASP A C 1
ATOM 7929 O O . ASP A 1 1034 ? -8.609 30.705 47.186 1.00 32.81 1034 ASP A O 1
ATOM 7933 N N . GLY A 1 1035 ? -9.734 28.816 46.681 1.00 36.25 1035 GLY A N 1
ATOM 7934 C CA . GLY A 1 1035 ? -9.119 28.577 45.376 1.00 36.25 1035 GLY A CA 1
ATOM 7935 C C . GLY A 1 1035 ? -9.564 29.635 44.369 1.00 36.25 1035 GLY A C 1
ATOM 7936 O O . GLY A 1 1035 ? -10.558 30.341 44.575 1.00 36.25 1035 GLY A O 1
ATOM 7937 N N . TYR A 1 1036 ? -8.801 29.774 43.294 1.00 35.53 1036 TYR A N 1
ATOM 7938 C CA . TYR A 1 1036 ? -9.054 30.813 42.312 1.00 35.53 1036 TYR A CA 1
ATOM 7939 C C . TYR A 1 1036 ? -10.482 30.694 41.728 1.00 35.53 1036 TYR A C 1
ATOM 7941 O O . TYR A 1 1036 ? -10.934 29.586 41.458 1.00 35.53 1036 TYR A O 1
ATOM 7949 N N . PRO A 1 1037 ? -11.219 31.791 41.478 1.00 32.31 1037 PRO A N 1
ATOM 7950 C CA . PRO A 1 1037 ? -12.582 31.736 40.928 1.00 32.31 1037 PRO A CA 1
ATOM 7951 C C . PRO A 1 1037 ? -12.756 31.043 39.556 1.00 32.31 1037 PRO A C 1
ATOM 7953 O O . PRO A 1 1037 ? -13.891 30.827 39.141 1.00 32.31 1037 PRO A O 1
ATOM 7956 N N . TRP A 1 1038 ? -11.676 30.704 38.841 1.00 35.03 1038 TRP A N 1
ATOM 7957 C CA . TRP A 1 1038 ? -11.691 29.857 37.628 1.00 35.03 1038 TRP A CA 1
ATOM 7958 C C . TRP A 1 1038 ? -11.272 28.400 37.891 1.00 35.03 1038 TRP A C 1
ATOM 7960 O O . TRP A 1 1038 ? -11.203 27.609 36.953 1.00 35.03 1038 TRP A O 1
ATOM 7970 N N . GLU A 1 1039 ? -10.993 28.035 39.144 1.00 32.22 1039 GLU A N 1
ATOM 7971 C CA . GLU A 1 1039 ? -10.744 26.663 39.612 1.00 32.22 1039 GLU A CA 1
ATOM 7972 C C . GLU A 1 1039 ? -12.026 25.963 40.123 1.00 32.22 1039 GLU A C 1
ATOM 7974 O O . GLU A 1 1039 ? -11.940 24.916 40.762 1.00 32.22 1039 GLU A O 1
ATOM 7979 N N . THR A 1 1040 ? -13.222 26.497 39.829 1.00 28.97 1040 THR A N 1
ATOM 7980 C CA . THR A 1 1040 ? -14.518 25.821 40.074 1.00 28.97 1040 THR A CA 1
ATOM 7981 C C . THR A 1 1040 ? -15.282 25.514 38.802 1.00 28.97 1040 THR A C 1
ATOM 7983 O O . THR A 1 1040 ? -15.472 26.463 38.006 1.00 28.97 1040 THR A O 1
#

Sequence (1040 aa):
MPTTTELAAMTDSESALAVLIDGIEPAFTDDAQLAGLTTGTGHAIRLGLTRDGLSWRIACDLRTGMLLDSPVTFTIYDFEGDLARLFGANDDSQQSLGDVPLGAGLAIHPSDDLASRTDLHGLNVGVERIGSSGQRRRYPCTPDFEVGLEHGLSLPEFDLVGSPVSDNPIVWAGRRVVLYRCFRDHVTYPSRSAGQTAWRPFAEAVRLWWGTLRDEGEVSGRAWSLRADGPESWLRKPLAIAYQDKPVRAVGEVTLVTSGDEREDGILVNLYTTSSSGGIIDDQYGLQQFVTFITGTTTDAIRQDVIDEIAAASAATGTDGVWESQTGYHVSMDSEGAIRIAVGAATDGAGVMQLCLHRKVWSLLGFDVDLQTALEPADDEPRAISFQPVGEHVTFLTPGPDYWYAQIVTGSTGPDYPAGLNNGGATRVYRPWYDSGTHVLLAALNYGRGQVFRLGDAAVGAGASQSTVVHPGQLDRPPASDLTDYTEARSIDGTPVDRQGLWLFFGKRRFAGSEEAFDEYWWARASWTNAGGQQDGCVFGDTIVVTEWLDSGLFGTTSRGAVRSDWVARTETIDEDDGQVMAVPVLCLGYSQGSGLDLAHVVLQRLLLSTGTSDGWSSYNLDATATLDAGDNEPTGAHVVRRDAEVAALGLGIPADYVHTPEAFAAEAAKLPNPQLLNTKTVFSPGYQSIDAIRSIVQSMGWAIHLRDGRYGVWCPADPVTLADAAIVLDRSVRAVTYKRRRELEQDLRKWAPIDRWSFATAWTPHLNRASRTLELRSTDVGARYRSGDVEQKVMAHAMRQDGGRVERVAQLSRWWSLRHFEVRGYPVPMVTHGQRMWPGTIVRLTDPELVDPSGSYGVENRLAVVTSVRTTMGVKEGITTVDLLVFADRSNTPRLHAFSARGIGYDDATDDLYVADNWTGIESDGTWSDASFFTEPLYTGIAQYGGNAVIEWWQWDGETISQTGSGTVSSVSTVSGSSRIRLTSVSGTYYRDMDTIVVLRPTTTANAAWIDALYSPISNDAGTWTDVATPTDGYPWET

Radius of gyration: 39.93 Å; Cα contacts (8 Å, |Δi|>4): 2556; chains: 1; bounding box: 99×100×118 Å

Solvent-accessible surface area (backbone atoms only — not comparable to full-atom values): 55274 Å² total; per-residue (Å²): 124,82,52,66,70,60,43,47,66,42,94,81,58,51,69,38,47,36,40,30,36,33,38,38,53,69,20,33,17,57,32,74,53,59,31,79,41,65,42,94,46,63,22,42,29,35,53,26,30,50,49,63,72,34,44,44,46,45,34,42,39,80,88,63,14,37,57,43,94,23,64,33,58,50,42,34,38,46,78,85,44,59,62,60,50,57,73,63,58,81,66,88,62,62,39,45,45,46,71,40,90,61,76,46,32,50,60,42,54,24,63,64,82,31,62,82,37,64,78,47,37,52,22,19,51,40,56,38,15,29,22,82,70,24,42,52,29,32,23,35,41,50,80,93,55,50,76,28,64,73,37,53,46,56,40,88,92,70,78,42,77,31,28,43,28,22,77,53,71,80,51,47,52,68,27,42,32,28,37,31,37,40,47,42,42,50,79,80,35,65,56,76,85,53,41,59,80,24,45,54,62,62,90,68,39,45,74,78,50,44,26,24,29,61,69,44,70,52,74,58,95,51,38,36,37,44,34,27,37,18,63,52,43,67,49,57,47,61,27,31,65,81,34,41,68,70,67,30,47,45,36,44,54,74,82,66,39,83,62,68,74,66,18,41,27,48,38,30,36,36,34,32,31,21,42,89,84,74,76,47,80,66,44,39,17,11,68,35,73,58,76,56,62,58,79,46,84,46,60,68,44,36,49,47,48,50,36,53,47,49,48,49,18,36,68,27,72,28,92,70,35,34,38,60,78,39,77,57,29,45,68,49,51,50,90,46,44,37,36,35,34,24,23,25,60,84,49,83,24,24,34,34,39,40,43,31,35,20,53,72,55,40,40,29,45,12,34,48,63,71,44,21,41,71,43,76,79,48,95,88,39,38,49,39,39,49,47,46,66,73,76,85,65,97,80,76,91,68,68,26,71,68,29,34,34,37,57,48,56,22,38,58,92,56,95,86,54,91,49,45,33,20,26,67,32,44,73,33,60,39,40,34,81,32,67,62,11,34,36,48,44,64,41,70,33,60,89,74,68,23,36,46,33,26,24,45,53,36,44,73,66,46,97,69,42,83,33,86,37,37,51,70,51,35,34,75,39,47,18,48,30,26,94,90,42,34,86,38,56,24,61,60,98,86,42,55,30,74,23,14,44,37,35,40,37,36,34,38,40,64,57,80,90,49,94,65,71,41,81,38,54,47,33,30,40,32,24,24,31,64,24,69,58,69,43,56,36,12,25,35,55,20,35,37,34,36,62,43,79,43,65,28,61,66,60,36,41,81,44,86,74,54,77,76,55,62,48,66,24,50,68,85,61,99,38,88,89,69,13,41,44,33,33,31,59,41,47,67,60,59,78,46,89,66,87,56,67,25,51,41,65,57,37,52,46,25,36,42,19,4,43,27,45,27,86,14,41,79,40,22,36,88,30,90,80,47,44,74,41,70,12,91,44,45,66,90,76,94,71,98,67,78,40,9,25,38,40,38,53,67,25,54,49,44,59,41,89,43,36,56,53,74,65,58,44,50,56,51,56,66,67,47,96,34,71,57,56,39,36,20,41,43,59,42,37,49,50,40,47,39,46,58,55,50,40,12,51,30,39,65,72,55,24,23,52,27,27,46,89,69,14,49,41,68,43,46,90,65,53,93,80,58,80,86,62,36,81,43,77,44,38,77,84,55,36,35,79,91,50,81,83,74,73,86,75,50,66,40,75,52,69,58,77,45,51,37,35,38,38,35,35,25,26,26,36,42,90,73,74,42,62,78,41,74,50,78,46,70,47,70,74,82,73,62,94,80,65,87,76,75,39,69,45,80,35,59,20,48,24,40,66,61,78,50,47,48,69,61,49,46,39,50,43,32,56,49,43,56,40,55,31,24,32,39,45,62,48,55,31,39,24,71,80,49,32,71,71,56,27,24,56,31,35,27,32,35,33,39,68,86,42,73,32,84,89,77,42,73,35,37,70,79,34,50,26,31,27,36,25,35,35,40,38,29,41,92,84,59,46,46,18,28,32,26,31,43,35,52,56,69,69,82,83,60,70,86,80,68,82,56,56,32,36,47,73,47,74,40,87,92,70,39,32,38,30,29,38,39,59,76,85,62,85,65,90,82,75,82,59,39,41,34,60,62,57,50,79,57,90,52,93,82,46,65,80,54,49,66,50,34,35,33,30,33,34,35,34,79,85,85,54,76,43,81,38,31,36,27,31,35,75,50,62,42,74,46,90,96,60,16,23,37,29,43,41,84,71,47,75,56,86,64,87,91,36,60,29,41,34,32,66,49,65,77,94,45,98,55,18,55,45,50,50,59,80,62,56,75,89,43,52,101,81,73,49,83,62,100,76,71,82,94,76,80,74,60,90,79,76,114